Protein AF-A0A821J6M7-F1 (afdb_monomer_lite)

pLDDT: mean 72.28, std 26.11, range [20.98, 98.62]

Sequence (901 aa):
MLSASPPPHSHSPPSNGASTSNSGGGGSSSDACNGIVASLLCHRQRTNGESETFSKRAIESLVKKLKDKKDELDALVASVTSNGQIPTKCVTIQRTLDGRLQVAGRKGFPHVIYARIWRWPDLHKNELKHLKICHLAFDLKQEYVCVNPYHYERVVSPGIDLTGMPLVPRFQLLGHGDPSSSNDRDLYSTPDGYRYMKDYVDEQNSPQAMGVIQHPAPDTTSPSPPHPYSTNGNTVSTVGSFPAAMLSQDGNVPLWAQSMPATTSLWQQHSIVPTSAPTIQPLTLINNFGEYWCSIAYYERDIQVGETFKVPDTFKEVTIDGGMDMATVGDRFCLGPLSNVYRTEASEKARLHIGKGIRVECRNEADVWIRCNSDQAVFLQSYYLDREAGRAPGDAVHKIYPQACIKVFDLSQCFSQMDQHVKMALHARMQQQLHGQAMPPSASLSVDDLRRLCVLRLSFVKGWGPDYPRQSIKETPCWIEIQIHRALQLLDDLFNSMNHQLNVTNSSSNSSIPKKIKEMAHGISDEDQTKKEHVDSLDVLDKKLDQLADWIRNAKHFIVFTGYIPDFRSGMNTILPTGPGVWELRDHPGAKRSPTTRTTTSTKAIPSATHMALVELARRNLLHFVVSQNTDGLHLRSGLPSIMLAELHGNSNLETCQKCHTKYLRDFRTRTAAAVHDHATNRKCTQCGSTLYDSIINFGESLPKHELKTSFDHARQADVCLVLGSSLRVTPAAHIPMIVAQHGGKLAIGNLQSTPLASLAKLNIHAMCDDLMRKLMEKLNISIPEWELHRRIRITIKQQTVSIIGLDLNQDIAYTLFSTVRILIKQNTQTIYDSKLIKGEEPIEHKIHINQPNENMNLYIELNWQEHYNEPMYTINIPFVDSMKEIHLFYNPKTGSWREE

Foldseek 3Di:
DDDDDDDDDDDDDDDDDDDDDDDDPPDDLVNVLVVLLVLLQVLWDDDPPDDSVQLSQLSSVLSVQCSVVVQLSVQLSVCQVVVNPDDGAFNKDFADPVCWDDTPNDTDHLQQVLLLGRPNVPDDNPQKDFDPRHPADSVVVDRMHGNRNSRIDGHDDDDDDPPDDDDDDDDDDDDDDDDDDDDDDDDDDDDDDDDDDDDDDDDDDDDDDDDDDDDDDDDDDDDDDDDDDDDDDDDDDDDDDDDDDDDDDDDDDDDDDDDDDDDDDDDDDDDDDDDDDPPDDPPDDDPPDDQFQKWKWKDFQQDTWDDIDTAGPVAQKAFEALDDDPPCDRRYHHPNVTDDPPADPLLVVLSVQCHSPKMWGADDLGFIKIFGQTQAKKKKQAQVVQVVVPHDGRQGIDIHHHRDMGGRADLVVLLVVLLVLLVLLVVQVVCCVVPVDDGDPSNPDDPVVNQVNQKMKMAGRADEHPVHPHPDPSRGRMIMMMGGVSSVVSSVVSVVVSVVVVVCVVDPDDDDDDPDPPPLPPDDPDPPQQPAFDADDPVRLLVLLLVVLVCLVPWPAEEEEEEQLPQCDLDPREHEPDGDCPVVCVVDVPDDDDPPHDHDYLLLGAAALLLLLLQQCVVVVSYQAYEYCDQSCNNLQQVNAPVRYQNQQAHQQWKAFPPPGAIEGESDGQADDPDPPFFFSVDADPVPRGTIGGGGHDPPDHTDPVSVVVLQVSLQVTLHYEYGADLLPDPPSSVSLVSCLVVPHAYAYEHRGDHSCNVSHPHYHRDNSSVSSVSSCVSNVHDRDDGWRKWKKKWFADPQKIWIFTARPNDRHGYHWAQKKWKWKDQPHDTPDIDIGGDDDPRPIDHDDDDDDDQSIKIKMWGHGPCSLPADIDIDIDTNDGDMDMWMWIADSVVSDIDID

Radius of gyration: 39.99 Å; chains: 1; bounding box: 103×142×102 Å

Secondary structure (DSSP, 8-state):
----------------------------HHHHHHHHHHHHHHT----SS--HHHHHHHHHHHHHHHTT-HHHHHHHHHHHHTTT-S-----EEEPPTTS-EEETTEEE-HHHHHHHHHT-TT--TTSEEE-TT-TT-GGG--SEEE--GGGEEE----PPP------------------------------------------------S---------------------------------------------S------------------S---------S-----SEEEEEEEEETTEE-S--EEEETT-SEEEEE----S---TTEEE-TT---TT--HHHHHHHTTTTT-EEEEEETTTEEEEEE-SSS-EEEE-HHHHHHTTPPTTT--EEEPTT-EEEEE-HHHHHHHHHHHHHHHHHHHHHHHHH-PPPPGGG---HHHHHHHTEEEEEES---STTSS-SSGGGSSSEEEEEEHHHHHHHHHHHHHHHHHHHHTT--------S-STTSSS--S-HHHHH-B----HHHHHHHHHHHHHHHHT-SSEEEEESS-S-S-BTTTBB-S-STHHHHHHHSTT----TT--B--GGG----HHHHHHHHHHHTT-EEEEEE---S-HHHHTT--GGGEEETT--TTEEEETTT--EEEESS-----SSTT--EEEEE-TTTSPEEEE-PPPTTSPPPHHHHHHHHHHHHH-SEEEEES----STTTTHHHHHHHHTT-EEEEE-SB--TTTTT-SEEE-S-HHHHHHHHHHHHT-PPPPP-EEEEEEEEEETTEEEEEEE-SSSS-BEE-EEEEEEEEEETTEEEEEEEEES-SSSEEEE---SS--TTEEEEEEEEE--SS-PPPEEEEEESSSEEEEEEEEEETTTTEEEE-

Structure (mmCIF, N/CA/C/O backbone):
data_AF-A0A821J6M7-F1
#
_entry.id   AF-A0A821J6M7-F1
#
loop_
_atom_site.group_PDB
_atom_site.id
_atom_site.type_symbol
_atom_site.label_atom_id
_atom_site.label_alt_id
_atom_site.label_comp_id
_atom_site.label_asym_id
_atom_site.label_entity_id
_atom_site.label_seq_id
_atom_site.pdbx_PDB_ins_code
_atom_site.Cartn_x
_atom_site.Cartn_y
_atom_site.Cartn_z
_atom_site.occupancy
_atom_site.B_iso_or_equiv
_atom_site.auth_seq_id
_atom_site.auth_comp_id
_atom_site.auth_asym_id
_atom_site.auth_atom_id
_atom_site.pdbx_PDB_model_num
ATOM 1 N N . MET A 1 1 ? 10.765 64.851 21.646 1.00 36.47 1 MET A N 1
ATOM 2 C CA . MET A 1 1 ? 11.990 65.687 21.594 1.00 36.47 1 MET A CA 1
ATOM 3 C C . MET A 1 1 ? 13.068 65.033 22.452 1.00 36.47 1 MET A C 1
ATOM 5 O O . MET A 1 1 ? 12.710 64.176 23.246 1.00 36.47 1 MET A O 1
ATOM 9 N N . LEU A 1 2 ? 14.333 65.443 22.294 1.00 30.91 2 LEU A N 1
ATOM 10 C CA . LEU A 1 2 ? 15.516 64.963 23.035 1.00 30.91 2 LEU A CA 1
ATOM 11 C C . LEU A 1 2 ? 15.943 63.500 22.776 1.00 30.91 2 LEU A C 1
ATOM 13 O O . LEU A 1 2 ? 15.750 62.590 23.573 1.00 30.91 2 LEU A O 1
ATOM 17 N N . SER A 1 3 ? 16.616 63.342 21.636 1.00 27.73 3 SER A N 1
ATOM 18 C CA . SER A 1 3 ? 17.885 62.604 21.473 1.00 27.73 3 SER A CA 1
ATOM 19 C C . SER A 1 3 ? 18.890 62.821 22.629 1.00 27.73 3 SER A C 1
ATOM 21 O O . SER A 1 3 ? 18.855 63.885 23.240 1.00 27.73 3 SER A O 1
ATOM 23 N N . ALA A 1 4 ? 19.888 61.966 22.900 1.00 28.14 4 ALA A N 1
ATOM 24 C CA . ALA A 1 4 ? 20.231 60.616 22.411 1.00 28.14 4 ALA A CA 1
ATOM 25 C C . ALA A 1 4 ? 21.322 59.985 23.325 1.00 28.14 4 ALA A C 1
ATOM 27 O O . ALA A 1 4 ? 21.921 60.682 24.140 1.00 28.14 4 ALA A O 1
ATOM 28 N N . SER A 1 5 ? 21.612 58.688 23.164 1.00 30.11 5 SER A N 1
ATOM 29 C CA . SER A 1 5 ? 22.805 57.996 23.718 1.00 30.11 5 SER A CA 1
ATOM 30 C C . SER A 1 5 ? 23.980 58.059 22.711 1.00 30.11 5 SER A C 1
ATOM 32 O O . SER A 1 5 ? 23.697 58.268 21.528 1.00 30.11 5 SER A O 1
ATOM 34 N N . PRO A 1 6 ? 25.273 57.889 23.097 1.00 34.56 6 PRO A N 1
ATOM 35 C CA . PRO A 1 6 ? 25.842 56.594 23.524 1.00 34.56 6 PRO A CA 1
ATOM 36 C C . PRO A 1 6 ? 26.880 56.728 24.697 1.00 34.56 6 PRO A C 1
ATOM 38 O O . PRO A 1 6 ? 26.551 57.440 25.641 1.00 34.56 6 PRO A O 1
ATOM 41 N N . PRO A 1 7 ? 28.015 55.988 24.795 1.00 38.03 7 PRO A N 1
ATOM 42 C CA . PRO A 1 7 ? 28.124 54.816 25.682 1.00 38.03 7 PRO A CA 1
ATOM 43 C C . PRO A 1 7 ? 29.310 54.852 26.692 1.00 38.03 7 PRO A C 1
ATOM 45 O O . PRO A 1 7 ? 30.179 55.717 26.595 1.00 38.03 7 PRO A O 1
ATOM 48 N N . PRO A 1 8 ? 29.424 53.866 27.610 1.00 31.77 8 PRO A N 1
ATOM 49 C CA . PRO A 1 8 ? 30.644 53.603 28.387 1.00 31.77 8 PRO A CA 1
ATOM 50 C C . PRO A 1 8 ? 31.333 52.257 28.051 1.00 31.77 8 PRO A C 1
ATOM 52 O O . PRO A 1 8 ? 30.768 51.394 27.380 1.00 31.77 8 PRO A O 1
ATOM 55 N N . HIS A 1 9 ? 32.572 52.087 28.529 1.00 27.22 9 HIS A N 1
ATOM 56 C CA . HIS A 1 9 ? 33.483 50.984 28.181 1.00 27.22 9 HIS A CA 1
ATOM 57 C C . HIS A 1 9 ? 33.528 49.802 29.178 1.00 27.22 9 HIS A C 1
ATOM 59 O O . HIS A 1 9 ? 33.040 49.856 30.304 1.00 27.22 9 HIS A O 1
ATOM 65 N N . SER A 1 10 ? 34.170 48.729 28.710 1.00 26.83 10 SER A N 1
ATOM 66 C CA . SER A 1 10 ? 34.483 47.449 29.361 1.00 26.83 10 SER A CA 1
ATOM 67 C C . SER A 1 10 ? 35.232 47.505 30.701 1.00 26.83 10 SER A C 1
ATOM 69 O O . SER A 1 10 ? 36.200 48.250 30.824 1.00 26.83 10 SER A O 1
ATOM 71 N N . HIS A 1 11 ? 34.942 46.544 31.590 1.00 26.83 11 HIS A N 1
ATOM 72 C CA . HIS A 1 11 ? 35.894 46.038 32.590 1.00 26.83 11 HIS A CA 1
ATOM 73 C C . HIS A 1 11 ? 35.748 44.518 32.815 1.00 26.83 11 HIS A C 1
ATOM 75 O O . HIS A 1 11 ? 34.658 43.958 32.742 1.00 26.83 11 HIS A O 1
ATOM 81 N N . SER A 1 12 ? 36.867 43.868 33.133 1.00 28.97 12 SER A N 1
ATOM 82 C CA . SER A 1 12 ? 36.992 42.505 33.682 1.00 28.97 12 SER A CA 1
ATOM 83 C C . SER A 1 12 ? 37.992 42.586 34.843 1.00 28.97 12 SER A C 1
ATOM 85 O O . SER A 1 12 ? 38.879 43.444 34.775 1.00 28.97 12 SER A O 1
ATOM 87 N N . PRO A 1 13 ? 37.873 41.784 35.921 1.00 31.91 13 PRO A N 1
ATOM 88 C CA . PRO A 1 13 ? 38.703 40.572 36.031 1.00 31.91 13 PRO A CA 1
ATOM 89 C C . PRO A 1 13 ? 37.968 39.421 36.796 1.00 31.91 13 PRO A C 1
ATOM 91 O O . PRO A 1 13 ? 36.797 39.207 36.498 1.00 31.91 13 PRO A O 1
ATOM 94 N N . PRO A 1 14 ? 38.603 38.564 37.631 1.00 32.41 14 PRO A N 1
ATOM 95 C CA . PRO A 1 14 ? 39.082 37.255 37.188 1.00 32.41 14 PRO A CA 1
ATOM 96 C C . PRO A 1 14 ? 38.460 36.057 37.940 1.00 32.41 14 PRO A C 1
ATOM 98 O O . PRO A 1 14 ? 37.745 36.194 38.930 1.00 32.41 14 PRO A O 1
ATOM 101 N N . SER A 1 15 ? 38.787 34.848 37.479 1.00 33.94 15 SER A N 1
ATOM 102 C CA . SER A 1 15 ? 38.364 33.571 38.069 1.00 33.94 15 SER A CA 1
ATOM 103 C C . SER A 1 15 ? 38.988 33.282 39.438 1.00 33.94 15 SER A C 1
ATOM 105 O O . SER A 1 15 ? 40.196 33.450 39.606 1.00 33.94 15 SER A O 1
ATOM 107 N N . ASN A 1 16 ? 38.210 32.698 40.354 1.00 27.34 16 ASN A N 1
ATOM 108 C CA . ASN A 1 16 ? 38.729 32.004 41.535 1.00 27.34 16 ASN A CA 1
ATOM 109 C C . ASN A 1 16 ? 37.908 30.728 41.805 1.00 27.34 16 ASN A C 1
ATOM 111 O O . ASN A 1 16 ? 36.725 30.674 41.467 1.00 27.34 16 ASN A O 1
ATOM 115 N N . GLY A 1 17 ? 38.542 29.681 42.339 1.00 25.33 17 GLY A N 1
ATOM 116 C CA . GLY A 1 17 ? 37.936 28.347 42.459 1.00 25.33 17 GLY A CA 1
ATOM 117 C C . GLY A 1 17 ? 37.154 28.114 43.756 1.00 25.33 17 GLY A C 1
ATOM 118 O O . GLY A 1 17 ? 37.414 28.754 44.771 1.00 25.33 17 GLY A O 1
ATOM 119 N N . ALA A 1 18 ? 36.248 27.132 43.738 1.00 27.16 18 ALA A N 1
ATOM 120 C CA . ALA A 1 18 ? 35.588 26.593 44.928 1.00 27.16 18 ALA A CA 1
ATOM 121 C C . ALA A 1 18 ? 35.746 25.065 44.968 1.00 27.16 18 ALA A C 1
ATOM 123 O O . ALA A 1 18 ? 35.463 24.373 43.989 1.00 27.16 18 ALA A O 1
ATOM 124 N N . SER A 1 19 ? 36.221 24.539 46.096 1.00 24.33 19 SER A N 1
ATOM 125 C CA . SER A 1 19 ? 36.408 23.107 46.319 1.00 24.33 19 SER A CA 1
ATOM 126 C C . SER A 1 19 ? 35.080 22.408 46.624 1.00 24.33 19 SER A C 1
ATOM 128 O O . SER A 1 19 ? 34.295 22.868 47.449 1.00 24.33 19 SER A O 1
ATOM 130 N N . THR A 1 20 ? 34.852 21.249 46.005 1.00 29.39 20 THR A N 1
ATOM 131 C CA . THR A 1 20 ? 33.820 20.290 46.435 1.00 29.39 20 THR A CA 1
ATOM 132 C C . THR A 1 20 ? 34.491 19.042 47.003 1.00 29.39 20 THR A C 1
ATOM 134 O O . THR A 1 20 ? 35.569 18.639 46.565 1.00 29.39 20 THR A O 1
ATOM 137 N N . SER A 1 21 ? 33.907 18.486 48.063 1.00 27.14 21 SER A N 1
ATOM 138 C CA . SER A 1 21 ? 34.548 17.488 48.918 1.00 27.14 21 SER A CA 1
ATOM 139 C C . SER A 1 21 ? 34.572 16.088 48.296 1.00 27.14 21 SER A C 1
ATOM 141 O O . SER A 1 21 ? 33.571 15.569 47.806 1.00 27.14 21 SER A O 1
ATOM 143 N N . ASN A 1 22 ? 35.740 15.449 48.369 1.00 28.84 22 ASN A N 1
ATOM 144 C CA . ASN A 1 22 ? 35.968 14.100 47.863 1.00 28.84 22 ASN A CA 1
ATOM 145 C C . ASN A 1 22 ? 35.313 13.048 48.780 1.00 28.84 22 ASN A C 1
ATOM 147 O O . ASN A 1 22 ? 35.835 12.748 49.854 1.00 28.84 22 ASN A O 1
ATOM 151 N N . SER A 1 23 ? 34.187 12.475 48.352 1.00 29.16 23 SER A N 1
ATOM 152 C CA . SER A 1 23 ? 33.565 11.304 48.984 1.00 29.16 23 SER A CA 1
ATOM 153 C C . SER A 1 23 ? 33.955 10.042 48.208 1.00 29.16 23 SER A C 1
ATOM 155 O O . SER A 1 23 ? 33.392 9.717 47.165 1.00 29.16 23 SER A O 1
ATOM 157 N N . GLY A 1 24 ? 34.981 9.346 48.705 1.00 33.41 24 GLY A N 1
ATOM 158 C CA . GLY A 1 24 ? 35.627 8.234 48.006 1.00 33.41 24 GLY A CA 1
ATOM 159 C C . GLY A 1 24 ? 34.772 6.969 47.894 1.00 33.41 24 GLY A C 1
ATOM 160 O O . GLY A 1 24 ? 34.912 6.053 48.700 1.00 33.41 24 GLY A O 1
ATOM 161 N N . GLY A 1 25 ? 33.952 6.877 46.847 1.00 30.39 25 GLY A N 1
ATOM 162 C CA . GLY A 1 25 ? 33.412 5.611 46.351 1.00 30.39 25 GLY A CA 1
ATOM 163 C C . GLY A 1 25 ? 34.427 4.924 45.436 1.00 30.39 25 GLY A C 1
ATOM 164 O O . GLY A 1 25 ? 34.580 5.317 44.282 1.00 30.39 25 GLY A O 1
ATOM 165 N N . GLY A 1 26 ? 35.131 3.908 45.942 1.00 35.94 26 GLY A N 1
ATOM 166 C CA . GLY A 1 26 ? 36.146 3.159 45.191 1.00 35.94 26 GLY A CA 1
ATOM 167 C C . GLY A 1 26 ? 35.555 2.256 44.104 1.00 35.94 26 GLY A C 1
ATOM 168 O O . GLY A 1 26 ? 35.530 1.040 44.274 1.00 35.94 26 GLY A O 1
ATOM 169 N N . GLY A 1 27 ? 35.093 2.843 42.996 1.00 35.56 27 GLY A N 1
ATOM 170 C CA . GLY A 1 27 ? 34.660 2.104 41.808 1.00 35.56 27 GLY A CA 1
ATOM 171 C C . GLY A 1 27 ? 35.785 1.200 41.308 1.00 35.56 27 GLY A C 1
ATOM 172 O O . GLY A 1 27 ? 36.902 1.661 41.061 1.00 35.56 27 GLY A O 1
ATOM 173 N N . SER A 1 28 ? 35.517 -0.099 41.202 1.00 50.22 28 SER A N 1
ATOM 174 C CA . SER A 1 28 ? 36.556 -1.072 40.890 1.00 50.22 28 SER A CA 1
ATOM 175 C C . SER A 1 28 ? 36.955 -0.990 39.415 1.00 50.22 28 SER A C 1
ATOM 177 O O . SER A 1 28 ? 36.180 -0.572 38.551 1.00 50.22 28 SER A O 1
ATOM 179 N N . SER A 1 29 ? 38.151 -1.477 39.075 1.00 55.97 29 SER A N 1
ATOM 180 C CA . SER A 1 29 ? 38.552 -1.627 37.668 1.00 55.97 29 SER A CA 1
ATOM 181 C C . SER A 1 29 ? 37.627 -2.573 36.882 1.00 55.97 29 SER A C 1
ATOM 183 O O . SER A 1 29 ? 37.554 -2.473 35.657 1.00 55.97 29 SER A O 1
ATOM 185 N N . SER A 1 30 ? 36.868 -3.434 37.574 1.00 59.03 30 SER A N 1
ATOM 186 C CA . SER A 1 30 ? 35.799 -4.255 36.996 1.00 59.03 30 SER A CA 1
ATOM 187 C C . SER A 1 30 ? 34.636 -3.403 36.479 1.00 59.03 30 SER A C 1
ATOM 189 O O . SER A 1 30 ? 34.136 -3.652 35.387 1.00 59.03 30 SER A O 1
ATOM 191 N N . ASP A 1 31 ? 34.239 -2.355 37.204 1.00 64.19 31 ASP A N 1
ATOM 192 C CA . ASP A 1 31 ? 33.074 -1.527 36.861 1.00 64.19 31 ASP A CA 1
ATOM 193 C C . ASP A 1 31 ? 33.329 -0.687 35.603 1.00 64.19 31 ASP A C 1
ATOM 195 O O . ASP A 1 31 ? 32.490 -0.629 34.701 1.00 64.19 31 ASP A O 1
ATOM 199 N N . ALA A 1 32 ? 34.544 -0.143 35.474 1.00 71.81 32 ALA A N 1
ATOM 200 C CA . ALA A 1 32 ? 35.004 0.493 34.241 1.00 71.81 32 ALA A CA 1
ATOM 201 C C . ALA A 1 32 ? 35.041 -0.500 33.059 1.00 71.81 32 ALA A C 1
ATOM 203 O O . ALA A 1 32 ? 34.562 -0.184 31.967 1.00 71.81 32 ALA A O 1
ATOM 204 N N . CYS A 1 33 ? 35.539 -1.726 33.273 1.00 76.88 33 CYS A N 1
ATOM 205 C CA . CYS A 1 33 ? 35.520 -2.774 32.247 1.00 76.88 33 CYS A CA 1
ATOM 206 C C . CYS A 1 33 ? 34.088 -3.156 31.835 1.00 76.88 33 CYS A C 1
ATOM 208 O O . CYS A 1 33 ? 33.826 -3.323 30.646 1.00 76.88 33 CYS A O 1
ATOM 210 N N . ASN A 1 34 ? 33.151 -3.246 32.783 1.00 80.12 34 ASN A N 1
ATOM 211 C CA . ASN A 1 34 ? 31.743 -3.555 32.523 1.00 80.12 34 ASN A CA 1
ATOM 212 C C . ASN A 1 34 ? 31.065 -2.460 31.681 1.00 80.12 34 ASN A C 1
ATOM 214 O O . ASN A 1 34 ? 30.339 -2.780 30.738 1.00 80.12 34 ASN A O 1
ATOM 218 N N . GLY A 1 35 ? 31.354 -1.182 31.954 1.00 80.81 35 GLY A N 1
ATOM 219 C CA . GLY A 1 35 ? 30.899 -0.061 31.123 1.00 80.81 35 GLY A CA 1
ATOM 220 C C . GLY A 1 35 ? 31.436 -0.126 29.686 1.00 80.81 35 GLY A C 1
ATOM 221 O O . GLY A 1 35 ? 30.680 0.061 28.730 1.00 80.81 35 GLY A O 1
ATOM 222 N N . ILE A 1 36 ? 32.716 -0.475 29.516 1.00 86.31 36 ILE A N 1
ATOM 223 C CA . ILE A 1 36 ? 33.335 -0.661 28.192 1.00 86.31 36 ILE A CA 1
ATOM 224 C C . ILE A 1 36 ? 32.724 -1.861 27.451 1.00 86.31 36 ILE A C 1
ATOM 226 O O . ILE A 1 36 ? 32.405 -1.744 26.268 1.00 86.31 36 ILE A O 1
ATOM 230 N N . VAL A 1 37 ? 32.491 -2.992 28.131 1.00 88.19 37 VAL A N 1
ATOM 231 C CA . VAL A 1 37 ? 31.797 -4.160 27.556 1.00 88.19 37 VAL A CA 1
ATOM 232 C C . VAL A 1 37 ? 30.390 -3.783 27.092 1.00 88.19 37 VAL A C 1
ATOM 234 O O . VAL A 1 37 ? 30.022 -4.129 25.972 1.00 88.19 37 VAL A O 1
ATOM 237 N N . ALA A 1 38 ? 29.616 -3.055 27.903 1.00 84.88 38 ALA A N 1
ATOM 238 C CA . ALA A 1 38 ? 28.270 -2.615 27.537 1.00 84.88 38 ALA A CA 1
ATOM 239 C C . ALA A 1 38 ? 28.280 -1.696 26.302 1.00 84.88 38 ALA A C 1
ATOM 241 O O . ALA A 1 38 ? 27.520 -1.928 25.362 1.00 84.88 38 ALA A O 1
ATOM 242 N N . SER A 1 39 ? 29.192 -0.718 26.261 1.00 88.25 39 SER A N 1
ATOM 243 C CA . SER A 1 39 ? 29.390 0.168 25.106 1.00 88.25 39 SER A CA 1
ATOM 244 C C . SER A 1 39 ? 29.722 -0.619 23.829 1.00 88.25 39 SER A C 1
ATOM 246 O O . SER A 1 39 ? 29.008 -0.535 22.829 1.00 88.25 39 SER A O 1
ATOM 248 N N . LEU A 1 40 ? 30.741 -1.484 23.879 1.00 87.75 40 LEU A N 1
ATOM 249 C CA . LEU A 1 40 ? 31.153 -2.317 22.745 1.00 87.75 40 LEU A CA 1
ATOM 250 C C . LEU A 1 40 ? 30.068 -3.313 22.290 1.00 87.75 40 LEU A C 1
ATOM 252 O O . LEU A 1 40 ? 30.031 -3.675 21.111 1.00 87.75 40 LEU A O 1
ATOM 256 N N . LEU A 1 41 ? 29.181 -3.748 23.193 1.00 88.00 41 LEU A N 1
ATOM 257 C CA . LEU A 1 41 ? 28.051 -4.631 22.888 1.00 88.00 41 LEU A CA 1
ATOM 258 C C . LEU A 1 41 ? 26.913 -3.893 22.160 1.00 88.00 41 LEU A C 1
ATOM 260 O O . LEU A 1 41 ? 26.261 -4.500 21.313 1.00 88.00 41 LEU A O 1
ATOM 264 N N . CYS A 1 42 ? 26.700 -2.600 22.429 1.00 85.94 42 CYS A N 1
ATOM 265 C CA . CYS A 1 42 ? 25.735 -1.767 21.696 1.00 85.94 42 CYS A CA 1
ATOM 266 C C . CYS A 1 42 ? 26.114 -1.581 20.219 1.00 85.94 42 CYS A C 1
ATOM 268 O O . CYS A 1 42 ? 25.229 -1.488 19.372 1.00 85.94 42 CYS A O 1
ATOM 270 N N . HIS A 1 43 ? 27.413 -1.588 19.904 1.00 84.31 43 HIS A N 1
ATOM 271 C CA . HIS A 1 43 ? 27.936 -1.515 18.535 1.00 84.31 43 HIS A CA 1
ATOM 272 C C . HIS A 1 43 ? 28.026 -2.880 17.823 1.00 84.31 43 HIS A C 1
ATOM 274 O O . HIS A 1 43 ? 28.560 -2.952 16.716 1.00 84.31 43 HIS A O 1
ATOM 280 N N . ARG A 1 44 ? 27.530 -3.976 18.422 1.00 84.94 44 ARG A N 1
ATOM 281 C CA . ARG A 1 44 ? 27.506 -5.283 17.745 1.00 84.94 44 ARG A CA 1
ATOM 282 C C . ARG A 1 44 ? 26.500 -5.285 16.591 1.00 84.94 44 ARG A C 1
ATOM 284 O O . ARG A 1 44 ? 25.379 -4.790 16.725 1.00 84.94 44 ARG A O 1
ATOM 291 N N . GLN A 1 45 ? 26.859 -5.948 15.504 1.00 80.38 45 GLN A N 1
ATOM 292 C CA . GLN A 1 45 ? 25.926 -6.261 14.426 1.00 80.38 45 GLN A CA 1
ATOM 293 C C . GLN A 1 45 ? 24.892 -7.298 14.905 1.00 80.38 45 GLN A C 1
ATOM 295 O O . GLN A 1 45 ? 25.199 -8.160 15.732 1.00 80.38 45 GLN A O 1
ATOM 300 N N . ARG A 1 46 ? 23.648 -7.224 14.412 1.00 60.75 46 ARG A N 1
ATOM 301 C CA . ARG A 1 46 ? 22.562 -8.149 14.799 1.00 60.75 46 ARG A CA 1
ATOM 302 C C . ARG A 1 46 ? 22.268 -9.149 13.682 1.00 60.75 46 ARG A C 1
ATOM 304 O O . ARG A 1 46 ? 21.930 -8.743 12.577 1.00 60.75 46 ARG A O 1
ATOM 311 N N . THR A 1 47 ? 22.318 -10.442 13.994 1.00 49.94 47 THR A N 1
ATOM 312 C CA . THR A 1 47 ? 21.952 -11.538 13.082 1.00 49.94 47 THR A CA 1
ATOM 313 C C . THR A 1 47 ? 20.831 -12.409 13.622 1.00 49.94 47 THR A C 1
ATOM 315 O O . THR A 1 47 ? 20.733 -12.669 14.821 1.00 49.94 47 THR A O 1
ATOM 318 N N . ASN A 1 48 ? 20.043 -12.959 12.699 1.00 44.34 48 ASN A N 1
ATOM 319 C CA . ASN A 1 48 ? 19.118 -14.052 12.975 1.00 44.34 48 ASN A CA 1
ATOM 320 C C . ASN A 1 48 ? 19.911 -15.364 13.133 1.00 44.34 48 ASN A C 1
ATOM 322 O O . ASN A 1 48 ? 20.025 -16.131 12.182 1.00 44.34 48 ASN A O 1
ATOM 326 N N . GLY A 1 49 ? 20.496 -15.606 14.313 1.00 50.50 49 GLY A N 1
ATOM 327 C CA . GLY A 1 49 ? 21.100 -16.906 14.648 1.00 50.50 49 GLY A CA 1
ATOM 328 C C . GLY A 1 49 ? 22.265 -16.889 15.644 1.00 50.50 49 GLY A C 1
ATOM 329 O O . GLY A 1 49 ? 22.520 -17.908 16.289 1.00 50.50 49 GLY A O 1
ATOM 330 N N . GLU A 1 50 ? 22.973 -15.768 15.831 1.00 55.19 50 GLU A N 1
ATOM 331 C CA . GLU A 1 50 ? 24.000 -15.692 16.880 1.00 55.19 50 GLU A CA 1
ATOM 332 C C . GLU A 1 50 ? 23.371 -15.400 18.250 1.00 55.19 50 GLU A C 1
ATOM 334 O O . GLU A 1 50 ? 22.636 -14.432 18.432 1.00 55.19 50 GLU A O 1
ATOM 339 N N . SER A 1 51 ? 23.674 -16.241 19.246 1.00 62.06 51 SER A N 1
ATOM 340 C CA . SER A 1 51 ? 23.228 -15.997 20.620 1.00 62.06 51 SER A CA 1
ATOM 341 C C . SER A 1 51 ? 23.963 -14.793 21.204 1.00 62.06 51 SER A C 1
ATOM 343 O O . SER A 1 51 ? 25.190 -14.793 21.285 1.00 62.06 51 SER A O 1
ATOM 345 N N . GLU A 1 52 ? 23.207 -13.828 21.724 1.00 73.88 52 GLU A N 1
ATOM 346 C CA . GLU A 1 52 ? 23.699 -12.692 22.515 1.00 73.88 52 GLU A CA 1
ATOM 347 C C . GLU A 1 52 ? 24.716 -13.096 23.601 1.00 73.88 52 GLU A C 1
ATOM 349 O O . GLU A 1 52 ? 25.688 -12.380 23.853 1.00 73.88 52 GLU A O 1
ATOM 354 N N . THR A 1 53 ? 24.544 -14.282 24.193 1.00 79.06 53 THR A N 1
ATOM 355 C CA . THR A 1 53 ? 25.458 -14.826 25.208 1.00 79.06 53 THR A CA 1
ATOM 356 C C . THR A 1 53 ? 26.869 -15.099 24.670 1.00 79.06 53 THR A C 1
ATOM 358 O O . THR A 1 53 ? 27.836 -14.997 25.425 1.00 79.06 53 THR A O 1
ATOM 361 N N . PHE A 1 54 ? 27.013 -15.412 23.377 1.00 85.50 54 PHE A N 1
ATOM 362 C CA . PHE A 1 54 ? 28.304 -15.633 22.724 1.00 85.50 54 PHE A CA 1
ATOM 363 C C . PHE A 1 54 ? 29.032 -14.309 22.487 1.00 85.50 54 PHE A C 1
ATOM 365 O O . PHE A 1 54 ? 30.171 -14.161 22.928 1.00 85.50 54 PHE A O 1
ATOM 372 N N . SER A 1 55 ? 28.368 -13.330 21.861 1.00 88.12 55 SER A N 1
ATOM 373 C CA . SER A 1 55 ? 28.956 -12.012 21.582 1.00 88.12 55 SER A CA 1
ATOM 374 C C . SER A 1 55 ? 29.362 -11.307 22.879 1.00 88.12 55 SER A C 1
ATOM 376 O O . SER A 1 55 ? 30.469 -10.781 22.967 1.00 88.12 55 SER A O 1
ATOM 378 N N . LYS A 1 56 ? 28.520 -11.375 23.924 1.00 88.00 56 LYS A N 1
ATOM 379 C CA . LYS A 1 56 ? 28.846 -10.849 25.257 1.00 88.00 56 LYS A CA 1
ATOM 380 C C . LYS A 1 56 ? 30.109 -11.505 25.834 1.00 88.00 56 LYS A C 1
ATOM 382 O O . LYS A 1 56 ? 31.066 -10.794 26.128 1.00 88.00 56 LYS A O 1
ATOM 387 N N . ARG A 1 57 ? 30.173 -12.843 25.885 1.00 88.00 57 ARG A N 1
ATOM 388 C CA . ARG A 1 57 ? 31.352 -13.583 26.389 1.00 88.00 57 ARG A CA 1
ATOM 389 C C . ARG A 1 57 ? 32.627 -13.342 25.571 1.00 88.00 57 ARG A C 1
ATOM 391 O O . ARG A 1 57 ? 33.720 -13.365 26.133 1.00 88.00 57 ARG A O 1
ATOM 398 N N . ALA A 1 58 ? 32.513 -13.107 24.263 1.00 90.25 58 ALA A N 1
ATOM 399 C CA . ALA A 1 58 ? 33.648 -12.751 23.411 1.00 90.25 58 ALA A CA 1
ATOM 400 C C . ALA A 1 58 ? 34.213 -11.366 23.769 1.00 90.25 58 ALA A C 1
ATOM 402 O O . ALA A 1 58 ? 35.420 -11.225 23.957 1.00 90.25 58 ALA A O 1
ATOM 403 N N . ILE A 1 59 ? 33.342 -10.364 23.922 1.00 92.12 59 ILE A N 1
ATOM 404 C CA . ILE A 1 59 ? 33.731 -8.992 24.279 1.00 92.12 59 ILE A CA 1
ATOM 405 C C . ILE A 1 59 ? 34.289 -8.942 25.709 1.00 92.12 59 ILE A C 1
ATOM 407 O O . ILE A 1 59 ? 35.354 -8.367 25.919 1.00 92.12 59 ILE A O 1
ATOM 411 N N . GLU A 1 60 ? 33.655 -9.620 26.671 1.00 91.06 60 GLU A N 1
ATOM 412 C CA . GLU A 1 60 ? 34.172 -9.788 28.040 1.00 91.06 60 GLU A CA 1
ATOM 413 C C . GLU A 1 60 ? 35.580 -10.409 28.047 1.00 91.06 60 GLU A C 1
ATOM 415 O O . GLU A 1 60 ? 36.471 -9.933 28.754 1.00 91.06 60 GLU A O 1
ATOM 420 N N . SER A 1 61 ? 35.813 -11.442 27.226 1.00 90.75 61 SER A N 1
ATOM 421 C CA . SER A 1 61 ? 37.130 -12.077 27.094 1.00 90.75 61 SER A CA 1
ATOM 422 C C . SER A 1 61 ? 38.179 -11.139 26.488 1.00 90.75 61 SER A C 1
ATOM 424 O O . SER A 1 61 ? 39.328 -11.155 26.932 1.00 90.75 61 SER A O 1
ATOM 426 N N . LEU A 1 62 ? 37.805 -10.302 25.512 1.00 93.00 62 LEU A N 1
ATOM 427 C CA . LEU A 1 62 ? 38.724 -9.341 24.900 1.00 93.00 62 LEU A CA 1
ATOM 428 C C . LEU A 1 62 ? 39.070 -8.191 25.852 1.00 93.00 62 LEU A C 1
ATOM 430 O O . LEU A 1 62 ? 40.250 -7.934 26.078 1.00 93.00 62 LEU A O 1
ATOM 434 N N . VAL A 1 63 ? 38.073 -7.549 26.470 1.00 92.62 63 VAL A N 1
ATOM 435 C CA . VAL A 1 63 ? 38.296 -6.454 27.432 1.00 92.62 63 VAL A CA 1
ATOM 436 C C . VAL A 1 63 ? 39.142 -6.947 28.612 1.00 92.62 63 VAL A C 1
ATOM 438 O O . VAL A 1 63 ? 40.118 -6.295 28.979 1.00 92.62 63 VAL A O 1
ATOM 441 N N . LYS A 1 64 ? 38.886 -8.158 29.131 1.00 89.38 64 LYS A N 1
ATOM 442 C CA . LYS A 1 64 ? 39.707 -8.765 30.196 1.00 89.38 64 LYS A CA 1
ATOM 443 C C . LYS A 1 64 ? 41.164 -9.042 29.783 1.00 89.38 64 LYS A C 1
ATOM 445 O O . LYS A 1 64 ? 42.027 -9.064 30.657 1.00 89.38 64 LYS A O 1
ATOM 450 N N . LYS A 1 65 ? 41.452 -9.235 28.489 1.00 89.19 65 LYS A N 1
ATOM 451 C CA . LYS A 1 65 ? 42.820 -9.382 27.945 1.00 89.19 65 LYS A CA 1
ATOM 452 C C . LYS A 1 65 ? 43.506 -8.047 27.633 1.00 89.19 65 LYS A C 1
ATOM 454 O O . LYS A 1 65 ? 44.729 -8.005 27.589 1.00 89.19 65 LYS A O 1
ATOM 459 N N . LEU A 1 66 ? 42.737 -6.978 27.425 1.00 90.44 66 LEU A N 1
ATOM 460 C CA . LEU A 1 66 ? 43.240 -5.632 27.127 1.00 90.44 66 LEU A CA 1
ATOM 461 C C . LEU A 1 66 ? 43.274 -4.700 28.351 1.00 90.44 66 LEU A C 1
ATOM 463 O O . LEU A 1 66 ? 43.809 -3.602 28.250 1.00 90.44 66 LEU A O 1
ATOM 467 N N . LYS A 1 67 ? 42.748 -5.122 29.511 1.00 86.31 67 LYS A N 1
ATOM 468 C CA . LYS A 1 67 ? 42.674 -4.316 30.748 1.00 86.31 67 LYS A CA 1
ATOM 469 C C . LYS A 1 67 ? 44.017 -3.697 31.177 1.00 86.31 67 LYS A C 1
ATOM 471 O O . LYS A 1 67 ? 44.039 -2.576 31.670 1.00 86.31 67 LYS A O 1
ATOM 476 N N . ASP A 1 68 ? 45.122 -4.415 30.960 1.00 86.44 68 ASP A N 1
ATOM 477 C CA . ASP A 1 68 ? 46.487 -3.993 31.317 1.00 86.44 68 ASP A CA 1
ATOM 478 C C . ASP A 1 68 ? 47.194 -3.250 30.158 1.00 86.44 68 ASP A C 1
ATOM 480 O O . ASP A 1 68 ? 48.328 -2.802 30.292 1.00 86.44 68 ASP A O 1
ATOM 484 N N . LYS A 1 69 ? 46.515 -3.108 29.011 1.00 90.38 69 LYS A N 1
ATOM 485 C CA . LYS A 1 69 ? 46.960 -2.455 27.770 1.00 90.38 69 LYS A CA 1
ATOM 486 C C . LYS A 1 69 ? 46.024 -1.284 27.439 1.00 90.38 69 LYS A C 1
ATOM 488 O O . LYS A 1 69 ? 45.396 -1.273 26.378 1.00 90.38 69 LYS A O 1
ATOM 493 N N . LYS A 1 70 ? 45.893 -0.317 28.358 1.00 87.12 70 LYS A N 1
ATOM 494 C CA . LYS A 1 70 ? 44.868 0.744 28.287 1.00 87.12 70 LYS A CA 1
ATOM 495 C C . LYS A 1 70 ? 44.767 1.398 26.903 1.00 87.12 70 LYS A C 1
ATOM 497 O O . LYS A 1 70 ? 43.681 1.420 26.339 1.00 87.12 70 LYS A O 1
ATOM 502 N N . ASP A 1 71 ? 45.876 1.829 26.307 1.00 89.31 71 ASP A N 1
ATOM 503 C CA . ASP A 1 71 ? 45.853 2.471 24.990 1.00 89.31 71 ASP A CA 1
ATOM 504 C C . ASP A 1 71 ? 45.305 1.586 23.853 1.00 89.31 71 ASP A C 1
ATOM 506 O O . ASP A 1 71 ? 44.825 2.103 22.847 1.00 89.31 71 ASP A O 1
ATOM 510 N N . GLU A 1 72 ? 45.460 0.259 23.938 1.00 92.44 72 GLU A N 1
ATOM 511 C CA . GLU A 1 72 ? 44.911 -0.677 22.947 1.00 92.44 72 GLU A CA 1
ATOM 512 C C . GLU A 1 72 ? 43.415 -0.906 23.185 1.00 92.44 72 GLU A C 1
ATOM 514 O O . GLU A 1 72 ? 42.663 -1.097 22.231 1.00 92.44 72 GLU A O 1
ATOM 519 N N . LEU A 1 73 ? 42.967 -0.837 24.441 1.00 92.00 73 LEU A N 1
ATOM 520 C CA . LEU A 1 73 ? 41.548 -0.841 24.787 1.00 92.00 73 LEU A CA 1
ATOM 521 C C . LEU A 1 73 ? 40.863 0.455 24.324 1.00 92.00 73 LEU A C 1
ATOM 523 O O . LEU A 1 73 ? 39.824 0.393 23.671 1.00 92.00 73 LEU A O 1
ATOM 527 N N . ASP A 1 74 ? 41.484 1.611 24.561 1.00 90.12 74 ASP A N 1
ATOM 528 C CA . ASP A 1 74 ? 41.003 2.912 24.084 1.00 90.12 74 ASP A CA 1
ATOM 529 C C . ASP A 1 74 ? 41.024 2.971 22.539 1.00 90.12 74 ASP A C 1
ATOM 531 O O . ASP A 1 74 ? 40.070 3.446 21.920 1.00 90.12 74 ASP A O 1
ATOM 535 N N . ALA A 1 75 ? 42.041 2.389 21.884 1.00 91.12 75 ALA A N 1
ATOM 536 C CA . ALA A 1 75 ? 42.101 2.241 20.423 1.00 91.12 75 ALA A CA 1
ATOM 537 C C . ALA A 1 75 ? 41.026 1.300 19.841 1.00 91.12 75 ALA A C 1
ATOM 539 O O . ALA A 1 75 ? 40.591 1.518 18.704 1.00 91.12 75 ALA A O 1
ATOM 540 N N . LEU A 1 76 ? 40.591 0.279 20.591 1.00 92.94 76 LEU A N 1
ATOM 541 C CA . LEU A 1 76 ? 39.463 -0.586 20.229 1.00 92.94 76 LEU A CA 1
ATOM 542 C C . LEU A 1 76 ? 38.130 0.153 20.375 1.00 92.94 76 LEU A C 1
ATOM 544 O O . LEU A 1 76 ? 37.305 0.119 19.465 1.00 92.94 76 LEU A O 1
ATOM 548 N N . VAL A 1 77 ? 37.922 0.841 21.502 1.00 91.12 77 VAL A N 1
ATOM 549 C CA . VAL A 1 77 ? 36.706 1.630 21.747 1.00 91.12 77 VAL A CA 1
ATOM 550 C C . VAL A 1 77 ? 36.570 2.732 20.700 1.00 91.12 77 VAL A C 1
ATOM 552 O O . VAL A 1 77 ? 35.494 2.890 20.125 1.00 91.12 77 VAL A O 1
ATOM 555 N N . ALA A 1 78 ? 37.649 3.444 20.373 1.00 88.88 78 ALA A N 1
ATOM 556 C CA . ALA A 1 78 ? 37.626 4.478 19.346 1.00 88.88 78 ALA A CA 1
ATOM 557 C C . ALA A 1 78 ? 37.384 3.917 17.931 1.00 88.88 78 ALA A C 1
ATOM 559 O O . ALA A 1 78 ? 36.620 4.525 17.179 1.00 88.88 78 ALA A O 1
ATOM 560 N N . SER A 1 79 ? 37.945 2.759 17.547 1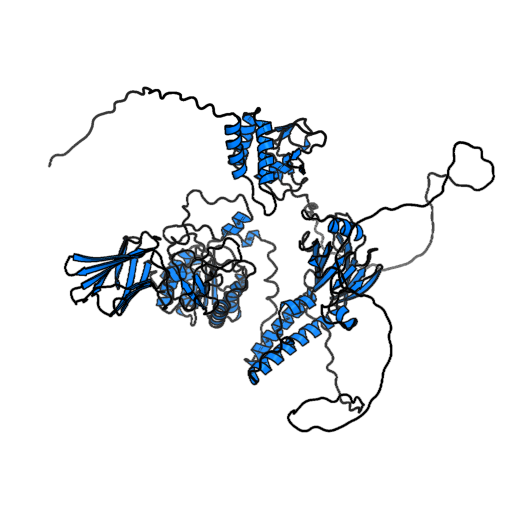.00 90.12 79 SER A N 1
ATOM 561 C CA . SER A 1 79 ? 37.674 2.195 16.210 1.00 90.12 79 SER A CA 1
ATOM 562 C C . SER A 1 79 ? 36.256 1.636 16.084 1.00 90.12 79 SER A C 1
ATOM 564 O O . SER A 1 79 ? 35.612 1.846 15.057 1.00 90.12 79 SER A O 1
ATOM 566 N N . VAL A 1 80 ? 35.732 0.990 17.131 1.00 90.06 80 VAL A N 1
ATOM 567 C CA . VAL A 1 80 ? 34.373 0.427 17.143 1.00 90.06 80 VAL A CA 1
ATOM 568 C C . VAL A 1 80 ? 33.305 1.521 17.220 1.00 90.06 80 VAL A C 1
ATOM 570 O O . VAL A 1 80 ? 32.394 1.518 16.395 1.00 90.06 80 VAL A O 1
ATOM 573 N N . THR A 1 81 ? 33.424 2.489 18.135 1.00 88.75 81 THR A N 1
ATOM 574 C CA . THR A 1 81 ? 32.408 3.552 18.285 1.00 88.75 81 THR A CA 1
ATOM 575 C C . THR A 1 81 ? 32.396 4.531 17.107 1.00 88.75 81 THR A C 1
ATOM 577 O O . THR A 1 81 ? 31.325 4.976 16.698 1.00 88.75 81 THR A O 1
ATOM 580 N N . SER A 1 82 ? 33.554 4.809 16.489 1.00 86.06 82 SER A N 1
ATOM 581 C CA . SER A 1 82 ? 33.637 5.617 15.260 1.00 86.06 82 SER A CA 1
ATOM 582 C C . SER A 1 82 ? 33.378 4.827 13.970 1.00 86.06 82 SER A C 1
ATOM 584 O O . SER A 1 82 ? 33.424 5.411 12.888 1.00 86.06 82 SER A O 1
ATOM 586 N N . ASN A 1 83 ? 33.116 3.517 14.043 1.00 81.94 83 ASN A N 1
ATOM 587 C CA . ASN A 1 83 ? 32.954 2.635 12.880 1.00 81.94 83 ASN A CA 1
ATOM 588 C C . ASN A 1 83 ? 34.113 2.779 11.859 1.00 81.94 83 ASN A C 1
ATOM 590 O O . ASN A 1 83 ? 33.900 2.907 10.652 1.00 81.94 83 ASN A O 1
ATOM 594 N N . GLY A 1 84 ? 35.350 2.833 12.363 1.00 82.06 84 GLY A N 1
ATOM 595 C CA . GLY A 1 84 ? 36.579 2.974 11.574 1.00 82.06 84 GLY A CA 1
ATOM 596 C C . GLY A 1 84 ? 36.899 4.379 11.051 1.00 82.06 84 GLY A C 1
ATOM 597 O O . GLY A 1 84 ? 37.897 4.529 10.354 1.00 82.06 84 GLY A O 1
ATOM 598 N N . GLN A 1 85 ? 36.101 5.407 11.369 1.00 78.25 85 GLN A N 1
ATOM 599 C CA . GLN A 1 85 ? 36.365 6.787 10.923 1.00 78.25 85 GLN A CA 1
ATOM 600 C C . GLN A 1 85 ? 37.591 7.412 11.609 1.00 78.25 85 GLN A C 1
ATOM 602 O O . GLN A 1 85 ? 38.238 8.279 11.027 1.00 78.25 85 GLN A O 1
ATOM 607 N N . ILE A 1 86 ? 37.929 6.970 12.825 1.00 79.31 86 ILE A N 1
ATOM 608 C CA . ILE A 1 86 ? 39.182 7.330 13.498 1.00 79.31 86 ILE A CA 1
ATOM 609 C C . ILE A 1 86 ? 40.217 6.228 13.206 1.00 79.31 86 ILE A C 1
ATOM 611 O O . ILE A 1 86 ? 39.987 5.077 13.593 1.00 79.31 86 ILE A O 1
ATOM 615 N N . PRO A 1 87 ? 41.366 6.532 12.570 1.00 81.19 87 PRO A N 1
ATOM 616 C CA . PRO A 1 87 ? 42.444 5.563 12.408 1.00 81.19 87 PRO A CA 1
ATOM 617 C C . PRO A 1 87 ? 43.124 5.311 13.762 1.00 81.19 87 PRO A C 1
ATOM 619 O O . PRO A 1 87 ? 43.681 6.225 14.368 1.00 81.19 87 PRO A O 1
ATOM 622 N N . THR A 1 88 ? 43.089 4.068 14.249 1.00 92.44 88 THR A N 1
ATOM 623 C CA . THR A 1 88 ? 43.681 3.681 15.544 1.00 92.44 88 THR A CA 1
ATOM 624 C C . THR A 1 88 ? 44.793 2.642 15.393 1.00 92.44 88 THR A C 1
ATOM 626 O O . THR A 1 88 ? 44.933 2.005 14.343 1.00 92.44 88 THR A O 1
ATOM 629 N N . LYS A 1 89 ? 45.614 2.470 16.442 1.00 91.94 89 LYS A N 1
ATOM 630 C CA . LYS A 1 89 ? 46.712 1.488 16.459 1.00 91.94 89 LYS A CA 1
ATOM 631 C C . LYS A 1 89 ? 46.210 0.035 16.470 1.00 91.94 89 LYS A C 1
ATOM 633 O O . LYS A 1 89 ? 45.014 -0.237 16.595 1.00 91.94 89 LYS A O 1
ATOM 638 N N . CYS A 1 90 ? 47.130 -0.913 16.276 1.00 93.44 90 CYS A N 1
ATOM 639 C CA . CYS A 1 90 ? 46.805 -2.338 16.365 1.00 93.44 90 CYS A CA 1
ATOM 640 C C . CYS A 1 90 ? 46.283 -2.667 17.772 1.00 93.44 90 CYS A C 1
ATOM 642 O O . CYS A 1 90 ? 46.871 -2.241 18.761 1.00 93.44 90 CYS A O 1
ATOM 644 N N . VAL A 1 91 ? 45.201 -3.443 17.840 1.00 94.88 91 VAL A N 1
ATOM 645 C CA . VAL A 1 91 ? 44.622 -3.966 19.087 1.00 94.88 91 VAL A CA 1
ATOM 646 C C . VAL A 1 91 ? 44.962 -5.444 19.136 1.00 94.88 91 VAL A C 1
ATOM 648 O O . VAL A 1 91 ? 44.535 -6.175 18.245 1.00 94.88 91 VAL A O 1
ATOM 651 N N . THR A 1 92 ? 45.752 -5.891 20.106 1.00 93.81 92 THR A N 1
ATOM 652 C CA . THR A 1 92 ? 46.480 -7.164 20.003 1.00 93.81 92 THR A CA 1
ATOM 653 C C . THR A 1 92 ? 46.088 -8.188 21.062 1.00 93.81 92 THR A C 1
ATOM 655 O O . THR A 1 92 ? 45.856 -7.861 22.224 1.00 93.81 92 THR A O 1
ATOM 658 N N . ILE A 1 93 ? 46.077 -9.467 20.676 1.00 93.38 93 ILE A N 1
ATOM 659 C CA . ILE A 1 93 ? 46.089 -10.593 21.619 1.00 93.38 93 ILE A CA 1
ATOM 660 C C . ILE A 1 93 ? 47.213 -11.571 21.268 1.00 93.38 93 ILE A C 1
ATOM 662 O O . ILE A 1 93 ? 47.594 -11.690 20.105 1.00 93.38 93 ILE A O 1
ATOM 666 N N . GLN A 1 94 ? 47.718 -12.297 22.265 1.00 90.88 94 GLN A N 1
ATOM 667 C CA . GLN A 1 94 ? 48.716 -13.349 22.062 1.00 90.88 94 GLN A CA 1
ATOM 668 C C . GLN A 1 94 ? 48.163 -14.476 21.169 1.00 90.88 94 GLN A C 1
ATOM 670 O O . GLN A 1 94 ? 47.006 -14.893 21.312 1.00 90.88 94 GLN A O 1
ATOM 675 N N . ARG A 1 95 ? 48.989 -14.964 20.241 1.00 88.06 95 ARG A N 1
ATOM 676 C CA . ARG A 1 95 ? 48.668 -16.032 19.290 1.00 88.06 95 ARG A CA 1
ATOM 677 C C . ARG A 1 95 ? 48.775 -17.401 19.967 1.00 88.06 95 ARG A C 1
ATOM 679 O O . ARG A 1 95 ? 49.781 -17.713 20.593 1.00 88.06 95 ARG A O 1
ATOM 686 N N . THR A 1 96 ? 47.752 -18.244 19.827 1.00 87.00 96 THR A N 1
ATOM 687 C CA . THR A 1 96 ? 47.817 -19.645 20.277 1.00 87.00 96 THR A CA 1
ATOM 688 C C . THR A 1 96 ? 48.617 -20.499 19.289 1.00 87.00 96 THR A C 1
ATOM 690 O O . THR A 1 96 ? 48.723 -20.157 18.109 1.00 87.00 96 THR A O 1
ATOM 693 N N . LEU A 1 97 ? 49.127 -21.650 19.745 1.00 78.06 97 LEU A N 1
ATOM 694 C CA . LEU A 1 97 ? 49.863 -22.607 18.903 1.00 78.06 97 LEU A CA 1
ATOM 695 C C . LEU A 1 97 ? 49.041 -23.092 17.690 1.00 78.06 97 LEU A C 1
ATOM 697 O O . LEU A 1 97 ? 49.581 -23.236 16.598 1.00 78.06 97 LEU A O 1
ATOM 701 N N . ASP A 1 98 ? 47.726 -23.279 17.854 1.00 79.75 98 ASP A N 1
ATOM 702 C CA . ASP A 1 98 ? 46.792 -23.645 16.774 1.00 79.75 98 ASP A CA 1
ATOM 703 C C . ASP A 1 98 ? 46.228 -22.436 15.994 1.00 79.75 98 ASP A C 1
ATOM 705 O O . ASP A 1 98 ? 45.429 -22.603 15.069 1.00 79.75 98 ASP A O 1
ATOM 709 N N . GLY A 1 99 ? 46.608 -21.211 16.377 1.00 81.00 99 GLY A N 1
ATOM 710 C CA . GLY A 1 99 ? 46.108 -19.949 15.829 1.00 81.00 99 GLY A CA 1
ATOM 711 C C . GLY A 1 99 ? 44.632 -19.638 16.120 1.00 81.00 99 GLY A C 1
ATOM 712 O O . GLY A 1 99 ? 44.125 -18.637 15.609 1.00 81.00 99 GLY A O 1
ATOM 713 N N . ARG A 1 100 ? 43.917 -20.463 16.900 1.00 85.50 100 ARG A N 1
ATOM 714 C CA . ARG A 1 100 ? 42.473 -20.341 17.156 1.00 85.50 100 ARG A CA 1
ATOM 715 C C . ARG A 1 100 ? 42.184 -19.924 18.598 1.00 85.50 100 ARG A C 1
ATOM 717 O O . ARG A 1 100 ? 42.584 -20.575 19.558 1.00 85.50 100 ARG A O 1
ATOM 724 N N . LEU A 1 101 ? 41.382 -18.875 18.752 1.00 87.56 101 LEU A N 1
ATOM 725 C CA . LEU A 1 101 ? 40.789 -18.498 20.029 1.00 87.56 101 LEU A CA 1
ATOM 726 C C . LEU A 1 101 ? 39.573 -19.391 20.313 1.00 87.56 101 LEU A C 1
ATOM 728 O O . LEU A 1 101 ? 38.735 -19.604 19.434 1.00 87.56 101 LEU A O 1
ATOM 732 N N . GLN A 1 102 ? 39.450 -19.875 21.550 1.00 85.44 102 GLN A N 1
ATOM 733 C CA . GLN A 1 102 ? 38.243 -20.545 22.029 1.00 85.44 102 GLN A CA 1
ATOM 734 C C . GLN A 1 102 ? 37.392 -19.578 22.863 1.00 85.44 102 GLN A C 1
ATOM 736 O O . GLN A 1 102 ? 37.892 -18.971 23.809 1.00 85.44 102 GLN A O 1
ATOM 741 N N . VAL A 1 103 ? 36.105 -19.451 22.530 1.00 83.94 103 VAL A N 1
ATOM 742 C CA . VAL A 1 103 ? 35.114 -18.662 23.279 1.00 83.94 103 VAL A CA 1
ATOM 743 C C . VAL A 1 103 ? 33.852 -19.501 23.451 1.00 83.94 103 VAL A C 1
ATOM 745 O O . VAL A 1 103 ? 33.318 -20.019 22.474 1.00 83.94 103 VAL A O 1
ATOM 748 N N . ALA A 1 104 ? 33.370 -19.642 24.692 1.00 78.81 104 ALA A N 1
ATOM 749 C CA . ALA A 1 104 ? 32.134 -20.366 25.023 1.00 78.81 104 ALA A CA 1
ATOM 750 C C . ALA A 1 104 ? 32.005 -21.738 24.310 1.00 78.81 104 ALA A C 1
ATOM 752 O O . ALA A 1 104 ? 30.979 -22.054 23.713 1.00 78.81 104 ALA A O 1
ATOM 753 N N . GLY A 1 105 ? 33.086 -22.527 24.325 1.00 73.50 105 GLY A N 1
ATOM 754 C CA . GLY A 1 105 ? 33.179 -23.844 23.681 1.00 73.50 105 GLY A CA 1
ATOM 755 C C . GLY A 1 105 ? 33.618 -23.826 22.209 1.00 73.50 105 GLY A C 1
ATOM 756 O O . GLY A 1 105 ? 34.311 -24.748 21.785 1.00 73.50 105 GLY A O 1
ATOM 757 N N . ARG A 1 106 ? 33.317 -22.769 21.443 1.00 79.44 106 ARG A N 1
ATOM 758 C CA . ARG A 1 106 ? 33.612 -22.671 19.999 1.00 79.44 106 ARG A CA 1
ATOM 759 C C . ARG A 1 106 ? 35.057 -22.217 19.747 1.00 79.44 106 ARG A C 1
ATOM 761 O O . ARG A 1 106 ? 35.492 -21.237 20.346 1.00 79.44 106 ARG A O 1
ATOM 768 N N . LYS A 1 107 ? 35.788 -22.883 18.841 1.00 83.69 107 LYS A N 1
ATOM 769 C CA . LYS A 1 107 ? 37.113 -22.445 18.344 1.00 83.69 107 LYS A CA 1
ATOM 770 C C . LYS A 1 107 ? 36.985 -21.699 17.010 1.00 83.69 107 LYS A C 1
ATOM 772 O O . LYS A 1 107 ? 36.350 -22.209 16.093 1.00 83.69 107 LYS A O 1
ATOM 777 N N . GLY A 1 108 ? 37.653 -20.556 16.868 1.00 86.75 108 GLY A N 1
ATOM 778 C CA . GLY A 1 108 ? 37.724 -19.787 15.618 1.00 86.75 108 GLY A CA 1
ATOM 779 C C . GLY A 1 108 ? 38.944 -18.863 15.566 1.00 86.75 108 GLY A C 1
ATOM 780 O O . GLY A 1 108 ? 39.648 -18.699 16.559 1.00 86.75 108 GLY A O 1
ATOM 781 N N . PHE A 1 109 ? 39.234 -18.263 14.411 1.00 92.19 109 PHE A N 1
ATOM 782 C CA . PHE A 1 109 ? 40.371 -17.344 14.290 1.00 92.19 109 PHE A CA 1
ATOM 783 C C . PHE A 1 109 ? 40.061 -15.987 14.952 1.00 92.19 109 PHE A C 1
ATOM 785 O O . PHE A 1 109 ? 38.967 -15.465 14.731 1.00 92.19 109 PHE A O 1
ATOM 792 N N . PRO A 1 110 ? 40.990 -15.384 15.726 1.00 91.06 110 PRO A N 1
ATOM 793 C CA . PRO A 1 110 ? 40.714 -14.169 16.499 1.00 91.06 110 PRO A CA 1
ATOM 794 C C . PRO A 1 110 ? 40.141 -13.017 15.668 1.00 91.06 110 PRO A C 1
ATOM 796 O O . PRO A 1 110 ? 39.065 -12.510 15.965 1.00 91.06 110 PRO A O 1
ATOM 799 N N . HIS A 1 111 ? 40.840 -12.644 14.596 1.00 92.44 111 HIS A N 1
ATOM 800 C CA . HIS A 1 111 ? 40.470 -11.541 13.713 1.00 92.44 111 HIS A CA 1
ATOM 801 C C . HIS A 1 111 ? 39.089 -11.755 13.061 1.00 92.44 111 HIS A C 1
ATOM 803 O O . HIS A 1 111 ? 38.280 -10.833 13.044 1.00 92.44 111 HIS A O 1
ATOM 809 N N . VAL A 1 112 ? 38.765 -12.987 12.643 1.00 91.75 112 VAL A N 1
ATOM 810 C CA . VAL A 1 112 ? 37.444 -13.356 12.093 1.00 91.75 112 VAL A CA 1
ATOM 811 C C . VAL A 1 112 ? 36.332 -13.242 13.144 1.00 91.75 112 VAL A C 1
ATOM 813 O O . VAL A 1 112 ? 35.270 -12.707 12.840 1.00 91.75 112 VAL A O 1
ATOM 816 N N . ILE A 1 113 ? 36.556 -13.698 14.386 1.00 91.38 113 ILE A N 1
ATOM 817 C CA . ILE A 1 113 ? 35.553 -13.613 15.469 1.00 91.38 113 ILE A CA 1
ATOM 818 C C . ILE A 1 113 ? 35.157 -12.153 15.726 1.00 91.38 113 ILE A C 1
ATOM 820 O O . ILE A 1 113 ? 33.971 -11.831 15.770 1.00 91.38 113 ILE A O 1
ATOM 824 N N . TYR A 1 114 ? 36.135 -11.259 15.866 1.00 93.69 114 TYR A N 1
ATOM 825 C CA . TYR A 1 114 ? 35.863 -9.857 16.188 1.00 93.69 114 TYR A CA 1
ATOM 826 C C . TYR A 1 114 ? 35.390 -9.042 14.971 1.00 93.69 114 TYR A C 1
ATOM 828 O O . TYR A 1 114 ? 34.541 -8.163 15.120 1.00 93.69 114 TYR A O 1
ATOM 836 N N . ALA A 1 115 ? 35.826 -9.387 13.754 1.00 91.81 115 ALA A N 1
ATOM 837 C CA . ALA A 1 115 ? 35.255 -8.834 12.525 1.00 91.81 115 ALA A CA 1
ATOM 838 C C . ALA A 1 115 ? 33.776 -9.221 12.330 1.00 91.81 115 ALA A C 1
ATOM 840 O O . ALA A 1 115 ? 32.992 -8.376 11.897 1.00 91.81 115 ALA A O 1
ATOM 841 N N . ARG A 1 116 ? 33.364 -10.439 12.719 1.00 89.75 116 ARG A N 1
ATOM 842 C CA . ARG A 1 116 ? 31.948 -10.853 12.711 1.00 89.75 116 ARG A CA 1
ATOM 843 C C . ARG A 1 116 ? 31.086 -10.056 13.680 1.00 89.75 116 ARG A C 1
ATOM 845 O O . ARG A 1 116 ? 30.016 -9.595 13.299 1.00 89.75 116 ARG A O 1
ATOM 852 N N . ILE A 1 117 ? 31.570 -9.854 14.905 1.00 90.75 117 ILE A N 1
ATOM 853 C CA . ILE A 1 117 ? 30.825 -9.144 15.957 1.00 90.75 117 ILE A CA 1
ATOM 854 C C . ILE A 1 117 ? 30.545 -7.682 15.569 1.00 90.75 117 ILE A C 1
ATOM 856 O O . ILE A 1 117 ? 29.455 -7.185 15.851 1.00 90.75 117 ILE A O 1
ATOM 860 N N . TRP A 1 118 ? 31.495 -6.995 14.921 1.00 92.00 118 TRP A N 1
ATOM 861 C CA . TRP A 1 118 ? 31.412 -5.543 14.696 1.00 92.00 118 TRP A CA 1
ATOM 862 C C . TRP A 1 118 ? 31.239 -5.083 13.240 1.00 92.00 118 TRP A C 1
ATOM 864 O O . TRP A 1 118 ? 30.821 -3.943 13.041 1.00 92.00 118 TRP A O 1
ATOM 874 N N . ARG A 1 119 ? 31.513 -5.911 12.218 1.00 90.75 119 ARG A N 1
ATOM 875 C CA . ARG A 1 119 ? 31.441 -5.485 10.799 1.00 90.75 119 ARG A CA 1
ATOM 876 C C . ARG A 1 119 ? 30.667 -6.422 9.873 1.00 90.75 119 ARG A C 1
ATOM 878 O O . ARG A 1 119 ? 29.767 -5.957 9.187 1.00 90.75 119 ARG A O 1
ATOM 885 N N . TRP A 1 120 ? 31.016 -7.707 9.831 1.00 90.44 120 TRP A N 1
ATOM 886 C CA . TRP A 1 120 ? 30.539 -8.644 8.801 1.00 90.44 120 TRP A CA 1
ATOM 887 C C . TRP A 1 120 ? 30.090 -9.971 9.431 1.00 90.44 120 TRP A C 1
ATOM 889 O O . TRP A 1 120 ? 30.896 -10.891 9.555 1.00 90.44 120 TRP A O 1
ATOM 899 N N . PRO A 1 121 ? 28.839 -10.102 9.895 1.00 81.00 121 PRO A N 1
ATOM 900 C CA . PRO A 1 121 ? 28.407 -11.271 10.676 1.00 81.00 121 PRO A CA 1
ATOM 901 C C . PRO A 1 121 ? 28.404 -12.595 9.902 1.00 81.00 121 PRO A C 1
ATOM 903 O O . PRO A 1 121 ? 28.548 -13.674 10.479 1.00 81.00 121 PRO A O 1
ATOM 906 N N . ASP A 1 122 ? 28.229 -12.495 8.591 1.00 78.00 122 ASP A N 1
ATOM 907 C CA . ASP A 1 122 ? 28.222 -13.564 7.597 1.00 78.00 122 ASP A CA 1
ATOM 908 C C . ASP A 1 122 ? 29.635 -14.027 7.190 1.00 78.00 122 ASP A C 1
ATOM 910 O O . ASP A 1 122 ? 29.788 -15.111 6.635 1.00 78.00 122 ASP A O 1
ATOM 914 N N . LEU A 1 123 ? 30.664 -13.237 7.520 1.00 81.50 123 LEU A N 1
ATOM 915 C CA . LEU A 1 123 ? 32.060 -13.413 7.118 1.00 81.50 123 LEU A CA 1
ATOM 916 C C . LEU A 1 123 ? 32.588 -14.843 7.289 1.00 81.50 123 LEU A C 1
ATOM 918 O O . LEU A 1 123 ? 32.600 -15.405 8.398 1.00 81.50 123 LEU A O 1
ATOM 922 N N . HIS A 1 124 ? 33.127 -15.377 6.193 1.00 79.00 124 HIS A N 1
ATOM 923 C CA . HIS A 1 124 ? 33.849 -16.640 6.173 1.00 79.00 124 HIS A CA 1
ATOM 924 C C . HIS A 1 124 ? 35.356 -16.447 6.428 1.00 79.00 124 HIS A C 1
ATOM 926 O O . HIS A 1 124 ? 35.951 -15.400 6.175 1.00 79.00 124 HIS A O 1
ATOM 932 N N . LYS A 1 125 ? 36.013 -17.500 6.927 1.00 76.25 125 LYS A N 1
ATOM 933 C CA . LYS A 1 125 ? 37.385 -17.466 7.475 1.00 76.25 125 LYS A CA 1
ATOM 934 C C . LYS A 1 125 ? 38.508 -17.107 6.477 1.00 76.25 125 LYS A C 1
ATOM 936 O O . LYS A 1 125 ? 39.636 -16.920 6.914 1.00 76.25 125 LYS A O 1
ATOM 941 N N . ASN A 1 126 ? 38.204 -17.074 5.177 1.00 80.19 126 ASN A N 1
ATOM 942 C CA . ASN A 1 126 ? 39.144 -16.795 4.082 1.00 80.19 126 ASN A CA 1
ATOM 943 C C . ASN A 1 126 ? 38.904 -15.412 3.438 1.00 80.19 126 ASN A C 1
ATOM 945 O O . ASN A 1 126 ? 39.617 -15.041 2.516 1.00 80.19 126 ASN A O 1
ATOM 949 N N . GLU A 1 127 ? 37.881 -14.674 3.875 1.00 84.94 127 GLU A N 1
ATOM 950 C CA . GLU A 1 127 ? 37.426 -13.435 3.227 1.00 84.94 127 GLU A CA 1
ATOM 951 C C . GLU A 1 127 ? 38.056 -12.175 3.831 1.00 84.94 127 GLU A C 1
ATOM 953 O O . GLU A 1 127 ? 37.646 -11.073 3.491 1.00 84.94 127 GLU A O 1
ATOM 958 N N . LEU A 1 128 ? 39.021 -12.300 4.748 1.00 90.00 128 LEU A N 1
ATOM 959 C CA . LEU A 1 128 ? 39.753 -11.156 5.290 1.00 90.00 128 LEU A CA 1
ATOM 960 C C . LEU A 1 128 ? 41.145 -11.060 4.683 1.00 90.00 128 LEU A C 1
ATOM 962 O O . LEU A 1 128 ? 41.889 -12.035 4.639 1.00 90.00 128 LEU A O 1
ATOM 966 N N . LYS A 1 129 ? 41.514 -9.836 4.320 1.00 90.38 129 LYS A N 1
ATOM 967 C CA . LYS A 1 129 ? 42.882 -9.423 4.013 1.00 90.38 129 LYS A CA 1
ATOM 968 C C . LYS A 1 129 ? 43.222 -8.229 4.895 1.00 90.38 129 LYS A C 1
ATOM 970 O O . LYS A 1 129 ? 42.345 -7.443 5.248 1.00 90.38 129 LYS A O 1
ATOM 975 N N . HIS A 1 130 ? 44.473 -8.096 5.314 1.00 92.25 130 HIS A N 1
ATOM 976 C CA . HIS A 1 130 ? 44.872 -6.988 6.175 1.00 92.25 130 HIS A CA 1
ATOM 977 C C . HIS A 1 130 ? 45.219 -5.728 5.373 1.00 92.25 130 HIS A C 1
ATOM 979 O O . HIS A 1 130 ? 45.819 -5.789 4.300 1.00 92.25 130 HIS A O 1
ATOM 985 N N . LEU A 1 131 ? 44.852 -4.568 5.916 1.00 90.06 131 LEU A N 1
ATOM 986 C CA . LEU A 1 131 ? 45.202 -3.267 5.352 1.00 90.06 131 LEU A CA 1
ATOM 987 C C . LEU A 1 131 ? 46.673 -2.935 5.636 1.00 90.06 131 LEU A C 1
ATOM 989 O O . LEU A 1 131 ? 47.226 -3.345 6.657 1.00 90.06 131 LEU A O 1
ATOM 993 N N . LYS A 1 132 ? 47.287 -2.100 4.786 1.00 87.38 132 LYS A N 1
ATOM 994 C CA . LYS A 1 132 ? 48.700 -1.668 4.908 1.00 87.38 132 LYS A CA 1
ATOM 995 C C . LYS A 1 132 ? 49.056 -1.000 6.250 1.00 87.38 132 LYS A C 1
ATOM 997 O O . LYS A 1 132 ? 50.227 -0.926 6.591 1.00 87.38 132 LYS A O 1
ATOM 1002 N N . ILE A 1 133 ? 48.064 -0.532 7.012 1.00 88.31 133 ILE A N 1
ATOM 1003 C CA . ILE A 1 133 ? 48.232 0.039 8.362 1.00 88.31 133 ILE A CA 1
ATOM 1004 C C . ILE A 1 133 ? 48.423 -1.023 9.468 1.00 88.31 133 ILE A C 1
ATOM 1006 O O . ILE A 1 133 ? 48.744 -0.678 10.608 1.00 88.31 133 ILE A O 1
ATOM 1010 N N . CYS A 1 134 ? 48.200 -2.308 9.167 1.00 91.38 134 CYS A N 1
ATOM 1011 C CA . CYS A 1 134 ? 48.175 -3.392 10.146 1.00 91.38 134 CYS A CA 1
ATOM 1012 C C . CYS A 1 134 ? 49.493 -4.182 10.196 1.00 91.38 134 CYS A C 1
ATOM 1014 O O . CYS A 1 134 ? 49.643 -5.238 9.585 1.00 91.38 134 CYS A O 1
ATOM 1016 N N . HIS A 1 135 ? 50.438 -3.699 11.000 1.00 88.94 135 HIS A N 1
ATOM 1017 C CA . HIS A 1 135 ? 51.762 -4.313 11.177 1.00 88.94 135 HIS A CA 1
ATOM 1018 C C . HIS A 1 135 ? 51.757 -5.655 11.942 1.00 88.94 135 HIS A C 1
ATOM 1020 O O . HIS A 1 135 ? 52.779 -6.331 12.000 1.00 88.94 135 HIS A O 1
ATOM 1026 N N . LEU A 1 136 ? 50.624 -6.044 12.543 1.00 91.00 136 LEU A N 1
ATOM 1027 C CA . LEU A 1 136 ? 50.465 -7.260 13.359 1.00 91.00 136 LEU A CA 1
ATOM 1028 C C . LEU A 1 136 ? 49.285 -8.126 12.883 1.00 91.00 136 LEU A C 1
ATOM 1030 O O . LEU A 1 136 ? 48.595 -8.761 13.680 1.00 91.00 136 LEU A O 1
ATOM 1034 N N . ALA A 1 137 ? 49.000 -8.123 11.582 1.00 90.44 137 ALA A N 1
ATOM 1035 C CA . ALA A 1 137 ? 47.950 -8.949 11.000 1.00 90.44 137 ALA A CA 1
ATOM 1036 C C . ALA A 1 137 ? 48.190 -10.458 11.197 1.00 90.44 137 ALA A C 1
ATOM 1038 O O . ALA A 1 137 ? 49.329 -10.923 11.264 1.00 90.44 137 ALA A O 1
ATOM 1039 N N . PHE A 1 138 ? 47.107 -11.240 11.246 1.00 89.25 138 PHE A N 1
ATOM 1040 C CA . PHE A 1 138 ? 47.163 -12.688 11.491 1.00 89.25 138 PHE A CA 1
ATOM 1041 C C . PHE A 1 138 ? 48.080 -13.453 10.515 1.00 89.25 138 PHE A C 1
ATOM 1043 O O . PHE A 1 138 ? 48.798 -14.370 10.927 1.00 89.25 138 PHE A O 1
ATOM 1050 N N . ASP A 1 139 ? 48.090 -13.042 9.245 1.00 85.69 139 ASP A N 1
ATOM 1051 C CA . ASP A 1 139 ? 48.844 -13.680 8.156 1.00 85.69 139 ASP A CA 1
ATOM 1052 C C . ASP A 1 139 ? 50.361 -13.496 8.289 1.00 85.69 139 ASP A C 1
ATOM 1054 O O . ASP A 1 139 ? 51.132 -14.307 7.778 1.00 85.69 139 ASP A O 1
ATOM 1058 N N . LEU A 1 140 ? 50.792 -12.464 9.026 1.00 87.88 140 LEU A N 1
ATOM 1059 C CA . LEU A 1 140 ? 52.201 -12.158 9.296 1.00 87.88 140 LEU A CA 1
ATOM 1060 C C . LEU A 1 140 ? 52.822 -13.106 10.340 1.00 87.88 140 LEU A C 1
ATOM 1062 O O . LEU A 1 140 ? 54.012 -13.006 10.621 1.00 87.88 140 LEU A O 1
ATOM 1066 N N . LYS A 1 141 ? 52.028 -14.027 10.915 1.00 87.00 141 LYS A N 1
ATOM 1067 C CA . LYS A 1 141 ? 52.444 -15.118 11.828 1.00 87.00 141 LYS A CA 1
ATOM 1068 C C . LYS A 1 141 ? 53.215 -14.678 13.088 1.00 87.00 141 LYS A C 1
ATOM 1070 O O . LYS A 1 141 ? 53.833 -15.515 13.739 1.00 87.00 141 LYS A O 1
ATOM 1075 N N . GLN A 1 142 ? 53.122 -13.400 13.452 1.00 88.62 142 GLN A N 1
ATOM 1076 C CA . GLN A 1 142 ? 53.742 -12.810 14.642 1.00 88.62 142 GLN A CA 1
ATOM 1077 C C . GLN A 1 142 ? 53.202 -13.418 15.951 1.00 88.62 142 GLN A C 1
ATOM 1079 O O . GLN A 1 142 ? 52.110 -13.990 15.980 1.00 88.62 142 GLN A O 1
ATOM 1084 N N . GLU A 1 143 ? 53.939 -13.254 17.056 1.00 87.88 143 GLU A N 1
ATOM 1085 C CA . GLU A 1 143 ? 53.518 -13.712 18.396 1.00 87.88 143 GLU A CA 1
ATOM 1086 C C . GLU A 1 143 ? 52.191 -13.065 18.848 1.00 87.88 143 GLU A C 1
ATOM 1088 O O . GLU A 1 143 ? 51.391 -13.679 19.556 1.00 87.88 143 GLU A O 1
ATOM 1093 N N . TYR A 1 144 ? 51.921 -11.844 18.382 1.00 92.25 144 TYR A N 1
ATOM 1094 C CA . TYR A 1 144 ? 50.702 -11.090 18.657 1.00 92.25 144 TYR A CA 1
ATOM 1095 C C . TYR A 1 144 ? 49.880 -10.896 17.381 1.00 92.25 144 TYR A C 1
ATOM 1097 O O . TYR A 1 144 ? 50.409 -10.552 16.327 1.00 92.25 144 TYR A O 1
ATOM 1105 N N . VAL A 1 145 ? 48.566 -11.091 17.495 1.00 93.75 145 VAL A N 1
ATOM 1106 C CA . VAL A 1 145 ? 47.588 -10.964 16.407 1.00 93.75 145 VAL A CA 1
ATOM 1107 C C . VAL A 1 145 ? 46.722 -9.734 16.638 1.00 93.75 145 VAL A C 1
ATOM 1109 O O . VAL A 1 145 ? 46.078 -9.612 17.683 1.00 93.75 145 VAL A O 1
ATOM 1112 N N . CYS A 1 146 ? 46.646 -8.858 15.638 1.00 95.50 146 CYS A N 1
ATOM 1113 C CA . CYS A 1 146 ? 45.711 -7.744 15.618 1.00 95.50 146 CYS A CA 1
ATOM 1114 C C . CYS A 1 146 ? 44.273 -8.244 15.418 1.00 95.50 146 CYS A C 1
ATOM 1116 O O . CYS A 1 146 ? 43.977 -8.989 14.480 1.00 95.50 146 CYS A O 1
ATOM 1118 N N . VAL A 1 147 ? 43.376 -7.795 16.293 1.00 94.88 147 VAL A N 1
ATOM 1119 C CA . VAL A 1 147 ? 41.935 -8.082 16.295 1.00 94.88 147 VAL A CA 1
ATOM 1120 C C . VAL A 1 147 ? 41.072 -6.837 16.068 1.00 94.88 147 VAL A C 1
ATOM 1122 O O . VAL A 1 147 ? 39.849 -6.929 16.137 1.00 94.88 147 VAL A O 1
ATOM 1125 N N . ASN A 1 148 ? 41.680 -5.680 15.775 1.00 94.44 148 ASN A N 1
ATOM 1126 C CA . ASN A 1 148 ? 40.950 -4.471 15.390 1.00 94.44 148 ASN A CA 1
ATOM 1127 C C . ASN A 1 148 ? 40.185 -4.747 14.077 1.00 94.44 148 ASN A C 1
ATOM 1129 O O . ASN A 1 148 ? 40.826 -4.954 13.044 1.00 94.44 148 ASN A O 1
ATOM 1133 N N . PRO A 1 149 ? 38.839 -4.763 14.064 1.00 92.50 149 PRO A N 1
ATOM 1134 C CA . PRO A 1 149 ? 38.084 -5.190 12.887 1.00 92.50 149 PRO A CA 1
ATOM 1135 C C . PRO A 1 149 ? 38.216 -4.205 11.714 1.00 92.50 149 PRO A C 1
ATOM 1137 O O . PRO A 1 149 ? 37.946 -4.576 10.575 1.00 92.50 149 PRO A O 1
ATOM 1140 N N . TYR A 1 150 ? 38.671 -2.973 11.966 1.00 93.31 150 TYR A N 1
ATOM 1141 C CA . TYR A 1 150 ? 38.928 -1.939 10.955 1.00 93.31 150 TYR A CA 1
ATOM 1142 C C . TYR A 1 150 ? 40.352 -1.970 10.382 1.00 93.31 150 TYR A C 1
ATOM 1144 O O . TYR A 1 150 ? 40.686 -1.163 9.524 1.00 93.31 150 TYR A O 1
ATOM 1152 N N . HIS A 1 151 ? 41.190 -2.918 10.815 1.00 93.69 151 HIS A N 1
ATOM 1153 C CA . HIS A 1 151 ? 42.516 -3.171 10.231 1.00 93.69 151 HIS A CA 1
ATOM 1154 C C . HIS A 1 151 ? 42.501 -4.205 9.097 1.00 93.69 151 HIS A C 1
ATOM 1156 O O . HIS A 1 151 ? 43.540 -4.473 8.495 1.00 93.69 151 HIS A O 1
ATOM 1162 N N . TYR A 1 152 ? 41.328 -4.756 8.784 1.00 93.31 152 TYR A N 1
ATOM 1163 C CA . TYR A 1 152 ? 41.118 -5.721 7.710 1.00 93.31 152 TYR A CA 1
ATOM 1164 C C . TYR A 1 152 ? 40.095 -5.187 6.692 1.00 93.31 152 TYR A C 1
ATOM 1166 O O . TYR A 1 152 ? 39.158 -4.464 7.041 1.00 93.31 152 TYR A O 1
ATOM 1174 N N . GLU A 1 153 ? 40.270 -5.562 5.431 1.00 91.38 153 GLU A N 1
ATOM 1175 C CA . GLU A 1 153 ? 39.304 -5.423 4.341 1.00 91.38 153 GLU A CA 1
ATOM 1176 C C . GLU A 1 153 ? 38.653 -6.786 4.062 1.00 91.38 153 GLU A C 1
ATOM 1178 O O . GLU A 1 153 ? 39.298 -7.826 4.235 1.00 91.38 153 GLU A O 1
ATOM 1183 N N . ARG A 1 154 ? 37.376 -6.793 3.653 1.00 90.81 154 ARG A N 1
ATOM 1184 C CA . ARG A 1 154 ? 36.725 -8.016 3.174 1.00 90.81 154 ARG A CA 1
ATOM 1185 C C . ARG A 1 154 ? 37.025 -8.166 1.689 1.00 90.81 154 ARG A C 1
ATOM 1187 O O . ARG A 1 154 ? 36.747 -7.252 0.918 1.00 90.81 154 ARG A O 1
ATOM 1194 N N . VAL A 1 155 ? 37.590 -9.303 1.307 1.00 84.88 155 VAL A N 1
ATOM 1195 C CA . VAL A 1 155 ? 37.922 -9.645 -0.076 1.00 84.88 155 VAL A CA 1
ATOM 1196 C C . VAL A 1 155 ? 36.985 -10.726 -0.595 1.00 84.88 155 VAL A C 1
ATOM 1198 O O . VAL A 1 155 ? 36.782 -11.756 0.048 1.00 84.88 155 VAL A O 1
ATOM 1201 N N . VAL A 1 156 ? 36.440 -10.496 -1.787 1.00 56.09 156 VAL A N 1
ATOM 1202 C CA . VAL A 1 156 ? 35.821 -11.551 -2.594 1.00 56.09 156 VAL A CA 1
ATOM 1203 C C . VAL A 1 156 ? 36.953 -12.356 -3.237 1.00 56.09 156 VAL A C 1
ATOM 1205 O O . VAL A 1 156 ? 37.968 -11.787 -3.641 1.00 56.09 156 VAL A O 1
ATOM 1208 N N . SER A 1 157 ? 36.814 -13.682 -3.308 1.00 38.59 157 SER A N 1
ATOM 1209 C CA . SER A 1 157 ? 37.795 -14.518 -4.015 1.00 38.59 157 SER A CA 1
ATOM 1210 C C . SER A 1 157 ? 37.736 -14.209 -5.519 1.00 38.59 157 SER A C 1
ATOM 1212 O O . SER A 1 157 ? 36.630 -14.231 -6.060 1.00 38.59 157 SER A O 1
ATOM 1214 N N . PRO A 1 158 ? 38.858 -13.921 -6.209 1.00 35.66 158 PRO A N 1
ATOM 1215 C CA . PRO A 1 158 ? 38.813 -13.552 -7.621 1.00 35.66 158 PRO A CA 1
ATOM 1216 C C . PRO A 1 158 ? 38.255 -14.671 -8.508 1.00 35.66 158 PRO A C 1
ATOM 1218 O O . PRO A 1 158 ? 38.879 -15.720 -8.670 1.00 35.66 158 PRO A O 1
ATOM 1221 N N . GLY A 1 159 ? 37.097 -14.413 -9.120 1.00 33.72 159 GLY A N 1
ATOM 1222 C CA . GLY A 1 159 ? 36.756 -15.012 -10.408 1.00 33.72 159 GLY A CA 1
ATOM 1223 C C . GLY A 1 159 ? 37.718 -14.501 -11.487 1.00 33.72 159 GLY A C 1
ATOM 1224 O O . GLY A 1 159 ? 38.336 -13.449 -11.324 1.00 33.72 159 GLY A O 1
ATOM 1225 N N . ILE A 1 160 ? 37.885 -15.269 -12.563 1.00 35.25 160 ILE A N 1
ATOM 1226 C CA . ILE A 1 160 ? 38.905 -15.001 -13.585 1.00 35.25 160 ILE A CA 1
ATOM 1227 C C . ILE A 1 160 ? 38.559 -13.732 -14.378 1.00 35.25 160 ILE A C 1
ATOM 1229 O O . ILE A 1 160 ? 37.486 -13.633 -14.968 1.00 35.25 160 ILE A O 1
ATOM 1233 N N . ASP A 1 161 ? 39.502 -12.790 -14.418 1.00 27.39 161 ASP A N 1
ATOM 1234 C CA . ASP A 1 161 ? 39.483 -11.639 -15.321 1.00 27.39 161 ASP A CA 1
ATOM 1235 C C . ASP A 1 161 ? 39.874 -12.082 -16.745 1.00 27.39 161 ASP A C 1
ATOM 1237 O O . ASP A 1 161 ? 40.832 -12.836 -16.929 1.00 27.39 161 ASP A O 1
ATOM 1241 N N . LEU A 1 162 ? 39.125 -11.620 -17.749 1.00 32.62 162 LEU A N 1
ATOM 1242 C CA . LEU A 1 162 ? 39.347 -11.898 -19.174 1.00 32.62 162 LEU A CA 1
ATOM 1243 C C . LEU A 1 162 ? 39.662 -10.633 -19.997 1.00 32.62 162 LEU A C 1
ATOM 1245 O O . LEU A 1 162 ? 39.716 -10.691 -21.226 1.00 32.62 162 LEU A O 1
ATOM 1249 N N . THR A 1 163 ? 39.907 -9.486 -19.359 1.00 33.62 163 THR A N 1
ATOM 1250 C CA . THR A 1 163 ? 40.138 -8.197 -20.036 1.00 33.62 163 THR A CA 1
ATOM 1251 C C . THR A 1 163 ? 41.608 -7.959 -20.420 1.00 33.62 163 THR A C 1
ATOM 1253 O O . THR A 1 163 ? 42.207 -6.945 -20.069 1.00 33.62 163 THR A O 1
ATOM 1256 N N . GLY A 1 164 ? 42.220 -8.888 -21.175 1.00 31.78 164 GLY A N 1
ATOM 1257 C CA . GLY A 1 164 ? 43.673 -8.839 -21.413 1.00 31.78 164 GLY A CA 1
ATOM 1258 C C . GLY A 1 164 ? 44.267 -9.568 -22.628 1.00 31.78 164 GLY A C 1
ATOM 1259 O O . GLY A 1 164 ? 45.201 -10.338 -22.442 1.00 31.78 164 GLY A O 1
ATOM 1260 N N . MET A 1 165 ? 43.818 -9.287 -23.860 1.00 26.05 165 MET A N 1
ATOM 1261 C CA . MET A 1 165 ? 44.610 -9.450 -25.107 1.00 26.05 165 MET A CA 1
ATOM 1262 C C . MET A 1 165 ? 44.108 -8.458 -26.190 1.00 26.05 165 MET A C 1
ATOM 1264 O O . MET A 1 165 ? 42.936 -8.081 -26.151 1.00 26.05 165 MET A O 1
ATOM 1268 N N . PRO A 1 166 ? 44.957 -7.975 -27.125 1.00 29.61 166 PRO A N 1
ATOM 1269 C CA . PRO A 1 166 ? 44.649 -6.804 -27.952 1.00 29.61 166 PRO A CA 1
ATOM 1270 C C . PRO A 1 166 ? 43.912 -7.111 -29.268 1.00 29.61 166 PRO A C 1
ATOM 1272 O O . PRO A 1 166 ? 44.024 -8.189 -29.849 1.00 29.61 166 PRO A O 1
ATOM 1275 N N . LEU A 1 167 ? 43.216 -6.093 -29.782 1.00 26.58 167 LEU A N 1
ATOM 1276 C CA . LEU A 1 167 ? 42.555 -6.100 -31.090 1.00 26.58 167 LEU A CA 1
ATOM 1277 C C . LEU A 1 167 ? 43.566 -6.112 -32.250 1.00 26.58 167 LEU A C 1
ATOM 1279 O O . LEU A 1 167 ? 44.427 -5.237 -32.331 1.00 26.58 167 LEU A O 1
ATOM 1283 N N . VAL A 1 168 ? 43.368 -7.011 -33.220 1.00 27.89 168 VAL A N 1
ATOM 1284 C CA . VAL A 1 168 ? 43.944 -6.906 -34.573 1.00 27.89 168 VAL A CA 1
ATOM 1285 C C . VAL A 1 168 ? 42.843 -7.219 -35.598 1.00 27.89 168 VAL A C 1
ATOM 1287 O O . VAL A 1 168 ? 42.340 -8.342 -35.611 1.00 27.89 168 VAL A O 1
ATOM 1290 N N . PRO A 1 169 ? 42.430 -6.265 -36.454 1.00 32.44 169 PRO A N 1
ATOM 1291 C CA . PRO A 1 169 ? 41.384 -6.501 -37.444 1.00 32.44 169 PRO A CA 1
ATOM 1292 C C . PRO A 1 169 ? 41.952 -7.113 -38.731 1.00 32.44 169 PRO A C 1
ATOM 1294 O O . PRO A 1 169 ? 42.980 -6.659 -39.238 1.00 32.44 169 PRO A O 1
ATOM 1297 N N . ARG A 1 170 ? 41.242 -8.073 -39.338 1.00 24.23 170 ARG A N 1
ATOM 1298 C CA . ARG A 1 170 ? 41.479 -8.440 -40.743 1.00 24.23 170 ARG A CA 1
ATOM 1299 C C . ARG A 1 170 ? 40.203 -8.884 -41.458 1.00 24.23 170 ARG A C 1
ATOM 1301 O O . ARG A 1 170 ? 39.583 -9.876 -41.095 1.00 24.23 170 ARG A O 1
ATOM 1308 N N . PHE A 1 171 ? 39.835 -8.128 -42.489 1.00 23.70 171 PHE A N 1
ATOM 1309 C CA . PHE A 1 171 ? 38.814 -8.502 -43.469 1.00 23.70 171 PHE A CA 1
ATOM 1310 C C . PHE A 1 171 ? 39.349 -9.575 -44.434 1.00 23.70 171 PHE A C 1
ATOM 1312 O O . PHE A 1 171 ? 40.545 -9.598 -44.707 1.00 23.70 171 PHE A O 1
ATOM 1319 N N . GLN A 1 172 ? 38.421 -10.355 -45.004 1.00 26.27 172 GLN A N 1
ATOM 1320 C CA . GLN A 1 172 ? 38.502 -11.051 -46.303 1.00 26.27 172 GLN A CA 1
ATOM 1321 C C . GLN A 1 172 ? 39.705 -11.978 -46.581 1.00 26.27 172 GLN A C 1
ATOM 1323 O O . GLN A 1 172 ? 40.834 -11.535 -46.770 1.00 26.27 172 GLN A O 1
ATOM 1328 N N . LEU A 1 173 ? 39.402 -13.248 -46.879 1.00 26.70 173 LEU A N 1
ATOM 1329 C CA . LEU A 1 173 ? 39.386 -13.710 -48.278 1.00 26.70 173 LEU A CA 1
ATOM 1330 C C . LEU A 1 173 ? 38.605 -15.030 -48.436 1.00 26.70 173 LEU A C 1
ATOM 1332 O O . LEU A 1 173 ? 38.413 -15.770 -47.477 1.00 26.70 173 LEU A O 1
ATOM 1336 N N . LEU A 1 174 ? 38.132 -15.284 -49.658 1.00 24.30 174 LEU A N 1
ATOM 1337 C CA . LEU A 1 174 ? 37.511 -16.540 -50.103 1.00 24.30 174 LEU A CA 1
ATOM 1338 C C . LEU A 1 174 ? 38.582 -17.410 -50.786 1.00 24.30 174 LEU A C 1
ATOM 1340 O O . LEU A 1 174 ? 39.480 -16.855 -51.419 1.00 24.30 174 LEU A O 1
ATOM 1344 N N . GLY A 1 175 ? 38.471 -18.743 -50.746 1.00 24.36 175 GLY A N 1
ATOM 1345 C CA . GLY A 1 175 ? 39.377 -19.610 -51.515 1.00 24.36 175 GLY A CA 1
ATOM 1346 C C . GLY A 1 175 ? 39.179 -21.115 -51.309 1.00 24.36 175 GLY A C 1
ATOM 1347 O O . GLY A 1 175 ? 39.378 -21.624 -50.215 1.00 24.36 175 GLY A O 1
ATOM 1348 N N . HIS A 1 176 ? 38.805 -21.809 -52.385 1.00 25.70 176 HIS A N 1
ATOM 1349 C CA . HIS A 1 176 ? 38.626 -23.263 -52.495 1.00 25.70 176 HIS A CA 1
ATOM 1350 C C . HIS A 1 176 ? 39.896 -24.092 -52.198 1.00 25.70 176 HIS A C 1
ATOM 1352 O O . HIS A 1 176 ? 41.004 -23.631 -52.462 1.00 25.70 176 HIS A O 1
ATOM 1358 N N . GLY A 1 177 ? 39.723 -25.360 -51.795 1.00 24.20 177 GLY A N 1
ATOM 1359 C CA . GLY A 1 177 ? 40.796 -26.366 -51.762 1.00 24.20 177 GLY A CA 1
ATOM 1360 C C . GLY A 1 177 ? 40.354 -27.711 -51.169 1.00 24.20 177 GLY A C 1
ATOM 1361 O O . GLY A 1 177 ? 40.398 -27.878 -49.957 1.00 24.20 177 GLY A O 1
ATOM 1362 N N . ASP A 1 178 ? 39.936 -28.650 -52.022 1.00 22.00 178 ASP A N 1
ATOM 1363 C CA . ASP A 1 178 ? 39.521 -30.030 -51.680 1.00 22.00 178 ASP A CA 1
ATOM 1364 C C . ASP A 1 178 ? 40.461 -31.043 -52.413 1.00 22.00 178 ASP A C 1
ATOM 1366 O O . ASP A 1 178 ? 41.402 -30.599 -53.077 1.00 22.00 178 ASP A O 1
ATOM 1370 N N . PRO A 1 179 ? 40.301 -32.379 -52.323 1.00 39.84 179 PRO A N 1
ATOM 1371 C CA . PRO A 1 179 ? 40.955 -33.257 -51.343 1.00 39.84 179 PRO A CA 1
ATOM 1372 C C . PRO A 1 179 ? 41.958 -34.264 -51.961 1.00 39.84 179 PRO A C 1
ATOM 1374 O O . PRO A 1 179 ? 42.019 -34.421 -53.180 1.00 39.84 179 PRO A O 1
ATOM 1377 N N . SER A 1 180 ? 42.696 -35.038 -51.140 1.00 23.25 180 SER A N 1
ATOM 1378 C CA . SER A 1 180 ? 43.107 -36.432 -51.475 1.00 23.25 180 SER A CA 1
ATOM 1379 C C . SER A 1 180 ? 43.809 -37.218 -50.337 1.00 23.25 180 SER A C 1
ATOM 1381 O O . SER A 1 180 ? 44.325 -36.651 -49.381 1.00 23.25 180 SER A O 1
ATOM 1383 N N . SER A 1 181 ? 43.769 -38.551 -50.488 1.00 23.73 181 SER A N 1
ATOM 1384 C CA . SER A 1 181 ? 44.432 -39.686 -49.788 1.00 23.73 181 SER A CA 1
ATOM 1385 C C . SER A 1 181 ? 45.874 -39.476 -49.258 1.00 23.73 181 SER A C 1
ATOM 1387 O O . SER A 1 181 ? 46.595 -38.661 -49.818 1.00 23.73 181 SER A O 1
ATOM 1389 N N . SER A 1 182 ? 46.413 -40.253 -48.295 1.00 26.17 182 SER A N 1
ATOM 1390 C CA . SER A 1 182 ? 46.374 -41.738 -48.210 1.00 26.17 182 SER A CA 1
ATOM 1391 C C . SER A 1 182 ? 46.703 -42.373 -46.832 1.00 26.17 182 SER A C 1
ATOM 1393 O O . SER A 1 182 ? 47.119 -41.694 -45.901 1.00 26.17 182 SER A O 1
ATOM 1395 N N . ASN A 1 183 ? 46.564 -43.708 -46.755 1.00 25.94 183 ASN A N 1
ATOM 1396 C CA . ASN A 1 183 ? 46.993 -44.630 -45.674 1.00 25.94 183 ASN A CA 1
ATOM 1397 C C . ASN A 1 183 ? 48.546 -44.645 -45.485 1.00 25.94 183 ASN A C 1
ATOM 1399 O O . ASN A 1 183 ? 49.240 -44.050 -46.309 1.00 25.94 183 ASN A O 1
ATOM 1403 N N . ASP A 1 184 ? 49.183 -45.333 -44.515 1.00 25.88 184 ASP A N 1
ATOM 1404 C CA . ASP A 1 184 ? 48.752 -46.288 -43.457 1.00 25.88 184 ASP A CA 1
ATOM 1405 C C . ASP A 1 184 ? 49.780 -46.314 -42.273 1.00 25.88 184 ASP A C 1
ATOM 1407 O O . ASP A 1 184 ? 50.812 -45.663 -42.388 1.00 25.88 184 ASP A O 1
ATOM 1411 N N . ARG A 1 185 ? 49.502 -47.080 -41.191 1.00 24.14 185 ARG A N 1
ATOM 1412 C CA . ARG A 1 185 ? 50.413 -47.757 -40.193 1.00 24.14 185 ARG A CA 1
ATOM 1413 C C . ARG A 1 185 ? 51.833 -47.195 -39.918 1.00 24.14 185 ARG A C 1
ATOM 1415 O O . ARG A 1 185 ? 52.637 -47.053 -40.825 1.00 24.14 185 ARG A O 1
ATOM 1422 N N . ASP A 1 186 ? 52.266 -46.955 -38.674 1.00 24.05 186 ASP A N 1
ATOM 1423 C CA . ASP A 1 186 ? 52.676 -47.938 -37.633 1.00 24.05 186 ASP A CA 1
ATOM 1424 C C . ASP A 1 186 ? 52.972 -47.153 -36.316 1.00 24.05 186 ASP A C 1
ATOM 1426 O O . ASP A 1 186 ? 53.380 -45.998 -36.387 1.00 24.05 186 ASP A O 1
ATOM 1430 N N . LEU A 1 187 ? 52.643 -47.564 -35.080 1.00 22.56 187 LEU A N 1
ATOM 1431 C CA . LEU A 1 187 ? 53.028 -48.706 -34.217 1.00 22.56 187 LEU A CA 1
ATOM 1432 C C . LEU A 1 187 ? 53.977 -48.277 -33.058 1.00 22.56 187 LEU A C 1
ATOM 1434 O O . LEU A 1 187 ? 54.887 -47.475 -33.218 1.00 22.56 187 LEU A O 1
ATOM 1438 N N . TYR A 1 188 ? 53.702 -48.810 -31.864 1.00 22.08 188 TYR A N 1
ATOM 1439 C CA . TYR A 1 188 ? 54.294 -48.531 -30.543 1.00 22.08 188 TYR A CA 1
ATOM 1440 C C . TYR A 1 188 ? 55.830 -48.397 -30.438 1.00 22.08 188 TYR A C 1
ATOM 1442 O O . TYR A 1 188 ? 56.553 -49.265 -30.924 1.00 22.08 188 TYR A O 1
ATOM 1450 N N . SER A 1 189 ? 56.301 -47.489 -29.560 1.00 22.34 189 SER A N 1
ATOM 1451 C CA . SER A 1 189 ? 57.095 -47.853 -28.354 1.00 22.34 189 SER A CA 1
ATOM 1452 C C . SER A 1 189 ? 57.360 -46.678 -27.390 1.00 22.34 189 SER A C 1
ATOM 1454 O O . SER A 1 189 ? 57.439 -45.524 -27.796 1.00 22.34 189 SER A O 1
ATOM 1456 N N . THR A 1 190 ? 57.538 -46.997 -26.102 1.00 25.70 190 THR A N 1
ATOM 1457 C CA . THR A 1 190 ? 57.939 -46.093 -24.999 1.00 25.70 190 THR A CA 1
ATOM 1458 C C . THR A 1 190 ? 59.257 -46.559 -24.363 1.00 25.70 190 THR A C 1
ATOM 1460 O O . THR A 1 190 ? 59.431 -47.774 -24.258 1.00 25.70 190 THR A O 1
ATOM 1463 N N . PRO A 1 191 ? 60.112 -45.670 -23.819 1.00 31.12 191 PRO A N 1
ATOM 1464 C CA . PRO A 1 191 ? 61.221 -46.056 -22.938 1.00 31.12 191 PRO A CA 1
ATOM 1465 C C . PRO A 1 191 ? 60.940 -45.787 -21.442 1.00 31.12 191 PRO A C 1
ATOM 1467 O O . PRO A 1 191 ? 60.555 -44.676 -21.094 1.00 31.12 191 PRO A O 1
ATOM 1470 N N . ASP A 1 192 ? 61.171 -46.816 -20.611 1.00 26.98 192 ASP A N 1
ATOM 1471 C CA . ASP A 1 192 ? 61.776 -46.861 -19.250 1.00 26.98 192 ASP A CA 1
ATOM 1472 C C . ASP A 1 192 ? 61.439 -45.806 -18.161 1.00 26.98 192 ASP A C 1
ATOM 1474 O O . ASP A 1 192 ? 61.265 -44.623 -18.417 1.00 26.98 192 ASP A O 1
ATOM 1478 N N . GLY A 1 193 ? 61.412 -46.112 -16.855 1.00 24.25 193 GLY A N 1
ATOM 1479 C CA . GLY A 1 193 ? 61.625 -47.340 -16.058 1.00 24.25 193 GLY A CA 1
ATOM 1480 C C . GLY A 1 193 ? 61.122 -47.066 -14.615 1.00 24.25 193 GLY A C 1
ATOM 1481 O O . GLY A 1 193 ? 60.796 -45.928 -14.294 1.00 24.25 193 GLY A O 1
ATOM 1482 N N . TYR A 1 194 ? 60.974 -47.995 -13.664 1.00 23.17 194 TYR A N 1
ATOM 1483 C CA . TYR A 1 194 ? 61.763 -49.187 -13.326 1.00 23.17 194 TYR A CA 1
ATOM 1484 C C . TYR A 1 194 ? 60.871 -50.400 -12.951 1.00 23.17 194 TYR A C 1
ATOM 1486 O O . TYR A 1 194 ? 59.647 -50.353 -13.029 1.00 23.17 194 TYR A O 1
ATOM 1494 N N . ARG A 1 195 ? 61.502 -51.520 -12.575 1.00 23.62 195 ARG A N 1
ATOM 1495 C CA . ARG A 1 195 ? 60.961 -52.891 -12.604 1.00 23.62 195 ARG A CA 1
ATOM 1496 C C . ARG A 1 195 ? 61.262 -53.627 -11.291 1.00 23.62 195 ARG A C 1
ATOM 1498 O O . ARG A 1 195 ? 62.374 -53.477 -10.804 1.00 23.62 195 ARG A O 1
ATOM 1505 N N . TYR A 1 196 ? 60.352 -54.478 -10.796 1.00 22.70 196 TYR A N 1
ATOM 1506 C CA . TYR A 1 196 ? 60.652 -55.896 -10.497 1.00 22.70 196 TYR A CA 1
ATOM 1507 C C . TYR A 1 196 ? 59.387 -56.753 -10.273 1.00 22.70 196 TYR A C 1
ATOM 1509 O O . TYR A 1 196 ? 58.308 -56.238 -9.997 1.00 22.70 196 TYR A O 1
ATOM 1517 N N . MET A 1 197 ? 59.540 -58.066 -10.462 1.00 21.09 197 MET A N 1
ATOM 1518 C CA . MET A 1 197 ? 58.528 -59.134 -10.367 1.00 21.09 197 MET A CA 1
ATOM 1519 C C . MET A 1 197 ? 58.856 -60.036 -9.150 1.00 21.09 197 MET A C 1
ATOM 1521 O O . MET A 1 197 ? 60.012 -60.085 -8.744 1.00 21.09 197 MET A O 1
ATOM 1525 N N . LYS A 1 198 ? 57.877 -60.537 -8.377 1.00 23.97 198 LYS A N 1
ATOM 1526 C CA . LYS A 1 198 ? 57.096 -61.787 -8.571 1.00 23.97 198 LYS A CA 1
ATOM 1527 C C . LYS A 1 198 ? 57.975 -63.051 -8.613 1.00 23.97 198 LYS A C 1
ATOM 1529 O O . LYS A 1 198 ? 58.850 -63.112 -9.461 1.00 23.97 198 LYS A O 1
ATOM 1534 N N . ASP A 1 199 ? 57.668 -64.045 -7.767 1.00 22.64 199 ASP A N 1
ATOM 1535 C CA . ASP A 1 199 ? 57.495 -65.462 -8.161 1.00 22.64 199 ASP A CA 1
ATOM 1536 C C . ASP A 1 199 ? 56.904 -66.320 -7.014 1.00 22.64 199 ASP A C 1
ATOM 1538 O O . ASP A 1 199 ? 56.276 -65.759 -6.114 1.00 22.64 199 ASP A O 1
ATOM 1542 N N . TYR A 1 200 ? 56.920 -67.655 -7.135 1.00 22.98 200 TYR A N 1
ATOM 1543 C CA . TYR A 1 200 ? 55.868 -68.561 -6.642 1.00 22.98 200 TYR A CA 1
ATOM 1544 C C . TYR A 1 200 ? 56.390 -69.724 -5.763 1.00 22.98 200 TYR A C 1
ATOM 1546 O O . TYR A 1 200 ? 57.333 -70.401 -6.151 1.00 22.98 200 TYR A O 1
ATOM 1554 N N . VAL A 1 201 ? 55.639 -70.012 -4.688 1.00 23.59 201 VAL A N 1
ATOM 1555 C CA . VAL A 1 201 ? 55.259 -71.359 -4.185 1.00 23.59 201 VAL A CA 1
ATOM 1556 C C . VAL A 1 201 ? 56.299 -72.297 -3.507 1.00 23.59 201 VAL A C 1
ATOM 1558 O O . VAL A 1 201 ? 57.212 -72.824 -4.129 1.00 23.59 201 VAL A O 1
ATOM 1561 N N . ASP A 1 202 ? 55.973 -72.585 -2.233 1.00 22.56 202 ASP A N 1
ATOM 1562 C CA . ASP A 1 202 ? 55.955 -73.876 -1.500 1.00 22.56 202 ASP A CA 1
ATOM 1563 C C . ASP A 1 202 ? 56.863 -74.223 -0.292 1.00 22.56 202 ASP A C 1
ATOM 1565 O O . ASP A 1 202 ? 58.033 -73.870 -0.194 1.00 22.56 202 ASP A O 1
ATOM 1569 N N . GLU A 1 203 ? 56.203 -74.989 0.593 1.00 20.98 203 GLU A N 1
ATOM 1570 C CA . GLU A 1 203 ? 56.633 -75.943 1.633 1.00 20.98 203 GLU A CA 1
ATOM 1571 C C . GLU A 1 203 ? 57.398 -75.552 2.935 1.00 20.98 203 GLU A C 1
ATOM 1573 O O . GLU A 1 203 ? 58.589 -75.260 2.969 1.00 20.98 203 GLU A O 1
ATOM 1578 N N . GLN A 1 204 ? 56.685 -75.841 4.042 1.00 21.48 204 GLN A N 1
ATOM 1579 C CA . GLN A 1 204 ? 57.117 -76.501 5.295 1.00 21.48 204 GLN A CA 1
ATOM 1580 C C . GLN A 1 204 ? 57.772 -75.746 6.484 1.00 21.48 204 GLN A C 1
ATOM 1582 O O . GLN A 1 204 ? 58.624 -74.875 6.371 1.00 21.48 204 GLN A O 1
ATOM 1587 N N . ASN A 1 205 ? 57.396 -76.270 7.665 1.00 23.94 205 ASN A N 1
ATOM 1588 C CA . ASN A 1 205 ? 57.975 -76.177 9.016 1.00 23.94 205 ASN A CA 1
ATOM 1589 C C . ASN A 1 205 ? 57.906 -74.857 9.817 1.00 23.94 205 ASN A C 1
ATOM 1591 O O . ASN A 1 205 ? 58.442 -73.815 9.460 1.00 23.94 205 ASN A O 1
ATOM 1595 N N . SER A 1 206 ? 57.319 -74.972 11.016 1.00 23.88 206 SER A N 1
ATOM 1596 C CA . SER A 1 206 ? 57.341 -73.984 12.107 1.00 23.88 206 SER A CA 1
ATOM 1597 C C . SER A 1 206 ? 57.971 -74.590 13.367 1.00 23.88 206 SER A C 1
ATOM 1599 O O . SER A 1 206 ? 57.792 -75.780 13.625 1.00 23.88 206 SER A O 1
ATOM 1601 N N . PRO A 1 207 ? 58.635 -73.773 14.198 1.00 29.31 207 PRO A N 1
ATOM 1602 C CA . PRO A 1 207 ? 58.377 -73.775 15.653 1.00 29.31 207 PRO A CA 1
ATOM 1603 C C . PRO A 1 207 ? 57.831 -72.396 16.110 1.00 29.31 207 PRO A C 1
ATOM 1605 O O . PRO A 1 207 ? 58.194 -71.378 15.535 1.00 29.31 207 PRO A O 1
ATOM 1608 N N . GLN A 1 208 ? 56.810 -72.290 16.979 1.00 25.14 208 GLN A N 1
ATOM 1609 C CA . GLN A 1 208 ? 56.845 -72.391 18.463 1.00 25.14 208 GLN A CA 1
ATOM 1610 C C . GLN A 1 208 ? 57.755 -71.341 19.146 1.00 25.14 208 GLN A C 1
ATOM 1612 O O . GLN A 1 208 ? 58.887 -71.169 18.717 1.00 25.14 208 GLN A O 1
ATOM 1617 N N . ALA A 1 209 ? 57.391 -70.645 20.237 1.00 25.52 209 ALA A N 1
ATOM 1618 C CA . ALA A 1 209 ? 56.149 -70.478 21.034 1.00 25.52 209 ALA A CA 1
ATOM 1619 C C . ALA A 1 209 ? 56.230 -69.083 21.745 1.00 25.52 209 ALA A C 1
ATOM 1621 O O . ALA A 1 209 ? 57.256 -68.424 21.615 1.00 25.52 209 ALA A O 1
ATOM 1622 N N . MET A 1 210 ? 55.270 -68.498 22.483 1.00 24.27 210 MET A N 1
ATOM 1623 C CA . MET A 1 210 ? 54.099 -68.936 23.282 1.00 24.27 210 MET A CA 1
ATOM 1624 C C . MET A 1 210 ? 52.982 -67.859 23.181 1.00 24.27 210 MET A C 1
ATOM 1626 O O . MET A 1 210 ? 53.292 -66.728 22.824 1.00 24.27 210 MET A O 1
ATOM 1630 N N . GLY A 1 211 ? 51.700 -68.052 23.524 1.00 24.77 211 GLY A N 1
ATOM 1631 C CA . GLY A 1 211 ? 50.895 -69.223 23.925 1.00 24.77 211 GLY A CA 1
ATOM 1632 C C . GLY A 1 211 ? 49.392 -68.839 23.835 1.00 24.77 211 GLY A C 1
ATOM 1633 O O . GLY A 1 211 ? 49.055 -67.679 24.046 1.00 24.77 211 GLY A O 1
ATOM 1634 N N . VAL A 1 212 ? 48.495 -69.674 23.290 1.00 23.62 212 VAL A N 1
ATOM 1635 C CA . VAL A 1 212 ? 47.697 -70.712 24.001 1.00 23.62 212 VAL A CA 1
ATOM 1636 C C . VAL A 1 212 ? 46.775 -70.090 25.080 1.00 23.62 212 VAL A C 1
ATOM 1638 O O . VAL A 1 212 ? 47.264 -69.761 26.151 1.00 23.62 212 VAL A O 1
ATOM 1641 N N . ILE A 1 213 ? 45.516 -69.693 24.802 1.00 25.31 213 ILE A N 1
ATOM 1642 C CA . ILE A 1 213 ? 44.271 -70.443 24.436 1.00 25.31 213 ILE A CA 1
ATOM 1643 C C . ILE A 1 213 ? 43.545 -71.065 25.651 1.00 25.31 213 ILE A C 1
ATOM 1645 O O . ILE A 1 213 ? 44.143 -71.900 26.318 1.00 25.31 213 ILE A O 1
ATOM 1649 N N . GLN A 1 214 ? 42.239 -70.765 25.834 1.00 22.17 214 GLN A N 1
ATOM 1650 C CA . GLN A 1 214 ? 41.148 -71.753 26.063 1.00 22.17 214 GLN A CA 1
ATOM 1651 C C . GLN A 1 214 ? 39.726 -71.129 26.148 1.00 22.17 214 GLN A C 1
ATOM 1653 O O . GLN A 1 214 ? 39.544 -70.021 26.643 1.00 22.17 214 GLN A O 1
ATOM 1658 N N . HIS A 1 215 ? 38.722 -71.883 25.674 1.00 34.03 215 HIS A N 1
ATOM 1659 C CA . HIS A 1 215 ? 37.271 -71.749 25.943 1.00 34.03 215 HIS A CA 1
ATOM 1660 C C . HIS A 1 215 ? 36.874 -72.850 26.965 1.00 34.03 215 HIS A C 1
ATOM 1662 O O . HIS A 1 215 ? 37.570 -73.871 26.972 1.00 34.03 215 HIS A O 1
ATOM 1668 N N . PRO A 1 216 ? 35.818 -72.714 27.811 1.00 28.94 216 PRO A N 1
ATOM 1669 C CA . PRO A 1 216 ? 34.408 -72.879 27.390 1.00 28.94 216 PRO A CA 1
ATOM 1670 C C . PRO A 1 216 ? 33.373 -72.040 28.198 1.00 28.94 216 PRO A C 1
ATOM 1672 O O . PRO A 1 216 ? 33.739 -71.148 28.957 1.00 28.94 216 PRO A O 1
ATOM 1675 N N . ALA A 1 217 ? 32.072 -72.320 28.021 1.00 31.33 217 ALA A N 1
ATOM 1676 C CA . ALA A 1 217 ? 30.969 -71.820 28.864 1.00 31.33 217 ALA A CA 1
ATOM 1677 C C . ALA A 1 217 ? 30.715 -72.736 30.085 1.00 31.33 217 ALA A C 1
ATOM 1679 O O . ALA A 1 217 ? 31.082 -73.914 30.021 1.00 31.33 217 ALA A O 1
ATOM 1680 N N . PRO A 1 218 ? 30.105 -72.223 31.177 1.00 31.17 218 PRO A N 1
ATOM 1681 C CA . PRO A 1 218 ? 28.800 -72.778 31.600 1.00 31.17 218 PRO A CA 1
ATOM 1682 C C . PRO A 1 218 ? 27.823 -71.813 32.340 1.00 31.17 218 PRO A C 1
ATOM 1684 O O . PRO A 1 218 ? 28.218 -70.791 32.887 1.00 31.17 218 PRO A O 1
ATOM 1687 N N . ASP A 1 219 ? 26.542 -72.208 32.341 1.00 23.06 219 ASP A N 1
ATOM 1688 C CA . ASP A 1 219 ? 25.490 -72.192 33.391 1.00 23.06 219 ASP A CA 1
ATOM 1689 C C . ASP A 1 219 ? 25.358 -71.139 34.531 1.00 23.06 219 ASP A C 1
ATOM 1691 O O . ASP A 1 219 ? 26.297 -70.824 35.254 1.00 23.06 219 ASP A O 1
ATOM 1695 N N . THR A 1 220 ? 24.079 -70.849 34.865 1.00 23.98 220 THR A N 1
ATOM 1696 C CA . THR A 1 220 ? 23.520 -70.375 36.175 1.00 23.98 220 THR A CA 1
ATOM 1697 C C . THR A 1 220 ? 23.907 -68.961 36.681 1.00 23.98 220 THR A C 1
ATOM 1699 O O . THR A 1 220 ? 24.933 -68.418 36.306 1.00 23.98 220 THR A O 1
ATOM 1702 N N . THR A 1 221 ? 23.131 -68.224 37.504 1.00 23.55 221 THR A N 1
ATOM 1703 C CA . THR A 1 221 ? 21.805 -68.420 38.160 1.00 23.55 221 THR A CA 1
ATOM 1704 C C . THR A 1 221 ? 21.101 -67.056 38.358 1.00 23.55 221 THR A C 1
ATOM 1706 O O . THR A 1 221 ? 21.763 -66.023 38.398 1.00 23.55 221 THR A O 1
ATOM 1709 N N . SER A 1 222 ? 19.776 -67.037 38.556 1.00 24.31 222 SER A N 1
ATOM 1710 C CA . SER A 1 222 ? 18.990 -65.848 38.968 1.00 24.31 222 SER A CA 1
ATOM 1711 C C . SER A 1 222 ? 18.941 -65.638 40.495 1.00 24.31 222 SER A C 1
ATOM 1713 O O . SER A 1 222 ? 19.192 -66.584 41.242 1.00 24.31 222 SER A O 1
ATOM 1715 N N . PRO A 1 223 ? 18.510 -64.451 40.974 1.00 29.20 223 PRO A N 1
ATOM 1716 C CA . PRO A 1 223 ? 17.268 -64.423 41.771 1.00 29.20 223 PRO A CA 1
ATOM 1717 C C . PRO A 1 223 ? 16.321 -63.223 41.499 1.00 29.20 223 PRO A C 1
ATOM 1719 O O . PRO A 1 223 ? 16.710 -62.198 40.947 1.00 29.20 223 PRO A O 1
ATOM 1722 N N . SER A 1 224 ? 15.060 -63.371 41.922 1.00 24.06 224 SER A N 1
ATOM 1723 C CA . SER A 1 224 ? 13.977 -62.348 41.985 1.00 24.06 224 SER A CA 1
ATOM 1724 C C . SER A 1 224 ? 13.704 -61.992 43.478 1.00 24.06 224 SER A C 1
ATOM 1726 O O . SER A 1 224 ? 14.559 -62.380 44.279 1.00 24.06 224 SER A O 1
ATOM 1728 N N . PRO A 1 225 ? 12.592 -61.355 43.959 1.00 46.72 225 PRO A N 1
ATOM 1729 C CA . PRO A 1 225 ? 11.345 -60.800 43.358 1.00 46.72 225 PRO A CA 1
ATOM 1730 C C . PRO A 1 225 ? 11.104 -59.307 43.816 1.00 46.72 225 PRO A C 1
ATOM 1732 O O . PRO A 1 225 ? 12.108 -58.693 44.178 1.00 46.72 225 PRO A O 1
ATOM 1735 N N . PRO A 1 226 ? 9.892 -58.663 43.857 1.00 42.75 226 PRO A N 1
ATOM 1736 C CA . PRO A 1 226 ? 8.516 -59.104 43.540 1.00 42.75 226 PRO A CA 1
ATOM 1737 C C . PRO A 1 226 ? 7.588 -58.167 42.701 1.00 42.75 226 PRO A C 1
ATOM 1739 O O . PRO A 1 226 ? 7.935 -57.057 42.311 1.00 42.75 226 PRO A O 1
ATOM 1742 N N . HIS A 1 227 ? 6.379 -58.691 42.440 1.00 30.98 227 HIS A N 1
ATOM 1743 C CA . HIS A 1 227 ? 5.193 -58.153 41.725 1.00 30.98 227 HIS A CA 1
ATOM 1744 C C . HIS A 1 227 ? 4.205 -57.399 42.674 1.00 30.98 227 HIS A C 1
ATOM 1746 O O . HIS A 1 227 ? 4.586 -57.211 43.832 1.00 30.98 227 HIS A O 1
ATOM 1752 N N . PRO A 1 228 ? 2.921 -57.073 42.319 1.00 48.59 228 PRO A N 1
ATOM 1753 C CA . PRO A 1 228 ? 2.164 -57.072 41.031 1.00 48.59 228 PRO A CA 1
ATOM 1754 C C . PRO A 1 228 ? 1.521 -55.683 40.706 1.00 48.59 228 PRO A C 1
ATOM 1756 O O . PRO A 1 228 ? 1.692 -54.752 41.482 1.00 48.59 228 PRO A O 1
ATOM 1759 N N . TYR A 1 229 ? 0.876 -55.371 39.564 1.00 26.86 229 TYR A N 1
ATOM 1760 C CA . TYR A 1 229 ? -0.331 -55.893 38.858 1.00 26.86 229 TYR A CA 1
ATOM 1761 C C . TYR A 1 229 ? -0.466 -55.135 37.488 1.00 26.86 229 TYR A C 1
ATOM 1763 O O . TYR A 1 229 ? 0.183 -54.104 37.349 1.00 26.86 229 TYR A O 1
ATOM 1771 N N . SER A 1 230 ? -1.301 -55.435 36.468 1.00 24.78 230 SER A N 1
ATOM 1772 C CA . SER A 1 230 ? -2.045 -56.630 35.986 1.00 24.78 230 SER A CA 1
ATOM 1773 C C . SER A 1 230 ? -2.665 -56.354 34.578 1.00 24.78 230 SER A C 1
ATOM 1775 O O . SER A 1 230 ? -2.591 -55.235 34.082 1.00 24.78 230 SER A O 1
ATOM 1777 N N . THR A 1 231 ? -3.364 -57.348 34.003 1.00 25.83 231 THR A N 1
ATOM 1778 C CA . THR A 1 231 ? -4.394 -57.299 32.922 1.00 25.83 231 THR A CA 1
ATOM 1779 C C . THR A 1 231 ? -4.078 -56.807 31.490 1.00 25.83 231 THR A C 1
ATOM 1781 O O . THR A 1 231 ? -3.861 -55.630 31.236 1.00 25.83 231 THR A O 1
ATOM 1784 N N . ASN A 1 232 ? -4.351 -57.731 30.554 1.00 26.47 232 ASN A N 1
ATOM 1785 C CA . ASN A 1 232 ? -4.958 -57.567 29.219 1.00 26.47 232 ASN A CA 1
ATOM 1786 C C . ASN A 1 232 ? -4.134 -57.014 28.036 1.00 26.47 232 ASN A C 1
ATOM 1788 O O . ASN A 1 232 ? -4.092 -55.816 27.773 1.00 26.47 232 ASN A O 1
ATOM 1792 N N . GLY A 1 233 ? -3.680 -57.947 27.190 1.00 23.88 233 GLY A N 1
ATOM 1793 C CA . GLY A 1 233 ? -3.351 -57.705 25.783 1.00 23.88 233 GLY A CA 1
ATOM 1794 C C . GLY A 1 233 ? -2.944 -58.995 25.065 1.00 23.88 233 GLY A C 1
ATOM 1795 O O . GLY A 1 233 ? -1.796 -59.408 25.185 1.00 23.88 233 GLY A O 1
ATOM 1796 N N . ASN A 1 234 ? -3.860 -59.623 24.314 1.00 25.98 234 ASN A N 1
ATOM 1797 C CA . ASN A 1 234 ? -3.531 -60.773 23.460 1.00 25.98 234 ASN A CA 1
ATOM 1798 C C . ASN A 1 234 ? -3.298 -60.333 22.007 1.00 25.98 234 ASN A C 1
ATOM 1800 O O . ASN A 1 234 ? -4.172 -59.760 21.360 1.00 25.98 234 ASN A O 1
ATOM 1804 N N . THR A 1 235 ? -2.104 -60.648 21.518 1.00 25.52 235 THR A N 1
ATOM 1805 C CA . THR A 1 235 ? -1.672 -60.665 20.111 1.00 25.52 235 THR A CA 1
ATOM 1806 C C . THR A 1 235 ? -2.084 -62.023 19.472 1.00 25.52 235 THR A C 1
ATOM 1808 O O . THR A 1 235 ? -2.794 -62.789 20.119 1.00 25.52 235 THR A O 1
ATOM 1811 N N . VAL A 1 236 ? -1.792 -62.429 18.225 1.00 25.86 236 VAL A N 1
ATOM 1812 C CA . VAL A 1 236 ? -0.767 -62.085 17.213 1.00 25.86 236 VAL A CA 1
ATOM 1813 C C . VAL A 1 236 ? -1.365 -62.222 15.789 1.00 25.86 236 VAL A C 1
ATOM 1815 O O . VAL A 1 236 ? -2.399 -62.853 15.598 1.00 25.86 236 VAL A O 1
ATOM 1818 N N . SER A 1 237 ? -0.675 -61.643 14.800 1.00 24.03 237 SER A N 1
ATOM 1819 C CA . SER A 1 237 ? -0.632 -61.951 13.350 1.00 24.03 237 SER A CA 1
ATOM 1820 C C . SER A 1 237 ? -0.796 -63.458 12.974 1.00 24.03 237 SER A C 1
ATOM 1822 O O . SER A 1 237 ? -0.623 -64.328 13.819 1.00 24.03 237 SER A O 1
ATOM 1824 N N . THR A 1 238 ? -0.998 -63.897 11.716 1.00 24.52 238 THR A N 1
ATOM 1825 C CA . THR A 1 238 ? -0.280 -63.512 10.471 1.00 24.52 238 THR A CA 1
ATOM 1826 C C . THR A 1 238 ? -0.895 -64.166 9.203 1.00 24.52 238 THR A C 1
ATOM 1828 O O . THR A 1 238 ? -1.523 -65.204 9.336 1.00 24.52 238 THR A O 1
ATOM 1831 N N . VAL A 1 239 ? -0.593 -63.618 8.004 1.00 23.88 239 VAL A N 1
ATOM 1832 C CA . VAL A 1 239 ? -0.674 -64.176 6.612 1.00 23.88 239 VAL A CA 1
ATOM 1833 C C . VAL A 1 239 ? -1.954 -64.862 6.075 1.00 23.88 239 VAL A C 1
ATOM 1835 O O . VAL A 1 239 ? -2.589 -65.664 6.740 1.00 23.88 239 VAL A O 1
ATOM 1838 N N . GLY A 1 240 ? -2.188 -64.698 4.759 1.00 22.67 240 GLY A N 1
ATOM 1839 C CA . GLY A 1 240 ? -2.636 -65.818 3.904 1.00 22.67 240 GLY A CA 1
ATOM 1840 C C . GLY A 1 240 ? -3.874 -65.590 3.026 1.00 22.67 240 GLY A C 1
ATOM 1841 O O . GLY A 1 240 ? -4.999 -65.720 3.487 1.00 22.67 240 GLY A O 1
ATOM 1842 N N . SER A 1 241 ? -3.655 -65.329 1.735 1.00 24.47 241 SER A N 1
ATOM 1843 C CA . SER A 1 241 ? -4.654 -65.224 0.654 1.00 24.47 241 SER A CA 1
ATOM 1844 C C . SER A 1 241 ? -5.627 -66.411 0.528 1.00 24.47 241 SER A C 1
ATOM 1846 O O . SER A 1 241 ? -5.181 -67.551 0.607 1.00 24.47 241 SER A O 1
ATOM 1848 N N . PHE A 1 242 ? -6.898 -66.162 0.164 1.00 23.28 242 PHE A N 1
ATOM 1849 C CA . PHE A 1 242 ? -7.840 -67.161 -0.396 1.00 23.28 242 PHE A CA 1
ATOM 1850 C C . PHE A 1 242 ? -8.942 -66.497 -1.282 1.00 23.28 242 PHE A C 1
ATOM 1852 O O . PHE A 1 242 ? -8.887 -65.275 -1.432 1.00 23.28 242 PHE A O 1
ATOM 1859 N N . PRO A 1 243 ? -9.832 -67.239 -1.997 1.00 31.39 243 PRO A N 1
ATOM 1860 C CA . PRO A 1 243 ? -10.301 -66.848 -3.334 1.00 31.39 243 PRO A CA 1
ATOM 1861 C C . PRO A 1 243 ? -11.806 -66.481 -3.396 1.00 31.39 243 PRO A C 1
ATOM 1863 O O . PRO A 1 243 ? -12.382 -66.015 -2.419 1.00 31.39 243 PRO A O 1
ATOM 1866 N N . ALA A 1 244 ? -12.434 -66.626 -4.570 1.00 21.44 244 ALA A N 1
ATOM 1867 C CA . ALA A 1 244 ? -13.700 -65.983 -4.935 1.00 21.44 244 ALA A CA 1
ATOM 1868 C C . ALA A 1 244 ? -14.940 -66.907 -5.040 1.00 21.44 244 ALA A C 1
ATOM 1870 O O . ALA A 1 244 ? -14.806 -68.111 -5.246 1.00 21.44 244 ALA A O 1
ATOM 1871 N N . ALA A 1 245 ? -16.109 -66.241 -5.091 1.00 27.00 245 ALA A N 1
ATOM 1872 C CA . ALA A 1 245 ? -17.305 -66.526 -5.916 1.00 27.00 245 ALA A CA 1
ATOM 1873 C C . ALA A 1 245 ? -18.609 -67.073 -5.267 1.00 27.00 245 ALA A C 1
ATOM 1875 O O . ALA A 1 245 ? -18.591 -67.965 -4.430 1.00 27.00 245 ALA A O 1
ATOM 1876 N N . MET A 1 246 ? -19.729 -66.551 -5.814 1.00 24.00 246 MET A N 1
ATOM 1877 C CA . MET A 1 246 ? -21.162 -66.939 -5.714 1.00 24.00 246 MET A CA 1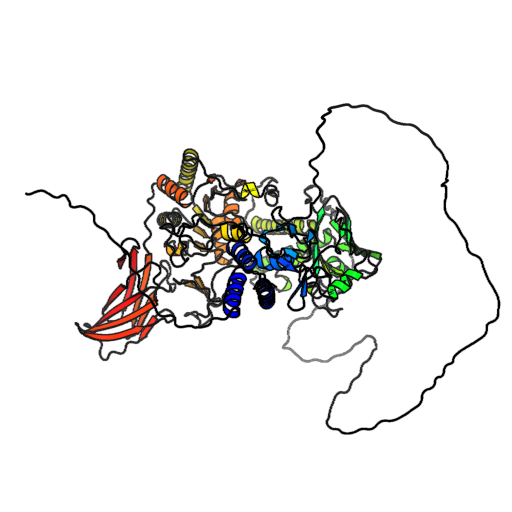
ATOM 1878 C C . MET A 1 246 ? -21.879 -66.740 -4.351 1.00 24.00 246 MET A C 1
ATOM 1880 O O . MET A 1 246 ? -21.294 -66.989 -3.308 1.00 24.00 246 MET A O 1
ATOM 1884 N N . LEU A 1 247 ? -23.068 -66.103 -4.248 1.00 25.06 247 LEU A N 1
ATOM 1885 C CA . LEU A 1 247 ? -24.387 -66.222 -4.947 1.00 25.06 247 LEU A CA 1
ATOM 1886 C C . LEU A 1 247 ? -25.146 -67.512 -4.566 1.00 25.06 247 LEU A C 1
ATOM 1888 O O . LEU A 1 247 ? -24.520 -68.562 -4.540 1.00 25.06 247 LEU A O 1
ATOM 1892 N N . SER A 1 248 ? -26.467 -67.548 -4.315 1.00 27.06 248 SER A N 1
ATOM 1893 C CA . SER A 1 248 ? -27.557 -66.546 -4.103 1.00 27.06 248 SER A CA 1
ATOM 1894 C C . SER A 1 248 ? -28.648 -67.222 -3.203 1.00 27.06 248 SER A C 1
ATOM 1896 O O . SER A 1 248 ? -28.349 -68.293 -2.680 1.00 27.06 248 SER A O 1
ATOM 1898 N N . GLN A 1 249 ? -29.886 -66.794 -2.879 1.00 27.33 249 GLN A N 1
ATOM 1899 C CA . GLN A 1 249 ? -30.852 -65.676 -3.097 1.00 27.33 249 GLN A CA 1
ATOM 1900 C C . GLN A 1 249 ? -31.983 -65.876 -2.017 1.00 27.33 249 GLN A C 1
ATOM 1902 O O . GLN A 1 249 ? -31.910 -66.874 -1.303 1.00 27.33 249 GLN A O 1
ATOM 1907 N N . ASP A 1 250 ? -33.066 -65.121 -1.761 1.00 25.95 250 ASP A N 1
ATOM 1908 C CA . ASP A 1 250 ? -33.720 -63.846 -2.164 1.00 25.95 250 ASP A CA 1
ATOM 1909 C C . ASP A 1 250 ? -34.685 -63.443 -0.986 1.00 25.95 250 ASP A C 1
ATOM 1911 O O . ASP A 1 250 ? -34.664 -64.123 0.042 1.00 25.95 250 ASP A O 1
ATOM 1915 N N . GLY A 1 251 ? -35.587 -62.445 -1.109 1.00 22.89 251 GLY A N 1
ATOM 1916 C CA . GLY A 1 251 ? -36.844 -62.426 -0.315 1.00 22.89 251 GLY A CA 1
ATOM 1917 C C . GLY A 1 251 ? -37.387 -61.119 0.316 1.00 22.89 251 GLY A C 1
ATOM 1918 O O . GLY A 1 251 ? -37.543 -61.058 1.528 1.00 22.89 251 GLY A O 1
ATOM 1919 N N . ASN A 1 252 ? -37.823 -60.150 -0.503 1.00 26.19 252 ASN A N 1
ATOM 1920 C CA . ASN A 1 252 ? -39.057 -59.334 -0.321 1.00 26.19 252 ASN A CA 1
ATOM 1921 C C . ASN A 1 252 ? -39.320 -58.477 0.971 1.00 26.19 252 ASN A C 1
ATOM 1923 O O . ASN A 1 252 ? -39.843 -58.985 1.961 1.00 26.19 252 ASN A O 1
ATOM 1927 N N . VAL A 1 253 ? -39.159 -57.135 0.894 1.00 25.20 253 VAL A N 1
ATOM 1928 C CA . VAL A 1 253 ? -39.754 -56.097 1.799 1.00 25.20 253 VAL A CA 1
ATOM 1929 C C . VAL A 1 253 ? -40.035 -54.791 0.993 1.00 25.20 253 VAL A C 1
ATOM 1931 O O . VAL A 1 253 ? -39.228 -54.479 0.116 1.00 25.20 253 VAL A O 1
ATOM 1934 N N . PRO A 1 254 ? -41.128 -54.014 1.221 1.00 29.56 254 PRO A N 1
ATOM 1935 C CA . PRO A 1 254 ? -41.547 -52.927 0.310 1.00 29.56 254 PRO A CA 1
ATOM 1936 C C . PRO A 1 254 ? -41.173 -51.466 0.683 1.00 29.56 254 PRO A C 1
ATOM 1938 O O . PRO A 1 254 ? -40.901 -51.123 1.829 1.00 29.56 254 PRO A O 1
ATOM 1941 N N . LEU A 1 255 ? -41.240 -50.611 -0.352 1.00 26.69 255 LEU A N 1
ATOM 1942 C CA . LEU A 1 255 ? -41.204 -49.133 -0.442 1.00 26.69 255 LEU A CA 1
ATOM 1943 C C . LEU A 1 255 ? -41.029 -48.274 0.839 1.00 26.69 255 LEU A C 1
ATOM 1945 O O . LEU A 1 255 ? -41.999 -47.962 1.526 1.00 26.69 255 LEU A O 1
ATOM 1949 N N . TRP A 1 256 ? -39.840 -47.668 0.972 1.00 27.28 256 TRP A N 1
ATOM 1950 C CA . TRP A 1 256 ? -39.677 -46.197 1.107 1.00 27.28 256 TRP A CA 1
ATOM 1951 C C . TRP A 1 256 ? -38.281 -45.682 0.675 1.00 27.28 256 TRP A C 1
ATOM 1953 O O . TRP A 1 256 ? -37.832 -44.632 1.124 1.00 27.28 256 TRP A O 1
ATOM 1963 N N . ALA A 1 257 ? -37.590 -46.389 -0.232 1.00 25.62 257 ALA A N 1
ATOM 1964 C CA . ALA A 1 257 ? -36.261 -46.007 -0.726 1.00 25.62 257 ALA A CA 1
ATOM 1965 C C . ALA A 1 257 ? -36.159 -46.113 -2.262 1.00 25.62 257 ALA A C 1
ATOM 1967 O O . ALA A 1 257 ? -35.864 -47.169 -2.818 1.00 25.62 257 ALA A O 1
ATOM 1968 N N . GLN A 1 258 ? -36.394 -44.991 -2.942 1.00 24.00 258 GLN A N 1
ATOM 1969 C CA . GLN A 1 258 ? -36.068 -44.745 -4.353 1.00 24.00 258 GLN A CA 1
ATOM 1970 C C . GLN A 1 258 ? -35.080 -43.557 -4.395 1.00 24.00 258 GLN A C 1
ATOM 1972 O O . GLN A 1 258 ? -35.216 -42.645 -3.585 1.00 24.00 258 GLN A O 1
ATOM 1977 N N . SER A 1 259 ? -34.071 -43.484 -5.270 1.00 24.39 259 SER A N 1
ATOM 1978 C CA . SER A 1 259 ? -33.654 -44.436 -6.315 1.00 24.39 259 SER A CA 1
ATOM 1979 C C . SER A 1 259 ? -32.210 -44.182 -6.788 1.00 24.39 259 SER A C 1
ATOM 1981 O O . SER A 1 259 ? -31.944 -43.139 -7.378 1.00 24.39 259 SER A O 1
ATOM 1983 N N . MET A 1 260 ? -31.323 -45.166 -6.602 1.00 27.61 260 MET A N 1
ATOM 1984 C CA . MET A 1 260 ? -30.089 -45.453 -7.369 1.00 27.61 260 MET A CA 1
ATOM 1985 C C . MET A 1 260 ? -29.801 -46.954 -7.163 1.00 27.61 260 MET A C 1
ATOM 1987 O O . MET A 1 260 ? -29.954 -47.419 -6.031 1.00 27.61 260 MET A O 1
ATOM 1991 N N . PRO A 1 261 ? -29.450 -47.734 -8.206 1.00 31.38 261 PRO A N 1
ATOM 1992 C CA . PRO A 1 261 ? -28.030 -47.940 -8.521 1.00 31.38 261 PRO A CA 1
ATOM 1993 C C . PRO A 1 261 ? -27.731 -48.109 -10.032 1.00 31.38 261 PRO A C 1
ATOM 1995 O O . PRO A 1 261 ? -28.599 -47.945 -10.884 1.00 31.38 261 PRO A O 1
ATOM 1998 N N . ALA A 1 262 ? -26.470 -48.413 -10.359 1.00 28.19 262 ALA A N 1
ATOM 1999 C CA . ALA A 1 262 ? -25.933 -48.471 -11.722 1.00 28.19 262 ALA A CA 1
ATOM 2000 C C . ALA A 1 262 ? -25.897 -49.887 -12.340 1.00 28.19 262 ALA A C 1
ATOM 2002 O O . ALA A 1 262 ? -25.986 -50.894 -11.641 1.00 28.19 262 ALA A O 1
ATOM 2003 N N . THR A 1 263 ? -25.651 -49.948 -13.654 1.00 22.08 263 THR A N 1
ATOM 2004 C CA . THR A 1 263 ? -25.144 -51.135 -14.369 1.00 22.08 263 THR A CA 1
ATOM 2005 C C . THR A 1 263 ? -23.949 -50.746 -15.245 1.00 22.08 263 THR A C 1
ATOM 2007 O O . THR A 1 263 ? -23.824 -49.595 -15.665 1.00 22.08 263 THR A O 1
ATOM 2010 N N . THR A 1 264 ? -23.037 -51.688 -15.482 1.00 23.44 264 THR A N 1
ATOM 2011 C CA . THR A 1 264 ? -21.771 -51.483 -16.205 1.00 23.44 264 THR A CA 1
ATOM 2012 C C . THR A 1 264 ? -21.684 -52.329 -17.475 1.00 23.44 264 THR A C 1
ATOM 2014 O O . THR A 1 264 ? -22.331 -53.362 -17.593 1.00 23.44 264 THR A O 1
ATOM 2017 N N . SER A 1 265 ? -20.771 -51.922 -18.367 1.00 26.73 265 SER A N 1
ATOM 2018 C CA . SER A 1 265 ? -20.172 -52.729 -19.442 1.00 26.73 265 SER A CA 1
ATOM 2019 C C . SER A 1 265 ? -21.072 -53.209 -20.590 1.00 26.73 265 SER A C 1
ATOM 2021 O O . SER A 1 265 ? -21.758 -54.222 -20.490 1.00 26.73 265 SER A O 1
ATOM 2023 N N . LEU A 1 266 ? -20.863 -52.610 -21.768 1.00 22.16 266 LEU A N 1
ATOM 2024 C CA . LEU A 1 266 ? -20.740 -53.392 -23.001 1.00 22.16 266 LEU A CA 1
ATOM 2025 C C . LEU A 1 266 ? -19.822 -52.675 -24.005 1.00 22.16 266 LEU A C 1
ATOM 2027 O O . LEU A 1 266 ? -20.207 -51.692 -24.631 1.00 22.16 266 LEU A O 1
ATOM 2031 N N . TRP A 1 267 ? -18.593 -53.177 -24.158 1.00 23.72 267 TRP A N 1
ATOM 2032 C CA . TRP A 1 267 ? -17.767 -52.900 -25.335 1.00 23.72 267 TRP A CA 1
ATOM 2033 C C . TRP A 1 267 ? -18.070 -53.965 -26.389 1.00 23.72 267 TRP A C 1
ATOM 2035 O O . TRP A 1 267 ? -17.704 -55.123 -26.197 1.00 23.72 267 TRP A O 1
ATOM 2045 N N . GLN A 1 268 ? -18.649 -53.582 -27.526 1.00 23.23 268 GLN A N 1
ATOM 2046 C CA . GLN A 1 268 ? -18.466 -54.350 -28.756 1.00 23.23 268 GLN A CA 1
ATOM 2047 C C . GLN A 1 268 ? -18.483 -53.434 -29.983 1.00 23.23 268 GLN A C 1
ATOM 2049 O O . GLN A 1 268 ? -19.088 -52.364 -29.980 1.00 23.23 268 GLN A O 1
ATOM 2054 N N . GLN A 1 269 ? -17.727 -53.824 -31.007 1.00 25.52 269 GLN A N 1
ATOM 2055 C CA . GLN A 1 269 ? -17.443 -52.995 -32.174 1.00 25.52 269 GLN A CA 1
ATOM 2056 C C . GLN A 1 269 ? -18.640 -52.940 -33.127 1.00 25.52 269 GLN A C 1
ATOM 2058 O O . GLN A 1 269 ? -19.185 -53.982 -33.473 1.00 25.52 269 GLN A O 1
ATOM 2063 N N . HIS A 1 270 ? -18.912 -51.765 -33.693 1.00 24.30 270 HIS A N 1
ATOM 2064 C CA . HIS A 1 270 ? -19.314 -51.675 -35.096 1.00 24.30 270 HIS A CA 1
ATOM 2065 C C . HIS A 1 270 ? -18.628 -50.474 -35.752 1.00 24.30 270 HIS A C 1
ATOM 2067 O O . HIS A 1 270 ? -18.787 -49.331 -35.330 1.00 24.30 270 HIS A O 1
ATOM 2073 N N . SER A 1 271 ? -17.815 -50.755 -36.768 1.00 22.28 271 SER A N 1
ATOM 2074 C CA . SER A 1 271 ? -16.997 -49.758 -37.457 1.00 22.28 271 SER A CA 1
ATOM 2075 C C . SER A 1 271 ? -17.829 -48.934 -38.436 1.00 22.28 271 SER A C 1
ATOM 2077 O O . SER A 1 271 ? -18.380 -49.491 -39.383 1.00 22.28 271 SER A O 1
ATOM 2079 N N . ILE A 1 272 ? -17.831 -47.609 -38.282 1.00 23.89 272 ILE A N 1
ATOM 2080 C CA . ILE A 1 272 ? -18.191 -46.676 -39.357 1.00 23.89 272 ILE A CA 1
ATOM 2081 C C . ILE A 1 272 ? -17.081 -45.628 -39.455 1.00 23.89 272 ILE A C 1
ATOM 2083 O O . ILE A 1 272 ? -16.929 -44.778 -38.583 1.00 23.89 272 ILE A O 1
ATOM 2087 N N . VAL A 1 273 ? -16.293 -45.711 -40.526 1.00 26.16 273 VAL A N 1
ATOM 2088 C CA . VAL A 1 273 ? -15.316 -44.684 -40.912 1.00 26.16 273 VAL A CA 1
ATOM 2089 C C . VAL A 1 273 ? -16.040 -43.652 -41.774 1.00 26.16 273 VAL A C 1
ATOM 2091 O O . VAL A 1 273 ? -16.691 -44.035 -42.747 1.00 26.16 273 VAL A O 1
ATOM 2094 N N . PRO A 1 274 ? -15.907 -42.354 -41.458 1.00 25.52 274 PRO A N 1
ATOM 2095 C CA . PRO A 1 274 ? -15.430 -41.460 -42.510 1.00 25.52 274 PRO A CA 1
ATOM 2096 C C . PRO A 1 274 ? -14.447 -40.375 -42.029 1.00 25.52 274 PRO A C 1
ATOM 2098 O O . PRO A 1 274 ? -14.763 -39.552 -41.178 1.00 25.52 274 PRO A O 1
ATOM 2101 N N . THR A 1 275 ? -13.312 -40.314 -42.735 1.00 25.30 275 THR A N 1
ATOM 2102 C CA . THR A 1 275 ? -12.538 -39.103 -43.101 1.00 25.30 275 THR A CA 1
ATOM 2103 C C . THR A 1 275 ? -11.874 -38.212 -42.035 1.00 25.30 275 THR A C 1
ATOM 2105 O O . THR A 1 275 ? -12.469 -37.786 -41.056 1.00 25.30 275 THR A O 1
ATOM 2108 N N . SER A 1 276 ? -10.628 -37.823 -42.353 1.00 26.39 276 SER A N 1
ATOM 2109 C CA . SER A 1 276 ? -9.848 -36.7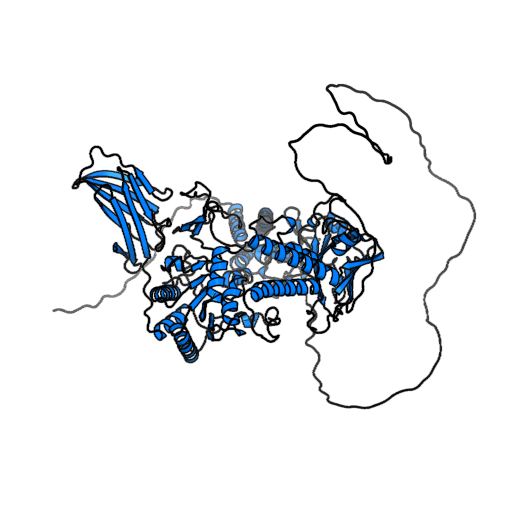17 -41.766 1.00 26.39 276 SER A CA 1
ATOM 2110 C C . SER A 1 276 ? -9.739 -36.677 -40.237 1.00 26.39 276 SER A C 1
ATOM 2112 O O . SER A 1 276 ? -10.444 -35.930 -39.562 1.00 26.39 276 SER A O 1
ATOM 2114 N N . ALA A 1 277 ? -8.728 -37.370 -39.705 1.00 23.00 277 ALA A N 1
ATOM 2115 C CA . ALA A 1 277 ? -8.125 -36.944 -38.446 1.00 23.00 277 ALA A CA 1
ATOM 2116 C C . ALA A 1 277 ? -7.549 -35.519 -38.612 1.00 23.00 277 ALA A C 1
ATOM 2118 O O . ALA A 1 277 ? -6.920 -35.247 -39.641 1.00 23.00 277 ALA A O 1
ATOM 2119 N N . PRO A 1 278 ? -7.716 -34.609 -37.635 1.00 25.73 278 PRO A N 1
ATOM 2120 C CA . PRO A 1 278 ? -7.022 -33.331 -37.652 1.00 25.73 278 PRO A CA 1
ATOM 2121 C C . PRO A 1 278 ? -5.532 -33.587 -37.411 1.00 25.73 278 PRO A C 1
ATOM 2123 O O . PRO A 1 278 ? -5.120 -33.906 -36.296 1.00 25.73 278 PRO A O 1
ATOM 2126 N N . THR A 1 279 ? -4.721 -33.473 -38.464 1.00 23.67 279 THR A N 1
ATOM 2127 C CA . THR A 1 279 ? -3.263 -33.585 -38.366 1.00 23.67 279 THR A CA 1
ATOM 2128 C C . THR A 1 279 ? -2.753 -32.585 -37.335 1.00 23.67 279 THR A C 1
ATOM 2130 O O . THR A 1 279 ? -2.846 -31.376 -37.551 1.00 23.67 279 THR A O 1
ATOM 2133 N N . ILE A 1 280 ? -2.201 -33.083 -36.225 1.00 29.31 280 ILE A N 1
ATOM 2134 C CA . ILE A 1 280 ? -1.483 -32.249 -35.260 1.00 29.31 280 ILE A CA 1
ATOM 2135 C C . ILE A 1 280 ? -0.330 -31.599 -36.025 1.00 29.31 280 ILE A C 1
ATOM 2137 O O . ILE A 1 280 ? 0.590 -32.285 -36.472 1.00 29.31 280 ILE A O 1
ATOM 2141 N N . GLN A 1 281 ? -0.405 -30.282 -36.224 1.00 24.97 281 GLN A N 1
ATOM 2142 C CA . GLN A 1 281 ? 0.705 -29.539 -36.805 1.00 24.97 281 GLN A CA 1
ATOM 2143 C C . GLN A 1 281 ? 1.907 -29.649 -35.853 1.00 24.97 281 GLN A C 1
ATOM 2145 O O . GLN A 1 281 ? 1.723 -29.481 -34.644 1.00 24.97 281 GLN A O 1
ATOM 2150 N N . PRO A 1 282 ? 3.125 -29.925 -36.357 1.00 29.23 282 PRO A N 1
ATOM 2151 C CA . PRO A 1 282 ? 4.330 -29.873 -35.537 1.00 29.23 282 PRO A CA 1
ATOM 2152 C C . PRO A 1 282 ? 4.440 -28.523 -34.818 1.00 29.23 282 PRO A C 1
ATOM 2154 O O . PRO A 1 282 ? 4.125 -27.486 -35.404 1.00 29.23 282 PRO A O 1
ATOM 2157 N N . LEU A 1 283 ? 4.929 -28.513 -33.573 1.00 34.12 283 LEU A N 1
ATOM 2158 C CA . LEU A 1 283 ? 5.052 -27.308 -32.730 1.00 34.12 283 LEU A CA 1
ATOM 2159 C C . LEU A 1 283 ? 6.208 -26.369 -33.149 1.00 34.12 283 LEU A C 1
ATOM 2161 O O . LEU A 1 283 ? 6.791 -25.644 -32.342 1.00 34.12 283 LEU A O 1
ATOM 2165 N N . THR A 1 284 ? 6.517 -26.342 -34.442 1.00 30.28 284 THR A N 1
ATOM 2166 C CA . THR A 1 284 ? 7.515 -25.467 -35.054 1.00 30.28 284 THR A CA 1
ATOM 2167 C C . THR A 1 284 ? 7.041 -24.011 -35.089 1.00 30.28 284 THR A C 1
ATOM 2169 O O . THR A 1 284 ? 5.907 -23.746 -35.480 1.00 30.28 284 THR A O 1
ATOM 2172 N N . LEU A 1 285 ? 7.955 -23.072 -34.793 1.00 31.69 285 LEU A N 1
ATOM 2173 C CA . LEU A 1 285 ? 7.822 -21.603 -34.919 1.00 31.69 285 LEU A CA 1
ATOM 2174 C C . LEU A 1 285 ? 7.134 -20.819 -33.775 1.00 31.69 285 LEU A C 1
ATOM 2176 O O . LEU A 1 285 ? 6.285 -19.963 -34.024 1.00 31.69 285 LEU A O 1
ATOM 2180 N N . ILE A 1 286 ? 7.694 -20.908 -32.560 1.00 33.66 286 ILE A N 1
ATOM 2181 C CA . ILE A 1 286 ? 8.352 -19.718 -31.965 1.00 33.66 286 ILE A CA 1
ATOM 2182 C C . ILE A 1 286 ? 9.670 -20.142 -31.292 1.00 33.66 286 ILE A C 1
ATOM 2184 O O . ILE A 1 286 ? 9.665 -20.603 -30.154 1.00 33.66 286 ILE A O 1
ATOM 2188 N N . ASN A 1 287 ? 10.807 -19.919 -31.959 1.00 35.12 287 ASN A N 1
ATOM 2189 C CA . ASN A 1 287 ? 12.142 -20.213 -31.414 1.00 35.12 287 ASN A CA 1
ATOM 2190 C C . ASN A 1 287 ? 12.658 -19.097 -30.479 1.00 35.12 287 ASN A C 1
ATOM 2192 O O . ASN A 1 287 ? 13.746 -18.572 -30.685 1.00 35.12 287 ASN A O 1
ATOM 2196 N N . ASN A 1 288 ? 11.899 -18.774 -29.428 1.00 40.28 288 ASN A N 1
ATOM 2197 C CA . ASN A 1 288 ? 12.440 -18.126 -28.227 1.00 40.28 288 ASN A CA 1
ATOM 2198 C C . ASN A 1 288 ? 12.394 -19.150 -27.084 1.00 40.28 288 ASN A C 1
ATOM 2200 O O . ASN A 1 288 ? 11.521 -19.107 -26.209 1.00 40.28 288 ASN A O 1
ATOM 2204 N N . PHE A 1 289 ? 13.339 -20.092 -27.122 1.00 48.72 289 PHE A N 1
ATOM 2205 C CA . PHE A 1 289 ? 13.760 -20.786 -25.910 1.00 48.72 289 PHE A CA 1
ATOM 2206 C C . PHE A 1 289 ? 14.378 -19.741 -24.973 1.00 48.72 289 PHE A C 1
ATOM 2208 O O . PHE A 1 289 ? 15.059 -18.821 -25.430 1.00 48.72 289 PHE A O 1
ATOM 2215 N N . GLY A 1 290 ? 14.103 -19.844 -23.674 1.00 55.72 290 GLY A N 1
ATOM 2216 C CA . GLY A 1 290 ? 14.824 -19.038 -22.693 1.00 55.72 290 GLY A CA 1
ATOM 2217 C C . GLY A 1 290 ? 16.305 -19.418 -22.685 1.00 55.72 290 GLY A C 1
ATOM 2218 O O . GLY A 1 290 ? 16.664 -20.520 -23.088 1.00 55.72 290 GLY A O 1
ATOM 2219 N N . GLU A 1 291 ? 17.154 -18.530 -22.168 1.00 75.12 291 GLU A N 1
ATOM 2220 C CA . GLU A 1 291 ? 18.603 -18.756 -22.010 1.00 75.12 291 GLU A CA 1
ATOM 2221 C C . GLU A 1 291 ? 18.927 -20.092 -21.303 1.00 75.12 291 GLU A C 1
ATOM 2223 O O . GLU A 1 291 ? 19.952 -20.710 -21.579 1.00 75.12 291 GLU A O 1
ATOM 2228 N N . TYR A 1 292 ? 18.007 -20.576 -20.458 1.00 85.56 292 TYR A N 1
ATOM 2229 C CA . TYR A 1 292 ? 18.102 -21.807 -19.674 1.00 85.56 292 TYR A CA 1
ATOM 2230 C C . TYR A 1 292 ? 16.861 -22.693 -19.865 1.00 85.56 292 TYR A C 1
ATOM 2232 O O . TYR A 1 292 ? 15.742 -22.171 -19.881 1.00 85.56 292 TYR A O 1
ATOM 2240 N N . TRP A 1 293 ? 17.020 -24.023 -19.910 1.00 88.00 293 TRP A N 1
ATOM 2241 C CA . TRP A 1 293 ? 15.892 -24.970 -20.026 1.00 88.00 293 TRP A CA 1
ATOM 2242 C C . TRP A 1 293 ? 15.342 -25.448 -18.676 1.00 88.00 293 TRP A C 1
ATOM 2244 O O . TRP A 1 293 ? 14.145 -25.730 -18.563 1.00 88.00 293 TRP A O 1
ATOM 2254 N N . CYS A 1 294 ? 16.182 -25.495 -17.638 1.00 91.81 294 CYS A N 1
ATOM 2255 C CA . CYS A 1 294 ? 15.744 -25.715 -16.263 1.00 91.81 294 CYS A CA 1
ATOM 2256 C C . CYS A 1 294 ? 16.587 -24.954 -15.231 1.00 91.81 294 CYS A C 1
ATOM 2258 O O . CYS A 1 294 ? 17.699 -24.494 -15.508 1.00 91.81 294 CYS A O 1
ATOM 2260 N N . SER A 1 295 ? 16.029 -24.850 -14.025 1.00 93.75 295 SER A N 1
ATOM 2261 C CA . SER A 1 295 ? 16.695 -24.359 -12.816 1.00 93.75 295 SER A CA 1
ATOM 2262 C C . SER A 1 295 ? 16.685 -25.440 -11.738 1.00 93.75 295 SER A C 1
ATOM 2264 O O . SER A 1 295 ? 15.677 -26.121 -11.561 1.00 93.75 295 SER A O 1
ATOM 2266 N N . ILE A 1 296 ? 17.790 -25.585 -11.009 1.00 95.38 296 ILE A N 1
ATOM 2267 C CA . ILE A 1 296 ? 18.018 -26.612 -9.990 1.00 95.38 296 ILE A CA 1
ATOM 2268 C C . ILE A 1 296 ? 18.397 -25.931 -8.671 1.00 95.38 296 ILE A C 1
ATOM 2270 O O . ILE A 1 296 ? 19.468 -25.336 -8.551 1.00 95.38 296 ILE A O 1
ATOM 2274 N N . ALA A 1 297 ? 17.540 -26.042 -7.660 1.00 96.12 297 ALA A N 1
ATOM 2275 C CA . ALA A 1 297 ? 17.822 -25.573 -6.304 1.00 96.12 297 ALA A CA 1
ATOM 2276 C C . ALA A 1 297 ? 18.162 -26.762 -5.392 1.00 96.12 297 ALA A C 1
ATOM 2278 O O . ALA A 1 297 ? 17.457 -27.770 -5.409 1.00 96.12 297 ALA A O 1
ATOM 2279 N N . TYR A 1 298 ? 19.234 -26.654 -4.600 1.00 96.75 298 TYR A N 1
ATOM 2280 C CA . TYR A 1 298 ? 19.667 -27.683 -3.644 1.00 96.75 298 TYR A CA 1
ATOM 2281 C C . TYR A 1 298 ? 19.297 -27.306 -2.206 1.00 96.75 298 TYR A C 1
ATOM 2283 O O . TYR A 1 298 ? 19.417 -26.150 -1.799 1.00 96.75 298 TYR A O 1
ATOM 2291 N N . TYR A 1 299 ? 18.867 -28.298 -1.428 1.00 96.44 299 TYR A N 1
ATOM 2292 C CA . TYR A 1 299 ? 18.339 -28.136 -0.079 1.00 96.44 299 TYR A CA 1
ATOM 2293 C C . TYR A 1 299 ? 18.964 -29.136 0.897 1.00 96.44 299 TYR A C 1
ATOM 2295 O O . TYR A 1 299 ? 19.129 -30.322 0.598 1.00 96.44 299 TYR A O 1
ATOM 2303 N N . GLU A 1 300 ? 19.229 -28.670 2.116 1.00 94.50 300 GLU A N 1
ATOM 2304 C CA . GLU A 1 300 ? 19.514 -29.519 3.272 1.00 94.50 300 GLU A CA 1
ATOM 2305 C C . GLU A 1 300 ? 18.387 -29.334 4.286 1.00 94.50 300 GLU A C 1
ATOM 2307 O O . GLU A 1 300 ? 18.263 -28.279 4.909 1.00 94.50 300 GLU A O 1
ATOM 2312 N N . ARG A 1 301 ? 17.547 -30.369 4.431 1.00 90.56 301 ARG A N 1
ATOM 2313 C CA . ARG A 1 301 ? 16.267 -30.315 5.154 1.00 90.56 301 ARG A CA 1
ATOM 2314 C C . ARG A 1 301 ? 15.325 -29.248 4.577 1.00 90.56 301 ARG A C 1
ATOM 2316 O O . ARG A 1 301 ? 14.873 -29.381 3.446 1.00 90.56 301 ARG A O 1
ATOM 2323 N N . ASP A 1 302 ? 15.010 -28.207 5.334 1.00 90.06 302 ASP A N 1
ATOM 2324 C CA . ASP A 1 302 ? 14.107 -27.113 4.981 1.00 90.06 302 ASP A CA 1
ATOM 2325 C C . ASP A 1 302 ? 14.829 -25.848 4.473 1.00 90.06 302 ASP A C 1
ATOM 2327 O O . ASP A 1 302 ? 14.170 -24.881 4.089 1.00 90.06 302 ASP A O 1
ATOM 2331 N N . ILE A 1 303 ? 16.166 -25.864 4.423 1.00 87.31 303 ILE A N 1
ATOM 2332 C CA . ILE A 1 303 ? 17.021 -24.718 4.080 1.00 87.31 303 ILE A CA 1
ATOM 2333 C C . ILE A 1 303 ? 17.613 -24.900 2.676 1.00 87.31 303 ILE A C 1
ATOM 2335 O O . ILE A 1 303 ? 18.207 -25.941 2.388 1.00 87.31 303 ILE A O 1
ATOM 2339 N N . GLN A 1 304 ? 17.492 -23.884 1.812 1.00 93.44 304 GLN A N 1
ATOM 2340 C CA . GLN A 1 304 ? 18.208 -23.847 0.529 1.00 93.44 304 GLN A CA 1
ATOM 2341 C C . GLN A 1 304 ? 19.702 -23.599 0.770 1.00 93.44 304 GLN A C 1
ATOM 2343 O O . GLN A 1 304 ? 20.075 -22.733 1.562 1.00 93.44 304 GLN A O 1
ATOM 2348 N N . VAL A 1 305 ? 20.558 -24.356 0.088 1.00 89.44 305 VAL A N 1
ATOM 2349 C CA . VAL A 1 305 ? 22.012 -24.328 0.265 1.00 89.44 305 VAL A CA 1
ATOM 2350 C C . VAL A 1 305 ? 22.677 -23.972 -1.060 1.00 89.44 305 VAL A C 1
ATOM 2352 O O . VAL A 1 305 ? 22.740 -24.787 -1.976 1.00 89.44 305 VAL A O 1
ATOM 2355 N N . GLY A 1 306 ? 23.208 -22.752 -1.133 1.00 86.75 306 GLY A N 1
ATOM 2356 C CA . GLY A 1 306 ? 23.769 -22.184 -2.358 1.00 86.75 306 GLY A CA 1
ATOM 2357 C C . GLY A 1 306 ? 22.721 -21.541 -3.271 1.00 86.75 306 GLY A C 1
ATOM 2358 O O . GLY A 1 306 ? 21.514 -21.572 -3.014 1.00 86.75 306 GLY A O 1
ATOM 2359 N N . GLU A 1 307 ? 23.215 -20.923 -4.339 1.00 85.69 307 GLU A N 1
ATOM 2360 C CA . GLU A 1 307 ? 22.383 -20.324 -5.381 1.00 85.69 307 GLU A CA 1
ATOM 2361 C C . GLU A 1 307 ? 21.705 -21.398 -6.245 1.00 85.69 307 GLU A C 1
ATOM 2363 O O . GLU A 1 307 ? 22.152 -22.543 -6.327 1.00 85.69 307 GLU A O 1
ATOM 2368 N N . THR A 1 308 ? 20.609 -21.021 -6.899 1.00 90.31 308 THR A N 1
ATOM 2369 C CA . THR A 1 308 ? 19.896 -21.890 -7.838 1.00 90.31 308 THR A CA 1
ATOM 2370 C C . THR A 1 308 ? 20.697 -22.018 -9.136 1.00 90.31 308 THR A C 1
ATOM 2372 O O . THR A 1 308 ? 20.818 -21.051 -9.888 1.00 90.31 308 THR A O 1
ATOM 2375 N N . PHE A 1 309 ? 21.226 -23.211 -9.415 1.00 90.75 309 PHE A N 1
ATOM 2376 C CA . PHE A 1 309 ? 21.988 -23.490 -10.631 1.00 90.75 309 PHE A CA 1
ATOM 2377 C C . PHE A 1 309 ? 21.056 -23.527 -11.846 1.00 90.75 309 PHE A C 1
ATOM 2379 O O . PHE A 1 309 ? 20.053 -24.240 -11.836 1.00 90.75 309 PHE A O 1
ATOM 2386 N N . LYS A 1 310 ? 21.367 -22.774 -12.902 1.00 90.06 310 LYS A N 1
ATOM 2387 C CA . LYS A 1 310 ? 20.557 -22.717 -14.126 1.00 90.06 310 LYS A CA 1
ATOM 2388 C C . LYS A 1 310 ? 21.293 -23.419 -15.262 1.00 90.06 310 LYS A C 1
ATOM 2390 O O . LYS A 1 310 ? 22.470 -23.144 -15.472 1.00 90.06 310 LYS A O 1
ATOM 2395 N N . VAL A 1 311 ? 20.609 -24.284 -16.009 1.00 88.94 311 VAL A N 1
ATOM 2396 C CA . VAL A 1 311 ? 21.221 -25.071 -17.095 1.00 88.94 311 VAL A CA 1
ATOM 2397 C C . VAL A 1 311 ? 20.928 -24.403 -18.443 1.00 88.94 311 VAL A C 1
ATOM 2399 O O . VAL A 1 311 ? 19.753 -24.354 -18.825 1.00 88.94 311 VAL A O 1
ATOM 2402 N N . PRO A 1 312 ? 21.933 -23.849 -19.155 1.00 85.88 312 PRO A N 1
ATOM 2403 C CA . PRO A 1 312 ? 21.699 -23.124 -20.402 1.00 85.88 312 PRO A CA 1
ATOM 2404 C C . PRO A 1 312 ? 21.091 -24.024 -21.481 1.00 85.88 312 PRO A C 1
ATOM 2406 O O . PRO A 1 312 ? 21.396 -25.215 -21.526 1.00 85.88 312 PRO A O 1
ATOM 2409 N N . ASP A 1 313 ? 20.270 -23.486 -22.389 1.00 81.06 313 ASP A N 1
ATOM 2410 C CA . ASP A 1 313 ? 19.632 -24.309 -23.435 1.00 81.06 313 ASP A CA 1
ATOM 2411 C C . ASP A 1 313 ? 20.649 -24.963 -24.398 1.00 81.06 313 ASP A C 1
ATOM 2413 O O . ASP A 1 313 ? 20.357 -25.992 -25.005 1.00 81.06 313 ASP A O 1
ATOM 2417 N N . THR A 1 314 ? 21.880 -24.447 -24.465 1.00 81.56 314 THR A N 1
ATOM 2418 C CA . THR A 1 314 ? 23.008 -25.071 -25.178 1.00 81.56 314 THR A CA 1
ATOM 2419 C C . THR A 1 314 ? 23.468 -26.406 -24.575 1.00 81.56 314 THR A C 1
ATOM 2421 O O . THR A 1 314 ? 23.996 -27.242 -25.306 1.00 81.56 314 THR A O 1
ATOM 2424 N N . PHE A 1 315 ? 23.249 -26.645 -23.277 1.00 84.81 315 PHE A N 1
ATOM 2425 C CA . PHE A 1 315 ? 23.627 -27.879 -22.584 1.00 84.81 315 PHE A CA 1
ATOM 2426 C C . PHE A 1 315 ? 22.412 -28.794 -22.416 1.00 84.81 315 PHE A C 1
ATOM 2428 O O . PHE A 1 315 ? 21.615 -28.629 -21.494 1.00 84.81 315 PHE A O 1
ATOM 2435 N N . LYS A 1 316 ? 22.267 -29.796 -23.292 1.00 86.62 316 LYS A N 1
ATOM 2436 C CA . LYS A 1 316 ? 21.162 -30.774 -23.212 1.00 86.62 316 LYS A CA 1
ATOM 2437 C C . LYS A 1 316 ? 21.349 -31.858 -22.141 1.00 86.62 316 LYS A C 1
ATOM 2439 O O . LYS A 1 316 ? 20.428 -32.634 -21.911 1.00 86.62 316 LYS A O 1
ATOM 2444 N N . GLU A 1 317 ? 22.475 -31.888 -21.432 1.00 90.69 317 GLU A N 1
ATOM 2445 C CA . GLU A 1 317 ? 22.643 -32.681 -20.211 1.00 90.69 317 GLU A CA 1
ATOM 2446 C C . GLU A 1 317 ? 23.317 -31.877 -19.094 1.00 90.69 317 GLU A C 1
ATOM 2448 O O . GLU A 1 317 ? 24.069 -30.940 -19.354 1.00 90.69 317 GLU A O 1
ATOM 2453 N N . VAL A 1 318 ? 23.036 -32.259 -17.846 1.00 93.88 318 VAL A N 1
ATOM 2454 C CA . VAL A 1 318 ? 23.704 -31.755 -16.641 1.00 93.88 318 VAL A CA 1
ATOM 2455 C C . VAL A 1 318 ? 23.972 -32.903 -15.666 1.00 93.88 318 VAL A C 1
ATOM 2457 O O . VAL A 1 318 ? 23.121 -33.764 -15.441 1.00 93.88 318 VAL A O 1
ATOM 2460 N N . THR A 1 319 ? 25.155 -32.924 -15.062 1.00 94.31 319 THR A N 1
ATOM 2461 C CA . THR A 1 319 ? 25.540 -33.856 -13.995 1.00 94.31 319 THR A CA 1
ATOM 2462 C C . THR A 1 319 ? 25.474 -33.132 -12.648 1.00 94.31 319 THR A C 1
ATOM 2464 O O . THR A 1 319 ? 26.048 -32.059 -12.493 1.00 94.31 319 THR A O 1
ATOM 2467 N N . ILE A 1 320 ? 24.758 -33.697 -11.677 1.00 95.31 320 ILE A N 1
ATOM 2468 C CA . ILE A 1 320 ? 24.561 -33.144 -10.331 1.00 95.31 320 ILE A CA 1
ATOM 2469 C C . ILE A 1 320 ? 25.163 -34.140 -9.338 1.00 95.31 320 ILE A C 1
ATOM 2471 O O . ILE A 1 320 ? 24.578 -35.203 -9.113 1.00 95.31 320 ILE A O 1
ATOM 2475 N N . ASP A 1 321 ? 26.327 -33.831 -8.764 1.00 93.69 321 ASP A N 1
ATOM 2476 C CA . ASP A 1 321 ? 27.126 -34.796 -7.993 1.00 93.69 321 ASP A CA 1
ATOM 2477 C C . ASP A 1 321 ? 27.688 -34.259 -6.668 1.00 93.69 321 ASP A C 1
ATOM 2479 O O . ASP A 1 321 ? 27.620 -33.071 -6.361 1.00 93.69 321 ASP A O 1
ATOM 2483 N N . GLY A 1 322 ? 28.193 -35.173 -5.837 1.00 89.56 322 GLY A N 1
ATOM 2484 C CA . GLY A 1 322 ? 28.759 -34.900 -4.514 1.00 89.56 322 GLY A CA 1
ATOM 2485 C C . GLY A 1 322 ? 30.282 -34.742 -4.500 1.00 89.56 322 GLY A C 1
ATOM 2486 O O . GLY A 1 322 ? 30.876 -34.879 -3.432 1.00 89.56 322 GLY A O 1
ATOM 2487 N N . GLY A 1 323 ? 30.916 -34.516 -5.655 1.00 85.25 323 GLY A N 1
ATOM 2488 C CA . GLY A 1 323 ? 32.355 -34.286 -5.779 1.00 85.25 323 GLY A CA 1
ATOM 2489 C C . GLY A 1 323 ? 32.823 -33.006 -5.082 1.00 85.25 323 GLY A C 1
ATOM 2490 O O . GLY A 1 323 ? 32.025 -32.230 -4.568 1.00 85.25 323 GLY A O 1
ATOM 2491 N N . MET A 1 324 ? 34.139 -32.785 -5.047 1.00 76.88 324 MET A N 1
ATOM 2492 C CA . MET A 1 324 ? 34.764 -31.653 -4.336 1.00 76.88 324 MET A CA 1
ATOM 2493 C C . MET A 1 324 ? 35.403 -30.619 -5.276 1.00 76.88 324 MET A C 1
ATOM 2495 O O . MET A 1 324 ? 36.056 -29.683 -4.817 1.00 76.88 324 MET A O 1
ATOM 2499 N N . ASP A 1 325 ? 35.217 -30.778 -6.586 1.00 73.06 325 ASP A N 1
ATOM 2500 C CA . ASP A 1 325 ? 35.824 -29.923 -7.602 1.00 73.06 325 ASP A CA 1
ATOM 2501 C C . ASP A 1 325 ? 35.149 -28.546 -7.612 1.00 73.06 325 ASP A C 1
ATOM 2503 O O . ASP A 1 325 ? 33.932 -28.444 -7.740 1.00 73.06 325 ASP A O 1
ATOM 2507 N N . MET A 1 326 ? 35.932 -27.470 -7.504 1.00 58.22 326 MET A N 1
ATOM 2508 C CA . MET A 1 326 ? 35.405 -26.094 -7.499 1.00 58.22 326 MET A CA 1
ATOM 2509 C C . MET A 1 326 ? 34.949 -25.596 -8.883 1.00 58.22 326 MET A C 1
ATOM 2511 O O . MET A 1 326 ? 34.362 -24.521 -8.986 1.00 58.22 326 MET A O 1
ATOM 2515 N N . ALA A 1 327 ? 35.224 -26.354 -9.947 1.00 55.00 327 ALA A N 1
ATOM 2516 C CA . ALA A 1 327 ? 34.877 -26.015 -11.323 1.00 55.00 327 ALA A CA 1
ATOM 2517 C C . ALA A 1 327 ? 33.420 -26.394 -11.651 1.00 55.00 327 ALA A C 1
ATOM 2519 O O . ALA A 1 327 ? 33.160 -27.333 -12.403 1.00 55.00 327 ALA A O 1
ATOM 2520 N N . THR A 1 328 ? 32.468 -25.643 -11.093 1.00 60.00 328 THR A N 1
ATOM 2521 C CA . THR A 1 328 ? 31.049 -25.677 -11.490 1.00 60.00 328 THR A CA 1
ATOM 2522 C C . THR A 1 328 ? 30.892 -25.001 -12.858 1.00 60.00 328 THR A C 1
ATOM 2524 O O . THR A 1 328 ? 30.556 -23.822 -12.951 1.00 60.00 328 THR A O 1
ATOM 2527 N N . VAL A 1 329 ? 31.221 -25.730 -13.924 1.00 58.53 329 VAL A N 1
ATOM 2528 C CA . VAL A 1 329 ? 31.201 -25.258 -15.317 1.00 58.53 329 VAL A CA 1
ATOM 2529 C C . VAL A 1 329 ? 30.037 -25.919 -16.052 1.00 58.53 329 VAL A C 1
ATOM 2531 O O . VAL A 1 329 ? 29.862 -27.123 -15.925 1.00 58.53 329 VAL A O 1
ATOM 2534 N N . GLY A 1 330 ? 29.274 -25.137 -16.827 1.00 66.19 330 GLY A N 1
ATOM 2535 C CA . GLY A 1 330 ? 28.365 -25.593 -17.893 1.00 66.19 330 GLY A CA 1
ATOM 2536 C C . GLY A 1 330 ? 27.455 -26.784 -17.569 1.00 66.19 330 GLY A C 1
ATOM 2537 O O . GLY A 1 330 ? 26.320 -26.612 -17.132 1.00 66.19 330 GLY A O 1
ATOM 2538 N N . ASP A 1 331 ? 27.960 -27.987 -17.834 1.00 78.06 331 ASP A N 1
ATOM 2539 C CA . ASP A 1 331 ? 27.292 -29.282 -17.722 1.00 78.06 331 ASP A CA 1
ATOM 2540 C C . ASP A 1 331 ? 27.356 -29.915 -16.317 1.00 78.06 331 ASP A C 1
ATOM 2542 O O . ASP A 1 331 ? 26.847 -31.022 -16.132 1.00 78.06 331 ASP A O 1
ATOM 2546 N N . ARG A 1 332 ? 27.961 -29.267 -15.308 1.00 89.62 332 ARG A N 1
ATOM 2547 C CA . ARG A 1 332 ? 28.179 -29.880 -13.984 1.00 89.62 332 ARG A CA 1
ATOM 2548 C C . ARG A 1 332 ? 27.831 -28.982 -12.792 1.00 89.62 332 ARG A C 1
ATOM 2550 O O . ARG A 1 332 ? 28.502 -27.987 -12.525 1.00 89.62 332 ARG A O 1
ATOM 2557 N N . PHE A 1 333 ? 26.851 -29.413 -11.992 1.00 91.56 333 PHE A N 1
ATOM 2558 C CA . PHE A 1 333 ? 26.490 -28.820 -10.700 1.00 91.56 333 PHE A CA 1
ATOM 2559 C C . PHE A 1 333 ? 27.106 -29.616 -9.536 1.00 91.56 333 PHE A C 1
ATOM 2561 O O . PHE A 1 333 ? 26.588 -30.648 -9.104 1.00 91.56 333 PHE A O 1
ATOM 2568 N N . CYS A 1 334 ? 28.235 -29.126 -9.024 1.00 91.31 334 CYS A N 1
ATOM 2569 C CA . CYS A 1 334 ? 28.994 -29.771 -7.955 1.00 91.31 334 CYS A CA 1
ATOM 2570 C C . CYS A 1 334 ? 28.442 -29.381 -6.567 1.00 91.31 334 CYS A C 1
ATOM 2572 O O . CYS A 1 334 ? 28.580 -28.238 -6.128 1.00 91.31 334 CYS A O 1
ATOM 2574 N N . LEU A 1 335 ? 27.810 -30.319 -5.851 1.00 91.12 335 LEU A N 1
ATOM 2575 C CA . LEU A 1 335 ? 27.159 -30.052 -4.561 1.00 91.12 335 LEU A CA 1
ATOM 2576 C C . LEU A 1 335 ? 28.130 -30.042 -3.371 1.00 91.12 335 LEU A C 1
ATOM 2578 O O . LEU A 1 335 ? 27.827 -29.420 -2.347 1.00 91.12 335 LEU A O 1
ATOM 2582 N N . GLY A 1 336 ? 29.267 -30.742 -3.454 1.00 86.81 336 GLY A N 1
ATOM 2583 C CA . GLY A 1 336 ? 30.211 -30.927 -2.341 1.00 86.81 336 GLY A CA 1
ATOM 2584 C C . GLY A 1 336 ? 30.891 -29.645 -1.827 1.00 86.81 336 GLY A C 1
ATOM 2585 O O . GLY A 1 336 ? 30.952 -29.485 -0.602 1.00 86.81 336 GLY A O 1
ATOM 2586 N N . PRO A 1 337 ? 31.297 -28.684 -2.685 1.00 85.62 337 PRO A N 1
ATOM 2587 C CA . PRO A 1 337 ? 31.835 -27.392 -2.250 1.00 85.62 337 PRO A CA 1
ATOM 2588 C C . PRO A 1 337 ? 30.820 -26.492 -1.531 1.00 85.62 337 PRO A C 1
ATOM 2590 O O . PRO A 1 337 ? 31.221 -25.609 -0.771 1.00 85.62 337 PRO A O 1
ATOM 2593 N N . LEU A 1 338 ? 29.511 -26.699 -1.741 1.00 86.94 338 LEU A N 1
ATOM 2594 C CA . LEU A 1 338 ? 28.467 -25.850 -1.159 1.00 86.94 338 LEU A CA 1
ATOM 2595 C C . LEU A 1 338 ? 28.513 -25.901 0.377 1.00 86.94 338 LEU A C 1
ATOM 2597 O O . LEU A 1 338 ? 28.413 -26.971 0.994 1.00 86.94 338 LEU A O 1
ATOM 2601 N N . SER A 1 339 ? 28.642 -24.737 1.012 1.00 81.62 339 SER A N 1
ATOM 2602 C CA . SER A 1 339 ? 28.701 -24.618 2.471 1.00 81.62 339 SER A CA 1
ATOM 2603 C C . SER A 1 339 ? 27.322 -24.339 3.073 1.00 81.62 339 SER A C 1
ATOM 2605 O O . SER A 1 339 ? 26.509 -23.622 2.498 1.00 81.62 339 SER A O 1
ATOM 2607 N N . ASN A 1 340 ? 27.055 -24.921 4.243 1.00 81.88 340 ASN A N 1
ATOM 2608 C CA . ASN A 1 340 ? 25.839 -24.690 5.017 1.00 81.88 340 ASN A CA 1
ATOM 2609 C C . ASN A 1 340 ? 26.210 -24.626 6.503 1.00 81.88 340 ASN A C 1
ATOM 2611 O O . ASN A 1 340 ? 26.751 -25.587 7.048 1.00 81.88 340 ASN A O 1
ATOM 2615 N N . VAL A 1 341 ? 25.915 -23.504 7.162 1.00 75.81 341 VAL A N 1
ATOM 2616 C CA . VAL A 1 341 ? 26.192 -23.312 8.600 1.00 75.81 341 VAL A CA 1
ATOM 2617 C C . VAL A 1 341 ? 25.202 -24.049 9.510 1.00 75.81 341 VAL A C 1
ATOM 2619 O O . VAL A 1 341 ? 25.484 -24.234 10.690 1.00 75.81 341 VAL A O 1
ATOM 2622 N N . TYR A 1 342 ? 24.074 -24.506 8.958 1.00 78.31 342 TYR A N 1
ATOM 2623 C CA . TYR A 1 342 ? 23.039 -25.297 9.632 1.00 78.31 342 TYR A CA 1
ATOM 2624 C C . TYR A 1 342 ? 23.096 -26.791 9.261 1.00 78.31 342 TYR A C 1
ATOM 2626 O O . TYR A 1 342 ? 22.143 -27.533 9.511 1.00 78.31 342 TYR A O 1
ATOM 2634 N N . ARG A 1 343 ? 24.199 -27.244 8.645 1.00 88.25 343 ARG A N 1
ATOM 2635 C CA . ARG A 1 343 ? 24.385 -28.635 8.212 1.00 88.25 343 ARG A CA 1
ATOM 2636 C C . ARG A 1 343 ? 24.272 -29.586 9.401 1.00 88.25 343 ARG A C 1
ATOM 2638 O O . ARG A 1 343 ? 24.994 -29.458 10.385 1.00 88.25 343 ARG A O 1
ATOM 2645 N N . THR A 1 344 ? 23.368 -30.554 9.291 1.00 90.38 344 THR A N 1
ATOM 2646 C CA . THR A 1 344 ? 23.198 -31.607 10.302 1.00 90.38 344 THR A CA 1
ATOM 2647 C C . THR A 1 344 ? 24.113 -32.794 10.010 1.00 90.38 344 THR A C 1
ATOM 2649 O O . THR A 1 344 ? 24.450 -33.032 8.851 1.00 90.38 344 THR A O 1
ATOM 2652 N N . GLU A 1 345 ? 24.442 -33.598 11.025 1.00 88.81 345 GLU A N 1
ATOM 2653 C CA . GLU A 1 345 ? 25.175 -34.866 10.852 1.00 88.81 345 GLU A CA 1
ATOM 2654 C C . GLU A 1 345 ? 24.482 -35.791 9.831 1.00 88.81 345 GLU A C 1
ATOM 2656 O O . GLU A 1 345 ? 25.133 -36.428 9.006 1.00 88.81 345 GLU A O 1
ATOM 2661 N N . ALA A 1 346 ? 23.144 -35.810 9.814 1.00 88.25 346 ALA A N 1
ATOM 2662 C CA . ALA A 1 346 ? 22.371 -36.564 8.832 1.00 88.25 346 ALA A CA 1
ATOM 2663 C C . ALA A 1 346 ? 22.574 -36.045 7.395 1.00 88.25 346 ALA A C 1
ATOM 2665 O O . ALA A 1 346 ? 22.645 -36.848 6.464 1.00 88.25 346 ALA A O 1
ATOM 2666 N N . SER A 1 347 ? 22.682 -34.724 7.211 1.00 91.75 347 SER A N 1
ATOM 2667 C CA . SER A 1 347 ? 22.963 -34.088 5.914 1.00 91.75 347 SER A CA 1
ATOM 2668 C C . SER A 1 347 ? 24.412 -34.320 5.482 1.00 91.75 347 SER A C 1
ATOM 2670 O O . SER A 1 347 ? 24.660 -34.680 4.338 1.00 91.75 347 SER A O 1
ATOM 2672 N N . GLU A 1 348 ? 25.376 -34.196 6.395 1.00 88.69 348 GLU A N 1
ATOM 2673 C CA . GLU A 1 348 ? 26.787 -34.502 6.131 1.00 88.69 348 GLU A CA 1
ATOM 2674 C C . GLU A 1 348 ? 26.977 -35.974 5.733 1.00 88.69 348 GLU A C 1
ATOM 2676 O O . GLU A 1 348 ? 27.544 -36.270 4.679 1.00 88.69 348 GLU A O 1
ATOM 2681 N N . LYS A 1 349 ? 26.384 -36.902 6.494 1.00 88.00 349 LYS A N 1
ATOM 2682 C CA . LYS A 1 349 ? 26.388 -38.334 6.179 1.00 88.00 349 LYS A CA 1
ATOM 2683 C C . LYS A 1 349 ? 25.689 -38.646 4.856 1.00 88.00 349 LYS A C 1
ATOM 2685 O O . LYS A 1 349 ? 26.157 -39.523 4.137 1.00 88.00 349 LYS A O 1
ATOM 2690 N N . ALA A 1 350 ? 24.609 -37.946 4.501 1.00 90.81 350 ALA A N 1
ATOM 2691 C CA . ALA A 1 350 ? 23.959 -38.113 3.201 1.00 90.81 350 ALA A CA 1
ATOM 2692 C C . ALA A 1 350 ? 24.838 -37.606 2.042 1.00 90.81 350 ALA A C 1
ATOM 2694 O O . ALA A 1 350 ? 24.979 -38.320 1.053 1.00 90.81 350 ALA A O 1
ATOM 2695 N N . ARG A 1 351 ? 25.490 -36.441 2.183 1.00 92.31 351 ARG A N 1
ATOM 2696 C CA . ARG A 1 351 ? 26.392 -35.859 1.164 1.00 92.31 351 ARG A CA 1
ATOM 2697 C C . ARG A 1 351 ? 27.535 -36.793 0.784 1.00 92.31 351 ARG A C 1
ATOM 2699 O O . ARG A 1 351 ? 27.763 -37.002 -0.403 1.00 92.31 351 ARG A O 1
ATOM 2706 N N . LEU A 1 352 ? 28.174 -37.423 1.774 1.00 89.38 352 LEU A N 1
ATOM 2707 C CA . LEU A 1 352 ? 29.227 -38.430 1.559 1.00 89.38 352 LEU A CA 1
ATOM 2708 C C . LEU A 1 352 ? 28.777 -39.612 0.677 1.00 89.38 352 LEU A C 1
ATOM 2710 O O . LEU A 1 352 ? 29.609 -40.260 0.053 1.00 89.38 352 LEU A O 1
ATOM 2714 N N . HIS A 1 353 ? 27.471 -39.880 0.612 1.00 90.06 353 HIS A N 1
ATOM 2715 C CA . HIS A 1 353 ? 26.876 -40.977 -0.151 1.00 90.06 353 HIS A CA 1
ATOM 2716 C C . HIS A 1 353 ? 26.183 -40.516 -1.451 1.00 90.06 353 HIS A C 1
ATOM 2718 O O . HIS A 1 353 ? 25.600 -41.346 -2.145 1.00 90.06 353 HIS A O 1
ATOM 2724 N N . ILE A 1 354 ? 26.248 -39.225 -1.815 1.00 93.62 354 ILE A N 1
ATOM 2725 C CA . ILE A 1 354 ? 25.800 -38.754 -3.140 1.00 93.62 354 ILE A CA 1
ATOM 2726 C C . ILE A 1 354 ? 26.744 -39.303 -4.218 1.00 93.62 354 ILE A C 1
ATOM 2728 O O . ILE A 1 354 ? 26.278 -39.801 -5.244 1.00 93.62 354 ILE A O 1
ATOM 2732 N N . GLY A 1 355 ? 28.061 -39.272 -3.980 1.00 90.69 355 GLY A N 1
ATOM 2733 C CA . GLY A 1 355 ? 29.066 -39.778 -4.920 1.00 90.69 355 GLY A CA 1
ATOM 2734 C C . GLY A 1 355 ? 28.924 -39.127 -6.299 1.00 90.69 355 GLY A C 1
ATOM 2735 O O . GLY A 1 355 ? 28.806 -37.909 -6.397 1.00 90.69 355 GLY A O 1
ATOM 2736 N N . LYS A 1 356 ? 28.853 -39.944 -7.357 1.00 89.81 356 LYS A N 1
ATOM 2737 C CA . LYS A 1 356 ? 28.618 -39.509 -8.752 1.00 89.81 356 LYS A CA 1
ATOM 2738 C C . LYS A 1 356 ? 27.200 -38.964 -9.023 1.00 89.81 356 LYS A C 1
ATOM 2740 O O . LYS A 1 356 ? 26.912 -38.582 -10.151 1.00 89.81 356 LYS A O 1
ATOM 2745 N N . GLY A 1 357 ? 26.315 -38.966 -8.023 1.00 94.06 357 GLY A N 1
ATOM 2746 C CA . GLY A 1 357 ? 25.006 -38.314 -8.056 1.00 94.06 357 GLY A CA 1
ATOM 2747 C C . GLY A 1 357 ? 24.088 -38.766 -9.193 1.00 94.06 357 GLY A C 1
ATOM 2748 O O . GLY A 1 357 ? 23.825 -39.959 -9.354 1.00 94.06 357 GLY A O 1
ATOM 2749 N N . ILE A 1 358 ? 23.561 -37.813 -9.958 1.00 96.50 358 ILE A N 1
ATOM 2750 C CA . ILE A 1 358 ? 22.663 -38.074 -11.089 1.00 96.50 358 ILE A CA 1
ATOM 2751 C C . ILE A 1 358 ? 23.090 -37.298 -12.330 1.00 96.50 358 ILE A C 1
ATOM 2753 O O . ILE A 1 358 ? 23.686 -36.229 -12.232 1.00 96.50 358 ILE A O 1
ATOM 2757 N N . ARG A 1 359 ? 22.706 -37.802 -13.500 1.00 95.38 359 ARG A N 1
ATOM 2758 C CA . ARG A 1 359 ? 22.709 -37.045 -14.751 1.00 95.38 359 ARG A CA 1
ATOM 2759 C C . ARG A 1 359 ? 21.271 -36.805 -15.192 1.00 95.38 359 ARG A C 1
ATOM 2761 O O . ARG A 1 359 ? 20.476 -37.743 -15.223 1.00 95.38 359 ARG A O 1
ATOM 2768 N N . VAL A 1 360 ? 20.948 -35.558 -15.511 1.00 95.69 360 VAL A N 1
ATOM 2769 C CA . VAL A 1 360 ? 19.641 -35.115 -16.003 1.00 95.69 360 VAL A CA 1
ATOM 2770 C C . VAL A 1 360 ? 19.808 -34.720 -17.468 1.00 95.69 360 VAL A C 1
ATOM 2772 O O . VAL A 1 360 ? 20.706 -33.950 -17.798 1.00 95.69 360 VAL A O 1
ATOM 2775 N N . GLU A 1 361 ? 18.975 -35.264 -18.348 1.00 93.81 361 GLU A N 1
ATOM 2776 C CA . GLU A 1 361 ? 19.114 -35.142 -19.802 1.00 93.81 361 GLU A CA 1
ATOM 2777 C C . GLU A 1 361 ? 17.801 -34.647 -20.426 1.00 93.81 361 GLU A C 1
ATOM 2779 O O . GLU A 1 361 ? 16.724 -35.168 -20.132 1.00 93.81 361 GLU A O 1
ATOM 2784 N N . CYS A 1 362 ? 17.902 -33.634 -21.283 1.00 90.44 362 CYS A N 1
ATOM 2785 C CA . CYS A 1 362 ? 16.811 -32.963 -21.979 1.00 90.44 362 CYS A CA 1
ATOM 2786 C C . CYS A 1 362 ? 16.747 -33.461 -23.430 1.00 90.44 362 CYS A C 1
ATOM 2788 O O . CYS A 1 362 ? 17.615 -33.153 -24.249 1.00 90.44 362 CYS A O 1
ATOM 2790 N N . ARG A 1 363 ? 15.718 -34.249 -23.752 1.00 88.31 363 ARG A N 1
ATOM 2791 C CA . ARG A 1 363 ? 15.456 -34.807 -25.090 1.00 88.31 363 ARG A CA 1
ATOM 2792 C C . ARG A 1 363 ? 14.217 -34.152 -25.706 1.00 88.31 363 ARG A C 1
ATOM 2794 O O . ARG A 1 363 ? 13.490 -33.450 -25.015 1.00 88.31 363 ARG A O 1
ATOM 2801 N N . ASN A 1 364 ? 13.974 -34.394 -26.997 1.00 67.44 364 ASN A N 1
ATOM 2802 C CA . ASN A 1 364 ? 12.685 -34.207 -27.687 1.00 67.44 364 ASN A CA 1
ATOM 2803 C C . ASN A 1 364 ? 11.846 -33.001 -27.197 1.00 67.44 364 ASN A C 1
ATOM 2805 O O . ASN A 1 364 ? 10.854 -33.174 -26.497 1.00 67.44 364 ASN A O 1
ATOM 2809 N N . GLU A 1 365 ? 12.275 -31.778 -27.526 1.00 67.31 365 GLU A N 1
ATOM 2810 C CA . GLU A 1 365 ? 11.583 -30.518 -27.174 1.00 67.31 365 GLU A CA 1
ATOM 2811 C C . GLU A 1 365 ? 11.324 -30.262 -25.664 1.00 67.31 365 GLU A C 1
ATOM 2813 O O . GLU A 1 365 ? 10.526 -29.388 -25.332 1.00 67.31 365 GLU A O 1
ATOM 2818 N N . ALA A 1 366 ? 12.081 -30.922 -24.772 1.00 72.50 366 ALA A N 1
ATOM 2819 C CA . ALA A 1 366 ? 12.054 -30.875 -23.294 1.00 72.50 366 ALA A CA 1
ATOM 2820 C C . ALA A 1 366 ? 11.291 -32.004 -22.562 1.00 72.50 366 ALA A C 1
ATOM 2822 O O . ALA A 1 366 ? 10.782 -31.814 -21.455 1.00 72.50 366 ALA A O 1
ATOM 2823 N N . ASP A 1 367 ? 11.313 -33.215 -23.123 1.00 88.75 367 ASP A N 1
ATOM 2824 C CA . ASP A 1 367 ? 11.275 -34.452 -22.331 1.00 88.75 367 ASP A CA 1
ATOM 2825 C C . ASP A 1 367 ? 12.488 -34.519 -21.385 1.00 88.75 367 ASP A C 1
ATOM 2827 O O . ASP A 1 367 ? 13.619 -34.313 -21.828 1.00 88.75 367 ASP A O 1
ATOM 2831 N N . VAL A 1 368 ? 12.299 -34.895 -20.113 1.00 94.44 368 VAL A N 1
ATOM 2832 C CA . VAL A 1 368 ? 13.423 -35.044 -19.163 1.00 94.44 368 VAL A CA 1
ATOM 2833 C C . VAL A 1 368 ? 13.629 -36.502 -18.774 1.00 94.44 368 VAL A C 1
ATOM 2835 O O . VAL A 1 368 ? 12.691 -37.217 -18.414 1.00 94.44 368 VAL A O 1
ATOM 2838 N N . TRP A 1 369 ? 14.887 -36.930 -18.816 1.00 95.69 369 TRP A N 1
ATOM 2839 C CA . TRP A 1 369 ? 15.371 -38.233 -18.372 1.00 95.69 369 TRP A CA 1
ATOM 2840 C C . TRP A 1 369 ? 16.337 -38.056 -17.199 1.00 95.69 369 TRP A C 1
ATOM 2842 O O . TRP A 1 369 ? 17.090 -37.084 -17.154 1.00 95.69 369 TRP A O 1
ATOM 2852 N N . ILE A 1 370 ? 16.338 -38.998 -16.254 1.00 96.94 370 ILE A N 1
ATOM 2853 C CA . ILE A 1 370 ? 17.325 -39.050 -15.167 1.00 96.94 370 ILE A CA 1
ATOM 2854 C C . ILE A 1 370 ? 18.029 -40.401 -15.185 1.00 96.94 370 ILE A C 1
ATOM 2856 O O . ILE A 1 370 ? 17.385 -41.453 -15.182 1.00 96.94 370 ILE A O 1
ATOM 2860 N N . ARG A 1 371 ? 19.363 -40.357 -15.143 1.00 96.38 371 ARG A N 1
ATOM 2861 C CA . ARG A 1 371 ? 20.241 -41.493 -14.863 1.00 96.38 371 ARG A CA 1
ATOM 2862 C C . ARG A 1 371 ? 20.793 -41.379 -13.445 1.00 96.38 371 ARG A C 1
ATOM 2864 O O . ARG A 1 371 ? 21.336 -40.342 -13.067 1.00 96.38 371 ARG A O 1
ATOM 2871 N N . CYS A 1 372 ? 20.696 -42.454 -12.669 1.00 96.00 372 CYS A N 1
ATOM 2872 C CA . CYS A 1 372 ? 21.342 -42.541 -11.362 1.00 96.00 372 CYS A CA 1
ATOM 2873 C C . CYS A 1 372 ? 22.795 -43.000 -11.533 1.00 96.00 372 CYS A C 1
ATOM 2875 O O . CYS A 1 372 ? 23.065 -44.192 -11.663 1.00 96.00 372 CYS A O 1
ATOM 2877 N N . ASN A 1 373 ? 23.738 -42.061 -11.552 1.00 93.50 373 ASN A N 1
ATOM 2878 C CA . ASN A 1 373 ? 25.167 -42.363 -11.669 1.00 93.50 373 ASN A CA 1
ATOM 2879 C C . ASN A 1 373 ? 25.798 -42.769 -10.322 1.00 93.50 373 ASN A C 1
ATOM 2881 O O . ASN A 1 373 ? 26.851 -43.407 -10.317 1.00 93.50 373 ASN A O 1
ATOM 2885 N N . SER A 1 374 ? 25.153 -42.410 -9.208 1.00 93.00 374 SER A N 1
ATOM 2886 C CA . SER A 1 374 ? 25.493 -42.786 -7.835 1.00 93.00 374 SER A CA 1
ATOM 2887 C C . SER A 1 374 ? 25.329 -44.283 -7.568 1.00 93.00 374 SER A C 1
ATOM 2889 O O . SER A 1 374 ? 24.438 -44.938 -8.112 1.00 93.00 374 SER A O 1
ATOM 2891 N N . ASP A 1 375 ? 26.148 -44.788 -6.647 1.00 91.62 375 ASP A N 1
ATOM 2892 C CA . ASP A 1 375 ? 26.069 -46.137 -6.084 1.00 91.62 375 ASP A CA 1
ATOM 2893 C C . ASP A 1 375 ? 24.946 -46.270 -5.027 1.00 91.62 375 ASP A C 1
ATOM 2895 O O . ASP A 1 375 ? 24.678 -47.363 -4.527 1.00 91.62 375 ASP A O 1
ATOM 2899 N N . GLN A 1 376 ? 24.264 -45.169 -4.682 1.00 93.50 376 GLN A N 1
ATOM 2900 C CA . GLN A 1 376 ? 23.044 -45.156 -3.871 1.00 93.50 376 GLN A CA 1
ATOM 2901 C C . GLN A 1 376 ? 21.816 -44.794 -4.705 1.00 93.50 376 GLN A C 1
ATOM 2903 O O . GLN A 1 376 ? 21.879 -43.966 -5.607 1.00 93.50 376 GLN A O 1
ATOM 2908 N N . ALA A 1 377 ? 20.670 -45.380 -4.353 1.00 92.81 377 ALA A N 1
ATOM 2909 C CA . ALA A 1 377 ? 19.396 -45.030 -4.971 1.00 92.81 377 ALA A CA 1
ATOM 2910 C C . ALA A 1 377 ? 18.971 -43.589 -4.630 1.00 92.81 377 ALA A C 1
ATOM 2912 O O . ALA A 1 377 ? 19.157 -43.114 -3.501 1.00 92.81 377 ALA A O 1
ATOM 2913 N N . VAL A 1 378 ? 18.331 -42.935 -5.597 1.00 96.19 378 VAL A N 1
ATOM 2914 C CA . VAL A 1 378 ? 17.673 -41.631 -5.437 1.00 96.19 378 VAL A CA 1
ATOM 2915 C C . VAL A 1 378 ? 16.156 -41.796 -5.481 1.00 96.19 378 VAL A C 1
ATOM 2917 O O . VAL A 1 378 ? 15.636 -42.780 -6.007 1.00 96.19 378 VAL A O 1
ATOM 2920 N N . PHE A 1 379 ? 15.439 -40.847 -4.890 1.00 96.06 379 PHE A N 1
ATOM 2921 C CA . PHE A 1 379 ? 13.996 -40.929 -4.674 1.00 96.06 379 PHE A CA 1
ATOM 2922 C C . PHE A 1 379 ? 13.342 -39.702 -5.301 1.00 96.06 379 PHE A C 1
ATOM 2924 O O . PHE A 1 379 ? 13.782 -38.592 -5.027 1.00 96.06 379 PHE A O 1
ATOM 2931 N N . LEU A 1 380 ? 12.342 -39.888 -6.159 1.00 94.94 380 LEU A N 1
ATOM 2932 C CA . LEU A 1 380 ? 11.810 -38.854 -7.047 1.00 94.94 380 LEU A CA 1
ATOM 2933 C C . LEU A 1 380 ? 10.278 -38.799 -6.991 1.00 94.94 380 LEU A C 1
ATOM 2935 O O . LEU A 1 380 ? 9.616 -39.793 -7.274 1.00 94.94 380 LEU A O 1
ATOM 2939 N N . GLN A 1 381 ? 9.714 -37.623 -6.728 1.00 93.31 381 GLN A N 1
ATOM 2940 C CA . GLN A 1 381 ? 8.308 -37.328 -7.017 1.00 93.31 381 GLN A CA 1
ATOM 2941 C C . GLN A 1 381 ? 8.194 -36.841 -8.468 1.00 93.31 381 GLN A C 1
ATOM 2943 O O . GLN A 1 381 ? 8.892 -35.904 -8.868 1.00 93.31 381 GLN A O 1
ATOM 2948 N N . SER A 1 382 ? 7.337 -37.495 -9.256 1.00 91.62 382 SER A N 1
ATOM 2949 C CA . SER A 1 382 ? 7.082 -37.163 -10.661 1.00 91.62 382 SER A CA 1
ATOM 2950 C C . SER A 1 382 ? 5.667 -37.574 -11.068 1.00 91.62 382 SER A C 1
ATOM 2952 O O . SER A 1 382 ? 5.358 -38.761 -11.147 1.00 91.62 382 SER A O 1
ATOM 2954 N N . TYR A 1 383 ? 4.861 -36.581 -11.445 1.00 88.38 383 TYR A N 1
ATOM 2955 C CA . TYR A 1 383 ? 3.503 -36.747 -11.974 1.00 88.38 383 TYR A CA 1
ATOM 2956 C C . TYR A 1 383 ? 3.428 -37.589 -13.261 1.00 88.38 383 TYR A C 1
ATOM 2958 O O . TYR A 1 383 ? 2.385 -38.173 -13.562 1.00 88.38 383 TYR A O 1
ATOM 2966 N N . TYR A 1 384 ? 4.536 -37.675 -14.007 1.00 90.00 384 TYR A N 1
ATOM 2967 C CA . TYR A 1 384 ? 4.689 -38.606 -15.123 1.00 90.00 384 TYR A CA 1
ATOM 2968 C C . TYR A 1 384 ? 4.774 -40.045 -14.594 1.00 90.00 384 TYR A C 1
ATOM 2970 O O . TYR A 1 384 ? 3.921 -40.871 -14.905 1.00 90.00 384 TYR A O 1
ATOM 2978 N N . LEU A 1 385 ? 5.748 -40.337 -13.726 1.00 90.31 385 LEU A N 1
ATOM 2979 C CA . LEU A 1 385 ? 5.943 -41.692 -13.200 1.00 90.31 385 LEU A CA 1
ATOM 2980 C C . LEU A 1 385 ? 4.759 -42.182 -12.359 1.00 90.31 385 LEU A C 1
ATOM 2982 O O . LEU A 1 385 ? 4.462 -43.373 -12.384 1.00 90.31 385 LEU A O 1
ATOM 2986 N N . ASP A 1 386 ? 4.058 -41.287 -11.658 1.00 87.81 386 ASP A N 1
ATOM 2987 C CA . ASP A 1 386 ? 2.869 -41.627 -10.872 1.00 87.81 386 ASP A CA 1
ATOM 2988 C C . ASP A 1 386 ? 1.819 -42.340 -11.729 1.00 87.81 386 ASP A C 1
ATOM 2990 O O . ASP A 1 386 ? 1.410 -43.452 -11.393 1.00 87.81 386 ASP A O 1
ATOM 2994 N N . ARG A 1 387 ? 1.429 -41.749 -12.869 1.00 83.50 387 ARG A N 1
ATOM 2995 C CA . ARG A 1 387 ? 0.365 -42.320 -13.710 1.00 83.50 387 ARG A CA 1
ATOM 2996 C C . ARG A 1 387 ? 0.850 -43.430 -14.651 1.00 83.50 387 ARG A C 1
ATOM 2998 O O . ARG A 1 387 ? 0.067 -44.328 -14.938 1.00 83.50 387 ARG A O 1
ATOM 3005 N N . GLU A 1 388 ? 2.129 -43.452 -15.041 1.00 86.12 388 GLU A N 1
ATOM 3006 C CA . GLU A 1 388 ? 2.726 -44.624 -15.713 1.00 86.12 388 GLU A CA 1
ATOM 3007 C C . GLU A 1 388 ? 2.795 -45.844 -14.766 1.00 86.12 388 GLU A C 1
ATOM 3009 O O . GLU A 1 388 ? 2.713 -46.985 -15.212 1.00 86.12 388 GLU A O 1
ATOM 3014 N N . ALA A 1 389 ? 2.865 -45.618 -13.447 1.00 83.62 389 ALA A N 1
ATOM 3015 C CA . ALA A 1 389 ? 2.721 -46.645 -12.410 1.00 83.62 389 ALA A CA 1
ATOM 3016 C C . ALA A 1 389 ? 1.263 -46.871 -11.944 1.00 83.62 389 ALA A C 1
ATOM 3018 O O . ALA A 1 389 ? 1.041 -47.609 -10.982 1.00 83.62 389 ALA A O 1
ATOM 3019 N N . GLY A 1 390 ? 0.270 -46.229 -12.576 1.00 80.56 390 GLY A N 1
ATOM 3020 C CA . GLY A 1 390 ? -1.152 -46.345 -12.222 1.00 80.56 390 GLY A CA 1
ATOM 3021 C C . GLY A 1 390 ? -1.546 -45.765 -10.853 1.00 80.56 390 GLY A C 1
ATOM 3022 O O . GLY A 1 390 ? -2.604 -46.114 -10.331 1.00 80.56 390 GLY A O 1
ATOM 3023 N N . ARG A 1 391 ? -0.708 -44.913 -10.249 1.00 80.56 391 ARG A N 1
ATOM 3024 C CA . ARG A 1 391 ? -0.924 -44.283 -8.935 1.00 80.56 391 ARG A CA 1
ATOM 3025 C C . ARG A 1 391 ? -1.587 -42.903 -9.051 1.00 80.56 391 ARG A C 1
ATOM 3027 O O . ARG A 1 391 ? -1.677 -42.320 -10.132 1.00 80.56 391 ARG A O 1
ATOM 3034 N N . ALA A 1 392 ? -2.048 -42.372 -7.918 1.00 74.38 392 ALA A N 1
ATOM 3035 C CA . ALA A 1 392 ? -2.636 -41.038 -7.847 1.00 74.38 392 ALA A CA 1
ATOM 3036 C C . ALA A 1 392 ? -1.578 -39.925 -8.071 1.00 74.38 392 ALA A C 1
ATOM 3038 O O . ALA A 1 392 ? -0.448 -40.055 -7.592 1.00 74.38 392 ALA A O 1
ATOM 3039 N N . PRO A 1 393 ? -1.916 -38.818 -8.767 1.00 74.44 393 PRO A N 1
ATOM 3040 C CA . PRO A 1 393 ? -0.976 -37.728 -9.052 1.00 74.44 393 PRO A CA 1
ATOM 3041 C C . PRO A 1 393 ? -0.362 -37.089 -7.792 1.00 74.44 393 PRO A C 1
ATOM 3043 O O . PRO A 1 393 ? -1.067 -36.488 -6.983 1.00 74.44 393 PRO A O 1
ATOM 3046 N N . GLY A 1 394 ? 0.964 -37.155 -7.654 1.00 73.50 394 GLY A N 1
ATOM 3047 C CA . GLY A 1 394 ? 1.741 -36.570 -6.557 1.00 73.50 394 GLY A CA 1
ATOM 3048 C C . GLY A 1 394 ? 1.815 -37.411 -5.277 1.00 73.50 394 GLY A C 1
ATOM 3049 O O . GLY A 1 394 ? 2.528 -37.017 -4.353 1.00 73.50 394 GLY A O 1
ATOM 3050 N N . ASP A 1 395 ? 1.112 -38.544 -5.221 1.00 71.56 395 ASP A N 1
ATOM 3051 C CA . ASP A 1 395 ? 0.967 -39.412 -4.040 1.00 71.56 395 ASP A CA 1
ATOM 3052 C C . ASP A 1 395 ? 2.185 -40.331 -3.806 1.00 71.56 395 ASP A C 1
ATOM 3054 O O . ASP A 1 395 ? 2.422 -40.808 -2.696 1.00 71.56 395 ASP A O 1
ATOM 3058 N N . ALA A 1 396 ? 2.996 -40.568 -4.843 1.00 81.56 396 ALA A N 1
ATOM 3059 C CA . ALA A 1 396 ? 4.091 -41.532 -4.808 1.00 81.56 396 ALA A CA 1
ATOM 3060 C C . ALA A 1 396 ? 5.490 -40.909 -4.940 1.00 81.56 396 ALA A C 1
ATOM 3062 O O . ALA A 1 396 ? 5.692 -39.792 -5.419 1.00 81.56 396 ALA A O 1
ATOM 3063 N N . VAL A 1 397 ? 6.484 -41.684 -4.496 1.00 90.69 397 VAL A N 1
ATOM 3064 C CA . VAL A 1 397 ? 7.907 -41.346 -4.579 1.00 90.69 397 VAL A CA 1
ATOM 3065 C C . VAL A 1 397 ? 8.665 -42.542 -5.146 1.00 90.69 397 VAL A C 1
ATOM 3067 O O . VAL A 1 397 ? 8.827 -43.583 -4.505 1.00 90.69 397 VAL A O 1
ATOM 3070 N N . HIS A 1 398 ? 9.130 -42.382 -6.379 1.00 91.88 398 HIS A N 1
ATOM 3071 C CA . HIS A 1 398 ? 9.731 -43.426 -7.198 1.00 91.88 398 HIS A CA 1
ATOM 3072 C C . HIS A 1 398 ? 11.207 -43.586 -6.859 1.00 91.88 398 HIS A C 1
ATOM 3074 O O . HIS A 1 398 ? 11.975 -42.624 -6.874 1.00 91.88 398 HIS A O 1
ATOM 3080 N N . LYS A 1 399 ? 11.621 -44.815 -6.557 1.00 94.19 399 LYS A N 1
ATOM 3081 C CA . LYS A 1 399 ? 13.009 -45.141 -6.231 1.00 94.19 399 LYS A CA 1
ATOM 3082 C C . LYS A 1 399 ? 13.774 -45.500 -7.505 1.00 94.19 399 LYS A C 1
ATOM 3084 O O . LYS A 1 399 ? 13.591 -46.585 -8.052 1.00 94.19 399 LYS A O 1
ATOM 3089 N N . ILE A 1 400 ? 14.662 -44.614 -7.946 1.00 94.94 400 ILE A N 1
ATOM 3090 C CA . ILE A 1 400 ? 15.569 -44.863 -9.069 1.00 94.94 400 ILE A CA 1
ATOM 3091 C C . ILE A 1 400 ? 16.823 -45.549 -8.519 1.00 94.94 400 ILE A C 1
ATOM 3093 O O . ILE A 1 400 ? 17.518 -45.018 -7.651 1.00 94.94 400 ILE A O 1
ATOM 3097 N N . TYR A 1 401 ? 17.090 -46.759 -9.004 1.00 94.38 401 TYR A N 1
ATOM 3098 C CA . TYR A 1 401 ? 18.220 -47.584 -8.579 1.00 94.38 401 TYR A CA 1
ATOM 3099 C C . TYR A 1 401 ? 19.526 -47.161 -9.283 1.00 94.38 401 TYR A C 1
ATOM 3101 O O . TYR A 1 401 ? 19.461 -46.611 -10.384 1.00 94.38 401 TYR A O 1
ATOM 3109 N N . PRO A 1 402 ? 20.709 -47.442 -8.698 1.00 94.31 402 PRO A N 1
ATOM 3110 C CA . PRO A 1 402 ? 22.004 -47.219 -9.343 1.00 94.31 402 PRO A CA 1
ATOM 3111 C C . PRO A 1 402 ? 22.066 -47.734 -10.787 1.00 94.31 402 PRO A C 1
ATOM 3113 O O . PRO A 1 402 ? 21.549 -48.804 -11.101 1.00 94.31 402 PRO A O 1
ATOM 3116 N N . GLN A 1 403 ? 22.704 -46.955 -11.659 1.00 91.75 403 GLN A N 1
ATOM 3117 C CA . GLN A 1 403 ? 22.837 -47.141 -13.112 1.00 91.75 403 GLN A CA 1
ATOM 3118 C C . GLN A 1 403 ? 21.537 -47.131 -13.940 1.00 91.75 403 GLN A C 1
ATOM 3120 O O . GLN A 1 403 ? 21.615 -47.025 -15.169 1.00 91.75 403 GLN A O 1
ATOM 3125 N N . ALA A 1 404 ? 20.352 -47.155 -13.318 1.00 92.06 404 ALA A N 1
ATOM 3126 C CA . ALA A 1 404 ? 19.088 -47.014 -14.034 1.00 92.06 404 ALA A CA 1
ATOM 3127 C C . ALA A 1 404 ? 18.988 -45.638 -14.715 1.00 92.06 404 ALA A C 1
ATOM 3129 O O . ALA A 1 404 ? 19.414 -44.621 -14.162 1.00 92.06 404 ALA A O 1
ATOM 3130 N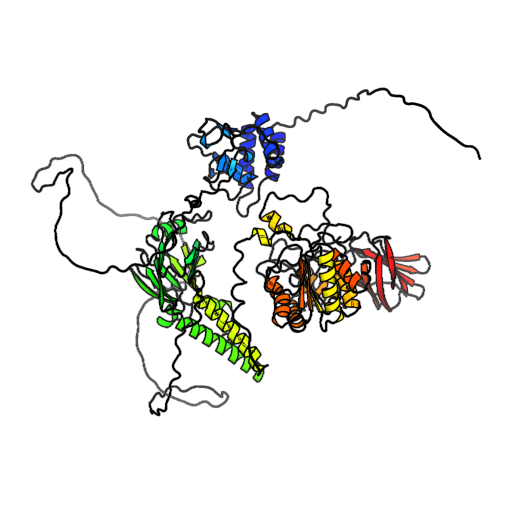 N . CYS A 1 405 ? 18.401 -45.615 -15.912 1.00 93.94 405 CYS A N 1
ATOM 3131 C CA . CYS A 1 405 ? 18.068 -44.409 -16.664 1.00 93.94 405 CYS A CA 1
ATOM 3132 C C . CYS A 1 405 ? 16.597 -44.489 -17.076 1.00 93.94 405 CYS A C 1
ATOM 3134 O O . CYS A 1 405 ? 16.181 -45.495 -17.649 1.00 93.94 405 CYS A O 1
ATOM 3136 N N . ILE A 1 406 ? 15.811 -43.465 -16.748 1.00 94.50 406 ILE A N 1
ATOM 3137 C CA . ILE A 1 406 ? 14.350 -43.483 -16.873 1.00 94.50 406 ILE A CA 1
ATOM 3138 C C . ILE A 1 406 ? 13.828 -42.117 -17.338 1.00 94.50 406 ILE A C 1
ATOM 3140 O O . ILE A 1 406 ? 14.380 -41.080 -16.962 1.00 94.50 406 ILE A O 1
ATOM 3144 N N . LYS A 1 407 ? 12.765 -42.108 -18.155 1.00 94.31 407 LYS A N 1
ATOM 3145 C CA . LYS A 1 407 ? 12.021 -40.884 -18.481 1.00 94.31 407 LYS A CA 1
ATOM 3146 C C . LYS A 1 407 ? 11.268 -40.437 -17.230 1.00 94.31 407 LYS A C 1
ATOM 3148 O O . LYS A 1 407 ? 10.506 -41.212 -16.664 1.00 94.31 407 LYS A O 1
ATOM 3153 N N . VAL A 1 408 ? 11.506 -39.209 -16.786 1.00 94.31 408 VAL A N 1
ATOM 3154 C CA . VAL A 1 408 ? 10.932 -38.649 -15.549 1.00 94.31 408 VAL A CA 1
ATOM 3155 C C . VAL A 1 408 ? 9.941 -37.524 -15.803 1.00 94.31 408 VAL A C 1
ATOM 3157 O O . VAL A 1 408 ? 9.245 -37.112 -14.879 1.00 94.31 408 VAL A O 1
ATOM 3160 N N . PHE A 1 409 ? 9.890 -37.015 -17.030 1.00 94.06 409 PHE A N 1
ATOM 3161 C CA . PHE A 1 409 ? 8.990 -35.955 -17.449 1.00 94.06 409 PHE A CA 1
ATOM 3162 C C . PHE A 1 409 ? 8.696 -36.079 -18.942 1.00 94.06 409 PHE A C 1
ATOM 3164 O O . PHE A 1 409 ? 9.597 -36.374 -19.731 1.00 94.06 409 PHE A O 1
ATOM 3171 N N . ASP A 1 410 ? 7.451 -35.804 -19.318 1.00 91.75 410 ASP A N 1
ATOM 3172 C CA . ASP A 1 410 ? 6.987 -35.721 -20.699 1.00 91.75 410 ASP A CA 1
ATOM 3173 C C . ASP A 1 410 ? 6.269 -34.385 -20.890 1.00 91.75 410 ASP A C 1
ATOM 3175 O O . ASP A 1 410 ? 5.287 -34.098 -20.197 1.00 91.75 410 ASP A O 1
ATOM 3179 N N . LEU A 1 411 ? 6.771 -33.555 -21.807 1.00 88.44 411 LEU A N 1
ATOM 3180 C CA . LEU A 1 411 ? 6.225 -32.212 -22.006 1.00 88.44 411 LEU A CA 1
ATOM 3181 C C . LEU A 1 411 ? 4.816 -32.251 -22.611 1.00 88.44 411 LEU A C 1
ATOM 3183 O O . LEU A 1 411 ? 3.961 -31.455 -22.221 1.00 88.44 411 LEU A O 1
ATOM 3187 N N . SER A 1 412 ? 4.562 -33.179 -23.537 1.00 85.75 412 SER A N 1
ATOM 3188 C CA . SER A 1 412 ? 3.273 -33.312 -24.221 1.00 85.75 412 SER A CA 1
ATOM 3189 C C . SER A 1 412 ? 2.184 -33.762 -23.247 1.00 85.75 412 SER A C 1
ATOM 3191 O O . SER A 1 412 ? 1.099 -33.181 -23.199 1.00 85.75 412 SER A O 1
ATOM 3193 N N . GLN A 1 413 ? 2.500 -34.737 -22.394 1.00 84.94 413 GLN A N 1
ATOM 3194 C CA . GLN A 1 413 ? 1.591 -35.230 -21.364 1.00 84.94 413 GLN A CA 1
ATOM 3195 C C . GLN A 1 413 ? 1.358 -34.199 -20.256 1.00 84.94 413 GLN A C 1
ATOM 3197 O O . GLN A 1 413 ? 0.214 -34.025 -19.838 1.00 84.94 413 GLN A O 1
ATOM 3202 N N . CYS A 1 414 ? 2.402 -33.488 -19.812 1.00 86.75 414 CYS A N 1
ATOM 3203 C CA . CYS A 1 414 ? 2.260 -32.397 -18.847 1.00 86.75 414 CYS A CA 1
ATOM 3204 C C . CYS A 1 414 ? 1.354 -31.289 -19.408 1.00 86.75 414 CYS A C 1
ATOM 3206 O O . CYS A 1 414 ? 0.393 -30.884 -18.753 1.00 86.75 414 CYS A O 1
ATOM 3208 N N . PHE A 1 415 ? 1.571 -30.867 -20.659 1.00 85.06 415 PHE A N 1
ATOM 3209 C CA . PHE A 1 415 ? 0.701 -29.897 -21.325 1.00 85.06 415 PHE A CA 1
ATOM 3210 C C . PHE A 1 415 ? -0.746 -30.392 -21.448 1.00 85.06 415 PHE A C 1
ATOM 3212 O O . PHE A 1 415 ? -1.667 -29.656 -21.099 1.00 85.06 415 PHE A O 1
ATOM 3219 N N . SER A 1 416 ? -0.956 -31.648 -21.856 1.00 84.50 416 SER A N 1
ATOM 3220 C CA . SER A 1 416 ? -2.290 -32.253 -21.943 1.00 84.50 416 SER A CA 1
ATOM 3221 C C . SER A 1 416 ? -3.003 -32.315 -20.586 1.00 84.50 416 SER A C 1
ATOM 3223 O O . SER A 1 416 ? -4.212 -32.106 -20.532 1.00 84.50 416 SER A O 1
ATOM 3225 N N . GLN A 1 417 ? -2.282 -32.575 -19.489 1.00 81.19 417 GLN A N 1
ATOM 3226 C CA . GLN A 1 417 ? -2.842 -32.539 -18.134 1.00 81.19 417 GLN A CA 1
ATOM 3227 C C . GLN A 1 417 ? -3.222 -31.110 -17.726 1.00 81.19 417 GLN A C 1
ATOM 3229 O O . GLN A 1 417 ? -4.333 -30.893 -17.242 1.00 81.19 417 GLN A O 1
ATOM 3234 N N . MET A 1 418 ? -2.346 -30.126 -17.957 1.00 83.62 418 MET A N 1
ATOM 3235 C CA . MET A 1 418 ? -2.628 -28.717 -17.657 1.00 83.62 418 MET A CA 1
ATOM 3236 C C . MET A 1 418 ? -3.852 -28.207 -18.436 1.00 83.62 418 MET A C 1
ATOM 3238 O O . MET A 1 418 ? -4.756 -27.617 -17.844 1.00 83.62 418 MET A O 1
ATOM 3242 N N . ASP A 1 419 ? -3.925 -28.500 -19.737 1.00 81.12 419 ASP A N 1
ATOM 3243 C CA . ASP A 1 419 ? -5.055 -28.176 -20.616 1.00 81.12 419 ASP A CA 1
ATOM 3244 C C . ASP A 1 419 ? -6.360 -28.857 -20.167 1.00 81.12 419 ASP A C 1
ATOM 3246 O O . ASP A 1 419 ? -7.391 -28.189 -20.052 1.00 81.12 419 ASP A O 1
ATOM 3250 N N . GLN A 1 420 ? -6.325 -30.148 -19.818 1.00 80.56 420 GLN A N 1
ATOM 3251 C CA . GLN A 1 420 ? -7.490 -30.861 -19.284 1.00 80.56 420 GLN A CA 1
ATOM 3252 C C . GLN A 1 420 ? -7.989 -30.237 -17.971 1.00 80.56 420 GLN A C 1
ATOM 3254 O O . GLN A 1 420 ? -9.188 -29.993 -17.827 1.00 80.56 420 GLN A O 1
ATOM 3259 N N . HIS A 1 421 ? -7.092 -29.936 -17.030 1.00 76.94 421 HIS A N 1
ATOM 3260 C CA . HIS A 1 421 ? -7.442 -29.289 -15.765 1.00 76.94 421 HIS A CA 1
ATOM 3261 C C . HIS A 1 421 ? -8.066 -27.898 -15.978 1.00 76.94 421 HIS A C 1
ATOM 3263 O O . HIS A 1 421 ? -9.100 -27.586 -15.379 1.00 76.94 421 HIS A O 1
ATOM 3269 N N . VAL A 1 422 ? -7.496 -27.081 -16.871 1.00 75.62 422 VAL A N 1
ATOM 3270 C CA . VAL A 1 422 ? -8.050 -25.769 -17.244 1.00 75.62 422 VAL A CA 1
ATOM 3271 C C . VAL A 1 422 ? -9.434 -25.909 -17.888 1.00 75.62 422 VAL A C 1
ATOM 3273 O O . VAL A 1 422 ? -10.366 -25.215 -17.477 1.00 75.62 422 VAL A O 1
ATOM 3276 N N . LYS A 1 423 ? -9.620 -26.851 -18.821 1.00 76.19 423 LYS A N 1
ATOM 3277 C CA . LYS A 1 423 ? -10.923 -27.141 -19.448 1.00 76.19 423 LYS A CA 1
ATOM 3278 C C . LYS A 1 423 ? -11.972 -27.607 -18.439 1.00 76.19 423 LYS A C 1
ATOM 3280 O O . LYS A 1 423 ? -13.112 -27.147 -18.497 1.00 76.19 423 LYS A O 1
ATOM 3285 N N . MET A 1 424 ? -11.601 -28.454 -17.478 1.00 73.69 424 MET A N 1
ATOM 3286 C CA . MET A 1 424 ? -12.500 -28.892 -16.405 1.00 73.69 424 MET A CA 1
ATOM 3287 C C . MET A 1 424 ? -12.920 -27.728 -15.494 1.00 73.69 424 MET A C 1
ATOM 3289 O O . MET A 1 424 ? -14.100 -27.613 -15.166 1.00 73.69 424 MET A O 1
ATOM 3293 N N . ALA A 1 425 ? -12.002 -26.821 -15.142 1.00 70.12 425 ALA A N 1
ATOM 3294 C CA . ALA A 1 425 ? -12.327 -25.629 -14.353 1.00 70.12 425 ALA A CA 1
ATOM 3295 C C . ALA A 1 425 ? -13.193 -24.612 -15.122 1.00 70.12 425 ALA A C 1
ATOM 3297 O O . ALA A 1 425 ? -14.093 -24.008 -14.535 1.00 70.12 425 ALA A O 1
ATOM 3298 N N . LEU A 1 426 ? -12.963 -24.439 -16.430 1.00 67.75 426 LEU A N 1
ATOM 3299 C CA . LEU A 1 426 ? -13.825 -23.639 -17.309 1.00 67.75 426 LEU A CA 1
ATOM 3300 C C . LEU A 1 426 ? -15.246 -24.217 -17.370 1.00 67.75 426 LEU A C 1
ATOM 3302 O O . LEU A 1 426 ? -16.214 -23.491 -17.145 1.00 67.75 426 LEU A O 1
ATOM 3306 N N . HIS A 1 427 ? -15.375 -25.525 -17.604 1.00 67.69 427 HIS A N 1
ATOM 3307 C CA . HIS A 1 427 ? -16.669 -26.204 -17.674 1.00 67.69 427 HIS A CA 1
ATOM 3308 C C . HIS A 1 427 ? -17.431 -26.136 -16.340 1.00 67.69 427 HIS A C 1
ATOM 3310 O O . HIS A 1 427 ? -18.612 -25.795 -16.325 1.00 67.69 427 HIS A O 1
ATOM 3316 N N . ALA A 1 428 ? -16.751 -26.364 -15.210 1.00 66.00 428 ALA A N 1
ATOM 3317 C CA . ALA A 1 428 ? -17.355 -26.253 -13.882 1.00 66.00 428 ALA A CA 1
ATOM 3318 C C . ALA A 1 428 ? -17.850 -24.824 -13.579 1.00 66.00 428 ALA A C 1
ATOM 3320 O O . ALA A 1 428 ? -18.964 -24.653 -13.085 1.00 66.00 428 ALA A O 1
ATOM 3321 N N . ARG A 1 429 ? -17.083 -23.785 -13.950 1.00 64.12 429 ARG A N 1
ATOM 3322 C CA . ARG A 1 429 ? -17.521 -22.379 -13.842 1.00 64.12 429 ARG A CA 1
ATOM 3323 C C . ARG A 1 429 ? -18.738 -22.076 -14.718 1.00 64.12 429 ARG A C 1
ATOM 3325 O O . ARG A 1 429 ? -19.666 -21.418 -14.255 1.00 64.12 429 ARG A O 1
ATOM 3332 N N . MET A 1 430 ? -18.767 -22.583 -15.950 1.00 62.12 430 MET A N 1
ATOM 3333 C CA . MET A 1 430 ? -19.906 -22.412 -16.858 1.00 62.12 430 MET A CA 1
ATOM 3334 C C . MET A 1 430 ? -21.170 -23.105 -16.319 1.00 62.12 430 MET A C 1
ATOM 3336 O O . MET A 1 430 ? -22.255 -22.525 -16.343 1.00 62.12 430 MET A O 1
ATOM 3340 N N . GLN A 1 431 ? -21.037 -24.307 -15.746 1.00 60.47 431 GLN A N 1
ATOM 3341 C CA . GLN A 1 431 ? -22.139 -24.992 -15.062 1.00 60.47 431 GLN A CA 1
ATOM 3342 C C . GLN A 1 431 ? -22.605 -24.241 -13.805 1.00 60.47 431 GLN A C 1
ATOM 3344 O O . GLN A 1 431 ? -23.813 -24.129 -13.591 1.00 60.47 431 GLN A O 1
ATOM 3349 N N . GLN A 1 432 ? -21.684 -23.666 -13.022 1.00 61.38 432 GLN A N 1
ATOM 3350 C CA . GLN A 1 432 ? -22.009 -22.827 -11.863 1.00 61.38 432 GLN A CA 1
ATOM 3351 C C . GLN A 1 432 ? -22.816 -21.579 -12.267 1.00 61.38 432 GLN A C 1
ATOM 3353 O O . GLN A 1 432 ? -23.789 -21.245 -11.592 1.00 61.38 432 GLN A O 1
ATOM 3358 N N . GLN A 1 433 ? -22.464 -20.920 -13.378 1.00 55.47 433 GLN A N 1
ATOM 3359 C CA . GLN A 1 433 ? -23.205 -19.760 -13.897 1.00 55.47 433 GLN A CA 1
ATOM 3360 C C . GLN A 1 433 ? -24.606 -20.111 -14.424 1.00 55.47 433 GLN A C 1
ATOM 3362 O O . GLN A 1 433 ? -25.504 -19.281 -14.322 1.00 55.47 433 GLN A O 1
ATOM 3367 N N . LEU A 1 434 ? -24.801 -21.315 -14.974 1.00 47.88 434 LEU A N 1
ATOM 3368 C CA . LEU A 1 434 ? -26.085 -21.743 -15.546 1.00 47.88 434 LEU A CA 1
ATOM 3369 C C . LEU A 1 434 ? -27.047 -22.370 -14.522 1.00 47.88 434 LEU A C 1
ATOM 3371 O O . LEU A 1 434 ? -28.256 -22.205 -14.656 1.00 47.88 434 LEU A O 1
ATOM 3375 N N . HIS A 1 435 ? -26.535 -23.090 -13.517 1.00 50.75 435 HIS A N 1
ATOM 3376 C CA . HIS A 1 435 ? -27.357 -23.923 -12.622 1.00 50.75 435 HIS A CA 1
ATOM 3377 C C . HIS A 1 435 ? -27.180 -23.626 -11.124 1.00 50.75 435 HIS A C 1
ATOM 3379 O O . HIS A 1 435 ? -27.812 -24.282 -10.298 1.00 50.75 435 HIS A O 1
ATOM 3385 N N . GLY A 1 436 ? -26.319 -22.675 -10.742 1.00 44.75 436 GLY A N 1
ATOM 3386 C CA . GLY A 1 436 ? -26.169 -22.211 -9.353 1.00 44.75 436 GLY A CA 1
ATOM 3387 C C . GLY A 1 436 ? -25.627 -23.240 -8.348 1.00 44.75 436 GLY A C 1
ATOM 3388 O O . GLY A 1 436 ? -25.601 -22.961 -7.151 1.00 44.75 436 GLY A O 1
ATOM 3389 N N . GLN A 1 437 ? -25.199 -24.422 -8.800 1.00 46.19 437 GLN A N 1
ATOM 3390 C CA . GLN A 1 437 ? -24.699 -25.483 -7.924 1.00 46.19 437 GLN A CA 1
ATOM 3391 C C . GLN A 1 437 ? -23.321 -25.150 -7.330 1.00 46.19 437 GLN A C 1
ATOM 3393 O O . GLN A 1 437 ? -22.502 -24.455 -7.936 1.00 46.19 437 GLN A O 1
ATOM 3398 N N . ALA A 1 438 ? -23.059 -25.667 -6.128 1.00 47.38 438 ALA A N 1
ATOM 3399 C CA . ALA A 1 438 ? -21.770 -25.521 -5.463 1.00 47.38 438 ALA A CA 1
ATOM 3400 C C . ALA A 1 438 ? -20.673 -26.327 -6.183 1.00 47.38 438 ALA A C 1
ATOM 3402 O O . ALA A 1 438 ? -20.900 -27.453 -6.626 1.00 47.38 438 ALA A O 1
ATOM 3403 N N . MET A 1 439 ? -19.469 -25.756 -6.267 1.00 49.28 439 MET A N 1
ATOM 3404 C CA . MET A 1 439 ? -18.316 -26.394 -6.909 1.00 49.28 439 MET A CA 1
ATOM 3405 C C . MET A 1 439 ? -17.915 -27.691 -6.179 1.00 49.28 439 MET A C 1
ATOM 3407 O O . MET A 1 439 ? -17.699 -27.644 -4.964 1.00 49.28 439 MET A O 1
ATOM 3411 N N . PRO A 1 440 ? -17.730 -28.826 -6.881 1.00 47.81 440 PRO A N 1
ATOM 3412 C CA . PRO A 1 440 ? -17.112 -30.003 -6.283 1.00 47.81 440 PRO A CA 1
ATOM 3413 C C . PRO A 1 440 ? -15.629 -29.717 -5.969 1.00 47.81 440 PRO A C 1
ATOM 3415 O O . PRO A 1 440 ? -14.972 -28.992 -6.723 1.00 47.81 440 PRO A O 1
ATOM 3418 N N . PRO A 1 441 ? -15.055 -30.302 -4.900 1.00 44.31 441 PRO A N 1
ATOM 3419 C CA . PRO A 1 441 ? -13.681 -30.008 -4.473 1.00 44.31 441 PRO A CA 1
ATOM 3420 C C . PRO A 1 441 ? -12.607 -30.434 -5.490 1.00 44.31 441 PRO A C 1
ATOM 3422 O O . PRO A 1 441 ? -11.489 -29.936 -5.447 1.00 44.31 441 PRO A O 1
ATOM 3425 N N . SER A 1 442 ? -12.939 -31.301 -6.451 1.00 43.22 442 SER A N 1
ATOM 3426 C CA . SER A 1 442 ? -12.068 -31.657 -7.580 1.00 43.22 442 SER A CA 1
ATOM 3427 C C . SER A 1 442 ? -11.967 -30.577 -8.670 1.00 43.22 442 SER A C 1
ATOM 3429 O O . SER A 1 442 ? -11.134 -30.702 -9.566 1.00 43.22 442 SER A O 1
ATOM 3431 N N . ALA A 1 443 ? -12.797 -29.527 -8.623 1.00 43.84 443 ALA A N 1
ATOM 3432 C CA . ALA A 1 443 ? -12.845 -28.458 -9.627 1.00 43.84 443 ALA A CA 1
ATOM 3433 C C . ALA A 1 443 ? -12.272 -27.111 -9.139 1.00 43.84 443 ALA A C 1
ATOM 3435 O O . ALA A 1 443 ? -12.194 -26.154 -9.915 1.00 43.84 443 ALA A O 1
ATOM 3436 N N . SER A 1 444 ? -11.848 -27.004 -7.874 1.00 48.56 444 SER A N 1
ATOM 3437 C CA . SER A 1 444 ? -11.166 -25.812 -7.355 1.00 48.56 444 SER A CA 1
ATOM 3438 C C . SER A 1 444 ? -9.698 -25.789 -7.788 1.00 48.56 444 SER A C 1
ATOM 3440 O O . SER A 1 444 ? -8.808 -26.157 -7.025 1.00 48.56 444 SER A O 1
ATOM 3442 N N . LEU A 1 445 ? -9.445 -25.353 -9.024 1.00 54.03 445 LEU A N 1
ATOM 3443 C CA . LEU A 1 445 ? -8.091 -25.211 -9.560 1.00 54.03 445 LEU A CA 1
ATOM 3444 C C . LEU A 1 445 ? -7.279 -24.187 -8.751 1.00 54.03 445 LEU A C 1
ATOM 3446 O O . LEU A 1 445 ? -7.567 -22.987 -8.800 1.00 54.03 445 LEU A O 1
ATOM 3450 N N . SER A 1 446 ? -6.245 -24.648 -8.044 1.00 58.28 446 SER A N 1
ATOM 3451 C CA . SER A 1 446 ? -5.194 -23.767 -7.536 1.00 58.28 446 SER A CA 1
ATOM 3452 C C . SER A 1 446 ? -4.093 -23.617 -8.591 1.00 58.28 446 SER A C 1
ATOM 3454 O O . SER A 1 446 ? -3.760 -24.556 -9.318 1.00 58.28 446 SER A O 1
ATOM 3456 N N . VAL A 1 447 ? -3.516 -22.417 -8.687 1.00 58.97 447 VAL A N 1
ATOM 3457 C CA . VAL A 1 447 ? -2.385 -22.148 -9.594 1.00 58.97 447 VAL A CA 1
ATOM 3458 C C . VAL A 1 447 ? -1.154 -22.959 -9.175 1.00 58.97 447 VAL A C 1
ATOM 3460 O O . VAL A 1 447 ? -0.355 -23.366 -10.017 1.00 58.97 447 VAL A O 1
ATOM 3463 N N . ASP A 1 448 ? -1.022 -23.240 -7.880 1.00 59.94 448 ASP A N 1
ATOM 3464 C CA . ASP A 1 448 ? 0.130 -23.938 -7.327 1.00 59.94 448 ASP A CA 1
ATOM 3465 C C . ASP A 1 448 ? 0.081 -25.450 -7.577 1.00 59.94 448 ASP A C 1
ATOM 3467 O O . ASP A 1 448 ? 1.137 -26.070 -7.659 1.00 59.94 448 ASP A O 1
ATOM 3471 N N . ASP A 1 449 ? -1.096 -26.049 -7.783 1.00 69.00 449 ASP A N 1
ATOM 3472 C CA . ASP A 1 449 ? -1.200 -27.454 -8.202 1.00 69.00 449 ASP A CA 1
ATOM 3473 C C . ASP A 1 449 ? -0.796 -27.639 -9.670 1.00 69.00 449 ASP A C 1
ATOM 3475 O O . ASP A 1 449 ? -0.060 -28.573 -9.982 1.00 69.00 449 ASP A O 1
ATOM 3479 N N . LEU A 1 450 ? -1.157 -26.705 -10.562 1.00 77.00 450 LEU A N 1
ATOM 3480 C CA . LEU A 1 450 ? -0.644 -26.723 -11.939 1.00 77.00 450 LEU A CA 1
ATOM 3481 C C . LEU A 1 450 ? 0.864 -26.453 -11.995 1.00 77.00 450 LEU A C 1
ATOM 3483 O O . LEU A 1 450 ? 1.575 -27.117 -12.743 1.00 77.00 450 LEU A O 1
ATOM 3487 N N . ARG A 1 451 ? 1.390 -25.547 -11.161 1.00 80.62 451 ARG A N 1
ATOM 3488 C CA . ARG A 1 451 ? 2.843 -25.322 -11.061 1.00 80.62 451 ARG A CA 1
ATOM 3489 C C . ARG A 1 451 ? 3.609 -26.561 -10.602 1.00 80.62 451 ARG A C 1
ATOM 3491 O O . ARG A 1 451 ? 4.724 -26.763 -11.071 1.00 80.62 451 ARG A O 1
ATOM 3498 N N . ARG A 1 452 ? 3.036 -27.407 -9.733 1.00 82.88 452 ARG A N 1
ATOM 3499 C CA . ARG A 1 452 ? 3.667 -28.678 -9.324 1.00 82.88 452 ARG A CA 1
ATOM 3500 C C . ARG A 1 452 ? 3.886 -29.628 -10.503 1.00 82.88 452 ARG A C 1
ATOM 3502 O O . ARG A 1 452 ? 4.889 -30.332 -10.494 1.00 82.88 452 ARG A O 1
ATOM 3509 N N . LEU A 1 453 ? 3.023 -29.613 -11.524 1.00 83.94 453 LEU A N 1
ATOM 3510 C CA . LEU A 1 453 ? 3.206 -30.430 -12.733 1.00 83.94 453 LEU A CA 1
ATOM 3511 C C . LEU A 1 453 ? 4.493 -30.065 -13.495 1.00 83.94 453 LEU A C 1
ATOM 3513 O O . LEU A 1 453 ? 5.073 -30.922 -14.150 1.00 83.94 453 LEU A O 1
ATOM 3517 N N . CYS A 1 454 ? 4.977 -28.824 -13.375 1.00 89.25 454 CYS A N 1
ATOM 3518 C CA . CYS A 1 454 ? 6.188 -28.327 -14.038 1.00 89.25 454 CYS A CA 1
ATOM 3519 C C . CYS A 1 454 ? 7.485 -28.531 -13.225 1.00 89.25 454 CYS A C 1
ATOM 3521 O O . CYS A 1 454 ? 8.537 -28.002 -13.604 1.00 89.25 454 CYS A O 1
ATOM 3523 N N . VAL A 1 455 ? 7.419 -29.235 -12.088 1.00 91.25 455 VAL A N 1
ATOM 3524 C CA . VAL A 1 455 ? 8.498 -29.312 -11.094 1.00 91.25 455 VAL A CA 1
ATOM 3525 C C . VAL A 1 455 ? 8.758 -30.756 -10.666 1.00 91.25 455 VAL A C 1
ATOM 3527 O O . VAL A 1 455 ? 7.862 -31.455 -10.199 1.00 91.25 455 VAL A O 1
ATOM 3530 N N . LEU A 1 456 ? 10.016 -31.185 -10.758 1.00 94.31 456 LEU A N 1
ATOM 3531 C CA . LEU A 1 456 ? 10.489 -32.464 -10.225 1.00 94.31 456 LEU A CA 1
ATOM 3532 C C . LEU A 1 456 ? 11.156 -32.249 -8.863 1.00 94.31 456 LEU A C 1
ATOM 3534 O O . LEU A 1 456 ? 11.887 -31.277 -8.667 1.00 94.31 456 LEU A O 1
ATOM 3538 N N . ARG A 1 457 ? 10.957 -33.182 -7.927 1.00 95.44 457 ARG A N 1
ATOM 3539 C CA . ARG A 1 457 ? 11.608 -33.155 -6.607 1.00 95.44 457 ARG A CA 1
ATOM 3540 C C . ARG A 1 457 ? 12.311 -34.465 -6.323 1.00 95.44 457 ARG A C 1
ATOM 3542 O O . ARG A 1 457 ? 11.669 -35.512 -6.355 1.00 95.44 457 ARG A O 1
ATOM 3549 N N . LEU A 1 458 ? 13.608 -34.404 -6.028 1.00 96.62 458 LEU A N 1
ATOM 3550 C CA . LEU A 1 458 ? 14.456 -35.584 -5.871 1.00 96.62 458 LEU A CA 1
ATOM 3551 C C . LEU A 1 458 ? 15.297 -35.503 -4.597 1.00 96.62 458 LEU A C 1
ATOM 3553 O O . LEU A 1 458 ? 16.032 -34.539 -4.410 1.00 96.62 458 LEU A O 1
ATOM 3557 N N . SER A 1 459 ? 15.243 -36.527 -3.743 1.00 96.94 459 SER A N 1
ATOM 3558 C CA . SER A 1 459 ? 16.147 -36.670 -2.595 1.00 96.94 459 SER A CA 1
ATOM 3559 C C . SER A 1 459 ? 17.243 -37.702 -2.854 1.00 96.94 459 SER A C 1
ATOM 3561 O O . SER A 1 459 ? 17.047 -38.722 -3.524 1.00 96.94 459 SER A O 1
ATOM 3563 N N . PHE A 1 460 ? 18.418 -37.446 -2.281 1.00 95.62 460 PHE A N 1
ATOM 3564 C CA . PHE A 1 460 ? 19.544 -38.370 -2.337 1.00 95.62 460 PHE A CA 1
ATOM 3565 C C . PHE A 1 460 ? 19.515 -39.317 -1.132 1.00 95.62 460 PHE A C 1
ATOM 3567 O O . PHE A 1 460 ? 19.306 -38.882 0.002 1.00 95.62 460 PHE A O 1
ATOM 3574 N N . VAL A 1 461 ? 19.780 -40.613 -1.351 1.00 90.88 461 VAL A N 1
ATOM 3575 C CA . VAL A 1 461 ? 20.027 -41.644 -0.313 1.00 90.88 461 VAL A CA 1
ATOM 3576 C C . VAL A 1 461 ? 18.827 -41.980 0.603 1.00 90.88 461 VAL A C 1
ATOM 3578 O O . VAL A 1 461 ? 18.811 -43.048 1.225 1.00 90.88 461 VAL A O 1
ATOM 3581 N N . LYS A 1 462 ? 17.821 -41.102 0.737 1.00 92.56 462 LYS A N 1
ATOM 3582 C CA . LYS A 1 462 ? 16.756 -41.182 1.753 1.00 92.56 462 LYS A CA 1
ATOM 3583 C C . LYS A 1 462 ? 15.391 -40.705 1.239 1.00 92.56 462 LYS A C 1
ATOM 3585 O O . LYS A 1 462 ? 15.124 -39.506 1.228 1.00 92.56 462 LYS A O 1
ATOM 3590 N N . GLY A 1 463 ? 14.510 -41.651 0.912 1.00 90.56 463 GLY A N 1
ATOM 3591 C CA . GLY A 1 463 ? 13.119 -41.392 0.523 1.00 90.56 463 GLY A CA 1
ATOM 3592 C C . GLY A 1 463 ? 12.223 -40.794 1.619 1.00 90.56 463 GLY A C 1
ATOM 3593 O O . GLY A 1 463 ? 12.593 -40.738 2.803 1.00 90.56 463 GLY A O 1
ATOM 3594 N N . TRP A 1 464 ? 11.044 -40.361 1.171 1.00 93.19 464 TRP A N 1
ATOM 3595 C CA . TRP A 1 464 ? 9.921 -39.785 1.918 1.00 93.19 464 TRP A CA 1
ATOM 3596 C C . TRP A 1 464 ? 8.595 -40.204 1.252 1.00 93.19 464 TRP A C 1
ATOM 3598 O O . TRP A 1 464 ? 8.620 -40.772 0.162 1.00 93.19 464 TRP A O 1
ATOM 3608 N N . GLY A 1 465 ? 7.461 -39.905 1.883 1.00 87.12 465 GLY A N 1
ATOM 3609 C CA . GLY A 1 465 ? 6.119 -40.303 1.445 1.00 87.12 465 GLY A CA 1
ATOM 3610 C C . GLY A 1 465 ? 5.574 -41.491 2.253 1.00 87.12 465 GLY A C 1
ATOM 3611 O O . GLY A 1 465 ? 6.261 -41.963 3.161 1.00 87.12 465 GLY A O 1
ATOM 3612 N N . PRO A 1 466 ? 4.365 -41.994 1.937 1.00 79.69 466 PRO A N 1
ATOM 3613 C CA . PRO A 1 466 ? 3.675 -43.006 2.748 1.00 79.69 466 PRO A CA 1
ATOM 3614 C C . PRO A 1 466 ? 4.482 -44.294 2.979 1.00 79.69 466 PRO A C 1
ATOM 3616 O O . PRO A 1 466 ? 4.468 -44.847 4.076 1.00 79.69 466 PRO A O 1
ATOM 3619 N N . ASP A 1 467 ? 5.252 -44.719 1.972 1.00 82.88 467 ASP A N 1
ATOM 3620 C CA . ASP A 1 467 ? 6.115 -45.910 1.998 1.00 82.88 467 ASP A CA 1
ATOM 3621 C C . ASP A 1 467 ? 7.399 -45.734 2.862 1.00 82.88 467 ASP A C 1
ATOM 3623 O O . ASP A 1 467 ? 8.252 -46.625 2.908 1.00 82.88 467 ASP A O 1
ATOM 3627 N N . TYR A 1 468 ? 7.590 -44.584 3.531 1.00 87.44 468 TYR A N 1
ATOM 3628 C CA . TYR A 1 468 ? 8.844 -44.195 4.193 1.00 87.44 468 TYR A CA 1
ATOM 3629 C C . TYR A 1 468 ? 8.627 -43.542 5.577 1.00 87.44 468 TYR A C 1
ATOM 3631 O O . TYR A 1 468 ? 7.613 -42.897 5.826 1.00 87.44 468 TYR A O 1
ATOM 3639 N N . PRO A 1 469 ? 9.623 -43.587 6.490 1.00 85.56 469 PRO A N 1
ATOM 3640 C CA . PRO A 1 469 ? 9.528 -42.965 7.820 1.00 85.56 469 PRO A CA 1
ATOM 3641 C C . PRO A 1 469 ? 9.617 -41.423 7.816 1.00 85.56 469 PRO A C 1
ATOM 3643 O O . PRO A 1 469 ? 9.804 -40.826 8.873 1.00 85.56 469 PRO A O 1
ATOM 3646 N N . ARG A 1 470 ? 9.541 -40.778 6.645 1.00 90.50 470 ARG A N 1
ATOM 3647 C CA . ARG A 1 470 ? 9.502 -39.317 6.475 1.00 90.50 470 ARG A CA 1
ATOM 3648 C C . ARG A 1 470 ? 8.262 -38.957 5.691 1.00 90.50 470 ARG A C 1
ATOM 3650 O O . ARG A 1 470 ? 8.090 -39.493 4.601 1.00 90.50 470 ARG A O 1
ATOM 3657 N N . GLN A 1 471 ? 7.457 -38.028 6.182 1.00 86.88 471 GLN A N 1
ATOM 3658 C CA . GLN A 1 471 ? 6.228 -37.644 5.488 1.00 86.88 471 GLN A CA 1
ATOM 3659 C C . GLN A 1 471 ? 6.501 -36.547 4.447 1.00 86.88 471 GLN A C 1
ATOM 3661 O O . GLN A 1 471 ? 6.017 -36.619 3.320 1.00 86.88 471 GLN A O 1
ATOM 3666 N N . SER A 1 472 ? 7.358 -35.575 4.768 1.00 89.69 472 SER A N 1
ATOM 3667 C CA . SER A 1 472 ? 7.770 -34.498 3.865 1.00 89.69 472 SER A CA 1
ATOM 3668 C C . SER A 1 472 ? 9.169 -34.700 3.278 1.00 89.69 472 SER A C 1
ATOM 3670 O O . SER A 1 472 ? 10.098 -35.130 3.963 1.00 89.69 472 SER A O 1
ATOM 3672 N N . ILE A 1 473 ? 9.380 -34.247 2.035 1.00 92.19 473 ILE A N 1
ATOM 3673 C CA . ILE A 1 473 ? 10.727 -34.148 1.451 1.00 92.19 473 ILE A CA 1
ATOM 3674 C C . ILE A 1 473 ? 11.651 -33.228 2.270 1.00 92.19 473 ILE A C 1
ATOM 3676 O O . ILE A 1 473 ? 12.855 -33.467 2.332 1.00 92.19 473 ILE A O 1
ATOM 3680 N N . LYS A 1 474 ? 11.097 -32.241 2.990 1.00 92.06 474 LYS A N 1
ATOM 3681 C CA . LYS A 1 474 ? 11.857 -31.336 3.875 1.00 92.06 474 LYS A CA 1
ATOM 3682 C C . LYS A 1 474 ? 12.462 -32.037 5.102 1.00 92.06 474 LYS A C 1
ATOM 3684 O O . LYS A 1 474 ? 13.334 -31.481 5.763 1.00 92.06 474 LYS A O 1
ATOM 3689 N N . GLU A 1 475 ? 12.038 -33.265 5.403 1.00 91.31 475 GLU A N 1
ATOM 3690 C CA . GLU A 1 475 ? 12.655 -34.127 6.421 1.00 91.31 475 GLU A CA 1
ATOM 3691 C C . GLU A 1 475 ? 13.830 -34.948 5.852 1.00 91.31 475 GLU A C 1
ATOM 3693 O O . GLU A 1 475 ? 14.555 -35.617 6.598 1.00 91.31 475 GLU A O 1
ATOM 3698 N N . THR A 1 476 ? 14.022 -34.954 4.527 1.00 94.12 476 THR A N 1
ATOM 3699 C CA . THR A 1 476 ? 15.157 -35.639 3.900 1.00 94.12 476 THR A CA 1
ATOM 3700 C C . THR A 1 476 ? 16.434 -34.821 4.115 1.00 94.12 476 THR A C 1
ATOM 3702 O O . THR A 1 476 ? 16.387 -33.588 4.105 1.00 94.12 476 THR A O 1
ATOM 3705 N N . PRO A 1 477 ? 17.602 -35.454 4.343 1.00 93.69 477 PRO A N 1
ATOM 3706 C CA . PRO A 1 477 ? 18.778 -34.689 4.748 1.00 93.69 477 PRO A CA 1
ATOM 3707 C C . PRO A 1 477 ? 19.365 -33.823 3.626 1.00 93.69 477 PRO A C 1
ATOM 3709 O O . PRO A 1 477 ? 19.966 -32.793 3.934 1.00 93.69 477 PRO A O 1
ATOM 3712 N N . CYS A 1 478 ? 19.182 -34.245 2.366 1.00 96.06 478 CYS A N 1
ATOM 3713 C CA . CYS A 1 478 ? 19.684 -33.622 1.138 1.00 96.06 478 CYS A CA 1
ATOM 3714 C C . CYS A 1 478 ? 18.724 -33.904 -0.032 1.00 96.06 478 CYS A C 1
ATOM 3716 O O . CYS A 1 478 ? 18.469 -35.073 -0.343 1.00 96.06 478 CYS A O 1
ATOM 3718 N N . TRP A 1 479 ? 18.242 -32.862 -0.709 1.00 97.06 479 TRP A N 1
ATOM 3719 C CA . TRP A 1 479 ? 17.366 -32.980 -1.882 1.00 97.06 479 TRP A CA 1
ATOM 3720 C C . TRP A 1 479 ? 17.528 -31.801 -2.850 1.00 97.06 479 TRP A C 1
ATOM 3722 O O . TRP A 1 479 ? 18.194 -30.817 -2.537 1.00 97.06 479 TRP A O 1
ATOM 3732 N N . ILE A 1 480 ? 16.949 -31.926 -4.043 1.00 97.38 480 ILE A N 1
ATOM 3733 C CA . ILE A 1 480 ? 16.888 -30.892 -5.078 1.00 97.38 480 ILE A CA 1
ATOM 3734 C C . ILE A 1 480 ? 15.456 -30.694 -5.581 1.00 97.38 480 ILE A C 1
ATOM 3736 O O . ILE A 1 480 ? 14.666 -31.641 -5.654 1.00 97.38 480 ILE A O 1
ATOM 3740 N N . GLU A 1 481 ? 15.153 -29.466 -5.988 1.00 96.69 481 GLU A N 1
ATOM 3741 C CA . GLU A 1 481 ? 14.003 -29.135 -6.828 1.00 96.69 481 GLU A CA 1
ATOM 3742 C C . GLU A 1 481 ? 14.501 -28.759 -8.229 1.00 96.69 481 GLU A C 1
ATOM 3744 O O . GLU A 1 481 ? 15.418 -27.948 -8.352 1.00 96.69 481 GLU A O 1
ATOM 3749 N N . ILE A 1 482 ? 13.914 -29.351 -9.273 1.00 95.50 482 ILE A N 1
ATOM 3750 C CA . ILE A 1 482 ? 14.220 -29.063 -10.681 1.00 95.50 482 ILE A CA 1
ATOM 3751 C C . ILE A 1 482 ? 12.970 -28.464 -11.327 1.00 95.50 482 ILE A C 1
ATOM 3753 O O . ILE A 1 482 ? 11.934 -29.124 -11.417 1.00 95.50 482 ILE A O 1
ATOM 3757 N N . GLN A 1 483 ? 13.066 -27.220 -11.786 1.00 94.56 483 GLN A N 1
ATOM 3758 C CA . GLN A 1 483 ? 11.964 -26.464 -12.382 1.00 94.56 483 GLN A CA 1
ATOM 3759 C C . GLN A 1 483 ? 12.142 -26.408 -13.904 1.00 94.56 483 GLN A C 1
ATOM 3761 O O . GLN A 1 483 ? 13.162 -25.920 -14.392 1.00 94.56 483 GLN A O 1
ATOM 3766 N N . ILE A 1 484 ? 11.170 -26.923 -14.664 1.00 92.62 484 ILE A N 1
ATOM 3767 C CA . ILE A 1 484 ? 11.281 -27.101 -16.121 1.00 92.62 484 ILE A CA 1
ATOM 3768 C C . ILE A 1 484 ? 10.681 -25.879 -16.824 1.00 92.62 484 ILE A C 1
ATOM 3770 O O . ILE A 1 484 ? 9.461 -25.708 -16.884 1.00 92.62 484 ILE A O 1
ATOM 3774 N N . HIS A 1 485 ? 11.534 -25.011 -17.375 1.00 90.00 485 HIS A N 1
ATOM 3775 C CA . HIS A 1 485 ? 11.112 -23.696 -17.872 1.00 90.00 485 HIS A CA 1
ATOM 3776 C C . HIS A 1 485 ? 10.152 -23.788 -19.062 1.00 90.00 485 HIS A C 1
ATOM 3778 O O . HIS A 1 485 ? 9.219 -22.995 -19.156 1.00 90.00 485 HIS A O 1
ATOM 3784 N N . ARG A 1 486 ? 10.326 -24.778 -19.948 1.00 86.12 486 ARG A N 1
ATOM 3785 C CA . ARG A 1 486 ? 9.424 -24.985 -21.092 1.00 86.12 486 ARG A CA 1
ATOM 3786 C C . ARG A 1 486 ? 8.009 -25.381 -20.653 1.00 86.12 486 ARG A C 1
ATOM 3788 O O . ARG A 1 486 ? 7.043 -24.929 -21.260 1.00 86.12 486 ARG A O 1
ATOM 3795 N N . ALA A 1 487 ? 7.876 -26.157 -19.577 1.00 85.50 487 ALA A N 1
ATOM 3796 C CA . ALA A 1 487 ? 6.579 -26.521 -19.010 1.00 85.50 487 ALA A CA 1
ATOM 3797 C C . ALA A 1 487 ? 5.894 -25.308 -18.354 1.00 85.50 487 ALA A C 1
ATOM 3799 O O . ALA A 1 487 ? 4.721 -25.052 -18.610 1.00 85.50 487 ALA A O 1
ATOM 3800 N N . LEU A 1 488 ? 6.649 -24.505 -17.593 1.00 86.25 488 LEU A N 1
ATOM 3801 C CA . LEU A 1 488 ? 6.172 -23.236 -17.025 1.00 86.25 488 LEU A CA 1
ATOM 3802 C C . LEU A 1 488 ? 5.729 -22.242 -18.117 1.00 86.25 488 LEU A C 1
ATOM 3804 O O . LEU A 1 488 ? 4.659 -21.654 -18.007 1.00 86.25 488 LEU A O 1
ATOM 3808 N N . GLN A 1 489 ? 6.490 -22.119 -19.209 1.00 84.25 489 GLN A N 1
ATOM 3809 C CA . GLN A 1 489 ? 6.140 -21.276 -20.358 1.00 84.25 489 GLN A CA 1
ATOM 3810 C C . GLN A 1 489 ? 4.811 -21.705 -21.005 1.00 84.25 489 GLN A C 1
ATOM 3812 O O . GLN A 1 489 ? 3.979 -20.852 -21.311 1.00 84.25 489 GLN A O 1
ATOM 3817 N N . LEU A 1 490 ? 4.589 -23.014 -21.183 1.00 82.19 490 LEU A N 1
ATOM 3818 C CA . LEU A 1 490 ? 3.322 -23.539 -21.701 1.00 82.19 490 LEU A CA 1
ATOM 3819 C C . LEU A 1 490 ? 2.159 -23.359 -20.712 1.00 82.19 490 LEU A C 1
ATOM 3821 O O . LEU A 1 490 ? 1.038 -23.117 -21.152 1.00 82.19 490 LEU A O 1
ATOM 3825 N N . LEU A 1 491 ? 2.408 -23.435 -19.400 1.00 81.88 491 LEU A N 1
ATOM 3826 C CA . LEU A 1 491 ? 1.411 -23.138 -18.367 1.00 81.88 491 LEU A CA 1
ATOM 3827 C C . LEU A 1 491 ? 0.979 -21.664 -18.405 1.00 81.88 491 LEU A C 1
ATOM 3829 O O . LEU A 1 491 ? -0.217 -21.375 -18.380 1.00 81.88 491 LEU A O 1
ATOM 3833 N N . ASP A 1 492 ? 1.930 -20.736 -18.519 1.00 79.31 492 ASP A N 1
ATOM 3834 C CA . ASP A 1 492 ? 1.638 -19.306 -18.651 1.00 79.31 492 ASP A CA 1
ATOM 3835 C C . ASP A 1 492 ? 0.882 -19.007 -19.955 1.00 79.31 492 ASP A C 1
ATOM 3837 O O . ASP A 1 492 ? -0.115 -18.282 -19.945 1.00 79.31 492 ASP A O 1
ATOM 3841 N N . ASP A 1 493 ? 1.296 -19.590 -21.084 1.00 78.44 493 ASP A N 1
ATOM 3842 C CA . ASP A 1 493 ? 0.606 -19.411 -22.368 1.00 78.44 493 ASP A CA 1
ATOM 3843 C C . ASP A 1 493 ? -0.802 -20.051 -22.368 1.00 78.44 493 ASP A C 1
ATOM 3845 O O . ASP A 1 493 ? -1.734 -19.484 -22.945 1.00 78.44 493 ASP A O 1
ATOM 3849 N N . LEU A 1 494 ? -1.014 -21.148 -21.630 1.00 77.19 494 LEU A N 1
ATOM 3850 C CA . LEU A 1 494 ? -2.335 -21.739 -21.387 1.00 77.19 494 LEU A CA 1
ATOM 3851 C C . LEU A 1 494 ? -3.217 -20.859 -20.482 1.00 77.19 494 LEU A C 1
ATOM 3853 O O . LEU A 1 494 ? -4.387 -20.648 -20.803 1.00 77.19 494 LEU A O 1
ATOM 3857 N N . PHE A 1 495 ? -2.684 -20.298 -19.390 1.00 72.06 495 PHE A N 1
ATOM 3858 C CA . PHE A 1 495 ? -3.417 -19.336 -18.554 1.00 72.06 495 PHE A CA 1
ATOM 3859 C C . PHE A 1 495 ? -3.805 -18.082 -19.347 1.00 72.06 495 PHE A C 1
ATOM 3861 O O . PHE A 1 495 ? -4.932 -17.596 -19.226 1.00 72.06 495 PHE A O 1
ATOM 3868 N N . ASN A 1 496 ? -2.907 -17.581 -20.198 1.00 71.19 496 ASN A N 1
ATOM 3869 C CA . ASN A 1 496 ? -3.196 -16.471 -21.101 1.00 71.19 496 ASN A CA 1
ATOM 3870 C C . ASN A 1 496 ? -4.288 -16.840 -22.118 1.00 71.19 496 ASN A C 1
ATOM 3872 O O . ASN A 1 496 ? -5.202 -16.045 -22.328 1.00 71.19 496 ASN A O 1
ATOM 3876 N N . SER A 1 497 ? -4.262 -18.055 -22.677 1.00 67.00 497 SER A N 1
ATOM 3877 C CA . SER A 1 497 ? -5.322 -18.574 -23.555 1.00 67.00 497 SER A CA 1
ATOM 3878 C C . SER A 1 497 ? -6.675 -18.691 -22.838 1.00 67.00 497 SER A C 1
ATOM 3880 O O . SER A 1 497 ? -7.685 -18.224 -23.358 1.00 67.00 497 SER A O 1
ATOM 3882 N N . MET A 1 498 ? -6.709 -19.210 -21.605 1.00 63.28 498 MET A N 1
ATOM 3883 C CA . MET A 1 498 ? -7.918 -19.282 -20.771 1.00 63.28 498 MET A CA 1
ATOM 3884 C C . MET A 1 498 ? -8.506 -17.888 -20.504 1.00 63.28 498 MET A C 1
ATOM 3886 O O . MET A 1 498 ? -9.704 -17.670 -20.688 1.00 63.28 498 MET A O 1
ATOM 3890 N N . ASN A 1 499 ? -7.665 -16.926 -20.111 1.00 57.47 499 ASN A N 1
ATOM 3891 C CA . ASN A 1 499 ? -8.078 -15.536 -19.909 1.00 57.47 499 ASN A CA 1
ATOM 3892 C C . ASN A 1 499 ? -8.584 -14.906 -21.22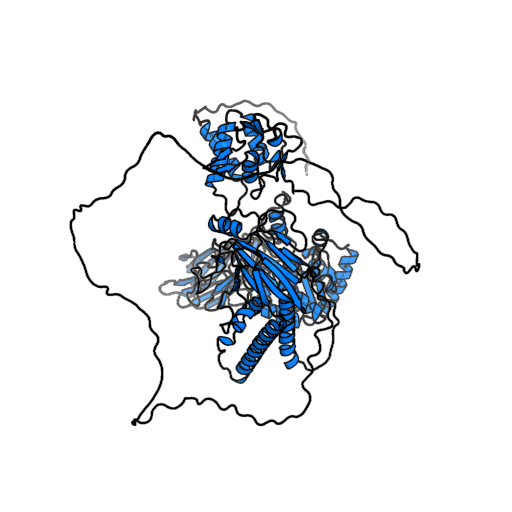0 1.00 57.47 499 ASN A C 1
ATOM 3894 O O . ASN A 1 499 ? -9.572 -14.175 -21.217 1.00 57.47 499 ASN A O 1
ATOM 3898 N N . HIS A 1 500 ? -7.958 -15.229 -22.355 1.00 56.88 500 HIS A N 1
ATOM 3899 C CA . HIS A 1 500 ? -8.393 -14.778 -23.674 1.00 56.88 500 HIS A CA 1
ATOM 3900 C C . HIS A 1 500 ? -9.733 -15.406 -24.092 1.00 56.88 500 HIS A C 1
ATOM 3902 O O . HIS A 1 500 ? -10.572 -14.706 -24.646 1.00 56.88 500 HIS A O 1
ATOM 3908 N N . GLN A 1 501 ? -9.990 -16.686 -23.802 1.00 48.41 501 GLN A N 1
ATOM 3909 C CA . GLN A 1 501 ? -11.277 -17.337 -24.090 1.00 48.41 501 GLN A CA 1
ATOM 3910 C C . GLN A 1 501 ? -12.422 -16.760 -23.245 1.00 48.41 501 GLN A C 1
ATOM 3912 O O . GLN A 1 501 ? -13.479 -16.462 -23.796 1.00 48.41 501 GLN A O 1
ATOM 3917 N N . LEU A 1 502 ? -12.187 -16.514 -21.950 1.00 48.78 502 LEU A N 1
ATOM 3918 C CA . LEU A 1 502 ? -13.146 -15.848 -21.053 1.00 48.78 502 LEU A CA 1
ATOM 3919 C C . LEU A 1 502 ? -13.463 -14.399 -21.481 1.00 48.78 502 LEU A C 1
ATOM 3921 O O . LEU A 1 502 ? -14.551 -13.890 -21.205 1.00 48.78 502 LEU A O 1
ATOM 3925 N N . ASN A 1 503 ? -12.537 -13.746 -22.188 1.00 40.72 503 ASN A N 1
ATOM 3926 C CA . ASN A 1 503 ? -12.768 -12.441 -22.804 1.00 40.72 503 ASN A CA 1
ATOM 3927 C C . ASN A 1 503 ? -13.490 -12.563 -24.161 1.00 40.72 503 ASN A C 1
ATOM 3929 O O . ASN A 1 503 ? -14.439 -11.827 -24.398 1.00 40.72 503 ASN A O 1
ATOM 3933 N N . VAL A 1 504 ? -13.111 -13.515 -25.024 1.00 38.53 504 VAL A N 1
ATOM 3934 C CA . VAL A 1 504 ? -13.702 -13.713 -26.367 1.00 38.53 504 VAL A CA 1
ATOM 3935 C C . VAL A 1 504 ? -15.180 -14.101 -26.313 1.00 38.53 504 VAL A C 1
ATOM 3937 O O . VAL A 1 504 ? -15.943 -13.652 -27.165 1.00 38.53 504 VAL A O 1
ATOM 3940 N N . THR A 1 505 ? -15.630 -14.834 -25.289 1.00 34.56 505 THR A N 1
ATOM 3941 C CA . THR A 1 505 ? -17.072 -15.067 -25.059 1.00 34.56 505 THR A CA 1
ATOM 3942 C C . THR A 1 505 ? -17.865 -13.787 -24.763 1.00 34.56 505 THR A C 1
ATOM 3944 O O . THR A 1 505 ? -19.089 -13.829 -24.758 1.00 34.56 505 THR A O 1
ATOM 3947 N N . ASN A 1 506 ? -17.187 -12.654 -24.541 1.00 35.62 506 ASN A N 1
ATOM 3948 C CA . ASN A 1 506 ? -17.772 -11.324 -24.366 1.00 35.62 506 ASN A CA 1
ATOM 3949 C C . ASN A 1 506 ? -17.411 -10.334 -25.503 1.00 35.62 506 ASN A C 1
ATOM 3951 O O . ASN A 1 506 ? -17.890 -9.201 -25.476 1.00 35.62 506 ASN A O 1
ATOM 3955 N N . SER A 1 507 ? -16.580 -10.704 -26.492 1.00 27.62 507 SER A N 1
ATOM 3956 C CA . SER A 1 507 ? -16.136 -9.777 -27.553 1.00 27.62 507 SER A CA 1
ATOM 3957 C C . SER A 1 507 ? -15.718 -10.454 -28.871 1.00 27.62 507 SER A C 1
ATOM 3959 O O . SER A 1 507 ? -14.550 -10.738 -29.140 1.00 27.62 507 SER A O 1
ATOM 3961 N N . SER A 1 508 ? -16.683 -10.638 -29.772 1.00 24.20 508 SER A N 1
ATOM 3962 C CA . SER A 1 508 ? -16.458 -11.176 -31.119 1.00 24.20 508 SER A CA 1
ATOM 3963 C C . SER A 1 508 ? -16.199 -10.088 -32.181 1.00 24.20 508 SER A C 1
ATOM 3965 O O . SER A 1 508 ? -17.076 -9.837 -33.008 1.00 24.20 508 SER A O 1
ATOM 3967 N N . SER A 1 509 ? -15.004 -9.472 -32.209 1.00 26.66 509 SER A N 1
ATOM 3968 C CA . SER A 1 509 ? -14.458 -8.820 -33.428 1.00 26.66 509 SER A CA 1
ATOM 3969 C C . SER A 1 509 ? -12.988 -8.359 -33.321 1.00 26.66 509 SER A C 1
ATOM 3971 O O . SER A 1 509 ? -12.643 -7.601 -32.422 1.00 26.66 509 SER A O 1
ATOM 3973 N N . ASN A 1 510 ? -12.187 -8.730 -34.330 1.00 28.05 510 ASN A N 1
ATOM 3974 C CA . ASN A 1 510 ? -10.956 -8.096 -34.851 1.00 28.05 510 ASN A CA 1
ATOM 3975 C C . ASN A 1 510 ? -9.734 -7.815 -33.930 1.00 28.05 510 ASN A C 1
ATOM 3977 O O . ASN A 1 510 ? -9.634 -6.787 -33.272 1.00 28.05 510 ASN A O 1
ATOM 3981 N N . SER A 1 511 ? -8.732 -8.704 -34.047 1.00 27.81 511 SER A N 1
ATOM 3982 C CA . SER A 1 511 ? -7.327 -8.441 -34.473 1.00 27.81 511 SER A CA 1
ATOM 3983 C C . SER A 1 511 ? -6.753 -7.004 -34.424 1.00 27.81 511 SER A C 1
ATOM 3985 O O . SER A 1 511 ? -7.385 -6.076 -34.915 1.00 27.81 511 SER A O 1
ATOM 3987 N N . SER A 1 512 ? -5.478 -6.760 -34.075 1.00 27.78 512 SER A N 1
ATOM 3988 C CA . SER A 1 512 ? -4.352 -7.659 -33.711 1.00 27.78 512 SER A CA 1
ATOM 3989 C C . SER A 1 512 ? -3.125 -6.845 -33.249 1.00 27.78 512 SER A C 1
ATOM 3991 O O . SER A 1 512 ? -2.926 -5.740 -33.747 1.00 27.78 512 SER A O 1
ATOM 3993 N N . ILE A 1 513 ? -2.256 -7.397 -32.384 1.00 29.94 513 ILE A N 1
ATOM 3994 C CA . ILE A 1 513 ? -1.041 -6.721 -31.863 1.00 29.94 513 ILE A CA 1
ATOM 3995 C C . ILE A 1 513 ? 0.226 -7.592 -32.088 1.00 29.94 513 ILE A C 1
ATOM 3997 O O . ILE A 1 513 ? 0.142 -8.807 -31.893 1.00 29.94 513 ILE A O 1
ATOM 4001 N N . PRO A 1 514 ? 1.400 -7.038 -32.483 1.00 33.31 514 PRO A N 1
ATOM 4002 C CA . PRO A 1 514 ? 2.598 -7.831 -32.802 1.00 33.31 514 PRO A CA 1
ATOM 4003 C C . PRO A 1 514 ? 3.454 -8.262 -31.592 1.00 33.31 514 PRO A C 1
ATOM 4005 O O . PRO A 1 514 ? 3.456 -7.646 -30.526 1.00 33.31 514 PRO A O 1
ATOM 4008 N N . LYS A 1 515 ? 4.272 -9.303 -31.804 1.00 29.22 515 LYS A N 1
ATOM 4009 C CA . LYS A 1 515 ? 5.178 -9.927 -30.819 1.00 29.22 515 LYS A CA 1
ATOM 4010 C C . LYS A 1 515 ? 6.371 -9.022 -30.435 1.00 29.22 515 LYS A C 1
ATOM 4012 O O . LYS A 1 515 ? 7.441 -9.166 -31.017 1.00 29.22 515 LYS A O 1
ATOM 4017 N N . LYS A 1 516 ? 6.225 -8.115 -29.455 1.00 28.33 516 LYS A N 1
ATOM 4018 C CA . LYS A 1 516 ? 7.369 -7.309 -28.948 1.00 28.33 516 LYS A CA 1
ATOM 4019 C C . LYS A 1 516 ? 7.430 -7.036 -27.433 1.00 28.33 516 LYS A C 1
ATOM 4021 O O . LYS A 1 516 ? 8.169 -6.158 -27.008 1.00 28.33 516 LYS A O 1
ATOM 4026 N N . ILE A 1 517 ? 6.654 -7.762 -26.618 1.00 32.97 517 ILE A N 1
ATOM 4027 C CA . ILE A 1 517 ? 6.463 -7.444 -25.182 1.00 32.97 517 ILE A CA 1
ATOM 4028 C C . ILE A 1 517 ? 7.107 -8.466 -24.214 1.00 32.97 517 ILE A C 1
ATOM 4030 O O . ILE A 1 517 ? 7.430 -8.097 -23.088 1.00 32.97 517 ILE A O 1
ATOM 4034 N N . LYS A 1 518 ? 7.392 -9.717 -24.625 1.00 31.05 518 LYS A N 1
ATOM 4035 C CA . LYS A 1 518 ? 8.004 -10.736 -23.730 1.00 31.05 518 LYS A CA 1
ATOM 4036 C C . LYS A 1 518 ? 9.482 -10.472 -23.352 1.00 31.05 518 LYS A C 1
ATOM 4038 O O . LYS A 1 518 ? 10.003 -11.182 -22.503 1.00 31.05 518 LYS A O 1
ATOM 4043 N N . GLU A 1 519 ? 10.141 -9.457 -23.917 1.00 31.48 519 GLU A N 1
ATOM 4044 C CA . GLU A 1 519 ? 11.569 -9.152 -23.668 1.00 31.48 519 GLU A CA 1
ATOM 4045 C C . GLU A 1 519 ? 11.812 -8.053 -22.612 1.00 31.48 519 GLU A C 1
ATOM 4047 O O . GLU A 1 519 ? 12.928 -7.913 -22.127 1.00 31.48 519 GLU A O 1
ATOM 4052 N N . MET A 1 520 ? 10.790 -7.294 -22.191 1.00 33.59 520 MET A N 1
ATOM 4053 C CA . MET A 1 520 ? 10.967 -6.159 -21.258 1.00 33.59 520 MET A CA 1
ATOM 4054 C C . MET A 1 520 ? 10.814 -6.506 -19.762 1.00 33.59 520 MET A C 1
ATOM 4056 O O . MET A 1 520 ? 10.921 -5.620 -18.919 1.00 33.59 520 MET A O 1
ATOM 4060 N N . ALA A 1 521 ? 10.578 -7.776 -19.411 1.00 31.72 521 ALA A N 1
ATOM 4061 C CA . ALA A 1 521 ? 10.415 -8.218 -18.016 1.00 31.72 521 ALA A CA 1
ATOM 4062 C C . ALA A 1 521 ? 11.695 -8.810 -17.383 1.00 31.72 521 ALA A C 1
ATOM 4064 O O . ALA A 1 521 ? 11.831 -8.818 -16.160 1.00 31.72 521 ALA A O 1
ATOM 4065 N N . HIS A 1 522 ? 12.646 -9.279 -18.199 1.00 32.69 522 HIS A N 1
ATOM 4066 C CA . HIS A 1 522 ? 13.921 -9.848 -17.753 1.00 32.69 522 HIS A CA 1
ATOM 4067 C C . HIS A 1 522 ? 15.061 -9.324 -18.635 1.00 32.69 522 HIS A C 1
ATOM 4069 O O . HIS A 1 522 ? 15.454 -9.962 -19.605 1.00 32.69 522 HIS A O 1
ATOM 4075 N N . GLY A 1 523 ? 15.565 -8.134 -18.297 1.00 27.94 523 GLY A N 1
ATOM 4076 C CA . GLY A 1 523 ? 16.588 -7.448 -19.087 1.00 27.94 523 GLY A CA 1
ATOM 4077 C C . GLY A 1 523 ? 17.002 -6.100 -18.497 1.00 27.94 523 GLY A C 1
ATOM 4078 O O . GLY A 1 523 ? 16.752 -5.065 -19.103 1.00 27.94 523 GLY A O 1
ATOM 4079 N N . ILE A 1 524 ? 17.624 -6.105 -17.313 1.00 31.47 524 ILE A N 1
ATOM 4080 C CA . ILE A 1 524 ? 18.357 -4.941 -16.780 1.00 31.47 524 ILE A CA 1
ATOM 4081 C C . ILE A 1 524 ? 19.794 -5.381 -16.485 1.00 31.47 524 ILE A C 1
ATOM 4083 O O . ILE A 1 524 ? 20.217 -5.517 -15.340 1.00 31.47 524 ILE A O 1
ATOM 4087 N N . SER A 1 525 ? 20.557 -5.614 -17.551 1.00 32.47 525 SER A N 1
ATOM 4088 C CA . SER A 1 525 ? 22.019 -5.690 -17.503 1.00 32.47 525 SER A CA 1
ATOM 4089 C C . SER A 1 525 ? 22.612 -4.274 -17.428 1.00 32.47 525 SER A C 1
ATOM 4091 O O . SER A 1 525 ? 23.305 -3.858 -18.348 1.00 32.47 525 SER A O 1
ATOM 4093 N N . ASP A 1 526 ? 22.219 -3.520 -16.392 1.00 37.31 526 ASP A N 1
ATOM 4094 C CA . ASP A 1 526 ? 22.771 -2.218 -15.973 1.00 37.31 526 ASP A CA 1
ATOM 4095 C C . ASP A 1 526 ? 22.000 -1.707 -14.734 1.00 37.31 526 ASP A C 1
ATOM 4097 O O . ASP A 1 526 ? 21.203 -0.762 -14.783 1.00 37.31 526 ASP A O 1
ATOM 4101 N N . GLU A 1 527 ? 22.179 -2.374 -13.587 1.00 44.09 527 GLU A N 1
ATOM 4102 C CA . GLU A 1 527 ? 21.435 -2.028 -12.366 1.00 44.09 527 GLU A CA 1
ATOM 4103 C C . GLU A 1 527 ? 21.656 -0.574 -11.909 1.00 44.09 527 GLU A C 1
ATOM 4105 O O . GLU A 1 527 ? 20.702 0.066 -11.454 1.00 44.09 527 GLU A O 1
ATOM 4110 N N . ASP A 1 528 ? 22.872 -0.043 -12.063 1.00 42.94 528 ASP A N 1
ATOM 4111 C CA . ASP A 1 528 ? 23.246 1.306 -11.616 1.00 42.94 528 ASP A CA 1
ATOM 4112 C C . ASP A 1 528 ? 22.578 2.421 -12.433 1.00 42.94 528 ASP A C 1
ATOM 4114 O O . ASP A 1 528 ? 22.250 3.473 -11.879 1.00 42.94 528 ASP A O 1
ATOM 4118 N N . GLN A 1 529 ? 22.297 2.203 -13.725 1.00 44.47 529 GLN A N 1
ATOM 4119 C CA . GLN A 1 529 ? 21.619 3.219 -14.539 1.00 44.47 529 GLN A CA 1
ATOM 4120 C C . GLN A 1 529 ? 20.169 3.431 -14.082 1.00 44.47 529 GLN A C 1
ATOM 4122 O O . GLN A 1 529 ? 19.700 4.564 -14.021 1.00 44.47 529 GLN A O 1
ATOM 4127 N N . THR A 1 530 ? 19.456 2.364 -13.698 1.00 50.66 530 THR A N 1
ATOM 4128 C CA . THR A 1 530 ? 18.028 2.467 -13.319 1.00 50.66 530 THR A CA 1
ATOM 4129 C C . THR A 1 530 ? 17.781 3.034 -11.919 1.00 50.66 530 THR A C 1
ATOM 4131 O O . THR A 1 530 ? 16.658 3.438 -11.623 1.00 50.66 530 THR A O 1
ATOM 4134 N N . LYS A 1 531 ? 18.811 3.063 -11.063 1.00 57.66 531 LYS A N 1
ATOM 4135 C CA . LYS A 1 531 ? 18.768 3.617 -9.696 1.00 57.66 531 LYS A CA 1
ATOM 4136 C C . LYS A 1 531 ? 19.140 5.105 -9.650 1.00 57.66 531 LYS A C 1
ATOM 4138 O O . LYS A 1 531 ? 18.937 5.758 -8.628 1.00 57.66 531 LYS A O 1
ATOM 4143 N N . LYS A 1 532 ? 19.684 5.652 -10.741 1.00 71.69 532 LYS A N 1
ATOM 4144 C CA . LYS A 1 532 ? 20.097 7.053 -10.832 1.00 71.69 532 LYS A CA 1
ATOM 4145 C C . LYS A 1 532 ? 18.887 7.989 -10.778 1.00 71.69 532 LYS A C 1
ATOM 4147 O O . LYS A 1 532 ? 17.879 7.753 -11.440 1.00 71.69 532 LYS A O 1
ATOM 4152 N N . GLU A 1 533 ? 19.003 9.069 -10.011 1.00 78.44 533 GLU A N 1
ATOM 4153 C CA . GLU A 1 533 ? 18.031 10.161 -10.038 1.00 78.44 533 GLU A CA 1
ATOM 4154 C C . GLU A 1 533 ? 18.282 11.074 -11.244 1.00 78.44 533 GLU A C 1
ATOM 4156 O O . GLU A 1 533 ? 19.414 11.469 -11.540 1.00 78.44 533 GLU A O 1
ATOM 4161 N N . HIS A 1 534 ? 17.199 11.420 -11.931 1.00 79.62 534 HIS A N 1
ATOM 4162 C CA . HIS A 1 534 ? 17.153 12.370 -13.028 1.00 79.62 534 HIS A CA 1
ATOM 4163 C C . HIS A 1 534 ? 16.288 13.567 -12.621 1.00 79.62 534 HIS A C 1
ATOM 4165 O O . HIS A 1 534 ? 15.343 13.435 -11.842 1.00 79.62 534 HIS A O 1
ATOM 4171 N N . VAL A 1 535 ? 16.595 14.735 -13.185 1.00 85.06 535 VAL A N 1
ATOM 4172 C CA . VAL A 1 535 ? 15.780 15.947 -13.059 1.00 85.06 535 VAL A CA 1
ATOM 4173 C C . VAL A 1 535 ? 15.668 16.584 -14.443 1.00 85.06 535 VAL A C 1
ATOM 4175 O O . VAL A 1 535 ? 16.683 16.827 -15.097 1.00 85.06 535 VAL A O 1
ATOM 4178 N N . ASP A 1 536 ? 14.442 16.820 -14.906 1.00 86.44 536 ASP A N 1
ATOM 4179 C CA . ASP A 1 536 ? 14.165 17.557 -16.138 1.00 86.44 536 ASP A CA 1
ATOM 4180 C C . ASP A 1 536 ? 14.570 19.031 -15.979 1.00 86.44 536 ASP A C 1
ATOM 4182 O O . ASP A 1 536 ? 14.348 19.641 -14.931 1.00 86.44 536 ASP A O 1
ATOM 4186 N N . SER A 1 537 ? 15.114 19.645 -17.035 1.00 91.75 537 SER A N 1
ATOM 4187 C CA . SER A 1 537 ? 15.288 21.102 -17.049 1.00 91.75 537 SER A CA 1
ATOM 4188 C C . SER A 1 537 ? 13.927 21.803 -17.029 1.00 91.75 537 SER A C 1
ATOM 4190 O O . SER A 1 537 ? 12.928 21.252 -17.496 1.00 91.75 537 SER A O 1
ATOM 4192 N N . LEU A 1 538 ? 13.880 23.036 -16.513 1.00 88.75 538 LEU A N 1
ATOM 4193 C CA . LEU A 1 538 ? 12.625 23.773 -16.328 1.00 88.75 538 LEU A CA 1
ATOM 4194 C C . LEU A 1 538 ? 11.801 23.869 -17.625 1.00 88.75 538 LEU A C 1
ATOM 4196 O O . LEU A 1 538 ? 10.608 23.589 -17.589 1.00 88.75 538 LEU A O 1
ATOM 4200 N N . ASP A 1 539 ? 12.430 24.145 -18.772 1.00 90.94 539 ASP A N 1
ATOM 4201 C CA . ASP A 1 539 ? 11.748 24.235 -20.076 1.00 90.94 539 ASP A CA 1
ATOM 4202 C C . ASP A 1 539 ? 11.201 22.891 -20.586 1.00 90.94 539 ASP A C 1
ATOM 4204 O O . ASP A 1 539 ? 10.262 22.856 -21.382 1.00 90.94 539 ASP A O 1
ATOM 4208 N N . VAL A 1 540 ? 11.819 21.777 -20.182 1.00 93.06 540 VAL A N 1
ATOM 4209 C CA . VAL A 1 540 ? 11.381 20.419 -20.534 1.00 93.06 540 VAL A CA 1
ATOM 4210 C C . VAL A 1 540 ? 10.239 19.996 -19.616 1.00 93.06 540 VAL A C 1
ATOM 4212 O O . VAL A 1 540 ? 9.223 19.500 -20.102 1.00 93.06 540 VAL A O 1
ATOM 4215 N N . LEU A 1 541 ? 10.370 20.246 -18.312 1.00 91.50 541 LEU A N 1
ATOM 4216 C CA . LEU A 1 541 ? 9.325 20.009 -17.322 1.00 91.50 541 LEU A CA 1
ATOM 4217 C C . LEU A 1 541 ? 8.054 20.798 -17.662 1.00 91.50 541 LEU A C 1
ATOM 4219 O O . LEU A 1 541 ? 6.973 20.220 -17.694 1.00 91.50 541 LEU A O 1
ATOM 4223 N N . ASP A 1 542 ? 8.176 22.088 -17.978 1.00 93.94 542 ASP A N 1
ATOM 4224 C CA . ASP A 1 542 ? 7.031 22.960 -18.251 1.00 93.94 542 ASP A CA 1
ATOM 4225 C C . ASP A 1 542 ? 6.220 22.480 -19.471 1.00 93.94 542 ASP A C 1
ATOM 4227 O O . ASP A 1 542 ? 5.007 22.311 -19.369 1.00 93.94 542 ASP A O 1
ATOM 4231 N N . LYS A 1 543 ? 6.897 22.099 -20.568 1.00 95.62 543 LYS A N 1
ATOM 4232 C CA . LYS A 1 543 ? 6.267 21.516 -21.774 1.00 95.62 543 LYS A CA 1
ATOM 4233 C C . LYS A 1 543 ? 5.609 20.158 -21.519 1.00 95.62 543 LYS A C 1
ATOM 4235 O O . LYS A 1 543 ? 4.539 19.879 -22.062 1.00 95.62 543 LYS A O 1
ATOM 4240 N N . LYS A 1 544 ? 6.226 19.299 -20.697 1.00 97.44 544 LYS A N 1
ATOM 4241 C CA . LYS A 1 544 ? 5.619 18.024 -20.269 1.00 97.44 544 LYS A CA 1
ATOM 4242 C C . LYS A 1 544 ? 4.356 18.270 -19.434 1.00 97.44 544 LYS A C 1
ATOM 4244 O O . LYS A 1 544 ? 3.398 17.508 -19.543 1.00 97.44 544 LYS A O 1
ATOM 4249 N N . LEU A 1 545 ? 4.337 19.335 -18.631 1.00 97.56 545 LEU A N 1
ATOM 4250 C CA . LEU A 1 545 ? 3.201 19.700 -17.786 1.00 97.56 545 LEU A CA 1
ATOM 4251 C C . LEU A 1 545 ? 2.081 20.434 -18.530 1.00 97.56 545 LEU A C 1
ATOM 4253 O O . LEU A 1 545 ? 0.926 20.195 -18.192 1.00 97.56 545 LEU A O 1
ATOM 4257 N N . ASP A 1 546 ? 2.371 21.218 -19.575 1.00 97.56 546 ASP A N 1
ATOM 4258 C CA . ASP A 1 546 ? 1.348 21.680 -20.530 1.00 97.56 546 ASP A CA 1
ATOM 4259 C C . ASP A 1 546 ? 0.598 20.483 -21.126 1.00 97.56 546 ASP A C 1
ATOM 4261 O O . ASP A 1 546 ? -0.625 20.382 -21.022 1.00 97.56 546 ASP A O 1
ATOM 4265 N N . GLN A 1 547 ? 1.345 19.518 -21.673 1.00 97.94 547 GLN A N 1
ATOM 4266 C CA . GLN A 1 547 ? 0.769 18.330 -22.297 1.00 97.94 547 GLN A CA 1
ATOM 4267 C C . GLN A 1 547 ? -0.015 17.462 -21.295 1.00 97.94 547 GLN A C 1
ATOM 4269 O O . GLN A 1 547 ? -1.082 16.950 -21.636 1.00 97.94 547 GLN A O 1
ATOM 4274 N N . LEU A 1 548 ? 0.461 17.317 -20.053 1.00 98.25 548 LEU A N 1
ATOM 4275 C CA . LEU A 1 548 ? -0.268 16.605 -18.998 1.00 98.25 548 LEU A CA 1
ATOM 4276 C C . LEU A 1 548 ? -1.534 17.358 -18.550 1.00 98.25 548 LEU A C 1
ATOM 4278 O O . LEU A 1 548 ? -2.571 16.726 -18.343 1.00 98.25 548 LEU A O 1
ATOM 4282 N N . ALA A 1 549 ? -1.488 18.689 -18.446 1.00 98.19 549 ALA A N 1
ATOM 4283 C CA . ALA A 1 549 ? -2.660 19.506 -18.144 1.00 98.19 549 ALA A CA 1
ATOM 4284 C C . ALA A 1 549 ? -3.718 19.381 -19.253 1.00 98.19 549 ALA A C 1
ATOM 4286 O O . ALA A 1 549 ? -4.890 19.154 -18.957 1.00 98.19 549 ALA A O 1
ATOM 4287 N N . ASP A 1 550 ? -3.312 19.423 -20.525 1.00 97.88 550 ASP A N 1
ATOM 4288 C CA . ASP A 1 550 ? -4.194 19.170 -21.671 1.00 97.88 550 ASP A CA 1
ATOM 4289 C C . ASP A 1 550 ? -4.814 17.769 -21.632 1.00 97.88 550 ASP A C 1
ATOM 4291 O O . ASP A 1 550 ? -5.971 17.593 -22.020 1.00 97.88 550 ASP A O 1
ATOM 4295 N N . TRP A 1 551 ? -4.087 16.757 -21.150 1.00 98.19 551 TRP A N 1
ATOM 4296 C CA . TRP A 1 551 ? -4.648 15.417 -20.982 1.00 98.19 551 TRP A CA 1
ATOM 4297 C C . TRP A 1 551 ? -5.693 15.374 -19.872 1.00 98.19 551 TRP A C 1
ATOM 4299 O O . TRP A 1 551 ? -6.758 14.815 -20.108 1.00 98.19 551 TRP A O 1
ATOM 4309 N N . ILE A 1 552 ? -5.428 15.986 -18.715 1.00 97.88 552 ILE A N 1
ATOM 4310 C CA . ILE A 1 552 ? -6.352 16.003 -17.570 1.00 97.88 552 ILE A CA 1
ATOM 4311 C C . ILE A 1 552 ? -7.612 16.824 -17.880 1.00 97.88 552 ILE A C 1
ATOM 4313 O O . ILE A 1 552 ? -8.710 16.358 -17.591 1.00 97.88 552 ILE A O 1
ATOM 4317 N N . ARG A 1 553 ? -7.499 17.990 -18.541 1.00 96.88 553 ARG A N 1
ATOM 4318 C CA . ARG A 1 553 ? -8.671 18.801 -18.945 1.00 96.88 553 ARG A CA 1
ATOM 4319 C C . ARG A 1 553 ? -9.595 18.094 -19.949 1.00 96.88 553 ARG A C 1
ATOM 4321 O O . ARG A 1 553 ? -10.749 18.486 -20.070 1.00 96.88 553 ARG A O 1
ATOM 4328 N N . ASN A 1 554 ? -9.096 17.086 -20.669 1.00 96.88 554 ASN A N 1
ATOM 4329 C CA . ASN A 1 554 ? -9.843 16.328 -21.681 1.00 96.88 554 ASN A CA 1
ATOM 4330 C C . ASN A 1 554 ? -10.070 14.851 -21.296 1.00 96.88 554 ASN A C 1
ATOM 4332 O O . ASN A 1 554 ? -10.483 14.063 -22.148 1.00 96.88 554 ASN A O 1
ATOM 4336 N N . ALA A 1 555 ? -9.762 14.456 -20.057 1.00 97.56 555 ALA A N 1
ATOM 4337 C CA . ALA A 1 555 ? -9.907 13.079 -19.599 1.00 97.56 555 ALA A CA 1
ATOM 4338 C C . ALA A 1 555 ? -11.376 12.739 -19.323 1.00 97.56 555 ALA A C 1
ATOM 4340 O O . ALA A 1 555 ? -12.084 13.499 -18.663 1.00 97.56 555 ALA A O 1
ATOM 4341 N N . LYS A 1 556 ? -11.820 11.568 -19.780 1.00 97.19 556 LYS A N 1
ATOM 4342 C CA . LYS A 1 556 ? -13.127 10.996 -19.425 1.00 97.19 556 LYS A CA 1
ATOM 4343 C C . LYS A 1 556 ? -13.091 10.221 -18.114 1.00 97.19 556 LYS A C 1
ATOM 4345 O O . LYS A 1 556 ? -14.136 10.063 -17.498 1.00 97.19 556 LYS A O 1
ATOM 4350 N N . HIS A 1 557 ? -11.924 9.704 -17.725 1.00 98.19 557 HIS A N 1
ATOM 4351 C CA . HIS A 1 557 ? -11.725 8.977 -16.473 1.00 98.19 557 HIS A CA 1
ATOM 4352 C C . HIS A 1 557 ? -10.247 9.050 -16.067 1.00 98.19 557 HIS A C 1
ATOM 4354 O O . HIS A 1 557 ? -9.437 8.184 -16.397 1.00 98.19 557 HIS A O 1
ATOM 4360 N N . PHE A 1 558 ? -9.867 10.120 -15.372 1.00 98.50 558 PHE A N 1
ATOM 4361 C CA . PHE A 1 558 ? -8.489 10.326 -14.915 1.00 98.50 558 PHE A CA 1
ATOM 4362 C C . PHE A 1 558 ? -8.246 9.650 -13.561 1.00 98.50 558 PHE A C 1
ATOM 4364 O O . PHE A 1 558 ? -8.944 9.935 -12.587 1.00 98.50 558 PHE A O 1
ATOM 4371 N N . ILE A 1 559 ? -7.227 8.788 -13.479 1.00 98.62 559 ILE A N 1
ATOM 4372 C CA . ILE A 1 559 ? -6.804 8.145 -12.225 1.00 98.62 559 ILE A CA 1
ATOM 4373 C C . ILE A 1 559 ? -5.359 8.490 -11.861 1.00 98.62 559 ILE A C 1
ATOM 4375 O O . ILE A 1 559 ? -4.512 8.720 -12.728 1.00 98.62 559 ILE A O 1
ATOM 4379 N N . VAL A 1 560 ? -5.052 8.452 -10.567 1.00 98.56 560 VAL A N 1
ATOM 4380 C CA . VAL A 1 560 ? -3.689 8.634 -10.051 1.00 98.56 560 VAL A CA 1
ATOM 4381 C C . VAL A 1 560 ? -3.230 7.372 -9.332 1.00 98.56 560 VAL A C 1
ATOM 4383 O O . VAL A 1 560 ? -3.972 6.780 -8.551 1.00 98.56 560 VAL A O 1
ATOM 4386 N N . PHE A 1 561 ? -1.989 6.963 -9.582 1.00 98.19 561 PHE A N 1
ATOM 4387 C CA . PHE A 1 561 ? -1.338 5.855 -8.892 1.00 98.19 561 PHE A CA 1
ATOM 4388 C C . PHE A 1 561 ? -0.176 6.398 -8.058 1.00 98.19 561 PHE A C 1
ATOM 4390 O O . PHE A 1 561 ? 0.835 6.846 -8.595 1.00 98.19 561 PHE A O 1
ATOM 4397 N N . THR A 1 562 ? -0.314 6.367 -6.738 1.00 94.81 562 THR A N 1
ATOM 4398 C CA . THR A 1 562 ? 0.708 6.841 -5.801 1.00 94.81 562 THR A CA 1
ATOM 4399 C C . THR A 1 562 ? 1.429 5.671 -5.151 1.00 94.81 562 THR A C 1
ATOM 4401 O O . THR A 1 562 ? 0.808 4.746 -4.630 1.00 94.81 562 THR A O 1
ATOM 4404 N N . GLY A 1 563 ? 2.752 5.723 -5.133 1.00 80.75 563 GLY A N 1
ATOM 4405 C CA . GLY A 1 563 ? 3.563 4.904 -4.242 1.00 80.75 563 GLY A CA 1
ATOM 4406 C C . GLY A 1 563 ? 4.795 5.696 -3.863 1.00 80.75 563 GLY A C 1
ATOM 4407 O O . GLY A 1 563 ? 5.324 6.378 -4.723 1.00 80.75 563 GLY A O 1
ATOM 4408 N N . TYR A 1 564 ? 5.217 5.661 -2.599 1.00 66.38 564 TYR A N 1
ATOM 4409 C CA . TYR A 1 564 ? 6.411 6.359 -2.102 1.00 66.38 564 TYR A CA 1
ATOM 4410 C C . TYR A 1 564 ? 6.612 7.763 -2.706 1.00 66.38 564 TYR A C 1
ATOM 4412 O O . TYR A 1 564 ? 7.692 8.067 -3.204 1.00 66.38 564 TYR A O 1
ATOM 4420 N N . ILE A 1 565 ? 5.563 8.604 -2.667 1.00 58.03 565 ILE A N 1
ATOM 4421 C CA . ILE A 1 565 ? 5.609 10.005 -3.130 1.00 58.03 565 ILE A CA 1
ATOM 4422 C C . ILE A 1 565 ? 6.907 10.625 -2.578 1.00 58.03 565 ILE A C 1
ATOM 4424 O O . ILE A 1 565 ? 7.048 10.689 -1.353 1.00 58.03 565 ILE A O 1
ATOM 4428 N N . PRO A 1 566 ? 7.886 10.994 -3.431 1.00 38.34 566 PRO A N 1
ATOM 4429 C CA . PRO A 1 566 ? 9.286 11.056 -3.048 1.00 38.34 566 PRO A CA 1
ATOM 4430 C C . PRO A 1 566 ? 9.603 12.440 -2.507 1.00 38.34 566 PRO A C 1
ATOM 4432 O O . PRO A 1 566 ? 10.488 13.140 -2.982 1.00 38.34 566 PRO A O 1
ATOM 4435 N N . ASP A 1 567 ? 8.868 12.828 -1.478 1.00 38.31 567 ASP A N 1
ATOM 4436 C CA . ASP A 1 567 ? 9.421 13.718 -0.492 1.00 38.31 567 ASP A CA 1
ATOM 4437 C C . ASP A 1 567 ? 9.161 13.117 0.881 1.00 38.31 567 ASP A C 1
ATOM 4439 O O . ASP A 1 567 ? 8.031 12.787 1.250 1.00 38.31 567 ASP A O 1
ATOM 4443 N N . PHE A 1 568 ? 10.218 13.007 1.681 1.00 49.44 568 PHE A N 1
ATOM 4444 C CA . PHE A 1 568 ? 10.103 12.709 3.104 1.00 49.44 568 PHE A CA 1
ATOM 4445 C C . PHE A 1 568 ? 9.641 13.990 3.818 1.00 49.44 568 PHE A C 1
ATOM 4447 O O . PHE A 1 568 ? 10.282 14.501 4.730 1.00 49.44 568 PHE A O 1
ATOM 4454 N N . ARG A 1 569 ? 8.557 14.571 3.316 1.00 45.34 569 ARG A N 1
ATOM 4455 C CA . ARG A 1 569 ? 7.980 15.833 3.732 1.00 45.34 569 ARG A CA 1
ATOM 4456 C C . ARG A 1 569 ? 6.479 15.688 3.632 1.00 45.34 569 ARG A C 1
ATOM 4458 O O . ARG A 1 569 ? 5.816 16.167 2.716 1.00 45.34 569 ARG A O 1
ATOM 4465 N N . SER A 1 570 ? 5.955 15.126 4.711 1.00 43.62 570 SER A N 1
ATOM 4466 C CA . SER A 1 570 ? 4.798 15.784 5.295 1.00 43.62 570 SER A CA 1
ATOM 4467 C C . SER A 1 570 ? 5.105 17.289 5.408 1.00 43.62 570 SER A C 1
ATOM 4469 O O . SER A 1 570 ? 6.268 17.675 5.618 1.00 43.62 570 SER A O 1
ATOM 4471 N N . GLY A 1 571 ? 4.100 18.137 5.193 1.00 39.91 571 GLY A N 1
ATOM 4472 C CA . GLY A 1 571 ? 4.287 19.589 5.157 1.00 39.91 571 GLY A CA 1
ATOM 4473 C C . GLY A 1 571 ? 5.097 20.110 6.358 1.00 39.91 571 GLY A C 1
ATOM 4474 O O . GLY A 1 571 ? 5.133 19.503 7.428 1.00 39.91 571 GLY A O 1
ATOM 4475 N N . MET A 1 572 ? 5.801 21.230 6.169 1.00 34.66 572 MET A N 1
ATOM 4476 C CA . MET A 1 572 ? 6.824 21.726 7.111 1.00 34.66 572 MET A CA 1
ATOM 4477 C C . MET A 1 572 ? 8.098 20.845 7.211 1.00 34.66 572 MET A C 1
ATOM 4479 O O . MET A 1 572 ? 8.722 20.766 8.265 1.00 34.66 572 MET A O 1
ATOM 4483 N N . ASN A 1 573 ? 8.541 20.233 6.102 1.00 38.62 573 ASN A N 1
ATOM 4484 C CA . ASN A 1 573 ? 9.845 19.551 5.962 1.00 38.62 573 ASN A CA 1
ATOM 4485 C C . ASN A 1 573 ? 10.092 18.336 6.897 1.00 38.62 573 ASN A C 1
ATOM 4487 O O . ASN A 1 573 ? 11.195 18.170 7.422 1.00 38.62 573 ASN A O 1
ATOM 4491 N N . THR A 1 574 ? 9.092 17.479 7.129 1.00 39.25 574 THR A N 1
ATOM 4492 C CA . THR A 1 574 ? 9.152 16.450 8.191 1.00 39.25 574 THR A CA 1
ATOM 4493 C C . THR A 1 574 ? 9.387 15.008 7.696 1.00 39.25 574 THR A C 1
ATOM 4495 O O . THR A 1 574 ? 8.498 14.380 7.116 1.00 39.25 574 THR A O 1
ATOM 4498 N N . ILE A 1 575 ? 10.578 14.451 7.990 1.00 38.97 575 ILE A N 1
ATOM 4499 C CA . ILE A 1 575 ? 11.049 13.142 7.482 1.00 38.97 575 ILE A CA 1
ATOM 4500 C C . ILE A 1 575 ? 10.469 11.941 8.234 1.00 38.97 575 ILE A C 1
ATOM 4502 O O . ILE A 1 575 ? 10.711 11.774 9.429 1.00 38.97 575 ILE A O 1
ATOM 4506 N N . LEU A 1 576 ? 9.838 11.012 7.505 1.00 41.03 576 LEU A N 1
ATOM 4507 C CA . LEU A 1 576 ? 9.435 9.705 8.038 1.00 41.03 576 LEU A CA 1
ATOM 4508 C C . LEU A 1 576 ? 10.592 8.673 8.068 1.00 41.03 576 LEU A C 1
ATOM 4510 O O . LEU A 1 576 ? 11.532 8.746 7.261 1.00 41.03 576 LEU A O 1
ATOM 4514 N N . PRO A 1 577 ? 10.543 7.655 8.954 1.00 38.78 577 PRO A N 1
ATOM 4515 C CA . PRO A 1 577 ? 11.573 6.612 9.026 1.00 38.78 577 PRO A CA 1
ATOM 4516 C C . PRO A 1 577 ? 11.553 5.558 7.902 1.00 38.78 577 PRO A C 1
ATOM 4518 O O . PRO A 1 577 ? 12.422 4.698 7.916 1.00 38.78 577 PRO A O 1
ATOM 4521 N N . THR A 1 578 ? 10.571 5.567 6.987 1.00 44.16 578 THR A N 1
ATOM 4522 C CA . THR A 1 578 ? 10.118 4.362 6.244 1.00 44.16 578 THR A CA 1
ATOM 4523 C C . THR A 1 578 ? 10.157 4.423 4.703 1.00 44.16 578 THR A C 1
ATOM 4525 O O . THR A 1 578 ? 9.707 3.477 4.061 1.00 44.16 578 THR A O 1
ATOM 4528 N N . GLY A 1 579 ? 10.633 5.517 4.098 1.00 40.03 579 GLY A N 1
ATOM 4529 C CA . GLY A 1 579 ? 10.632 5.726 2.632 1.00 40.03 579 GLY A CA 1
ATOM 4530 C C . GLY A 1 579 ? 11.713 4.957 1.838 1.00 40.03 579 GLY A C 1
ATOM 4531 O O . GLY A 1 579 ? 12.428 4.147 2.427 1.00 40.03 579 GLY A O 1
ATOM 4532 N N . PRO A 1 580 ? 11.865 5.210 0.518 1.00 36.84 580 PRO A N 1
ATOM 4533 C CA . PRO A 1 580 ? 12.545 4.314 -0.436 1.00 36.84 580 PRO A CA 1
ATOM 4534 C C . PRO A 1 580 ? 13.947 3.861 -0.008 1.00 36.84 580 PRO A C 1
ATOM 4536 O O . PRO A 1 580 ? 14.212 2.659 0.048 1.00 36.84 580 PRO A O 1
ATOM 4539 N N . GLY A 1 581 ? 14.791 4.800 0.426 1.00 43.28 581 GLY A N 1
ATOM 4540 C CA . GLY A 1 581 ? 16.153 4.506 0.873 1.00 43.28 581 GLY A CA 1
ATOM 4541 C C . GLY A 1 581 ? 16.279 3.615 2.115 1.00 43.28 581 GLY A C 1
ATOM 4542 O O . GLY A 1 581 ? 17.394 3.355 2.535 1.00 43.28 581 GLY A O 1
ATOM 4543 N N . VAL A 1 582 ? 15.199 3.135 2.742 1.00 46.28 582 VAL A N 1
ATOM 4544 C CA . VAL A 1 582 ? 15.276 2.184 3.872 1.00 46.28 582 VAL A CA 1
ATOM 4545 C C . VAL A 1 582 ? 15.743 0.796 3.440 1.00 46.28 582 VAL A C 1
ATOM 4547 O O . VAL A 1 582 ? 16.431 0.133 4.214 1.00 46.28 582 VAL A O 1
ATOM 4550 N N . TRP A 1 583 ? 15.411 0.365 2.223 1.00 43.16 583 TRP A N 1
ATOM 4551 C CA . TRP A 1 583 ? 15.928 -0.892 1.676 1.00 43.16 583 TRP A CA 1
ATOM 4552 C C . TRP A 1 583 ? 17.379 -0.712 1.220 1.00 43.16 583 TRP A C 1
ATOM 4554 O O . TRP A 1 583 ? 18.245 -1.468 1.638 1.00 43.16 583 TRP A O 1
ATOM 4564 N N . GLU A 1 584 ? 17.690 0.397 0.549 1.00 43.34 584 GLU A N 1
ATOM 4565 C CA . GLU A 1 584 ? 19.065 0.763 0.180 1.00 43.34 584 GLU A CA 1
ATOM 4566 C C . GLU A 1 584 ? 19.977 0.938 1.417 1.00 43.34 584 GLU A C 1
ATOM 4568 O O . GLU A 1 584 ? 21.104 0.463 1.418 1.00 43.34 584 GLU A O 1
ATOM 4573 N N . LEU A 1 585 ? 19.492 1.518 2.524 1.00 41.69 585 LEU A N 1
ATOM 4574 C CA . LEU A 1 585 ? 20.212 1.609 3.812 1.00 41.69 585 LEU A CA 1
ATOM 4575 C C . LEU A 1 585 ? 20.388 0.254 4.518 1.00 41.69 585 LEU A C 1
ATOM 4577 O O . LEU A 1 585 ? 21.260 0.119 5.379 1.00 41.69 585 LEU A O 1
ATOM 4581 N N . ARG A 1 586 ? 19.543 -0.732 4.200 1.00 43.81 586 ARG A N 1
ATOM 4582 C CA . ARG A 1 586 ? 19.595 -2.093 4.750 1.00 43.81 586 ARG A CA 1
ATOM 4583 C C . ARG A 1 586 ? 20.552 -2.978 3.954 1.00 43.81 586 ARG A C 1
ATOM 4585 O O . ARG A 1 586 ? 21.280 -3.762 4.558 1.00 43.81 586 ARG A O 1
ATOM 4592 N N . ASP A 1 587 ? 20.583 -2.789 2.640 1.00 36.06 587 ASP A N 1
ATOM 4593 C CA . ASP A 1 587 ? 21.439 -3.516 1.704 1.00 36.06 587 ASP A CA 1
ATOM 4594 C C . ASP A 1 587 ? 22.823 -2.842 1.552 1.00 36.06 587 ASP A C 1
ATOM 4596 O O . ASP A 1 587 ? 23.793 -3.476 1.134 1.00 36.06 587 ASP A O 1
ATOM 4600 N N . HIS A 1 588 ? 22.958 -1.566 1.942 1.00 38.28 588 HIS A N 1
ATOM 4601 C CA . HIS A 1 588 ? 24.221 -0.818 2.029 1.00 38.28 588 HIS A CA 1
ATOM 4602 C C . HIS A 1 588 ? 24.449 -0.265 3.454 1.00 38.28 588 HIS A C 1
ATOM 4604 O O . HIS A 1 588 ? 24.263 0.937 3.696 1.00 38.28 588 HIS A O 1
ATOM 4610 N N . PRO A 1 589 ? 24.897 -1.108 4.413 1.00 36.16 589 PRO A N 1
ATOM 4611 C CA . PRO A 1 589 ? 25.187 -0.709 5.794 1.00 36.16 589 PRO A CA 1
ATOM 4612 C C . PRO A 1 589 ? 26.416 0.218 5.878 1.00 36.16 589 PRO A C 1
ATOM 4614 O O . PRO A 1 589 ? 27.532 -0.191 6.199 1.00 36.16 589 PRO A O 1
ATOM 4617 N N . GLY A 1 590 ? 26.201 1.495 5.566 1.00 39.66 590 GLY A N 1
ATOM 4618 C CA . GLY A 1 590 ? 27.232 2.532 5.498 1.00 39.66 590 GLY A CA 1
ATOM 4619 C C . GLY A 1 590 ? 26.747 3.866 4.921 1.00 39.66 590 GLY A C 1
ATOM 4620 O O . GLY A 1 590 ? 27.336 4.904 5.231 1.00 39.66 590 GLY A O 1
ATOM 4621 N N . ALA A 1 591 ? 25.660 3.875 4.140 1.00 38.28 591 ALA A N 1
ATOM 4622 C CA . ALA A 1 591 ? 25.029 5.118 3.702 1.00 38.28 591 ALA A CA 1
ATOM 4623 C C . ALA A 1 591 ? 24.477 5.908 4.910 1.00 38.28 591 ALA A C 1
ATOM 4625 O O . ALA A 1 591 ? 23.903 5.343 5.841 1.00 38.28 591 ALA A O 1
ATOM 4626 N N . LYS A 1 592 ? 24.664 7.234 4.911 1.00 40.00 592 LYS A N 1
ATOM 4627 C CA . LYS A 1 592 ? 24.217 8.133 5.988 1.00 40.00 592 LYS A CA 1
ATOM 4628 C C . LYS A 1 592 ? 23.146 9.087 5.465 1.00 40.00 592 LYS A C 1
ATOM 4630 O O . LYS A 1 592 ? 23.348 9.732 4.441 1.00 40.00 592 LYS A O 1
ATOM 4635 N N . ARG A 1 593 ? 22.052 9.260 6.215 1.00 40.59 593 ARG A N 1
ATOM 4636 C CA . ARG A 1 593 ? 21.185 10.444 6.063 1.00 40.59 593 ARG A CA 1
ATOM 4637 C C . ARG A 1 593 ? 21.960 11.707 6.464 1.00 40.59 593 ARG A C 1
ATOM 4639 O O . ARG A 1 593 ? 22.830 11.647 7.333 1.00 40.59 593 ARG A O 1
ATOM 4646 N N . SER A 1 594 ? 21.616 12.846 5.860 1.00 35.12 594 SER A N 1
ATOM 4647 C CA . SER A 1 594 ? 22.165 14.150 6.257 1.00 35.12 594 SER A CA 1
ATOM 4648 C C . SER A 1 594 ? 21.891 14.430 7.748 1.00 35.12 594 SER A C 1
ATOM 4650 O O . SER A 1 594 ? 20.759 14.207 8.188 1.00 35.12 594 SER A O 1
ATOM 4652 N N . PRO A 1 595 ? 22.858 14.947 8.536 1.00 33.44 595 PRO A N 1
ATOM 4653 C CA . PRO A 1 595 ? 22.668 15.190 9.972 1.00 33.44 595 PRO A CA 1
ATOM 4654 C C . PRO A 1 595 ? 21.612 16.249 10.331 1.00 33.44 595 PRO A C 1
ATOM 4656 O O . PRO A 1 595 ? 21.280 16.399 11.503 1.00 33.44 595 PRO A O 1
ATOM 4659 N N . THR A 1 596 ? 21.119 17.024 9.360 1.00 34.03 596 THR A N 1
ATOM 4660 C CA . THR A 1 596 ? 20.341 18.248 9.610 1.00 34.03 596 THR A CA 1
ATOM 4661 C C . THR A 1 596 ? 18.826 18.059 9.682 1.00 34.03 596 THR A C 1
ATOM 4663 O O . THR A 1 596 ? 18.126 19.014 10.015 1.00 34.03 596 THR A O 1
ATOM 4666 N N . THR A 1 597 ? 18.281 16.874 9.376 1.00 39.34 597 THR A N 1
ATOM 4667 C CA . THR A 1 597 ? 16.824 16.708 9.218 1.00 39.34 597 THR A CA 1
ATOM 4668 C C . THR A 1 597 ? 16.170 15.921 10.353 1.00 39.34 597 THR A C 1
ATOM 4670 O O . THR A 1 597 ? 16.401 14.727 10.543 1.00 39.34 597 THR A O 1
ATOM 4673 N N . ARG A 1 598 ? 15.303 16.608 11.104 1.00 41.69 598 ARG A N 1
ATOM 4674 C CA . ARG A 1 598 ? 14.558 16.073 12.251 1.00 41.69 598 ARG A CA 1
ATOM 4675 C C . ARG A 1 598 ? 13.485 15.086 11.770 1.00 41.69 598 ARG A C 1
ATOM 4677 O O . ARG A 1 598 ? 12.623 15.449 10.973 1.00 41.69 598 ARG A O 1
ATOM 4684 N N . THR A 1 599 ? 13.538 13.840 12.241 1.00 46.19 599 THR A N 1
ATOM 4685 C CA . THR A 1 599 ? 12.553 12.809 11.877 1.00 46.19 599 THR A CA 1
ATOM 4686 C C . THR A 1 599 ? 11.259 12.947 12.673 1.00 46.19 599 THR A C 1
ATOM 4688 O O . THR A 1 599 ? 11.299 13.119 13.892 1.00 46.19 599 THR A O 1
ATOM 4691 N N . THR A 1 600 ? 10.128 12.771 11.999 1.00 54.75 600 THR A N 1
ATOM 4692 C CA . THR A 1 600 ? 8.771 12.868 12.548 1.00 54.75 600 THR A CA 1
ATOM 4693 C C . THR A 1 600 ? 8.079 11.503 12.494 1.00 54.75 600 THR A C 1
ATOM 4695 O O . THR A 1 600 ? 8.373 10.674 11.631 1.00 54.75 600 THR A O 1
ATOM 4698 N N . THR A 1 601 ? 7.171 11.227 13.431 1.00 64.69 601 THR A N 1
ATOM 4699 C CA . THR A 1 601 ? 6.349 10.005 13.410 1.00 64.69 601 THR A CA 1
ATOM 4700 C C . THR A 1 601 ? 5.228 10.133 12.379 1.00 64.69 601 THR A C 1
ATOM 4702 O O . THR A 1 601 ? 4.712 11.225 12.162 1.00 64.69 601 THR A O 1
ATOM 4705 N N . SER A 1 602 ? 4.776 9.024 11.782 1.00 65.25 602 SER A N 1
ATOM 4706 C CA . SER A 1 602 ? 3.638 9.049 10.843 1.00 65.25 602 SER A CA 1
ATOM 4707 C C . SER A 1 602 ? 2.367 9.639 11.468 1.00 65.25 602 SER A C 1
ATOM 4709 O O . SER A 1 602 ? 1.596 10.307 10.786 1.00 65.25 602 SER A O 1
ATOM 4711 N N . THR A 1 603 ? 2.174 9.484 12.781 1.00 69.69 603 THR A N 1
ATOM 4712 C CA . THR A 1 603 ? 1.081 10.131 13.523 1.00 69.69 603 THR A CA 1
ATOM 4713 C C . THR A 1 603 ? 1.136 11.658 13.479 1.00 69.69 603 THR A C 1
ATOM 4715 O O . THR A 1 603 ? 0.084 12.273 13.405 1.00 69.69 603 THR A O 1
ATOM 4718 N N . LYS A 1 604 ? 2.318 12.283 13.427 1.00 75.94 604 LYS A N 1
ATOM 4719 C CA . LYS A 1 604 ? 2.474 13.751 13.369 1.00 75.94 604 LYS A CA 1
ATOM 4720 C C . LYS A 1 604 ? 2.731 14.291 11.954 1.00 75.94 604 LYS A C 1
ATOM 4722 O O . LYS A 1 604 ? 3.148 15.433 11.793 1.00 75.94 604 LYS A O 1
ATOM 4727 N N . ALA A 1 605 ? 2.503 13.470 10.931 1.00 78.19 605 ALA A N 1
ATOM 4728 C CA . ALA A 1 605 ? 2.614 13.874 9.537 1.00 78.19 605 ALA A CA 1
ATOM 4729 C C . ALA A 1 605 ? 1.373 14.672 9.081 1.00 78.19 605 ALA A C 1
ATOM 4731 O O . ALA A 1 605 ? 0.241 14.272 9.366 1.00 78.19 605 ALA A O 1
ATOM 4732 N N . ILE A 1 606 ? 1.581 15.778 8.361 1.00 82.81 606 ILE A N 1
ATOM 4733 C CA . ILE A 1 606 ? 0.544 16.524 7.634 1.00 82.81 606 ILE A CA 1
ATOM 4734 C C . ILE A 1 606 ? 0.667 16.249 6.125 1.00 82.81 606 ILE A C 1
ATOM 4736 O O . ILE A 1 606 ? 1.786 16.102 5.628 1.00 82.81 606 ILE A O 1
ATOM 4740 N N . PRO A 1 607 ? -0.436 16.189 5.367 1.00 88.00 607 PRO A N 1
ATOM 4741 C CA . PRO A 1 607 ? -0.406 16.020 3.915 1.00 88.00 607 PRO A CA 1
ATOM 4742 C C . PRO A 1 607 ? 0.509 17.022 3.187 1.00 88.00 607 PRO A C 1
ATOM 4744 O O . PRO A 1 607 ? 0.651 18.175 3.596 1.00 88.00 607 PRO A O 1
ATOM 4747 N N . SER A 1 608 ? 1.148 16.576 2.101 1.00 88.38 608 SER A N 1
ATOM 4748 C CA . SER A 1 608 ? 1.980 17.433 1.237 1.00 88.38 608 SER A CA 1
ATOM 4749 C C . SER A 1 608 ? 1.132 18.166 0.181 1.00 88.38 608 SER A C 1
ATOM 4751 O O . SER A 1 608 ? -0.059 17.876 0.034 1.00 88.38 608 SER A O 1
ATOM 4753 N N . ALA A 1 609 ? 1.716 19.079 -0.608 1.00 90.31 609 ALA A N 1
ATOM 4754 C CA . ALA A 1 609 ? 0.947 19.781 -1.643 1.00 90.31 609 ALA A CA 1
ATOM 4755 C C . ALA A 1 609 ? 0.447 18.835 -2.748 1.00 90.31 609 ALA A C 1
ATOM 4757 O O . ALA A 1 609 ? -0.636 19.049 -3.280 1.00 90.31 609 ALA A O 1
ATOM 4758 N N . THR A 1 610 ? 1.171 17.744 -3.023 1.00 93.75 610 THR A N 1
ATOM 4759 C CA . THR A 1 610 ? 0.704 16.616 -3.848 1.00 93.75 610 THR A CA 1
ATOM 4760 C C . THR A 1 610 ? -0.638 16.086 -3.348 1.00 93.75 610 THR A C 1
ATOM 4762 O O . THR A 1 610 ? -1.578 15.970 -4.125 1.00 93.75 610 THR A O 1
ATOM 4765 N N . HIS A 1 611 ? -0.752 15.801 -2.049 1.00 94.56 611 HIS A N 1
ATOM 4766 C CA . HIS A 1 611 ? -1.972 15.250 -1.457 1.00 94.56 611 HIS A CA 1
ATOM 4767 C C . HIS A 1 611 ? -3.128 16.258 -1.537 1.00 94.56 611 HIS A C 1
ATOM 4769 O O . HIS A 1 611 ? -4.210 15.918 -2.011 1.00 94.56 611 HIS A O 1
ATOM 4775 N N . MET A 1 612 ? -2.886 17.520 -1.164 1.00 95.00 612 MET A N 1
ATOM 4776 C CA . MET A 1 612 ? -3.906 18.576 -1.239 1.00 95.00 612 MET A CA 1
ATOM 4777 C C . MET A 1 612 ? -4.337 18.888 -2.680 1.00 95.00 612 MET A C 1
ATOM 4779 O O . MET A 1 612 ? -5.500 19.208 -2.920 1.00 95.00 612 MET A O 1
ATOM 4783 N N . ALA A 1 613 ? -3.441 18.731 -3.659 1.00 97.00 613 ALA A N 1
ATOM 4784 C CA . ALA A 1 613 ? -3.789 18.835 -5.071 1.00 97.00 613 ALA A CA 1
ATOM 4785 C C . ALA A 1 613 ? -4.730 17.707 -5.519 1.00 97.00 613 ALA A C 1
ATOM 4787 O O . ALA A 1 613 ? -5.696 17.975 -6.227 1.00 97.00 613 ALA A O 1
ATOM 4788 N N . LEU A 1 614 ? -4.507 16.462 -5.075 1.00 97.25 614 LEU A N 1
ATOM 4789 C CA . LEU A 1 614 ? -5.422 15.348 -5.362 1.00 97.25 614 LEU A CA 1
ATOM 4790 C C . LEU A 1 614 ? -6.811 15.575 -4.743 1.00 97.25 614 LEU A C 1
ATOM 4792 O O . LEU A 1 614 ? -7.813 15.300 -5.398 1.00 97.25 614 LEU A O 1
ATOM 4796 N N . VAL A 1 615 ? -6.883 16.138 -3.533 1.00 95.56 615 VAL A N 1
ATOM 4797 C CA . VAL A 1 615 ? -8.154 16.502 -2.877 1.00 95.56 615 VAL A CA 1
ATOM 4798 C C . VAL A 1 615 ? -8.924 17.547 -3.687 1.00 95.56 615 VAL A C 1
ATOM 4800 O O . VAL A 1 615 ? -10.112 17.367 -3.940 1.00 95.56 615 VAL A O 1
ATOM 4803 N N . GLU A 1 616 ? -8.264 18.606 -4.159 1.00 97.06 616 GLU A N 1
ATOM 4804 C CA . GLU A 1 616 ? -8.916 19.646 -4.969 1.00 97.06 616 GLU A CA 1
ATOM 4805 C C . GLU A 1 616 ? -9.314 19.142 -6.369 1.00 97.06 616 GLU A C 1
ATOM 4807 O O . GLU A 1 616 ? -10.390 19.472 -6.871 1.00 97.06 616 GLU A O 1
ATOM 4812 N N . LEU A 1 617 ? -8.497 18.284 -6.992 1.00 97.62 617 LEU A N 1
ATOM 4813 C CA . LEU A 1 617 ? -8.836 17.631 -8.262 1.00 97.62 617 LEU A CA 1
ATOM 4814 C C . LEU A 1 617 ? -10.027 16.668 -8.117 1.00 97.62 617 LEU A C 1
ATOM 4816 O O . LEU A 1 617 ? -10.840 16.576 -9.039 1.00 97.62 617 LEU A O 1
ATOM 4820 N N . ALA A 1 618 ? -10.161 15.987 -6.974 1.00 96.06 618 ALA A N 1
ATOM 4821 C CA . ALA A 1 618 ? -11.324 15.161 -6.646 1.00 96.06 618 ALA A CA 1
ATOM 4822 C C . ALA A 1 618 ? -12.568 16.027 -6.381 1.00 96.06 618 ALA A C 1
ATOM 4824 O O . ALA A 1 618 ? -13.616 15.789 -6.974 1.00 96.06 618 ALA A O 1
ATOM 4825 N N . ARG A 1 619 ? -12.439 17.102 -5.588 1.00 94.94 619 ARG A N 1
ATOM 4826 C CA . ARG A 1 619 ? -13.507 18.089 -5.327 1.00 94.94 619 ARG A CA 1
ATOM 4827 C C . ARG A 1 619 ? -14.061 18.723 -6.610 1.00 94.94 619 ARG A C 1
ATOM 4829 O O . ARG A 1 619 ? -15.239 19.069 -6.660 1.00 94.94 619 ARG A O 1
ATOM 4836 N N . ARG A 1 620 ? -13.233 18.873 -7.650 1.00 95.94 620 ARG A N 1
ATOM 4837 C CA . ARG A 1 620 ? -13.633 19.378 -8.978 1.00 95.94 620 ARG A CA 1
ATOM 4838 C C . ARG A 1 620 ? -14.114 18.294 -9.953 1.00 95.94 620 ARG A C 1
ATOM 4840 O O . ARG A 1 620 ? -14.372 18.617 -11.107 1.00 95.94 620 ARG A O 1
ATOM 4847 N N . ASN A 1 621 ? -14.242 17.038 -9.515 1.00 95.44 621 ASN A N 1
ATOM 4848 C CA . ASN A 1 621 ? -14.595 15.870 -10.337 1.00 95.44 621 ASN A CA 1
ATOM 4849 C C . ASN A 1 621 ? -13.660 15.631 -11.545 1.00 95.44 621 ASN A C 1
ATOM 4851 O O . ASN A 1 621 ? -14.052 15.002 -12.524 1.00 95.44 621 ASN A O 1
ATOM 4855 N N . LEU A 1 622 ? -12.416 16.122 -11.487 1.00 97.12 622 LEU A N 1
ATOM 4856 C CA . LEU A 1 622 ? -11.394 15.840 -12.500 1.00 97.12 622 LEU A CA 1
ATOM 4857 C C . LEU A 1 622 ? -10.715 14.500 -12.201 1.00 97.12 622 LEU A C 1
ATOM 4859 O O . LEU A 1 622 ? -10.580 13.646 -13.073 1.00 97.12 622 LEU A O 1
ATOM 4863 N N . LEU A 1 623 ? -10.314 14.291 -10.948 1.00 98.12 623 LEU A N 1
ATOM 4864 C CA . LEU A 1 623 ? -9.754 13.029 -10.474 1.00 98.12 623 LEU A CA 1
ATOM 4865 C C . LEU A 1 623 ? -10.881 12.053 -10.133 1.00 98.12 623 LEU A C 1
ATOM 4867 O O . LEU A 1 623 ? -11.727 12.360 -9.302 1.00 98.12 623 LEU A O 1
ATOM 4871 N N . HIS A 1 624 ? -10.870 10.875 -10.754 1.00 98.00 624 HIS A N 1
ATOM 4872 C CA . HIS A 1 624 ? -11.912 9.857 -10.600 1.00 98.00 624 HIS A CA 1
ATOM 4873 C C . HIS A 1 624 ? -11.546 8.785 -9.563 1.00 98.00 624 HIS A C 1
ATOM 4875 O O . HIS A 1 624 ? -12.433 8.227 -8.920 1.00 98.00 624 HIS A O 1
ATOM 4881 N N . PHE A 1 625 ? -10.255 8.462 -9.405 1.00 98.44 625 PHE A N 1
ATOM 4882 C CA . PHE A 1 625 ? -9.793 7.460 -8.437 1.00 98.44 625 PHE A CA 1
ATOM 4883 C C . PHE A 1 625 ? -8.303 7.586 -8.104 1.00 98.44 625 PHE A C 1
ATOM 4885 O O . PHE A 1 625 ? -7.494 7.944 -8.966 1.00 98.44 625 PHE A O 1
ATOM 4892 N N . VAL A 1 626 ? -7.933 7.218 -6.877 1.00 98.38 626 VAL A N 1
ATOM 4893 C CA . VAL A 1 626 ? -6.551 7.116 -6.400 1.00 98.38 626 VAL A CA 1
ATOM 4894 C C . VAL A 1 626 ? -6.246 5.682 -5.984 1.00 98.38 626 VAL A C 1
ATOM 4896 O O . VAL A 1 626 ? -6.909 5.092 -5.134 1.00 98.38 626 VAL A O 1
ATOM 4899 N N . VAL A 1 627 ? -5.181 5.129 -6.549 1.00 98.12 627 VAL A N 1
ATOM 4900 C CA . VAL A 1 627 ? -4.606 3.849 -6.134 1.00 98.12 627 VAL A CA 1
ATOM 4901 C C . VAL A 1 627 ? -3.343 4.145 -5.333 1.00 98.12 627 VAL A C 1
ATOM 4903 O O . VAL A 1 627 ? -2.471 4.875 -5.802 1.00 98.12 627 VAL A O 1
ATOM 4906 N N . SER A 1 628 ? -3.238 3.615 -4.117 1.00 96.06 628 SER A N 1
ATOM 4907 C CA . SER A 1 628 ? -2.143 3.901 -3.187 1.00 96.06 628 SER A CA 1
ATOM 4908 C C . SER A 1 628 ? -1.381 2.641 -2.788 1.00 96.06 628 SER A C 1
ATOM 4910 O O . SER A 1 628 ? -1.966 1.650 -2.355 1.00 96.06 628 SER A O 1
ATOM 4912 N N . GLN A 1 629 ? -0.055 2.710 -2.881 1.00 91.81 629 GLN A N 1
ATOM 4913 C CA . GLN A 1 629 ? 0.889 1.773 -2.267 1.00 91.81 629 GLN A CA 1
ATOM 4914 C C . GLN A 1 629 ? 1.409 2.268 -0.903 1.00 91.81 629 GLN A C 1
ATOM 4916 O O . GLN A 1 629 ? 2.170 1.555 -0.247 1.00 91.81 629 GLN A O 1
ATOM 4921 N N . ASN A 1 630 ? 1.045 3.489 -0.496 1.00 90.06 630 ASN A N 1
ATOM 4922 C CA . ASN A 1 630 ? 1.457 4.092 0.769 1.00 90.06 630 ASN A CA 1
ATOM 4923 C C . ASN A 1 630 ? 0.634 3.526 1.930 1.00 90.06 630 ASN A C 1
ATOM 4925 O O . ASN A 1 630 ? -0.569 3.319 1.790 1.00 90.06 630 ASN A O 1
ATOM 4929 N N . THR A 1 631 ? 1.270 3.370 3.093 1.00 89.12 631 THR A N 1
ATOM 4930 C CA . THR A 1 631 ? 0.642 2.848 4.320 1.00 89.12 631 THR A CA 1
ATOM 4931 C C . THR A 1 631 ? 0.584 3.879 5.455 1.00 89.12 631 THR A C 1
ATOM 4933 O O . THR A 1 631 ? 0.453 3.509 6.624 1.00 89.12 631 THR A O 1
ATOM 4936 N N . ASP A 1 632 ? 0.763 5.165 5.147 1.00 84.69 632 ASP A N 1
ATOM 4937 C CA . ASP A 1 632 ? 0.833 6.289 6.100 1.00 84.69 632 ASP A CA 1
ATOM 4938 C C . ASP A 1 632 ? -0.531 6.940 6.419 1.00 84.69 632 ASP A C 1
ATOM 4940 O O . ASP A 1 632 ? -0.634 7.717 7.375 1.00 84.69 632 ASP A O 1
ATOM 4944 N N . GLY A 1 633 ? -1.567 6.610 5.640 1.00 86.56 633 GLY A N 1
ATOM 4945 C CA . GLY A 1 633 ? -2.925 7.137 5.769 1.00 86.56 633 GLY A CA 1
ATOM 4946 C C . GLY A 1 633 ? -3.083 8.616 5.393 1.00 86.56 633 GLY A C 1
ATOM 4947 O O . GLY A 1 633 ? -4.120 9.204 5.705 1.00 86.56 633 GLY A O 1
ATOM 4948 N N . LEU A 1 634 ? -2.087 9.249 4.756 1.00 88.06 634 LEU A N 1
ATOM 4949 C CA . LEU A 1 634 ? -2.111 10.692 4.481 1.00 88.06 634 LEU A CA 1
ATOM 4950 C C . LEU A 1 634 ? -3.187 11.114 3.474 1.00 88.06 634 LEU A C 1
ATOM 4952 O O . LEU A 1 634 ? -3.697 12.222 3.601 1.00 88.06 634 LEU A O 1
ATOM 4956 N N . HIS A 1 635 ? -3.590 10.241 2.544 1.00 90.94 635 HIS A N 1
ATOM 4957 C CA . HIS A 1 635 ? -4.709 10.505 1.624 1.00 90.94 635 HIS A CA 1
ATOM 4958 C C . HIS A 1 635 ? -6.041 10.683 2.365 1.00 90.94 635 HIS A C 1
ATOM 4960 O O . HIS A 1 635 ? -6.746 11.666 2.155 1.00 90.94 635 HIS A O 1
ATOM 4966 N N . LEU A 1 636 ? -6.380 9.785 3.295 1.00 88.38 636 LEU A N 1
ATOM 4967 C CA . LEU A 1 636 ? -7.601 9.938 4.100 1.00 88.38 636 LEU A CA 1
ATOM 4968 C C . LEU A 1 636 ? -7.511 11.172 5.012 1.00 88.38 636 LEU A C 1
ATOM 4970 O O . LEU A 1 636 ? -8.468 11.929 5.148 1.00 88.38 636 LEU A O 1
ATOM 4974 N N . ARG A 1 637 ? -6.327 11.431 5.581 1.00 84.44 637 ARG A N 1
ATOM 4975 C CA . ARG A 1 637 ? -6.072 12.572 6.481 1.00 84.44 637 ARG A CA 1
ATOM 4976 C C . ARG A 1 637 ? -5.976 13.923 5.763 1.00 84.44 637 ARG A C 1
ATOM 4978 O O . ARG A 1 637 ? -6.034 14.954 6.428 1.00 84.44 637 ARG A O 1
ATOM 4985 N N . SER A 1 638 ? -5.865 13.943 4.433 1.00 88.88 638 SER A N 1
ATOM 4986 C CA . SER A 1 638 ? -6.037 15.151 3.616 1.00 88.88 638 SER A CA 1
ATOM 4987 C C . SER A 1 638 ? -7.498 15.450 3.281 1.00 88.88 638 SER A C 1
ATOM 4989 O O . SER A 1 638 ? -7.769 16.479 2.671 1.00 88.88 638 SER A O 1
ATOM 4991 N N . GLY A 1 639 ? -8.432 14.573 3.661 1.00 88.75 639 GLY A N 1
ATOM 4992 C CA . GLY A 1 639 ? -9.842 14.680 3.293 1.00 88.75 639 GLY A CA 1
ATOM 4993 C C . GLY A 1 639 ? -10.169 14.103 1.913 1.00 88.75 639 GLY A C 1
ATOM 4994 O O . GLY A 1 639 ? -11.239 14.394 1.386 1.00 88.75 639 GLY A O 1
ATOM 4995 N N . LEU A 1 640 ? -9.286 13.289 1.310 1.00 91.69 640 LEU A N 1
ATOM 4996 C CA . LEU A 1 640 ? -9.632 12.580 0.075 1.00 91.69 640 LEU A CA 1
ATOM 4997 C C . LEU A 1 640 ? -10.765 11.577 0.376 1.00 91.69 640 LEU A C 1
ATOM 4999 O O . LEU A 1 640 ? -10.622 10.794 1.321 1.00 91.69 640 LEU A O 1
ATOM 5003 N N . PRO A 1 641 ? -11.863 11.548 -0.405 1.00 88.56 641 PRO A N 1
ATOM 5004 C CA . PRO A 1 641 ? -12.969 10.641 -0.137 1.00 88.56 641 PRO A CA 1
ATOM 5005 C C . PRO A 1 641 ? -12.537 9.176 -0.114 1.00 88.56 641 PRO A C 1
ATOM 5007 O O . PRO A 1 641 ? -11.968 8.658 -1.074 1.00 88.56 641 PRO A O 1
ATOM 5010 N N . SER A 1 642 ? -12.869 8.480 0.974 1.00 87.62 642 SER A N 1
ATOM 5011 C CA . SER A 1 642 ? -12.509 7.074 1.207 1.00 87.62 642 SER A CA 1
ATOM 5012 C C . SER A 1 642 ? -13.108 6.103 0.174 1.00 87.62 642 SER A C 1
ATOM 5014 O O . SER A 1 642 ? -12.589 5.006 -0.009 1.00 87.62 642 SER A O 1
ATOM 5016 N N . ILE A 1 643 ? -14.155 6.519 -0.550 1.00 89.44 643 ILE A N 1
ATOM 5017 C CA . ILE A 1 643 ? -14.738 5.802 -1.698 1.00 89.44 643 ILE A CA 1
ATOM 5018 C C . ILE A 1 643 ? -13.916 5.943 -2.998 1.00 89.44 643 ILE A C 1
ATOM 5020 O O . ILE A 1 643 ? -14.045 5.117 -3.895 1.00 89.44 643 ILE A O 1
ATOM 5024 N N . MET A 1 644 ? -13.048 6.956 -3.099 1.00 94.31 644 MET A N 1
ATOM 5025 C CA . MET A 1 644 ? -12.193 7.233 -4.264 1.00 94.31 644 MET A CA 1
ATOM 5026 C C . MET A 1 644 ? -10.759 6.702 -4.091 1.00 94.31 644 MET A C 1
ATOM 5028 O O . MET A 1 644 ? -9.886 7.046 -4.887 1.00 94.31 644 MET A O 1
ATOM 5032 N N . LEU A 1 645 ? -10.494 5.903 -3.050 1.00 95.44 645 LEU A N 1
ATOM 5033 C CA . LEU A 1 645 ? -9.154 5.456 -2.663 1.00 95.44 645 LEU A CA 1
ATOM 5034 C C . LEU A 1 645 ? -9.075 3.929 -2.508 1.00 95.44 645 LEU A C 1
ATOM 5036 O O . LEU A 1 645 ? -9.890 3.319 -1.819 1.00 95.44 645 LEU A O 1
ATOM 5040 N N . ALA A 1 646 ? -8.026 3.320 -3.065 1.00 96.31 646 ALA A N 1
ATOM 5041 C CA . ALA A 1 646 ? -7.633 1.939 -2.777 1.00 96.31 646 ALA A CA 1
ATOM 5042 C C . ALA A 1 646 ? -6.229 1.878 -2.151 1.00 96.31 646 ALA A C 1
ATOM 5044 O O . ALA A 1 646 ? -5.230 2.101 -2.832 1.00 96.31 646 ALA A O 1
ATOM 5045 N N . GLU A 1 647 ? -6.142 1.541 -0.862 1.00 94.19 647 GLU A N 1
ATOM 5046 C CA . GLU A 1 647 ? -4.876 1.376 -0.128 1.00 94.19 647 GLU A CA 1
ATOM 5047 C C . GLU A 1 647 ? -4.375 -0.078 -0.249 1.00 94.19 647 GLU A C 1
ATOM 5049 O O . GLU A 1 647 ? -4.655 -0.937 0.587 1.00 94.19 647 GLU A O 1
ATOM 5054 N N . LEU A 1 648 ? -3.651 -0.374 -1.333 1.00 94.19 648 LEU A N 1
ATOM 5055 C CA . LEU A 1 648 ? -3.270 -1.731 -1.755 1.00 94.19 648 LEU A CA 1
ATOM 5056 C C . LEU A 1 648 ? -2.326 -2.469 -0.798 1.00 94.19 648 LEU A C 1
ATOM 5058 O O . LEU A 1 648 ? -2.265 -3.695 -0.839 1.00 94.19 648 LEU A O 1
ATOM 5062 N N . HIS A 1 649 ? -1.576 -1.746 0.032 1.00 91.88 649 HIS A N 1
ATOM 5063 C CA . HIS A 1 649 ? -0.682 -2.321 1.044 1.00 91.88 649 HIS A CA 1
ATOM 5064 C C . HIS A 1 649 ? -1.214 -2.117 2.477 1.00 91.88 649 HIS A C 1
ATOM 5066 O O . HIS A 1 649 ? -0.487 -2.335 3.450 1.00 91.88 649 HIS A O 1
ATOM 5072 N N . GLY A 1 650 ? -2.478 -1.700 2.610 1.00 91.12 650 GLY A N 1
ATOM 5073 C CA . GLY A 1 650 ? -3.079 -1.342 3.888 1.00 91.12 650 GLY A CA 1
ATOM 5074 C C . GLY A 1 650 ? -2.660 0.029 4.403 1.00 91.12 650 GLY A C 1
ATOM 5075 O O . GLY A 1 650 ? -1.984 0.801 3.730 1.00 91.12 650 GLY A O 1
ATOM 5076 N N . ASN A 1 651 ? -3.066 0.327 5.634 1.00 90.44 651 ASN A N 1
ATOM 5077 C CA . ASN A 1 651 ? -2.908 1.631 6.263 1.00 90.44 651 ASN A CA 1
ATOM 5078 C C . ASN A 1 651 ? -2.598 1.465 7.761 1.00 90.44 651 ASN A C 1
ATOM 5080 O O . ASN A 1 651 ? -3.286 0.745 8.487 1.00 90.44 651 ASN A O 1
ATOM 5084 N N . SER A 1 652 ? -1.547 2.148 8.232 1.00 88.75 652 SER A N 1
ATOM 5085 C CA . SER A 1 652 ? -1.019 2.046 9.606 1.00 88.75 652 SER A CA 1
ATOM 5086 C C . SER A 1 652 ? -2.010 2.459 10.693 1.00 88.75 652 SER A C 1
ATOM 5088 O O . SER A 1 652 ? -1.792 2.145 11.863 1.00 88.75 652 SER A O 1
ATOM 5090 N N . ASN A 1 653 ? -3.052 3.188 10.312 1.00 88.25 653 ASN A N 1
ATOM 5091 C CA . ASN A 1 653 ? -4.072 3.779 11.167 1.00 88.25 653 ASN A CA 1
ATOM 5092 C C . ASN A 1 653 ? -5.431 3.063 11.040 1.00 88.25 653 ASN A C 1
ATOM 5094 O O . ASN A 1 653 ? -6.376 3.403 11.750 1.00 88.25 653 ASN A O 1
ATOM 5098 N N . LEU A 1 654 ? -5.529 2.059 10.164 1.00 89.25 654 LEU A N 1
ATOM 5099 C CA . LEU A 1 654 ? -6.753 1.328 9.850 1.00 89.25 654 LEU A CA 1
ATOM 5100 C C . LEU A 1 654 ? -6.719 -0.087 10.444 1.00 89.25 654 LEU A C 1
ATOM 5102 O O . LEU A 1 654 ? -5.715 -0.802 10.350 1.00 89.25 654 LEU A O 1
ATOM 5106 N N . GLU A 1 655 ? -7.838 -0.509 11.027 1.00 90.94 655 GLU A N 1
ATOM 5107 C CA . GLU A 1 655 ? -8.099 -1.896 11.417 1.00 90.94 655 GLU A CA 1
ATOM 5108 C C . GLU A 1 655 ? -9.469 -2.361 10.908 1.00 90.94 655 GLU A C 1
ATOM 5110 O O . GLU A 1 655 ? -10.353 -1.555 10.629 1.00 90.94 655 GLU A O 1
ATOM 5115 N N . THR A 1 656 ? -9.644 -3.668 10.726 1.00 91.06 656 THR A N 1
ATOM 5116 C CA . THR A 1 656 ? -10.848 -4.269 10.131 1.00 91.06 656 THR A CA 1
ATOM 5117 C C . THR A 1 656 ? -11.282 -5.501 10.920 1.00 91.06 656 THR A C 1
ATOM 5119 O O . THR A 1 656 ? -10.456 -6.296 11.371 1.00 91.06 656 THR A O 1
ATOM 5122 N N . CYS A 1 657 ? -12.591 -5.694 11.078 1.00 90.56 657 CYS A N 1
ATOM 5123 C CA . CYS A 1 657 ? -13.132 -6.935 11.621 1.00 90.56 657 CYS A CA 1
ATOM 5124 C C . CYS A 1 657 ? -13.225 -8.016 10.535 1.00 90.56 657 CYS A C 1
ATOM 5126 O O . CYS A 1 657 ? -13.938 -7.844 9.549 1.00 90.56 657 CYS A O 1
ATOM 5128 N N . GLN A 1 658 ? -12.596 -9.177 10.730 1.00 89.31 658 GLN A N 1
ATOM 5129 C CA . GLN A 1 658 ? -12.689 -10.271 9.751 1.00 89.31 658 GLN A CA 1
ATOM 5130 C C . GLN A 1 658 ? -14.068 -10.966 9.710 1.00 89.31 658 GLN A C 1
ATOM 5132 O O . GLN A 1 658 ? -14.356 -11.651 8.735 1.00 89.31 658 GLN A O 1
ATOM 5137 N N . LYS A 1 659 ? -14.939 -10.770 10.717 1.00 91.19 659 LYS A N 1
ATOM 5138 C CA . LYS A 1 659 ? -16.280 -11.394 10.785 1.00 91.19 659 LYS A CA 1
ATOM 5139 C C . LYS A 1 659 ? -17.384 -10.595 10.081 1.00 91.19 659 LYS A C 1
ATOM 5141 O O . LYS A 1 659 ? -18.271 -11.193 9.486 1.00 91.19 659 LYS A O 1
ATOM 5146 N N . CYS A 1 660 ? -17.372 -9.268 10.204 1.00 89.19 660 CYS A N 1
ATOM 5147 C CA . CYS A 1 660 ? -18.421 -8.381 9.671 1.00 89.19 660 CYS A CA 1
ATOM 5148 C C . CYS A 1 660 ? -17.884 -7.277 8.745 1.00 89.19 660 CYS A C 1
ATOM 5150 O O . CYS A 1 660 ? -18.644 -6.428 8.294 1.00 89.19 660 CYS A O 1
ATOM 5152 N N . HIS A 1 661 ? -16.576 -7.273 8.478 1.00 87.94 661 HIS A N 1
ATOM 5153 C CA . HIS A 1 661 ? -15.878 -6.353 7.572 1.00 87.94 661 HIS A CA 1
ATOM 5154 C C . HIS A 1 661 ? -15.966 -4.858 7.923 1.00 87.94 661 HIS A C 1
ATOM 5156 O O . HIS A 1 661 ? -15.424 -4.032 7.191 1.00 87.94 661 HIS A O 1
ATOM 5162 N N . THR A 1 662 ? -16.537 -4.503 9.082 1.00 85.12 662 THR A N 1
ATOM 5163 C CA . THR A 1 662 ? -16.474 -3.148 9.640 1.00 85.12 662 THR A CA 1
ATOM 5164 C C . THR A 1 662 ? -15.019 -2.705 9.781 1.00 85.12 662 THR A C 1
ATOM 5166 O O . THR A 1 662 ? -14.221 -3.339 10.484 1.00 85.12 662 THR A O 1
ATOM 5169 N N . LYS A 1 663 ? -14.692 -1.612 9.093 1.00 86.94 663 LYS A N 1
ATOM 5170 C CA . LYS A 1 663 ? -13.428 -0.885 9.194 1.00 86.94 663 LYS A CA 1
ATOM 5171 C C . LYS A 1 663 ? -13.501 0.108 10.359 1.00 86.94 663 LYS A C 1
ATOM 5173 O O . LYS A 1 663 ? -14.576 0.615 10.658 1.00 86.94 663 LYS A O 1
ATOM 5178 N N . TYR A 1 664 ? -12.368 0.388 10.992 1.00 85.56 664 TYR A N 1
ATOM 5179 C CA . TYR A 1 664 ? -12.214 1.412 12.026 1.00 85.56 664 TYR A CA 1
ATOM 5180 C C . TYR A 1 664 ? -10.930 2.190 11.750 1.00 85.56 664 TYR A C 1
ATOM 5182 O O . TYR A 1 664 ? -9.846 1.601 11.699 1.00 85.56 664 TYR A O 1
ATOM 5190 N N . LEU A 1 665 ? -11.051 3.504 11.581 1.00 86.31 665 LEU A N 1
ATOM 5191 C CA . LEU A 1 665 ? -9.914 4.401 11.398 1.00 86.31 665 LEU A CA 1
ATOM 5192 C C . LEU A 1 665 ? -9.555 5.011 12.761 1.00 86.31 665 LEU A C 1
ATOM 5194 O O . LEU A 1 665 ? -10.427 5.340 13.563 1.00 86.31 665 LEU A O 1
ATOM 5198 N N . ARG A 1 666 ? -8.270 5.095 13.089 1.00 85.69 666 ARG A N 1
ATOM 5199 C CA . ARG A 1 666 ? -7.789 5.570 14.393 1.00 85.69 666 ARG A CA 1
ATOM 5200 C C . ARG A 1 666 ? -6.737 6.641 14.160 1.00 85.69 666 ARG A C 1
ATOM 5202 O O . ARG A 1 666 ? -5.901 6.486 13.278 1.00 85.69 666 ARG A O 1
ATOM 5209 N N . ASP A 1 667 ? -6.684 7.684 14.984 1.00 82.38 667 ASP A N 1
ATOM 5210 C CA . ASP A 1 667 ? -5.595 8.667 14.877 1.00 82.38 667 ASP A CA 1
ATOM 5211 C C . ASP A 1 667 ? -4.219 8.060 15.207 1.00 82.38 667 ASP A C 1
ATOM 5213 O O . ASP A 1 667 ? -3.180 8.513 14.725 1.00 82.38 667 ASP A O 1
ATOM 5217 N N . PHE A 1 668 ? -4.191 7.018 16.036 1.00 83.00 668 PHE A N 1
ATOM 5218 C CA . PHE A 1 668 ? -2.985 6.291 16.428 1.00 83.00 668 PHE A CA 1
ATOM 5219 C C . PHE A 1 668 ? -2.741 5.046 15.559 1.00 83.00 668 PHE A C 1
ATOM 5221 O O . PHE A 1 668 ? -3.653 4.490 14.950 1.00 83.00 668 PHE A O 1
ATOM 5228 N N . ARG A 1 669 ? -1.490 4.565 15.545 1.00 85.06 669 ARG A N 1
ATOM 5229 C CA . ARG A 1 669 ? -1.096 3.353 14.813 1.00 85.06 669 ARG A CA 1
ATOM 5230 C C . ARG A 1 669 ? -1.809 2.114 15.372 1.00 85.06 669 ARG A C 1
ATOM 5232 O O . ARG A 1 669 ? -1.684 1.827 16.559 1.00 85.06 669 ARG A O 1
ATOM 5239 N N . THR A 1 670 ? -2.503 1.355 14.528 1.00 88.25 670 THR A N 1
ATOM 5240 C CA . THR A 1 670 ? -3.369 0.244 14.960 1.00 88.25 670 THR A CA 1
ATOM 5241 C C . THR A 1 670 ? -2.608 -1.010 15.390 1.00 88.25 670 THR A C 1
ATOM 5243 O O . THR A 1 670 ? -3.050 -1.688 16.323 1.00 88.25 670 THR A O 1
ATOM 5246 N N . ARG A 1 671 ? -1.472 -1.308 14.749 1.00 84.88 671 ARG A N 1
ATOM 5247 C CA . ARG A 1 671 ? -0.656 -2.505 15.007 1.00 84.88 671 ARG A CA 1
ATOM 5248 C C . ARG A 1 671 ? -0.066 -2.533 16.422 1.00 84.88 671 ARG A C 1
ATOM 5250 O O . ARG A 1 671 ? 0.757 -1.685 16.766 1.00 84.88 671 ARG A O 1
ATOM 5257 N N . THR A 1 672 ? -0.420 -3.561 17.196 1.00 80.31 672 THR A N 1
ATOM 5258 C CA . THR A 1 672 ? 0.115 -3.829 18.551 1.00 80.31 672 THR A CA 1
ATOM 5259 C C . THR A 1 672 ? 1.014 -5.063 18.638 1.00 80.31 672 THR A C 1
ATOM 5261 O O . THR A 1 672 ? 1.766 -5.198 19.600 1.00 80.31 672 THR A O 1
ATOM 5264 N N . ALA A 1 673 ? 0.918 -5.980 17.675 1.00 75.31 673 ALA A N 1
ATOM 5265 C CA . ALA A 1 673 ? 1.615 -7.260 17.703 1.00 75.31 673 ALA A CA 1
ATOM 5266 C C . ALA A 1 673 ? 3.118 -7.141 17.387 1.00 75.31 673 ALA A C 1
ATOM 5268 O O . ALA A 1 673 ? 3.534 -6.328 16.559 1.00 75.31 673 ALA A O 1
ATOM 5269 N N . ALA A 1 674 ? 3.925 -7.991 18.031 1.00 70.62 674 ALA A N 1
ATOM 5270 C CA . ALA A 1 674 ? 5.383 -8.023 17.872 1.00 70.62 674 ALA A CA 1
ATOM 5271 C C . ALA A 1 674 ? 5.871 -8.949 16.738 1.00 70.62 674 ALA A C 1
ATOM 5273 O O . ALA A 1 674 ? 6.988 -8.778 16.250 1.00 70.62 674 ALA A O 1
ATOM 5274 N N . ALA A 1 675 ? 5.062 -9.930 16.321 1.00 81.19 675 ALA A N 1
ATOM 5275 C CA . ALA A 1 675 ? 5.380 -10.831 15.214 1.00 81.19 675 ALA A CA 1
ATOM 5276 C C . ALA A 1 675 ? 4.898 -10.249 13.874 1.00 81.19 675 ALA A C 1
ATOM 5278 O O . ALA A 1 675 ? 3.824 -9.659 13.803 1.00 81.19 675 ALA A O 1
ATOM 5279 N N . VAL A 1 676 ? 5.677 -10.436 12.801 1.00 78.75 676 VAL A N 1
ATOM 5280 C CA . VAL A 1 676 ? 5.461 -9.763 11.499 1.00 78.75 676 VAL A CA 1
ATOM 5281 C C . VAL A 1 676 ? 4.163 -10.178 10.798 1.00 78.75 676 VAL A C 1
ATOM 5283 O O . VAL A 1 676 ? 3.568 -9.340 10.132 1.00 78.75 676 VAL A O 1
ATOM 5286 N N . HIS A 1 677 ? 3.683 -11.403 11.009 1.00 83.50 677 HIS A N 1
ATOM 5287 C CA . HIS A 1 677 ? 2.428 -11.916 10.432 1.00 83.50 677 HIS A CA 1
ATOM 5288 C C . HIS A 1 677 ? 1.309 -12.071 11.479 1.00 83.50 677 HIS A C 1
ATOM 5290 O O . HIS A 1 677 ? 0.298 -12.723 11.232 1.00 83.50 677 HIS A O 1
ATOM 5296 N N . ASP A 1 678 ? 1.492 -11.490 12.670 1.00 87.56 678 ASP A N 1
ATOM 5297 C CA . ASP A 1 678 ? 0.398 -11.265 13.612 1.00 87.56 678 ASP A CA 1
ATOM 5298 C C . ASP A 1 678 ? -0.109 -9.830 13.431 1.00 87.56 678 ASP A C 1
ATOM 5300 O O . ASP A 1 678 ? 0.658 -8.866 13.527 1.00 87.56 678 ASP A O 1
ATOM 5304 N N . HIS A 1 679 ? -1.402 -9.713 13.142 1.00 90.06 679 HIS A N 1
ATOM 5305 C CA . HIS A 1 679 ? -2.116 -8.454 12.918 1.00 90.06 679 HIS A CA 1
ATOM 5306 C C . HIS A 1 679 ? -3.173 -8.208 14.002 1.00 90.06 679 HIS A C 1
ATOM 5308 O O . HIS A 1 679 ? -3.905 -7.222 13.927 1.00 90.06 679 HIS A O 1
ATOM 5314 N N . ALA A 1 680 ? -3.318 -9.103 14.988 1.00 91.19 680 ALA A N 1
ATOM 5315 C CA . ALA A 1 680 ? -4.343 -8.978 16.014 1.00 91.19 680 ALA A CA 1
ATOM 5316 C C . ALA A 1 680 ? -4.082 -7.731 16.871 1.00 91.19 680 ALA A C 1
ATOM 5318 O O . ALA A 1 680 ? -3.060 -7.605 17.551 1.00 91.19 680 ALA A O 1
ATOM 5319 N N . THR A 1 681 ? -5.030 -6.792 16.864 1.00 89.25 681 THR A N 1
ATOM 5320 C CA . THR A 1 681 ? -4.863 -5.506 17.561 1.00 89.25 681 THR A CA 1
ATOM 5321 C C . THR A 1 681 ? -5.306 -5.539 19.024 1.00 89.25 681 THR A C 1
ATOM 5323 O O . THR A 1 681 ? -5.232 -4.533 19.733 1.00 89.25 681 THR A O 1
ATOM 5326 N N . ASN A 1 682 ? -5.817 -6.695 19.461 1.00 86.00 682 ASN A N 1
ATOM 5327 C CA . ASN A 1 682 ? -6.455 -6.969 20.752 1.00 86.00 682 ASN A CA 1
ATOM 5328 C C . ASN A 1 682 ? -7.683 -6.098 21.098 1.00 86.00 682 ASN A C 1
ATOM 5330 O O . ASN A 1 682 ? -8.286 -6.303 22.149 1.00 86.00 682 ASN A O 1
ATOM 5334 N N . ARG A 1 683 ? -8.113 -5.195 20.206 1.00 87.31 683 ARG A N 1
ATOM 5335 C CA . ARG A 1 683 ? -9.370 -4.434 20.317 1.00 87.31 683 ARG A CA 1
ATOM 5336 C C . ARG A 1 683 ? -10.554 -5.231 19.772 1.00 87.31 683 ARG A C 1
ATOM 5338 O O . ARG A 1 683 ? -10.368 -6.174 18.990 1.00 87.31 683 ARG A O 1
ATOM 5345 N N . LYS A 1 684 ? -11.775 -4.871 20.179 1.00 87.94 684 LYS A N 1
ATOM 5346 C CA . LYS A 1 684 ? -13.002 -5.554 19.754 1.00 87.94 684 LYS A CA 1
ATOM 5347 C C . LYS A 1 684 ? -13.819 -4.720 18.774 1.00 87.94 684 LYS A C 1
ATOM 5349 O O . LYS A 1 684 ? -13.807 -3.494 18.768 1.00 87.94 684 LYS A O 1
ATOM 5354 N N . CYS A 1 685 ? -14.517 -5.422 17.890 1.00 87.19 685 CYS A N 1
ATOM 5355 C CA . CYS A 1 685 ? -15.468 -4.831 16.968 1.00 87.19 685 CYS A CA 1
ATOM 5356 C C . CYS A 1 685 ? -16.782 -4.551 17.699 1.00 87.19 685 CYS A C 1
ATOM 5358 O O . CYS A 1 685 ? -17.506 -5.486 18.044 1.00 87.19 685 CYS A O 1
ATOM 5360 N N . THR A 1 686 ? -17.124 -3.275 17.857 1.00 80.19 686 THR A N 1
ATOM 5361 C CA . THR A 1 686 ? -18.373 -2.820 18.487 1.00 80.19 686 THR A CA 1
ATOM 5362 C C . THR A 1 686 ? -19.650 -3.311 17.794 1.00 80.19 686 THR A C 1
ATOM 5364 O O . THR A 1 686 ? -20.701 -3.333 18.419 1.00 80.19 686 THR A O 1
ATOM 5367 N N . GLN A 1 687 ? -19.569 -3.784 16.543 1.00 82.38 687 GLN A N 1
ATOM 5368 C CA . GLN A 1 687 ? -20.706 -4.369 15.816 1.00 82.38 687 GLN A CA 1
ATOM 5369 C C . GLN A 1 687 ? -20.918 -5.875 16.075 1.00 82.38 687 GLN A C 1
ATOM 5371 O O . GLN A 1 687 ? -21.997 -6.393 15.802 1.00 82.38 687 GLN A O 1
ATOM 5376 N N . CYS A 1 688 ? -19.904 -6.627 16.537 1.00 88.19 688 CYS A N 1
ATOM 5377 C CA . CYS A 1 688 ? -20.017 -8.097 16.632 1.00 88.19 688 CYS A CA 1
ATOM 5378 C C . CYS A 1 688 ? -19.120 -8.803 17.673 1.00 88.19 688 CYS A C 1
ATOM 5380 O O . CYS A 1 688 ? -18.966 -10.030 17.614 1.00 88.19 688 CYS A O 1
ATOM 5382 N N . GLY A 1 689 ? -18.463 -8.061 18.571 1.00 87.50 689 GLY A N 1
ATOM 5383 C CA . GLY A 1 689 ? -17.606 -8.573 19.655 1.00 87.50 689 GLY A CA 1
ATOM 5384 C C . GLY A 1 689 ? -16.323 -9.297 19.216 1.00 87.50 689 GLY A C 1
ATOM 5385 O O . GLY A 1 689 ? -15.557 -9.779 20.050 1.00 87.50 689 GLY A O 1
ATOM 5386 N N . SER A 1 690 ? -16.068 -9.405 17.911 1.00 91.88 690 SER A N 1
ATOM 5387 C CA . SER A 1 690 ? -14.928 -10.153 17.364 1.00 91.88 690 SER A CA 1
ATOM 5388 C C . SER A 1 690 ? -13.650 -9.312 17.366 1.00 91.88 690 SER A C 1
ATOM 5390 O O . SER A 1 690 ? -13.713 -8.085 17.333 1.00 91.88 690 SER A O 1
ATOM 5392 N N . THR A 1 691 ? -12.485 -9.960 17.420 1.00 92.12 691 THR A N 1
ATOM 5393 C CA . THR A 1 691 ? -11.181 -9.272 17.422 1.00 92.12 691 THR A CA 1
ATOM 5394 C C . THR A 1 691 ? -10.964 -8.477 16.128 1.00 92.12 691 THR A C 1
ATOM 5396 O O . THR A 1 691 ? -11.350 -8.922 15.043 1.00 92.12 691 THR A O 1
ATOM 5399 N N . LEU A 1 692 ? -10.364 -7.292 16.256 1.00 91.56 692 LEU A N 1
ATOM 5400 C CA . LEU A 1 692 ? -9.933 -6.451 15.141 1.00 91.56 692 LEU A CA 1
ATOM 5401 C C . LEU A 1 692 ? -8.497 -6.791 14.714 1.00 91.56 692 LEU A C 1
ATOM 5403 O O . LEU A 1 692 ? -7.665 -7.195 15.530 1.00 91.56 692 LEU A O 1
ATOM 5407 N N . TYR A 1 693 ? -8.226 -6.620 13.422 1.00 93.56 693 TYR A N 1
ATOM 5408 C CA . TYR A 1 693 ? -6.927 -6.884 12.804 1.00 93.56 693 TYR A CA 1
ATOM 5409 C C . TYR A 1 693 ? -6.440 -5.633 12.072 1.00 93.56 693 TYR A C 1
ATOM 5411 O O . TYR A 1 693 ? -7.245 -4.965 11.419 1.00 93.56 693 TYR A O 1
ATOM 5419 N N . ASP A 1 694 ? -5.153 -5.294 12.176 1.00 93.62 694 ASP A N 1
ATOM 5420 C CA . ASP A 1 694 ? -4.587 -4.207 11.376 1.00 93.62 694 ASP A CA 1
ATOM 5421 C C . ASP A 1 694 ? -4.570 -4.568 9.882 1.00 93.62 694 ASP A C 1
ATOM 5423 O O . ASP A 1 694 ? -4.642 -5.736 9.501 1.00 93.62 694 ASP A O 1
ATOM 5427 N N . SER A 1 695 ? -4.570 -3.542 9.031 1.00 92.62 695 SER A N 1
ATOM 5428 C CA . SER A 1 695 ? -4.735 -3.715 7.582 1.00 92.62 695 SER A CA 1
ATOM 5429 C C . SER A 1 695 ? -3.427 -3.855 6.796 1.00 92.62 695 SER A C 1
ATOM 5431 O O . SER A 1 695 ? -3.488 -4.024 5.581 1.00 92.62 695 SER A O 1
ATOM 5433 N N . ILE A 1 696 ? -2.263 -3.744 7.451 1.00 91.81 696 ILE A N 1
ATOM 5434 C CA . ILE A 1 696 ? -0.952 -3.703 6.783 1.00 91.81 696 ILE A CA 1
ATOM 5435 C C . ILE A 1 696 ? -0.675 -5.023 6.067 1.00 91.81 696 ILE A C 1
ATOM 5437 O O . ILE A 1 696 ? -0.853 -6.079 6.659 1.00 91.81 696 ILE A O 1
ATOM 5441 N N . ILE A 1 697 ? -0.168 -4.949 4.835 1.00 89.06 697 ILE A N 1
ATOM 5442 C CA . ILE A 1 697 ? 0.288 -6.111 4.064 1.00 89.06 697 ILE A CA 1
ATOM 5443 C C . ILE A 1 697 ? 1.817 -6.218 4.152 1.00 89.06 697 ILE A C 1
ATOM 5445 O O . ILE A 1 697 ? 2.538 -5.291 3.777 1.00 89.06 697 ILE A O 1
ATOM 5449 N N . ASN A 1 698 ? 2.323 -7.350 4.640 1.00 85.56 698 ASN A N 1
ATOM 5450 C CA . ASN A 1 698 ? 3.747 -7.692 4.677 1.00 85.56 698 ASN A CA 1
ATOM 5451 C C . ASN A 1 698 ? 4.132 -8.578 3.469 1.00 85.56 698 ASN A C 1
ATOM 5453 O O . ASN A 1 698 ? 3.288 -9.078 2.725 1.00 85.56 698 ASN A O 1
ATOM 5457 N N . PHE A 1 699 ? 5.432 -8.812 3.260 1.00 76.88 699 PHE A N 1
ATOM 5458 C CA . PHE A 1 699 ? 5.898 -9.716 2.200 1.00 76.88 699 PHE A CA 1
ATOM 5459 C C . PHE A 1 699 ? 5.391 -11.151 2.413 1.00 76.88 699 PHE A C 1
ATOM 5461 O O . PHE A 1 699 ? 5.510 -11.698 3.506 1.00 76.88 699 PHE A O 1
ATOM 5468 N N . GLY A 1 700 ? 4.865 -11.763 1.347 1.00 77.25 700 GLY A N 1
ATOM 5469 C CA . GLY A 1 700 ? 4.268 -13.106 1.368 1.00 77.25 700 GLY A CA 1
ATOM 5470 C C . GLY A 1 700 ? 2.751 -13.128 1.594 1.00 77.25 700 GLY A C 1
ATOM 5471 O O . GLY A 1 700 ? 2.127 -14.164 1.377 1.00 77.25 700 GLY A O 1
ATOM 5472 N N . GLU A 1 701 ? 2.138 -12.004 1.969 1.00 84.50 701 GLU A N 1
ATOM 5473 C CA . GLU A 1 701 ? 0.683 -11.885 2.112 1.00 84.50 701 GLU A CA 1
ATOM 5474 C C . GLU A 1 701 ? -0.006 -11.498 0.794 1.00 84.50 701 GLU A C 1
ATOM 5476 O O . GLU A 1 701 ? 0.595 -10.951 -0.132 1.00 84.50 701 GLU A O 1
ATOM 5481 N N . SER A 1 702 ? -1.306 -11.790 0.702 1.00 87.12 702 SER A N 1
ATOM 5482 C CA . SER A 1 702 ? -2.137 -11.383 -0.437 1.00 87.12 702 SER A CA 1
ATOM 5483 C C . SER A 1 702 ? -2.654 -9.958 -0.263 1.00 87.12 702 SER A C 1
ATOM 5485 O O . SER A 1 702 ? -3.201 -9.627 0.787 1.00 87.12 702 SER A O 1
ATOM 5487 N N . LEU A 1 703 ? -2.580 -9.152 -1.325 1.00 90.50 703 LEU A N 1
ATOM 5488 C CA . LEU A 1 703 ? -3.209 -7.830 -1.367 1.00 90.50 703 LEU A CA 1
ATOM 5489 C C . LEU A 1 703 ? -4.737 -7.930 -1.134 1.00 90.50 703 LEU A C 1
ATOM 5491 O O . LEU A 1 703 ? -5.364 -8.916 -1.547 1.00 90.50 703 LEU A O 1
ATOM 5495 N N . PRO A 1 704 ? -5.362 -6.909 -0.518 1.00 88.62 704 PRO A N 1
ATOM 5496 C CA . PRO A 1 704 ? -6.787 -6.908 -0.209 1.00 88.62 704 PRO A CA 1
ATOM 5497 C C . PRO A 1 704 ? -7.632 -6.967 -1.493 1.00 88.62 704 PRO A C 1
ATOM 5499 O O . PRO A 1 704 ? -7.544 -6.119 -2.383 1.00 88.62 704 PRO A O 1
ATOM 5502 N N . LYS A 1 705 ? -8.443 -8.029 -1.606 1.00 88.69 705 LYS A N 1
ATOM 5503 C CA . LYS A 1 705 ? -9.089 -8.449 -2.865 1.00 88.69 705 LYS A CA 1
ATOM 5504 C C . LYS A 1 705 ? -10.062 -7.419 -3.443 1.00 88.69 705 LYS A C 1
ATOM 5506 O O . LYS A 1 705 ? -10.170 -7.319 -4.662 1.00 88.69 705 LYS A O 1
ATOM 5511 N N . HIS A 1 706 ? -10.781 -6.694 -2.587 1.00 89.31 706 HIS A N 1
ATOM 5512 C CA . HIS A 1 706 ? -11.765 -5.697 -3.003 1.00 89.31 706 HIS A CA 1
ATOM 5513 C C . HIS A 1 706 ? -11.062 -4.468 -3.593 1.00 89.31 706 HIS A C 1
ATOM 5515 O O . HIS A 1 706 ? -11.263 -4.143 -4.757 1.00 89.31 706 HIS A O 1
ATOM 5521 N N . GLU A 1 707 ? -10.154 -3.866 -2.832 1.00 93.00 707 GLU A N 1
ATOM 5522 C CA . GLU A 1 707 ? -9.341 -2.711 -3.208 1.00 93.00 707 GLU A CA 1
ATOM 5523 C C . GLU A 1 707 ? -8.524 -2.984 -4.485 1.00 93.00 707 GLU A C 1
ATOM 5525 O O . GLU A 1 707 ? -8.478 -2.142 -5.386 1.00 93.00 707 GLU A O 1
ATOM 5530 N N . LEU A 1 708 ? -7.945 -4.185 -4.616 1.00 93.69 708 LEU A N 1
ATOM 5531 C CA . LEU A 1 708 ? -7.233 -4.613 -5.824 1.00 93.69 708 LEU A CA 1
ATOM 5532 C C . LEU A 1 708 ? -8.169 -4.764 -7.037 1.00 93.69 708 LEU A C 1
ATOM 5534 O O . LEU A 1 708 ? -7.829 -4.295 -8.124 1.00 93.69 708 LEU A O 1
ATOM 5538 N N . LYS A 1 709 ? -9.353 -5.376 -6.869 1.00 94.56 709 LYS A N 1
ATOM 5539 C CA . LYS A 1 709 ? -10.362 -5.486 -7.939 1.00 94.56 709 LYS A CA 1
ATOM 5540 C C . LYS A 1 709 ? -10.809 -4.099 -8.406 1.00 94.56 709 LYS A C 1
ATOM 5542 O O . LYS A 1 709 ? -10.711 -3.808 -9.593 1.00 94.56 709 LYS A O 1
ATOM 5547 N N . THR A 1 710 ? -11.234 -3.242 -7.481 1.00 95.69 710 THR A N 1
ATOM 5548 C CA . THR A 1 710 ? -11.691 -1.873 -7.758 1.00 95.69 710 THR A CA 1
ATOM 5549 C C . THR A 1 710 ? -10.601 -1.070 -8.476 1.00 95.69 710 THR A C 1
ATOM 5551 O O . THR A 1 710 ? -10.879 -0.428 -9.486 1.00 95.69 710 THR A O 1
ATOM 5554 N N . SER A 1 711 ? -9.334 -1.199 -8.066 1.00 97.12 711 SER A N 1
ATOM 5555 C CA . SER A 1 711 ? -8.209 -0.554 -8.762 1.00 97.12 711 SER A CA 1
ATOM 5556 C C . SER A 1 711 ? -8.054 -1.013 -10.219 1.00 97.12 711 SER A C 1
ATOM 5558 O O . SER A 1 711 ? -7.826 -0.186 -11.102 1.00 97.12 711 SER A O 1
ATOM 5560 N N . PHE A 1 712 ? -8.209 -2.312 -10.502 1.00 97.00 712 PHE A N 1
ATOM 5561 C CA . PHE A 1 712 ? -8.200 -2.823 -11.878 1.00 97.00 712 PHE A CA 1
ATOM 5562 C C . PHE A 1 712 ? -9.437 -2.399 -12.679 1.00 97.00 712 PHE A C 1
ATOM 5564 O O . PHE A 1 712 ? -9.329 -2.136 -13.876 1.00 97.00 712 PHE A O 1
ATOM 5571 N N . ASP A 1 713 ? -10.602 -2.307 -12.043 1.00 97.12 713 ASP A N 1
ATOM 5572 C CA . ASP A 1 713 ? -11.839 -1.873 -12.693 1.00 97.12 713 ASP A CA 1
ATOM 5573 C C . ASP A 1 713 ? -11.771 -0.392 -13.093 1.00 97.12 713 ASP A C 1
ATOM 5575 O O . ASP A 1 713 ? -12.157 -0.049 -14.211 1.00 97.12 713 ASP A O 1
ATOM 5579 N N . HIS A 1 714 ? -11.189 0.473 -12.256 1.00 98.19 714 HIS A N 1
ATOM 5580 C CA . HIS A 1 714 ? -10.880 1.855 -12.637 1.00 98.19 714 HIS A CA 1
ATOM 5581 C C . HIS A 1 714 ? -9.774 1.935 -13.703 1.00 98.19 714 HIS A C 1
ATOM 5583 O O . HIS A 1 714 ? -9.910 2.718 -14.641 1.00 98.19 714 HIS A O 1
ATOM 5589 N N . ALA A 1 715 ? -8.727 1.103 -13.644 1.00 97.25 715 ALA A N 1
ATOM 5590 C CA . ALA A 1 715 ? -7.678 1.076 -14.673 1.00 97.25 715 ALA A CA 1
ATOM 5591 C C . ALA A 1 715 ? -8.203 0.700 -16.071 1.00 97.25 715 ALA A C 1
ATOM 5593 O O . ALA A 1 715 ? -7.786 1.294 -17.063 1.00 97.25 715 ALA A O 1
ATOM 5594 N N . ARG A 1 716 ? -9.157 -0.237 -16.173 1.00 96.44 716 ARG A N 1
ATOM 5595 C CA . ARG A 1 716 ? -9.791 -0.586 -17.461 1.00 96.44 716 ARG A CA 1
ATOM 5596 C C . ARG A 1 716 ? -10.697 0.515 -18.028 1.00 96.44 716 ARG A C 1
ATOM 5598 O O . ARG A 1 716 ? -11.009 0.465 -19.209 1.00 96.44 716 ARG A O 1
ATOM 5605 N N . GLN A 1 717 ? -11.105 1.488 -17.212 1.00 97.31 717 GLN A N 1
ATOM 5606 C CA . GLN A 1 717 ? -11.888 2.654 -17.642 1.00 97.31 717 GLN A CA 1
ATOM 5607 C C . GLN A 1 717 ? -11.013 3.884 -17.935 1.00 97.31 717 GLN A C 1
ATOM 5609 O O . GLN A 1 717 ? -11.427 4.757 -18.691 1.00 97.31 717 GLN A O 1
ATOM 5614 N N . ALA A 1 718 ? -9.819 3.968 -17.338 1.00 98.12 718 ALA A N 1
ATOM 5615 C CA . ALA A 1 718 ? -9.031 5.194 -17.318 1.00 98.12 718 ALA A CA 1
ATOM 5616 C C . ALA A 1 718 ? -8.390 5.551 -18.662 1.00 98.12 718 ALA A C 1
ATOM 5618 O O . ALA A 1 718 ? -7.509 4.837 -19.133 1.00 98.12 718 ALA A O 1
ATOM 5619 N N . ASP A 1 719 ? -8.752 6.696 -19.242 1.00 97.94 719 ASP A N 1
ATOM 5620 C CA . ASP A 1 719 ? -8.103 7.224 -20.447 1.00 97.94 719 ASP A CA 1
ATOM 5621 C C . ASP A 1 719 ? -6.845 8.057 -20.138 1.00 97.94 719 ASP A C 1
ATOM 5623 O O . ASP A 1 719 ? -6.012 8.261 -21.026 1.00 97.94 719 ASP A O 1
ATOM 5627 N N . VAL A 1 720 ? -6.649 8.456 -18.875 1.00 98.56 720 VAL A N 1
ATOM 5628 C CA . VAL A 1 720 ? -5.415 9.069 -18.357 1.00 98.56 720 VAL A CA 1
ATOM 5629 C C . VAL A 1 720 ? -5.033 8.440 -17.013 1.00 98.56 720 VAL A C 1
ATOM 5631 O O . VAL A 1 720 ? -5.858 8.344 -16.105 1.00 98.56 720 VAL A O 1
ATOM 5634 N N . CYS A 1 721 ? -3.763 8.059 -16.857 1.00 98.56 721 CYS A N 1
ATOM 5635 C CA . CYS A 1 721 ? -3.188 7.639 -15.579 1.00 98.56 721 CYS A CA 1
ATOM 5636 C C . CYS A 1 721 ? -1.891 8.399 -15.300 1.00 98.56 721 CYS A C 1
ATOM 5638 O O . CYS A 1 721 ? -0.972 8.379 -16.119 1.00 98.56 721 CYS A O 1
ATOM 5640 N N . LEU A 1 722 ? -1.811 9.040 -14.133 1.00 98.56 722 LEU A N 1
ATOM 5641 C CA . LEU A 1 722 ? -0.593 9.674 -13.631 1.00 98.56 722 LEU A CA 1
ATOM 5642 C C . LEU A 1 722 ? -0.024 8.849 -12.471 1.00 98.56 722 LEU A C 1
ATOM 5644 O O . LEU A 1 722 ? -0.644 8.740 -11.413 1.00 98.56 722 LEU A O 1
ATOM 5648 N N . VAL A 1 723 ? 1.164 8.282 -12.660 1.00 97.88 723 VAL A N 1
ATOM 5649 C CA . VAL A 1 723 ? 1.955 7.686 -11.578 1.00 97.88 723 VAL A CA 1
ATOM 5650 C C . VAL A 1 723 ? 2.732 8.788 -10.865 1.00 97.88 723 VAL A C 1
ATOM 5652 O O . VAL A 1 723 ? 3.363 9.612 -11.522 1.00 97.88 723 VAL A O 1
ATOM 5655 N N . LEU A 1 724 ? 2.729 8.774 -9.533 1.00 94.94 724 LEU A N 1
ATOM 5656 C CA . LEU A 1 724 ? 3.530 9.656 -8.684 1.00 94.94 724 LEU A CA 1
ATOM 5657 C C . LEU A 1 724 ? 4.373 8.812 -7.719 1.00 94.94 724 LEU A C 1
ATOM 5659 O O . LEU A 1 724 ? 3.825 8.059 -6.910 1.00 94.94 724 LEU A O 1
ATOM 5663 N N . GLY A 1 725 ? 5.699 8.932 -7.824 1.00 87.44 725 GLY A N 1
ATOM 5664 C CA . GLY A 1 725 ? 6.687 8.387 -6.880 1.00 87.44 725 GLY A CA 1
ATOM 5665 C C . GLY A 1 725 ? 6.980 6.889 -6.926 1.00 87.44 725 GLY A C 1
ATOM 5666 O O . GLY A 1 725 ? 7.969 6.437 -6.349 1.00 87.44 725 GLY A O 1
ATOM 5667 N N . SER A 1 726 ? 6.134 6.088 -7.577 1.00 87.75 726 SER A N 1
ATOM 5668 C CA . SER A 1 726 ? 6.322 4.639 -7.550 1.00 87.75 726 SER A CA 1
ATOM 5669 C C . SER A 1 726 ? 7.463 4.222 -8.473 1.00 87.75 726 SER A C 1
ATOM 5671 O O . SER A 1 726 ? 7.487 4.572 -9.652 1.00 87.75 726 SER A O 1
ATOM 5673 N N . SER A 1 727 ? 8.355 3.370 -7.963 1.00 83.38 727 SER A N 1
ATOM 5674 C CA . SER A 1 727 ? 9.341 2.653 -8.779 1.00 83.38 727 SER A CA 1
ATOM 5675 C C . SER A 1 727 ? 8.708 1.599 -9.698 1.00 83.38 727 SER A C 1
ATOM 5677 O O . SER A 1 727 ? 9.399 1.052 -10.555 1.00 83.38 727 SER A O 1
ATOM 5679 N N . LEU A 1 728 ? 7.412 1.292 -9.520 1.00 85.50 728 LEU A N 1
ATOM 5680 C CA . LEU A 1 728 ? 6.622 0.330 -10.303 1.00 85.50 728 LEU A CA 1
ATOM 5681 C C . LEU A 1 728 ? 7.224 -1.090 -10.365 1.00 85.50 728 LEU A C 1
ATOM 5683 O O . LEU A 1 728 ? 6.961 -1.839 -11.302 1.00 85.50 728 LEU A O 1
ATOM 5687 N N . ARG A 1 729 ? 8.005 -1.486 -9.348 1.00 81.94 729 ARG A N 1
ATOM 5688 C CA . ARG A 1 729 ? 8.622 -2.828 -9.256 1.00 81.94 729 ARG A CA 1
ATOM 5689 C C . ARG A 1 729 ? 7.766 -3.872 -8.519 1.00 81.94 729 ARG A C 1
ATOM 5691 O O . ARG A 1 729 ? 8.025 -5.062 -8.647 1.00 81.94 729 ARG A O 1
ATOM 5698 N N . VAL A 1 730 ? 6.752 -3.456 -7.750 1.00 80.38 730 VAL A N 1
ATOM 5699 C CA . VAL A 1 730 ? 5.918 -4.362 -6.930 1.00 80.38 730 VAL A CA 1
ATOM 5700 C C . VAL A 1 730 ? 4.668 -4.798 -7.696 1.00 80.38 730 VAL A C 1
ATOM 5702 O O . VAL A 1 730 ? 3.743 -4.009 -7.897 1.00 80.38 730 VAL A O 1
ATOM 5705 N N . THR A 1 731 ? 4.614 -6.065 -8.100 1.00 81.12 731 THR A N 1
ATOM 5706 C CA . THR A 1 731 ? 3.426 -6.700 -8.691 1.00 81.12 731 THR A CA 1
ATOM 5707 C C . THR A 1 731 ? 2.532 -7.310 -7.592 1.00 81.12 731 THR A C 1
ATOM 5709 O O . THR A 1 731 ? 3.026 -7.627 -6.512 1.00 81.12 731 THR A O 1
ATOM 5712 N N . PRO A 1 732 ? 1.204 -7.438 -7.797 1.00 88.12 732 PRO A N 1
ATOM 5713 C CA . PRO A 1 732 ? 0.437 -7.050 -8.981 1.00 88.12 732 PRO A CA 1
ATOM 5714 C C . PRO A 1 732 ? 0.112 -5.547 -9.054 1.00 88.12 732 PRO A C 1
ATOM 5716 O O . PRO A 1 732 ? -0.450 -5.115 -10.055 1.00 88.12 732 PRO A O 1
ATOM 5719 N N . ALA A 1 733 ? 0.462 -4.738 -8.045 1.00 88.38 733 ALA A N 1
ATOM 5720 C CA . ALA A 1 733 ? 0.113 -3.313 -8.002 1.00 88.38 733 ALA A CA 1
ATOM 5721 C C . ALA A 1 733 ? 0.625 -2.529 -9.231 1.00 88.38 733 ALA A C 1
ATOM 5723 O O . ALA A 1 733 ? -0.125 -1.764 -9.832 1.00 88.38 733 ALA A O 1
ATOM 5724 N N . ALA A 1 734 ? 1.857 -2.784 -9.680 1.00 89.94 734 ALA A N 1
ATOM 5725 C CA . ALA A 1 734 ? 2.430 -2.179 -10.885 1.00 89.94 734 ALA A CA 1
ATOM 5726 C C . ALA A 1 734 ? 1.674 -2.509 -12.192 1.00 89.94 734 ALA A C 1
ATOM 5728 O O . ALA A 1 734 ? 1.810 -1.785 -13.176 1.00 89.94 734 ALA A O 1
ATOM 5729 N N . HIS A 1 735 ? 0.836 -3.555 -12.225 1.00 91.88 735 HIS A N 1
ATOM 5730 C CA . HIS A 1 735 ? 0.026 -3.870 -13.408 1.00 91.88 735 HIS A CA 1
ATOM 5731 C C . HIS A 1 735 ? -1.109 -2.857 -13.641 1.00 91.88 735 HIS A C 1
ATOM 5733 O O . HIS A 1 735 ? -1.669 -2.811 -14.733 1.00 91.88 735 HIS A O 1
ATOM 5739 N N . ILE A 1 736 ? -1.461 -2.044 -12.641 1.00 95.38 736 ILE A N 1
ATOM 5740 C CA . ILE A 1 736 ? -2.589 -1.107 -12.709 1.00 95.38 736 ILE A CA 1
ATOM 5741 C C . ILE A 1 736 ? -2.296 0.040 -13.703 1.00 95.38 736 ILE A C 1
ATOM 5743 O O . ILE A 1 736 ? -3.050 0.163 -14.670 1.00 95.38 736 ILE A O 1
ATOM 5747 N N . PRO A 1 737 ? -1.179 0.797 -13.604 1.00 96.12 737 PRO A N 1
ATOM 5748 C CA . PRO A 1 737 ? -0.774 1.740 -14.657 1.00 96.12 737 PRO A CA 1
ATOM 5749 C C . PRO A 1 737 ? -0.437 1.064 -15.995 1.00 96.12 737 PRO A C 1
ATOM 5751 O O . PRO A 1 737 ? -0.676 1.636 -17.058 1.00 96.12 737 PRO A O 1
ATOM 5754 N N . MET A 1 738 ? 0.088 -0.168 -15.958 1.00 92.94 738 MET A N 1
ATOM 5755 C CA . MET A 1 738 ? 0.422 -0.941 -17.160 1.00 92.94 738 MET A CA 1
ATOM 5756 C C . MET A 1 738 ? -0.813 -1.221 -18.029 1.00 92.94 738 MET A C 1
ATOM 5758 O O . MET A 1 738 ? -0.756 -1.032 -19.241 1.00 92.94 738 MET A O 1
ATOM 5762 N N . ILE A 1 739 ? -1.937 -1.613 -17.417 1.00 93.69 739 ILE A N 1
ATOM 5763 C CA . ILE A 1 739 ? -3.205 -1.873 -18.118 1.00 93.69 739 ILE A CA 1
ATOM 5764 C C . ILE A 1 739 ? -3.725 -0.614 -18.820 1.00 93.69 739 ILE A C 1
ATOM 5766 O O . ILE A 1 739 ? -4.185 -0.710 -19.957 1.00 93.69 739 ILE A O 1
ATOM 5770 N N . VAL A 1 740 ? -3.587 0.560 -18.191 1.00 94.56 740 VAL A N 1
ATOM 5771 C CA . VAL A 1 740 ? -3.982 1.845 -18.794 1.00 94.56 740 VAL A CA 1
ATOM 5772 C C . VAL A 1 740 ? -3.190 2.132 -20.068 1.00 94.56 740 VAL A C 1
ATOM 5774 O O . VAL A 1 740 ? -3.767 2.526 -21.077 1.00 94.56 740 VAL A O 1
ATOM 5777 N N . ALA A 1 741 ? -1.874 1.903 -20.057 1.00 92.69 741 ALA A N 1
ATOM 5778 C CA . ALA A 1 741 ? -1.062 2.051 -21.262 1.00 92.69 741 ALA A CA 1
ATOM 5779 C C . ALA A 1 741 ? -1.409 0.995 -22.330 1.00 92.69 741 ALA A C 1
ATOM 5781 O O . ALA A 1 741 ? -1.505 1.323 -23.513 1.00 92.69 741 ALA A O 1
ATOM 5782 N N . GLN A 1 742 ? -1.626 -0.260 -21.919 1.00 88.62 742 GLN A N 1
ATOM 5783 C CA . GLN A 1 742 ? -1.874 -1.392 -22.820 1.00 88.62 742 GLN A CA 1
ATOM 5784 C C . GLN A 1 742 ? -3.207 -1.309 -23.575 1.00 88.62 742 GLN A C 1
ATOM 5786 O O . GLN A 1 742 ? -3.261 -1.749 -24.721 1.00 88.62 742 GLN A O 1
ATOM 5791 N N . HIS A 1 743 ? -4.263 -0.733 -22.986 1.00 90.69 743 HIS A N 1
ATOM 5792 C CA . HIS A 1 743 ? -5.541 -0.528 -23.691 1.00 90.69 743 HIS A CA 1
ATOM 5793 C C . HIS A 1 743 ? -5.589 0.754 -24.545 1.00 90.69 743 HIS A C 1
ATOM 5795 O O . HIS A 1 743 ? -6.568 0.994 -25.247 1.00 90.69 743 HIS A O 1
ATOM 5801 N N . GLY A 1 744 ? -4.507 1.544 -24.551 1.00 90.56 744 GLY A N 1
ATOM 5802 C CA . GLY A 1 744 ? -4.352 2.743 -25.381 1.00 90.56 744 GLY A CA 1
ATOM 5803 C C . GLY A 1 744 ? -4.477 4.071 -24.628 1.00 90.56 744 GLY A C 1
ATOM 5804 O O . GLY A 1 744 ? -4.185 5.120 -25.216 1.00 90.56 744 GLY A O 1
ATOM 5805 N N . GLY A 1 745 ? -4.824 4.045 -23.338 1.00 96.31 745 GLY A N 1
ATOM 5806 C CA . GLY A 1 745 ? -4.857 5.205 -22.443 1.00 96.31 745 GLY A CA 1
ATOM 5807 C C . GLY A 1 745 ? -3.518 5.947 -22.319 1.00 96.31 745 GLY A C 1
ATOM 5808 O O . GLY A 1 745 ? -2.473 5.548 -22.847 1.00 96.31 745 GLY A O 1
ATOM 5809 N N . LYS A 1 746 ? -3.536 7.117 -21.679 1.00 98.19 746 LYS A N 1
ATOM 5810 C CA . LYS A 1 746 ? -2.373 8.006 -21.563 1.00 98.19 746 LYS A CA 1
ATOM 5811 C C . LYS A 1 746 ? -1.693 7.836 -20.206 1.00 98.19 746 LYS A C 1
ATOM 5813 O O . LYS A 1 746 ? -2.118 8.429 -19.219 1.00 98.19 746 LYS A O 1
ATOM 5818 N N . LEU A 1 747 ? -0.630 7.033 -20.171 1.00 98.25 747 LEU A N 1
ATOM 5819 C CA . LEU A 1 747 ? 0.228 6.887 -18.996 1.00 98.25 747 LEU A CA 1
ATOM 5820 C C . LEU A 1 747 ? 1.270 8.018 -18.938 1.00 98.25 747 LEU A C 1
ATOM 5822 O O . LEU A 1 747 ? 2.057 8.186 -19.874 1.00 98.25 747 LEU A O 1
ATOM 5826 N N . ALA A 1 748 ? 1.288 8.747 -17.825 1.00 98.25 748 ALA A N 1
ATOM 5827 C CA . ALA A 1 748 ? 2.352 9.657 -17.417 1.00 98.25 748 ALA A CA 1
ATOM 5828 C C . ALA A 1 748 ? 3.001 9.151 -16.116 1.00 98.25 748 ALA A C 1
ATOM 5830 O O . ALA A 1 748 ? 2.300 8.663 -15.230 1.00 98.25 748 ALA A O 1
ATOM 5831 N N . ILE A 1 749 ? 4.323 9.269 -15.982 1.00 97.00 749 ILE A N 1
ATOM 5832 C CA . ILE A 1 749 ? 5.074 8.824 -14.798 1.00 97.00 749 ILE A CA 1
ATOM 5833 C C . ILE A 1 749 ? 5.905 9.983 -14.251 1.00 97.00 749 ILE A C 1
ATOM 5835 O O . ILE A 1 749 ? 6.876 10.393 -14.876 1.00 97.00 749 ILE A O 1
ATOM 5839 N N . GLY A 1 750 ? 5.527 10.493 -13.078 1.00 93.94 750 GLY A N 1
ATOM 5840 C CA . GLY A 1 750 ? 6.293 11.449 -12.284 1.00 93.94 750 GLY A CA 1
ATOM 5841 C C . GLY A 1 750 ? 7.186 10.740 -11.269 1.00 93.94 750 GLY A C 1
ATOM 5842 O O . GLY A 1 750 ? 6.700 10.329 -10.213 1.00 93.94 750 GLY A O 1
ATOM 5843 N N . ASN A 1 751 ? 8.478 10.586 -11.575 1.00 90.44 751 ASN A N 1
ATOM 5844 C CA . ASN A 1 751 ? 9.455 9.993 -10.659 1.00 90.44 751 ASN A CA 1
ATOM 5845 C C . ASN A 1 751 ? 10.901 10.423 -10.975 1.00 90.44 751 ASN A C 1
ATOM 5847 O O . ASN A 1 751 ? 11.271 10.563 -12.141 1.00 90.44 751 ASN A O 1
ATOM 5851 N N . LEU A 1 752 ? 11.739 10.575 -9.941 1.00 83.25 752 LEU A N 1
ATOM 5852 C CA . LEU A 1 752 ? 13.161 10.922 -10.098 1.00 83.25 752 LEU A CA 1
ATOM 5853 C C . LEU A 1 752 ? 13.958 9.793 -10.769 1.00 83.25 752 LEU A C 1
ATOM 5855 O O . LEU A 1 752 ? 14.745 10.044 -11.677 1.00 83.25 752 LEU A O 1
ATOM 5859 N N . GLN A 1 753 ? 13.743 8.547 -10.344 1.00 80.75 753 GLN A N 1
ATOM 5860 C CA . GLN A 1 753 ? 14.368 7.362 -10.941 1.00 80.75 753 GLN A CA 1
ATOM 5861 C C . GLN A 1 753 ? 13.566 6.858 -12.150 1.00 80.75 753 GLN A C 1
ATOM 5863 O O . GLN A 1 753 ? 12.337 6.990 -12.202 1.00 80.75 753 GLN A O 1
ATOM 5868 N N . SER A 1 754 ? 14.244 6.201 -13.092 1.00 82.25 754 SER A N 1
ATOM 5869 C CA . SER A 1 754 ? 13.574 5.465 -14.171 1.00 82.25 754 SER A CA 1
ATOM 5870 C C . SER A 1 754 ? 12.768 4.271 -13.627 1.00 82.25 754 SER A C 1
ATOM 5872 O O . SER A 1 754 ? 13.075 3.719 -12.569 1.00 82.25 754 SER A O 1
ATOM 5874 N N . THR A 1 755 ? 11.722 3.857 -14.347 1.00 85.31 755 THR A N 1
ATOM 5875 C CA . THR A 1 755 ? 10.800 2.786 -13.921 1.00 85.31 755 THR A CA 1
ATOM 5876 C C . THR A 1 755 ? 10.644 1.716 -15.009 1.00 85.31 755 THR A C 1
ATOM 5878 O O . THR A 1 755 ? 10.804 2.033 -16.189 1.00 85.31 755 THR A O 1
ATOM 5881 N N . PRO A 1 756 ? 10.269 0.463 -14.673 1.00 87.38 756 PRO A N 1
ATOM 5882 C CA . PRO A 1 756 ? 10.068 -0.598 -15.667 1.00 87.38 756 PRO A CA 1
ATOM 5883 C C . PRO A 1 756 ? 9.008 -0.288 -16.736 1.00 87.38 756 PRO A C 1
ATOM 5885 O O . PRO A 1 756 ? 9.040 -0.878 -17.810 1.00 87.38 756 PRO A O 1
ATOM 5888 N N . LEU A 1 757 ? 8.074 0.635 -16.467 1.00 89.19 757 LEU A N 1
ATOM 5889 C CA . LEU A 1 757 ? 7.028 1.035 -17.418 1.00 89.19 757 LEU A CA 1
ATOM 5890 C C . LEU A 1 757 ? 7.377 2.304 -18.214 1.00 89.19 757 LEU A C 1
ATOM 5892 O O . LEU A 1 757 ? 6.536 2.792 -18.969 1.00 89.19 757 LEU A O 1
ATOM 5896 N N . ALA A 1 758 ? 8.596 2.842 -18.088 1.00 90.25 758 ALA A N 1
ATOM 5897 C CA . ALA A 1 758 ? 8.996 4.080 -18.762 1.00 90.25 758 ALA A CA 1
ATOM 5898 C C . ALA A 1 758 ? 8.892 4.002 -20.299 1.00 90.25 758 ALA A C 1
ATOM 5900 O O . ALA A 1 758 ? 8.604 5.008 -20.943 1.00 90.25 758 ALA A O 1
ATOM 5901 N N . SER A 1 759 ? 9.053 2.814 -20.893 1.00 91.19 759 SER A N 1
ATOM 5902 C CA . SER A 1 759 ? 8.859 2.566 -22.332 1.00 91.19 759 SER A CA 1
ATOM 5903 C C . SER A 1 759 ? 7.388 2.538 -22.777 1.00 91.19 759 SER A C 1
ATOM 5905 O O . SER A 1 759 ? 7.112 2.680 -23.967 1.00 91.19 759 SER A O 1
ATOM 5907 N N . LEU A 1 760 ? 6.444 2.362 -21.844 1.00 91.31 760 LEU A N 1
ATOM 5908 C CA . LEU A 1 760 ? 4.995 2.395 -22.088 1.00 91.31 760 LEU A CA 1
ATOM 5909 C C . LEU A 1 760 ? 4.372 3.762 -21.756 1.00 91.31 760 LEU A C 1
ATOM 5911 O O . LEU A 1 760 ? 3.252 4.057 -22.179 1.00 91.31 760 LEU A O 1
ATOM 5915 N N . ALA A 1 761 ? 5.074 4.595 -20.988 1.00 94.94 761 ALA A N 1
ATOM 5916 C CA . ALA A 1 761 ? 4.632 5.935 -20.642 1.00 94.94 761 ALA A CA 1
ATOM 5917 C C . ALA A 1 761 ? 4.760 6.886 -21.840 1.00 94.94 761 ALA A C 1
ATOM 5919 O O . ALA A 1 761 ? 5.825 7.037 -22.434 1.00 94.94 761 ALA A O 1
ATOM 5920 N N . LYS A 1 762 ? 3.670 7.592 -22.156 1.00 96.75 762 LYS A N 1
ATOM 5921 C CA . LYS A 1 762 ? 3.664 8.665 -23.165 1.00 96.75 762 LYS A CA 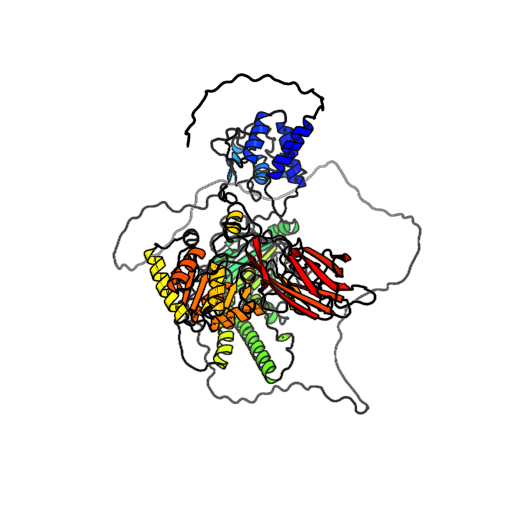1
ATOM 5922 C C . LYS A 1 762 ? 4.330 9.943 -22.632 1.00 96.75 762 LYS A C 1
ATOM 5924 O O . LYS A 1 762 ? 4.739 10.785 -23.422 1.00 96.75 762 LYS A O 1
ATOM 5929 N N . LEU A 1 763 ? 4.457 10.070 -21.308 1.00 96.81 763 LEU A N 1
ATOM 5930 C CA . LEU A 1 763 ? 5.244 11.094 -20.619 1.00 96.81 763 LEU A CA 1
ATOM 5931 C C . LEU A 1 763 ? 6.025 10.471 -19.453 1.00 96.81 763 LEU A C 1
ATOM 5933 O O . LEU A 1 763 ? 5.425 9.962 -18.512 1.00 96.81 763 LEU A O 1
ATOM 5937 N N . ASN A 1 764 ? 7.353 10.579 -19.473 1.00 95.88 764 ASN A N 1
ATOM 5938 C CA . ASN A 1 764 ? 8.196 10.389 -18.288 1.00 95.88 764 ASN A CA 1
ATOM 5939 C C . ASN A 1 764 ? 8.617 11.773 -17.789 1.00 95.88 764 ASN A C 1
ATOM 5941 O O . ASN A 1 764 ? 9.141 12.563 -18.575 1.00 95.88 764 ASN A O 1
ATOM 5945 N N . ILE A 1 765 ? 8.353 12.081 -16.522 1.00 95.19 765 ILE A N 1
ATOM 5946 C CA . ILE A 1 765 ? 8.551 13.392 -15.899 1.00 95.19 765 ILE A CA 1
ATOM 5947 C C . ILE A 1 765 ? 9.483 13.206 -14.702 1.00 95.19 765 ILE A C 1
ATOM 5949 O O . ILE A 1 765 ? 9.135 12.551 -13.719 1.00 95.19 765 ILE A O 1
ATOM 5953 N N . HIS A 1 766 ? 10.671 13.790 -14.789 1.00 91.06 766 HIS A N 1
ATOM 5954 C CA . HIS A 1 766 ? 11.729 13.628 -13.802 1.00 91.06 766 HIS A CA 1
ATOM 5955 C C . HIS A 1 766 ? 11.768 14.857 -12.895 1.00 91.06 766 HIS A C 1
ATOM 5957 O O . HIS A 1 766 ? 12.444 15.842 -13.176 1.00 91.06 766 HIS A O 1
ATOM 5963 N N . ALA A 1 767 ? 10.963 14.827 -11.834 1.00 87.44 767 ALA A N 1
ATOM 5964 C CA . ALA A 1 767 ? 10.820 15.925 -10.884 1.00 87.44 767 ALA A CA 1
ATOM 5965 C C . ALA A 1 767 ? 10.346 15.423 -9.512 1.00 87.44 767 ALA A C 1
ATOM 5967 O O . ALA A 1 767 ? 9.754 14.345 -9.396 1.00 87.44 767 ALA A O 1
ATOM 5968 N N . MET A 1 768 ? 10.540 16.248 -8.479 1.00 85.44 768 MET A N 1
ATOM 5969 C CA . MET A 1 768 ? 9.861 16.089 -7.191 1.00 85.44 768 MET A CA 1
ATOM 5970 C C . MET A 1 768 ? 8.344 16.134 -7.417 1.00 85.44 768 MET A C 1
ATOM 5972 O O . MET A 1 768 ? 7.847 17.070 -8.045 1.00 85.44 768 MET A O 1
ATOM 5976 N N . CYS A 1 769 ? 7.588 15.166 -6.888 1.00 88.62 769 CYS A N 1
ATOM 5977 C CA . CYS A 1 769 ? 6.132 15.121 -7.103 1.00 88.62 769 CYS A CA 1
ATOM 5978 C C . CYS A 1 769 ? 5.416 16.380 -6.597 1.00 88.62 769 CYS A C 1
ATOM 5980 O O . CYS A 1 769 ? 4.465 16.836 -7.220 1.00 88.62 769 CYS A O 1
ATOM 5982 N N . ASP A 1 770 ? 5.904 16.982 -5.513 1.00 88.69 770 ASP A N 1
ATOM 5983 C CA . ASP A 1 770 ? 5.294 18.172 -4.919 1.00 88.69 770 ASP A CA 1
ATOM 5984 C C . ASP A 1 770 ? 5.479 19.435 -5.790 1.00 88.69 770 ASP A C 1
ATOM 5986 O O . ASP A 1 770 ? 4.616 20.313 -5.791 1.00 88.69 770 ASP A O 1
ATOM 5990 N N . ASP A 1 771 ? 6.539 19.489 -6.605 1.00 89.50 771 ASP A N 1
ATOM 5991 C CA . ASP A 1 771 ? 6.799 20.583 -7.552 1.00 89.50 771 ASP A CA 1
ATOM 5992 C C . ASP A 1 771 ? 6.166 20.317 -8.925 1.00 89.50 771 ASP A C 1
ATOM 5994 O O . ASP A 1 771 ? 5.619 21.233 -9.541 1.00 89.50 771 ASP A O 1
ATOM 5998 N N . LEU A 1 772 ? 6.145 19.047 -9.353 1.00 93.81 772 LEU A N 1
ATOM 5999 C CA . LEU A 1 772 ? 5.345 18.556 -10.479 1.00 93.81 772 LEU A CA 1
ATOM 6000 C C . LEU A 1 772 ? 3.874 18.947 -10.280 1.00 93.81 772 LEU A C 1
ATOM 6002 O O . LEU A 1 772 ? 3.283 19.571 -11.156 1.00 93.81 772 LEU A O 1
ATOM 6006 N N . MET A 1 773 ? 3.301 18.640 -9.112 1.00 95.88 773 MET A N 1
ATOM 6007 C CA . MET A 1 773 ? 1.900 18.932 -8.806 1.00 95.88 773 MET A CA 1
ATOM 6008 C C . MET A 1 773 ? 1.632 20.426 -8.611 1.00 95.88 773 MET A C 1
ATOM 6010 O O . MET A 1 773 ? 0.606 20.890 -9.097 1.00 95.88 773 MET A O 1
ATOM 6014 N N . ARG A 1 774 ? 2.538 21.205 -7.991 1.00 95.12 774 ARG A N 1
ATOM 6015 C CA . ARG A 1 774 ? 2.425 22.681 -7.962 1.00 95.12 774 ARG A CA 1
ATOM 6016 C C . ARG A 1 774 ? 2.286 23.249 -9.375 1.00 95.12 774 ARG A C 1
ATOM 6018 O O . ARG A 1 774 ? 1.277 23.879 -9.683 1.00 95.12 774 ARG A O 1
ATOM 6025 N N . LYS A 1 775 ? 3.237 22.933 -10.256 1.00 95.69 775 LYS A N 1
ATOM 6026 C CA . LYS A 1 775 ? 3.234 23.414 -11.643 1.00 95.69 775 LYS A CA 1
ATOM 6027 C C . LYS A 1 775 ? 2.065 22.877 -12.468 1.00 95.69 775 LYS A C 1
ATOM 6029 O O . LYS A 1 775 ? 1.490 23.614 -13.259 1.00 95.69 775 LYS A O 1
ATOM 6034 N N . LEU A 1 776 ? 1.662 21.623 -12.275 1.00 97.88 776 LEU A N 1
ATOM 6035 C CA . LEU A 1 776 ? 0.490 21.060 -12.949 1.00 97.88 776 LEU A CA 1
ATOM 6036 C C . LEU A 1 776 ? -0.799 21.797 -12.552 1.00 97.88 776 LEU A C 1
ATOM 6038 O O . LEU A 1 776 ? -1.633 22.083 -13.406 1.00 97.88 776 LEU A O 1
ATOM 6042 N N . MET A 1 777 ? -0.943 22.144 -11.274 1.00 97.94 777 MET A N 1
ATOM 6043 C CA . MET A 1 777 ? -2.095 22.883 -10.751 1.00 97.94 777 MET A CA 1
ATOM 6044 C C . MET A 1 777 ? -2.095 24.348 -11.221 1.00 97.94 777 MET A C 1
ATOM 6046 O O . MET A 1 777 ? -3.144 24.847 -11.628 1.00 97.94 777 MET A O 1
ATOM 6050 N N . GLU A 1 778 ? -0.923 24.994 -11.307 1.00 97.38 778 GLU A N 1
ATOM 6051 C CA . GLU A 1 778 ? -0.738 26.288 -11.993 1.00 97.38 778 GLU A CA 1
ATOM 6052 C C . GLU A 1 778 ? -1.213 26.218 -13.459 1.00 97.38 778 GLU A C 1
ATOM 6054 O O . GLU A 1 778 ? -2.064 27.007 -13.871 1.00 97.38 778 GLU A O 1
ATOM 6059 N N . LYS A 1 779 ? -0.742 25.230 -14.238 1.00 97.25 779 LYS A N 1
ATOM 6060 C CA . LYS A 1 779 ? -1.142 25.008 -15.646 1.00 97.25 779 LYS A CA 1
ATOM 6061 C C . LYS A 1 779 ? -2.636 24.690 -15.807 1.00 97.25 779 LYS A C 1
ATOM 6063 O O . LYS A 1 779 ? -3.237 25.018 -16.834 1.00 97.25 779 LYS A O 1
ATOM 6068 N N . LEU A 1 780 ? -3.258 24.049 -14.817 1.00 97.12 780 LEU A N 1
ATOM 6069 C CA . LEU A 1 780 ? -4.701 23.789 -14.780 1.00 97.12 780 LEU A CA 1
ATOM 6070 C C . LEU A 1 780 ? -5.532 25.003 -14.318 1.00 97.12 780 LEU A C 1
ATOM 6072 O O . LEU A 1 780 ? -6.755 24.955 -14.430 1.00 97.12 780 LEU A O 1
ATOM 6076 N N . ASN A 1 781 ? -4.894 26.083 -13.847 1.00 97.31 781 ASN A N 1
ATOM 6077 C CA . ASN A 1 781 ? -5.521 27.232 -13.184 1.00 97.31 781 ASN A CA 1
ATOM 6078 C C . ASN A 1 781 ? -6.355 26.830 -11.946 1.00 97.31 781 ASN A C 1
ATOM 6080 O O . ASN A 1 781 ? -7.509 27.233 -11.772 1.00 97.31 781 ASN A O 1
ATOM 6084 N N . ILE A 1 782 ? -5.770 25.984 -11.094 1.00 97.44 782 ILE A N 1
ATOM 6085 C CA . ILE A 1 782 ? -6.375 25.478 -9.859 1.00 97.44 782 ILE A CA 1
ATOM 6086 C C . ILE A 1 782 ? -5.441 25.791 -8.684 1.00 97.44 782 ILE A C 1
ATOM 6088 O O . ILE A 1 782 ? -4.292 25.364 -8.655 1.00 97.44 782 ILE A O 1
ATOM 6092 N N . SER A 1 783 ? -5.940 26.508 -7.679 1.00 96.88 783 SER A N 1
ATOM 6093 C CA . SER A 1 783 ? -5.225 26.735 -6.420 1.00 96.88 783 SER A CA 1
ATOM 6094 C C . SER A 1 783 ? -5.164 25.453 -5.586 1.00 96.88 783 SER A C 1
ATOM 6096 O O . SER A 1 783 ? -6.211 24.875 -5.295 1.00 96.88 783 SER A O 1
ATOM 6098 N N . ILE A 1 784 ? -3.976 25.041 -5.136 1.00 95.50 784 ILE A N 1
ATOM 6099 C CA . ILE A 1 784 ? -3.852 23.986 -4.119 1.00 95.50 784 ILE A CA 1
ATOM 6100 C C . ILE A 1 784 ? -4.343 24.554 -2.771 1.00 95.50 784 ILE A C 1
ATOM 6102 O O . ILE A 1 784 ? -3.810 25.580 -2.342 1.00 95.50 784 ILE A O 1
ATOM 6106 N N . PRO A 1 785 ? -5.334 23.936 -2.101 1.00 92.94 785 PRO A N 1
ATOM 6107 C CA . PRO A 1 785 ? -5.821 24.402 -0.807 1.00 92.94 785 PRO A CA 1
ATOM 6108 C C . PRO A 1 785 ? -4.793 24.154 0.302 1.00 92.94 785 PRO A C 1
ATOM 6110 O O . PRO A 1 785 ? -4.010 23.201 0.254 1.00 92.94 785 PRO A O 1
ATOM 6113 N N . GLU A 1 786 ? -4.821 24.991 1.339 1.00 90.12 786 GLU A N 1
ATOM 6114 C CA . GLU A 1 786 ? -4.076 24.710 2.566 1.00 90.12 786 GLU A CA 1
ATOM 6115 C C . GLU A 1 786 ? -4.710 23.529 3.313 1.00 90.12 786 GLU A C 1
ATOM 6117 O O . GLU A 1 786 ? -5.924 23.330 3.267 1.00 90.12 786 GLU A O 1
ATOM 6122 N N . TRP A 1 787 ? -3.895 22.737 4.012 1.00 89.94 787 TRP A N 1
ATOM 6123 C CA . TRP A 1 787 ? -4.411 21.651 4.841 1.00 89.94 787 TRP A CA 1
ATOM 6124 C C . TRP A 1 787 ? -4.911 22.176 6.191 1.00 89.94 787 TRP A C 1
ATOM 6126 O O . TRP A 1 787 ? -4.125 22.680 6.997 1.00 89.94 787 TRP A O 1
ATOM 6136 N N . GLU A 1 788 ? -6.205 21.986 6.448 1.00 90.06 788 GLU A N 1
ATOM 6137 C CA . GLU A 1 788 ? -6.803 22.064 7.781 1.00 90.06 788 GLU A CA 1
ATOM 6138 C C . GLU A 1 788 ? -7.174 20.653 8.254 1.00 90.06 788 GLU A C 1
ATOM 6140 O O . GLU A 1 788 ? -7.629 19.808 7.479 1.00 90.06 788 GLU A O 1
ATOM 6145 N N . LEU A 1 789 ? -6.994 20.393 9.546 1.00 88.94 789 LEU A N 1
ATOM 6146 C CA . LEU A 1 789 ? -7.358 19.133 10.175 1.00 88.94 789 LEU A CA 1
ATOM 6147 C C . LEU A 1 789 ? -8.872 19.090 10.401 1.00 88.94 789 LEU A C 1
ATOM 6149 O O . LEU A 1 789 ? -9.376 19.635 11.384 1.00 88.94 789 LEU A O 1
ATOM 6153 N N . HIS A 1 790 ? -9.587 18.428 9.497 1.00 89.75 790 HIS A N 1
ATOM 6154 C CA . HIS A 1 790 ? -11.027 18.206 9.613 1.00 89.75 790 HIS A CA 1
ATOM 6155 C C . HIS A 1 790 ? -11.328 17.036 10.563 1.00 89.75 790 HIS A C 1
ATOM 6157 O O . HIS A 1 790 ? -10.751 15.954 10.441 1.00 89.75 790 HIS A O 1
ATOM 6163 N N . ARG A 1 791 ? -12.236 17.249 11.518 1.00 90.12 791 ARG A N 1
ATOM 6164 C CA . ARG A 1 791 ? -12.784 16.243 12.435 1.00 90.12 791 ARG A CA 1
ATOM 6165 C C . ARG A 1 791 ? -14.313 16.283 12.353 1.00 90.12 791 ARG A C 1
ATOM 6167 O O . ARG A 1 791 ? -14.904 17.345 12.532 1.00 90.12 791 ARG A O 1
ATOM 6174 N N . ARG A 1 792 ? -14.955 15.135 12.125 1.00 91.75 792 ARG A N 1
ATOM 6175 C CA . ARG A 1 792 ? -16.419 14.981 12.139 1.00 91.75 792 ARG A CA 1
ATOM 6176 C C . ARG A 1 792 ? -16.840 14.278 13.427 1.00 91.75 792 ARG A C 1
ATOM 6178 O O . ARG A 1 792 ? -16.272 13.243 13.775 1.00 91.75 792 ARG A O 1
ATOM 6185 N N . ILE A 1 793 ? -17.794 14.853 14.154 1.00 93.12 793 ILE A N 1
ATOM 6186 C CA . ILE A 1 793 ? -18.201 14.385 15.486 1.00 93.12 793 ILE A CA 1
ATOM 6187 C C . ILE A 1 793 ? -19.719 14.356 15.570 1.00 93.12 793 ILE A C 1
ATOM 6189 O O . ILE A 1 793 ? -20.375 15.324 15.197 1.00 93.12 793 ILE A O 1
ATOM 6193 N N . ARG A 1 794 ? -20.276 13.277 16.122 1.00 93.19 794 ARG A N 1
ATOM 6194 C CA . ARG A 1 794 ? -21.703 13.166 16.423 1.00 93.19 794 ARG A CA 1
ATOM 6195 C C . ARG A 1 794 ? -21.913 12.974 17.920 1.00 93.19 794 ARG A C 1
ATOM 6197 O O . ARG A 1 794 ? -21.264 12.140 18.551 1.00 93.19 794 ARG A O 1
ATOM 6204 N N . ILE A 1 795 ? -22.845 13.741 18.473 1.00 93.06 795 ILE A N 1
ATOM 6205 C CA . ILE A 1 795 ? -23.343 13.607 19.841 1.00 93.06 795 ILE A CA 1
ATOM 6206 C C . ILE A 1 795 ? -24.827 13.270 19.770 1.00 93.06 795 ILE A C 1
ATOM 6208 O O . ILE A 1 795 ? -25.579 13.906 19.035 1.00 93.06 795 ILE A O 1
ATOM 6212 N N . THR A 1 796 ? -25.255 12.277 20.541 1.00 93.94 796 THR A N 1
ATOM 6213 C CA . THR A 1 796 ? -26.668 11.921 20.715 1.00 93.94 796 THR A CA 1
ATOM 6214 C C . THR A 1 796 ? -26.997 11.895 22.200 1.00 93.94 796 THR A C 1
ATOM 6216 O O . THR A 1 796 ? -26.353 11.172 22.955 1.00 93.94 796 THR A O 1
ATOM 6219 N N . ILE A 1 797 ? -28.012 12.650 22.614 1.00 92.38 797 ILE A N 1
ATOM 6220 C CA . ILE A 1 797 ? -28.616 12.562 23.946 1.00 92.38 797 ILE A CA 1
ATOM 6221 C C . ILE A 1 797 ? -29.926 11.788 23.792 1.00 92.38 797 ILE A C 1
ATOM 6223 O O . ILE A 1 797 ? -30.782 12.188 23.003 1.00 92.38 797 ILE A O 1
ATOM 6227 N N . LYS A 1 798 ? -30.087 10.682 24.524 1.00 92.25 798 LYS A N 1
ATOM 6228 C CA . LYS A 1 798 ? -31.344 9.923 24.623 1.00 92.25 798 LYS A CA 1
ATOM 6229 C C . LYS A 1 798 ? -31.538 9.393 26.036 1.00 92.25 798 LYS A C 1
ATOM 6231 O O . LYS A 1 798 ? -30.679 8.670 26.534 1.00 92.25 798 LYS A O 1
ATOM 6236 N N . GLN A 1 799 ? -32.664 9.700 26.676 1.00 88.31 799 GLN A N 1
ATOM 6237 C CA . GLN A 1 799 ? -33.031 9.191 28.006 1.00 88.31 799 GLN A CA 1
ATOM 6238 C C . GLN A 1 799 ? -31.917 9.399 29.059 1.00 88.31 799 GLN A C 1
ATOM 6240 O O . GLN A 1 799 ? -31.530 8.472 29.772 1.00 88.31 799 GLN A O 1
ATOM 6245 N N . GLN A 1 800 ? -31.355 10.615 29.114 1.00 87.75 800 GLN A N 1
ATOM 6246 C CA . GLN A 1 800 ? -30.167 10.991 29.913 1.00 87.75 800 GLN A CA 1
ATOM 6247 C C . GLN A 1 800 ? -28.861 10.224 29.594 1.00 87.75 800 GLN A C 1
ATOM 6249 O O . GLN A 1 800 ? -27.850 10.408 30.272 1.00 87.75 800 GLN A O 1
ATOM 6254 N N . THR A 1 801 ? -28.836 9.395 28.552 1.00 90.50 801 THR A N 1
ATOM 6255 C CA . THR A 1 801 ? -27.614 8.755 28.050 1.00 90.50 801 THR A CA 1
ATOM 6256 C C . THR A 1 801 ? -27.014 9.617 26.948 1.00 90.50 801 THR A C 1
ATOM 6258 O O . THR A 1 801 ? -27.700 9.969 25.989 1.00 90.50 801 THR A O 1
ATOM 6261 N N . VAL A 1 802 ? -25.739 9.971 27.091 1.00 90.50 802 VAL A N 1
ATOM 6262 C CA . VAL A 1 802 ? -24.975 10.748 26.111 1.00 90.50 802 VAL A CA 1
ATOM 6263 C C . VAL A 1 802 ? -24.046 9.793 25.369 1.00 90.50 802 VAL A C 1
ATOM 6265 O O . VAL A 1 802 ? -23.199 9.157 25.989 1.00 90.50 802 VAL A O 1
ATOM 6268 N N . SER A 1 803 ? -24.207 9.691 24.053 1.00 90.56 803 SER A N 1
ATOM 6269 C CA . SER A 1 803 ? -23.338 8.928 23.153 1.00 90.56 803 SER A CA 1
ATOM 6270 C C . SER A 1 803 ? -22.501 9.906 22.326 1.00 90.56 803 SER A C 1
ATOM 6272 O O . SER A 1 803 ? -23.056 10.819 21.709 1.00 90.56 803 SER A O 1
ATOM 6274 N N . ILE A 1 804 ? -21.174 9.757 22.356 1.00 90.12 804 ILE A N 1
ATOM 6275 C CA . ILE A 1 804 ? -20.204 10.649 21.701 1.00 90.12 804 ILE A CA 1
ATOM 6276 C C . ILE A 1 804 ? -19.302 9.810 20.792 1.00 90.12 804 ILE A C 1
ATOM 6278 O O . ILE A 1 804 ? -18.653 8.868 21.251 1.00 90.12 804 ILE A O 1
ATOM 6282 N N . ILE A 1 805 ? -19.243 10.149 19.504 1.00 88.44 805 ILE A N 1
ATOM 6283 C CA . ILE A 1 805 ? -18.498 9.382 18.500 1.00 88.44 805 ILE A CA 1
ATOM 6284 C C . ILE A 1 805 ? -17.796 10.302 17.495 1.00 88.44 805 ILE A C 1
ATOM 6286 O O . ILE A 1 805 ? -18.396 11.237 16.961 1.00 88.44 805 ILE A O 1
ATOM 6290 N N . GLY A 1 806 ? -16.515 10.034 17.237 1.00 89.12 806 GLY A N 1
ATOM 6291 C CA . GLY A 1 806 ? -15.809 10.558 16.070 1.00 89.12 806 GLY A CA 1
ATOM 6292 C C . GLY A 1 806 ? -16.142 9.722 14.835 1.00 89.12 806 GLY A C 1
ATOM 6293 O O . GLY A 1 806 ? -16.328 8.509 14.941 1.00 89.12 806 GLY A O 1
ATOM 6294 N N . LEU A 1 807 ? -16.243 10.354 13.669 1.00 86.88 807 LEU A N 1
ATOM 6295 C CA . LEU A 1 807 ? -16.650 9.707 12.420 1.00 86.88 807 LEU A CA 1
ATOM 6296 C C . LEU A 1 807 ? -15.634 9.937 11.297 1.00 86.88 807 LEU A C 1
ATOM 6298 O O . LEU A 1 807 ? -14.941 10.957 11.272 1.00 86.88 807 LEU A O 1
ATOM 6302 N N . ASP A 1 808 ? -15.578 9.005 10.342 1.00 82.69 808 ASP A N 1
ATOM 6303 C CA . ASP A 1 808 ? -14.934 9.256 9.052 1.00 82.69 808 ASP A CA 1
ATOM 6304 C C . ASP A 1 808 ? -15.612 10.441 8.349 1.00 82.69 808 ASP A C 1
ATOM 6306 O O . ASP A 1 808 ? -16.829 10.641 8.425 1.00 82.69 808 ASP A O 1
ATOM 6310 N N . LEU A 1 809 ? -14.806 11.238 7.650 1.00 82.25 809 LEU A N 1
ATOM 6311 C CA . LEU A 1 809 ? -15.259 12.486 7.038 1.00 82.25 809 LEU A CA 1
ATOM 6312 C C . LEU A 1 809 ? -16.272 12.257 5.905 1.00 82.25 809 LEU A C 1
ATOM 6314 O O . LEU A 1 809 ? -17.035 13.163 5.587 1.00 82.25 809 LEU A O 1
ATOM 6318 N N . ASN A 1 810 ? -16.292 11.054 5.318 1.00 76.62 810 ASN A N 1
ATOM 6319 C CA . ASN A 1 810 ? -17.104 10.706 4.150 1.00 76.62 810 ASN A CA 1
ATOM 6320 C C . ASN A 1 810 ? -18.075 9.539 4.409 1.00 76.62 810 ASN A C 1
ATOM 6322 O O . ASN A 1 810 ? -18.895 9.227 3.547 1.00 76.62 810 ASN A O 1
ATOM 6326 N N . GLN A 1 811 ? -17.971 8.857 5.556 1.00 75.94 811 GLN A N 1
ATOM 6327 C CA . GLN A 1 811 ? -18.765 7.672 5.894 1.00 75.94 811 GLN A CA 1
ATOM 6328 C C . GLN A 1 811 ? -19.144 7.659 7.378 1.00 75.94 811 GLN A C 1
ATOM 6330 O O . GLN A 1 811 ? -18.414 8.155 8.230 1.00 75.94 811 GLN A O 1
ATOM 6335 N N . ASP A 1 812 ? -20.253 7.005 7.722 1.00 80.56 812 ASP A N 1
ATOM 6336 C CA . ASP A 1 812 ? -20.669 6.771 9.115 1.00 80.56 812 ASP A CA 1
ATOM 6337 C C . ASP A 1 812 ? -19.889 5.607 9.766 1.00 80.56 812 ASP A C 1
ATOM 6339 O O . ASP A 1 812 ? -20.441 4.680 10.356 1.00 80.56 812 ASP A O 1
ATOM 6343 N N . ILE A 1 813 ? -18.563 5.658 9.632 1.00 77.25 813 ILE A N 1
ATOM 6344 C CA . ILE A 1 813 ? -17.600 4.736 10.235 1.00 77.25 813 ILE A CA 1
ATOM 6345 C C . ILE A 1 813 ? -17.017 5.389 11.488 1.00 77.25 813 ILE A C 1
ATOM 6347 O O . ILE A 1 813 ? -16.621 6.550 11.447 1.00 77.25 813 ILE A O 1
ATOM 6351 N N . ALA A 1 814 ? -16.914 4.635 12.584 1.00 79.00 814 ALA A N 1
ATOM 6352 C CA . ALA A 1 814 ? -16.290 5.106 13.819 1.00 79.00 814 ALA A CA 1
ATOM 6353 C C . ALA A 1 814 ? -14.799 5.445 13.608 1.00 79.00 814 ALA A C 1
ATOM 6355 O O . ALA A 1 814 ? -14.006 4.577 13.219 1.00 79.00 814 ALA A O 1
ATOM 6356 N N . TYR A 1 815 ? -14.428 6.693 13.903 1.00 83.62 815 TYR A N 1
ATOM 6357 C CA . TYR A 1 815 ? -13.063 7.215 13.862 1.00 83.62 815 TYR A CA 1
ATOM 6358 C C . TYR A 1 815 ? -12.617 7.615 15.272 1.00 83.62 815 TYR A C 1
ATOM 6360 O O . TYR A 1 815 ? -13.221 8.500 15.877 1.00 83.62 815 TYR A O 1
ATOM 6368 N N . THR A 1 816 ? -11.500 7.062 15.760 1.00 82.44 816 THR A N 1
ATOM 6369 C CA . THR A 1 816 ? -10.989 7.428 17.096 1.00 82.44 816 THR A CA 1
ATOM 6370 C C . THR A 1 816 ? -10.169 8.696 17.122 1.00 82.44 816 THR A C 1
ATOM 6372 O O . THR A 1 816 ? -9.023 8.711 16.671 1.00 82.44 816 THR A O 1
ATOM 6375 N N . LEU A 1 817 ? -10.779 9.731 17.706 1.00 83.81 817 LEU A N 1
ATOM 6376 C CA . LEU A 1 817 ? -10.284 11.105 17.811 1.00 83.81 817 LEU A CA 1
ATOM 6377 C C . LEU A 1 817 ? -9.801 11.470 19.220 1.00 83.81 817 LEU A C 1
ATOM 6379 O O . LEU A 1 817 ? -8.879 12.273 19.373 1.00 83.81 817 LEU A O 1
ATOM 6383 N N . PHE A 1 818 ? -10.440 10.917 20.252 1.00 85.88 818 PHE A N 1
ATOM 6384 C CA . PHE A 1 818 ? -10.340 11.440 21.615 1.00 85.88 818 PHE A CA 1
ATOM 6385 C C . PHE A 1 818 ? -9.330 10.660 22.461 1.00 85.88 818 PHE A C 1
ATOM 6387 O O . PHE A 1 818 ? -9.254 9.434 22.383 1.00 85.88 818 PHE A O 1
ATOM 6394 N N . SER A 1 819 ? -8.557 11.357 23.295 1.00 84.81 819 SER A N 1
ATOM 6395 C CA . SER A 1 819 ? -7.719 10.754 24.343 1.00 84.81 819 SER A CA 1
ATOM 6396 C C . SER A 1 819 ? -8.466 10.670 25.676 1.00 84.81 819 SER A C 1
ATOM 6398 O O . SER A 1 819 ? -8.433 9.633 26.344 1.00 84.81 819 SER A O 1
ATOM 6400 N N . THR A 1 820 ? -9.180 11.741 26.036 1.00 86.06 820 THR A N 1
ATOM 6401 C CA . THR A 1 820 ? -10.146 11.807 27.141 1.00 86.06 820 THR A CA 1
ATOM 6402 C C . THR A 1 820 ? -11.292 12.754 26.785 1.00 86.06 820 THR A C 1
ATOM 6404 O O . THR A 1 820 ? -11.120 13.692 26.005 1.00 86.06 820 THR A O 1
ATOM 6407 N N . VAL A 1 821 ? -12.460 12.517 27.375 1.00 89.19 821 VAL A N 1
ATOM 6408 C CA . VAL A 1 821 ? -13.648 13.367 27.230 1.00 89.19 821 VAL A CA 1
ATOM 6409 C C . VAL A 1 821 ? -14.169 13.672 28.624 1.00 89.19 821 VAL A C 1
ATOM 6411 O O . VAL A 1 821 ? -14.230 12.777 29.460 1.00 89.19 821 VAL A O 1
ATOM 6414 N N . ARG A 1 822 ? -14.555 14.912 28.912 1.00 91.00 822 ARG A N 1
ATOM 6415 C CA . ARG A 1 822 ? -15.214 15.248 30.180 1.00 91.00 822 ARG A CA 1
ATOM 6416 C C . ARG A 1 822 ? -16.619 15.751 29.916 1.00 91.00 822 ARG A C 1
ATOM 6418 O O . ARG A 1 822 ? -16.823 16.615 29.070 1.00 91.00 822 ARG A O 1
ATOM 6425 N N . ILE A 1 823 ? -17.565 15.204 30.663 1.00 91.00 823 ILE A N 1
ATOM 6426 C CA . ILE A 1 823 ? -18.977 15.555 30.630 1.00 91.00 823 ILE A CA 1
ATOM 6427 C C . ILE A 1 823 ? -19.287 16.383 31.874 1.00 91.00 823 ILE A C 1
ATOM 6429 O O . ILE A 1 823 ? -19.123 15.921 33.002 1.00 91.00 823 ILE A O 1
ATOM 6433 N N . LEU A 1 824 ? -19.742 17.609 31.652 1.00 91.31 824 LEU A N 1
ATOM 6434 C CA . LEU A 1 824 ? -20.143 18.572 32.668 1.00 91.31 824 LEU A CA 1
ATOM 6435 C C . LEU A 1 824 ? -21.597 18.970 32.401 1.00 91.31 824 LEU A C 1
ATOM 6437 O O . LEU A 1 824 ? -21.921 19.335 31.276 1.00 91.31 824 LEU A O 1
ATOM 6441 N N . ILE A 1 825 ? -22.466 18.979 33.411 1.00 90.31 825 ILE A N 1
ATOM 6442 C CA . ILE A 1 825 ? -23.778 19.640 33.293 1.00 90.31 825 ILE A CA 1
ATOM 6443 C C . ILE A 1 825 ? -23.820 20.815 34.249 1.00 90.31 825 ILE A C 1
ATOM 6445 O O . ILE A 1 825 ? -23.492 20.682 35.433 1.00 90.31 825 ILE A O 1
ATOM 6449 N N . LYS A 1 826 ? -24.240 21.965 33.723 1.00 89.56 826 LYS A N 1
ATOM 6450 C CA . LYS A 1 826 ? -24.455 23.184 34.496 1.00 89.56 826 LYS A CA 1
ATOM 6451 C C . LYS A 1 826 ? -25.920 23.581 34.439 1.00 89.56 826 LYS A C 1
ATOM 6453 O O . LYS A 1 826 ? -26.524 23.571 33.368 1.00 89.56 826 LYS A O 1
ATOM 6458 N N . GLN A 1 827 ? -26.460 23.960 35.589 1.00 86.62 827 GLN A N 1
ATOM 6459 C CA . GLN A 1 827 ? -27.749 24.629 35.698 1.00 86.62 827 GLN A CA 1
ATOM 6460 C C . GLN A 1 827 ? -27.469 26.079 36.094 1.00 86.62 827 GLN A C 1
ATOM 6462 O O . GLN A 1 827 ? -26.816 26.336 37.109 1.00 86.62 827 GLN A O 1
ATOM 6467 N N . ASN A 1 828 ? -27.904 27.031 35.268 1.00 81.31 828 ASN A N 1
ATOM 6468 C CA . ASN A 1 828 ? -27.465 28.428 35.341 1.00 81.31 828 ASN A CA 1
ATOM 6469 C C . ASN A 1 828 ? -25.919 28.529 35.314 1.00 81.31 828 ASN A C 1
ATOM 6471 O O . ASN A 1 828 ? -25.301 28.259 34.287 1.00 81.31 828 ASN A O 1
ATOM 6475 N N . THR A 1 829 ? -25.283 28.879 36.436 1.00 78.94 829 THR A N 1
ATOM 6476 C CA . THR A 1 829 ? -23.818 28.964 36.592 1.00 78.94 829 THR A CA 1
ATOM 6477 C C . THR A 1 829 ? -23.202 27.802 37.379 1.00 78.94 829 THR A C 1
ATOM 6479 O O . THR A 1 829 ? -21.978 27.662 37.390 1.00 78.94 829 THR A O 1
ATOM 6482 N N . GLN A 1 830 ? -24.008 26.959 38.032 1.00 84.00 830 GLN A N 1
ATOM 6483 C CA . GLN A 1 830 ? -23.526 25.906 38.926 1.00 84.00 830 GLN A CA 1
ATOM 6484 C C . GLN A 1 830 ? -23.345 24.582 38.178 1.00 84.00 830 GLN A C 1
ATOM 6486 O O . GLN A 1 830 ? -24.291 24.064 37.586 1.00 84.00 830 GLN A O 1
ATOM 6491 N N . THR A 1 831 ? -22.148 23.996 38.254 1.00 87.94 831 THR A N 1
ATOM 6492 C CA . THR A 1 831 ? -21.915 22.604 37.843 1.00 87.94 831 THR A CA 1
ATOM 6493 C C . THR A 1 831 ? -22.651 21.664 38.798 1.00 87.94 831 THR A C 1
ATOM 6495 O O . THR A 1 831 ? -22.331 21.615 39.984 1.00 87.94 831 THR A O 1
ATOM 6498 N N . ILE A 1 832 ? -23.628 20.923 38.275 1.00 88.88 832 ILE A N 1
ATOM 6499 C CA . ILE A 1 832 ? -24.412 19.911 39.006 1.00 88.88 832 ILE A CA 1
ATOM 6500 C C . ILE A 1 832 ? -23.972 18.477 38.677 1.00 88.88 832 ILE A C 1
ATOM 6502 O O . ILE A 1 832 ? -24.319 17.545 39.397 1.00 88.88 832 ILE A O 1
ATOM 6506 N N . TYR A 1 833 ? -23.194 18.298 37.607 1.00 86.94 833 TYR A N 1
ATOM 6507 C CA . TYR A 1 833 ? -22.603 17.023 37.215 1.00 86.94 833 TYR A CA 1
ATOM 6508 C C . TYR A 1 833 ? -21.202 17.245 36.638 1.00 86.94 833 TYR A C 1
ATOM 6510 O O . TYR A 1 833 ? -21.019 18.153 35.828 1.00 86.94 833 TYR A O 1
ATOM 6518 N N . ASP A 1 834 ? -20.237 16.410 37.022 1.00 89.50 834 ASP A N 1
ATOM 6519 C CA . ASP A 1 834 ? -18.880 16.369 36.465 1.00 89.50 834 ASP A CA 1
ATOM 6520 C C . ASP A 1 834 ? -18.422 14.908 36.378 1.00 89.50 834 ASP A C 1
ATOM 6522 O O . ASP A 1 834 ? -18.454 14.175 37.369 1.00 89.50 834 ASP A O 1
ATOM 6526 N N . SER A 1 835 ? -18.020 14.469 35.188 1.00 85.06 835 SER A N 1
ATOM 6527 C CA . SER A 1 835 ? -17.453 13.146 34.957 1.00 85.06 835 SER A CA 1
ATOM 6528 C C . SER A 1 835 ? -16.351 13.215 33.905 1.00 85.06 835 SER A C 1
ATOM 6530 O O . SER A 1 835 ? -16.600 13.500 32.732 1.00 85.06 835 SER A O 1
ATOM 6532 N N . LYS A 1 836 ? -15.111 12.929 34.316 1.00 79.56 836 LYS A N 1
ATOM 6533 C CA . LYS A 1 836 ? -13.982 12.755 33.396 1.00 79.56 836 LYS A CA 1
ATOM 6534 C C . LYS A 1 836 ? -13.947 11.312 32.895 1.00 79.56 836 LYS A C 1
ATOM 6536 O O . LYS A 1 836 ? -13.505 10.414 33.608 1.00 79.56 836 LYS A O 1
ATOM 6541 N N . LEU A 1 837 ? -14.376 11.108 31.655 1.00 71.19 837 LEU A N 1
ATOM 6542 C CA . LEU A 1 837 ? -14.342 9.824 30.967 1.00 71.19 837 LEU A CA 1
ATOM 6543 C C . LEU A 1 837 ? -12.948 9.587 30.379 1.00 71.19 837 LEU A C 1
ATOM 6545 O O . LEU A 1 837 ? -12.409 10.387 29.606 1.00 71.19 837 LEU A O 1
ATOM 6549 N N . ILE A 1 838 ? -12.349 8.463 30.760 1.00 62.84 838 ILE A N 1
ATOM 6550 C CA . ILE A 1 838 ? -10.997 8.087 30.354 1.00 62.84 838 ILE A CA 1
ATOM 6551 C C . ILE A 1 838 ? -11.075 6.833 29.484 1.00 62.84 838 ILE A C 1
ATOM 6553 O O . ILE A 1 838 ? -11.326 5.743 29.985 1.00 62.84 838 ILE A O 1
ATOM 6557 N N . LYS A 1 839 ? -10.784 7.012 28.190 1.00 59.31 839 LYS A N 1
ATOM 6558 C CA . LYS A 1 839 ? -10.231 5.992 27.283 1.00 59.31 839 LYS A CA 1
ATOM 6559 C C . LYS A 1 839 ? -10.974 4.635 27.254 1.00 59.31 839 LYS A C 1
ATOM 6561 O O . LYS A 1 839 ? -10.413 3.612 27.642 1.00 59.31 839 LYS A O 1
ATOM 6566 N N . GLY A 1 840 ? -12.206 4.640 26.740 1.00 56.56 840 GLY A N 1
ATOM 6567 C CA . GLY A 1 840 ? -13.002 3.442 26.412 1.00 56.56 840 GLY A CA 1
ATOM 6568 C C . GLY A 1 840 ? -13.172 3.225 24.899 1.00 56.56 840 GLY A C 1
ATOM 6569 O O . GLY A 1 840 ? -12.714 4.044 24.103 1.00 56.56 840 GLY A O 1
ATOM 6570 N N . GLU A 1 841 ? -13.811 2.120 24.500 1.00 59.84 841 GLU A N 1
ATOM 6571 C CA . GLU A 1 841 ? -14.171 1.860 23.094 1.00 59.84 841 GLU A CA 1
ATOM 6572 C C . GLU A 1 841 ? -15.250 2.856 22.617 1.00 59.84 841 GLU A C 1
ATOM 6574 O O . GLU A 1 841 ? -16.153 3.195 23.375 1.00 59.84 841 GLU A O 1
ATOM 6579 N N . GLU A 1 842 ? -15.158 3.343 21.374 1.00 66.00 842 GLU A N 1
ATOM 6580 C CA . GLU A 1 842 ? -16.146 4.272 20.797 1.00 66.00 842 GLU A CA 1
ATOM 6581 C C . GLU A 1 842 ? -17.289 3.528 20.079 1.00 66.00 842 GLU A C 1
ATOM 6583 O O . GLU A 1 842 ? -17.008 2.568 19.348 1.00 66.00 842 GLU A O 1
ATOM 6588 N N . PRO A 1 843 ? -18.555 3.985 20.178 1.00 75.06 843 PRO A N 1
ATOM 6589 C CA . PRO A 1 843 ? -19.017 5.245 20.780 1.00 75.06 843 PRO A CA 1
ATOM 6590 C C . PRO A 1 843 ? -18.832 5.313 22.302 1.00 75.06 843 PRO A C 1
ATOM 6592 O O . PRO A 1 843 ? -19.071 4.342 23.011 1.00 75.06 843 PRO A O 1
ATOM 6595 N N . ILE A 1 844 ? -18.429 6.483 22.804 1.00 82.56 844 ILE A N 1
ATOM 6596 C CA . ILE A 1 844 ? -18.364 6.750 24.244 1.00 82.56 844 ILE A CA 1
ATOM 6597 C C . ILE A 1 844 ? -19.800 6.967 24.723 1.00 82.56 844 ILE A C 1
ATOM 6599 O O . ILE A 1 844 ? -20.346 8.062 24.579 1.00 82.56 844 ILE A O 1
ATOM 6603 N N . GLU A 1 845 ? -20.414 5.918 25.262 1.00 86.38 845 GLU A N 1
ATOM 6604 C CA . GLU A 1 845 ? -21.755 5.968 25.847 1.00 86.38 845 GLU A CA 1
ATOM 6605 C C . GLU A 1 845 ? -21.681 6.161 27.361 1.00 86.38 845 GLU A C 1
ATOM 6607 O O . GLU A 1 845 ? -21.040 5.390 28.076 1.00 86.38 845 GLU A O 1
ATOM 6612 N N . HIS A 1 846 ? -22.349 7.200 27.860 1.00 86.81 846 HIS A N 1
ATOM 6613 C CA . HIS A 1 846 ? -22.320 7.571 29.269 1.00 86.81 846 HIS A CA 1
ATOM 6614 C C . HIS A 1 846 ? -23.714 7.900 29.795 1.00 86.81 846 HIS A C 1
ATOM 6616 O O . HIS A 1 846 ? -24.363 8.839 29.330 1.00 86.81 846 HIS A O 1
ATOM 6622 N N . LYS A 1 847 ? -24.178 7.138 30.791 1.00 87.94 847 LYS A N 1
ATOM 6623 C CA . LYS A 1 847 ? -25.503 7.332 31.386 1.00 87.94 847 LYS A CA 1
ATOM 6624 C C . LYS A 1 847 ? -25.449 8.286 32.576 1.00 87.94 847 LYS A C 1
ATOM 6626 O O . LYS A 1 847 ? -24.975 7.941 33.663 1.00 87.94 847 LYS A O 1
ATOM 6631 N N . ILE A 1 848 ? -26.004 9.472 32.375 1.00 87.19 848 ILE A N 1
ATOM 6632 C CA . ILE A 1 848 ? -26.161 10.493 33.404 1.00 87.19 848 ILE A CA 1
ATOM 6633 C C . ILE A 1 848 ? -27.412 10.167 34.234 1.00 87.19 848 ILE A C 1
ATOM 6635 O O . ILE A 1 848 ? -28.370 9.575 33.739 1.00 87.19 848 ILE A O 1
ATOM 6639 N N . HIS A 1 849 ? -27.373 10.504 35.523 1.00 82.88 849 HIS A N 1
ATOM 6640 C CA . HIS A 1 849 ? -28.463 10.264 36.465 1.00 82.88 849 HIS A CA 1
ATOM 6641 C C . HIS A 1 849 ? -28.782 11.566 37.208 1.00 82.88 849 HIS A C 1
ATOM 6643 O O . HIS A 1 849 ? -28.161 11.886 38.219 1.00 82.88 849 HIS A O 1
ATOM 6649 N N . ILE A 1 850 ? -29.736 12.327 36.673 1.00 81.56 850 ILE A N 1
ATOM 6650 C CA . ILE A 1 850 ? -30.271 13.562 37.249 1.00 81.56 850 ILE A CA 1
ATOM 6651 C C . ILE A 1 850 ? -31.761 13.366 37.544 1.00 81.56 850 ILE A C 1
ATOM 6653 O O . ILE A 1 850 ? -32.554 13.001 36.671 1.00 81.56 850 ILE A O 1
ATOM 6657 N N . ASN A 1 851 ? -32.151 13.651 38.785 1.00 69.62 851 ASN A N 1
ATOM 6658 C CA . ASN A 1 851 ? -33.552 13.697 39.186 1.00 69.62 851 ASN A CA 1
ATOM 6659 C C . ASN A 1 851 ? -34.186 14.978 38.626 1.00 69.62 851 ASN A C 1
ATOM 6661 O O . ASN A 1 851 ? -33.727 16.067 38.951 1.00 69.62 851 ASN A O 1
ATOM 6665 N N . GLN A 1 852 ? -35.237 14.837 37.810 1.00 71.31 852 GLN A N 1
ATOM 6666 C CA . GLN A 1 852 ? -35.962 15.948 37.167 1.00 71.31 852 GLN A CA 1
ATOM 6667 C C . GLN A 1 852 ? -35.050 16.896 36.346 1.00 71.31 852 GLN A C 1
ATOM 6669 O O . GLN A 1 852 ? -34.827 18.048 36.736 1.00 71.31 852 GLN A O 1
ATOM 6674 N N . PRO A 1 853 ? -34.520 16.440 35.189 1.00 73.38 853 PRO A N 1
ATOM 6675 C CA . PRO A 1 853 ? -33.867 17.340 34.241 1.00 73.38 853 PRO A CA 1
ATOM 6676 C C . PRO A 1 853 ? -34.843 18.437 33.796 1.00 73.38 853 PRO A C 1
ATOM 6678 O O . PRO A 1 853 ? -36.043 18.195 33.661 1.00 73.38 853 PRO A O 1
ATOM 6681 N N . ASN A 1 854 ? -34.330 19.647 33.583 1.00 74.19 854 ASN A N 1
ATOM 6682 C CA . ASN A 1 854 ? -35.117 20.810 33.176 1.00 74.19 854 ASN A CA 1
ATOM 6683 C C . ASN A 1 854 ? -34.405 21.603 32.075 1.00 74.19 854 ASN A C 1
ATOM 6685 O O . ASN A 1 854 ? -33.193 21.496 31.906 1.00 74.19 854 ASN A O 1
ATOM 6689 N N . GLU A 1 855 ? -35.169 22.422 31.356 1.00 71.88 855 GLU A N 1
ATOM 6690 C CA . GLU A 1 855 ? -34.739 23.150 30.151 1.00 71.88 855 GLU A CA 1
ATOM 6691 C C . GLU A 1 855 ? -33.566 24.124 30.390 1.00 71.88 855 GLU A C 1
ATOM 6693 O O . GLU A 1 855 ? -32.856 24.476 29.453 1.00 71.88 855 GLU A O 1
ATOM 6698 N N . ASN A 1 856 ? -33.300 24.501 31.648 1.00 81.12 856 ASN A N 1
ATOM 6699 C CA . ASN A 1 856 ? -32.182 25.368 32.041 1.00 81.12 856 ASN A CA 1
ATOM 6700 C C . ASN A 1 856 ? -30.864 24.602 32.307 1.00 81.12 856 ASN A C 1
ATOM 6702 O O . ASN A 1 856 ? -29.907 25.181 32.832 1.00 81.12 856 ASN A O 1
ATOM 6706 N N . MET A 1 857 ? -30.805 23.303 31.993 1.00 87.75 857 MET A N 1
ATOM 6707 C CA . MET A 1 857 ? -29.593 22.483 32.082 1.00 87.75 857 MET A CA 1
ATOM 6708 C C . MET A 1 857 ? -28.852 22.440 30.740 1.00 87.75 857 MET A C 1
ATOM 6710 O O . MET A 1 857 ? -29.390 21.973 29.738 1.00 87.75 857 MET A O 1
ATOM 6714 N N . ASN A 1 858 ? -27.585 22.857 30.735 1.00 90.56 858 ASN A N 1
ATOM 6715 C CA . ASN A 1 858 ? -26.698 22.749 29.575 1.00 90.56 858 ASN A CA 1
ATOM 6716 C C . ASN A 1 858 ? -25.610 21.696 29.807 1.00 90.56 858 ASN A C 1
ATOM 6718 O O . ASN A 1 858 ? -24.960 21.669 30.858 1.00 90.56 858 ASN A O 1
ATOM 6722 N N . LEU A 1 859 ? -25.409 20.850 28.798 1.00 91.19 859 LEU A N 1
ATOM 6723 C CA . LEU A 1 859 ? -24.350 19.858 28.699 1.00 91.19 859 LEU A CA 1
ATOM 6724 C C . LEU A 1 859 ? -23.126 20.482 28.018 1.00 91.19 859 LEU A C 1
ATOM 6726 O O . LEU A 1 859 ? -23.162 20.861 26.847 1.00 91.19 859 LEU A O 1
ATOM 6730 N N . TYR A 1 860 ? -22.026 20.526 28.762 1.00 92.62 860 TYR A N 1
ATOM 6731 C CA . TYR A 1 860 ? -20.703 20.902 28.290 1.00 92.62 860 TYR A CA 1
ATOM 6732 C C . TYR A 1 860 ? -19.850 19.641 28.120 1.00 92.62 860 TYR A C 1
ATOM 6734 O O . TYR A 1 860 ? -19.744 18.825 29.039 1.00 92.62 860 TYR A O 1
ATOM 6742 N N . ILE A 1 861 ? -19.226 19.487 26.955 1.00 92.19 861 ILE A N 1
ATOM 6743 C CA . ILE A 1 861 ? -18.353 18.354 26.630 1.00 92.19 861 ILE A CA 1
ATOM 6744 C C . ILE A 1 861 ? -16.964 18.906 26.311 1.00 92.19 861 ILE A C 1
ATOM 6746 O O . ILE A 1 861 ? -16.779 19.543 25.276 1.00 92.19 861 ILE A O 1
ATOM 6750 N N . GLU A 1 862 ? -15.995 18.664 27.195 1.00 92.88 862 GLU A N 1
ATOM 6751 C CA . GLU A 1 862 ? -14.587 19.023 26.983 1.00 92.88 862 GLU A CA 1
ATOM 6752 C C . GLU A 1 862 ? -13.878 17.865 26.260 1.00 92.88 862 GLU A C 1
ATOM 6754 O O . GLU A 1 862 ? -13.674 16.786 26.828 1.00 92.88 862 GLU A O 1
ATOM 6759 N N . LEU A 1 863 ? -13.518 18.077 24.993 1.00 90.94 863 LEU A N 1
ATOM 6760 C CA . LEU A 1 863 ? -12.842 17.106 24.134 1.00 90.94 863 LEU A CA 1
ATOM 6761 C C . LEU A 1 863 ? -11.327 17.318 24.164 1.00 90.94 863 LEU A C 1
ATOM 6763 O O . LEU A 1 863 ? -10.840 18.401 23.835 1.00 90.94 863 LEU A O 1
ATOM 6767 N N . ASN A 1 864 ? -10.584 16.263 24.504 1.00 89.19 864 ASN A N 1
ATOM 6768 C CA . ASN A 1 864 ? -9.125 16.228 24.417 1.00 89.19 864 ASN A CA 1
ATOM 6769 C C . ASN A 1 864 ? -8.713 15.220 23.336 1.00 89.19 864 ASN A C 1
ATOM 6771 O O . ASN A 1 864 ? -9.233 14.104 23.278 1.00 89.19 864 ASN A O 1
ATOM 6775 N N . TRP A 1 865 ? -7.782 15.620 22.476 1.00 87.81 865 TRP A N 1
ATOM 6776 C CA . TRP A 1 865 ? -7.409 14.911 21.247 1.00 87.81 865 TRP A CA 1
ATOM 6777 C C . TRP A 1 865 ? -6.250 13.935 21.473 1.00 87.81 865 TRP A C 1
ATOM 6779 O O . TRP A 1 865 ? -5.699 13.861 22.569 1.00 87.81 865 TRP A O 1
ATOM 6789 N N . GLN A 1 866 ? -5.834 13.205 20.437 1.00 82.44 866 GLN A N 1
ATOM 6790 C CA . GLN A 1 866 ? -4.622 12.368 20.477 1.00 82.44 866 GLN A CA 1
ATOM 6791 C C . GLN A 1 866 ? -3.302 13.182 20.373 1.00 82.44 866 GLN A C 1
ATOM 6793 O O . GLN A 1 866 ? -2.227 12.589 20.329 1.00 82.44 866 GLN A O 1
ATOM 6798 N N . GLU A 1 867 ? -3.380 14.523 20.387 1.00 70.12 867 GLU A N 1
ATOM 6799 C CA . GLU A 1 867 ? -2.256 15.479 20.458 1.00 70.12 867 GLU A CA 1
ATOM 6800 C C . GLU A 1 867 ? -1.202 15.312 19.347 1.00 70.12 867 GLU A C 1
ATOM 6802 O O . GLU A 1 867 ? 0.015 15.428 19.556 1.00 70.12 867 GLU A O 1
ATOM 6807 N N . HIS A 1 868 ? -1.652 15.065 18.118 1.00 75.50 868 HIS A N 1
ATOM 6808 C CA . HIS A 1 868 ? -0.754 14.867 16.980 1.00 75.50 868 HIS A CA 1
ATOM 6809 C C . HIS A 1 868 ? -0.174 16.182 16.469 1.00 75.50 868 HIS A C 1
ATOM 6811 O O . HIS A 1 868 ? 1.020 16.241 16.169 1.00 75.50 868 HIS A O 1
ATOM 6817 N N . TYR A 1 869 ? -0.967 17.249 16.485 1.00 80.88 869 TYR A N 1
ATOM 6818 C CA . TYR A 1 869 ? -0.651 18.547 15.888 1.00 80.88 869 TYR A CA 1
ATOM 6819 C C . TYR A 1 869 ? -0.633 19.701 16.903 1.00 80.88 869 TYR A C 1
ATOM 6821 O O . TYR A 1 869 ? -0.442 20.852 16.519 1.00 80.88 869 TYR A O 1
ATOM 6829 N N . ASN A 1 870 ? -0.749 19.378 18.197 1.00 82.44 870 ASN A N 1
ATOM 6830 C CA . ASN A 1 870 ? -0.985 20.313 19.306 1.00 82.44 870 ASN A CA 1
ATOM 6831 C C . ASN A 1 870 ? -2.387 20.951 19.245 1.00 82.44 870 ASN A C 1
ATOM 6833 O O . ASN A 1 870 ? -2.562 22.136 19.529 1.00 82.44 870 ASN A O 1
ATOM 6837 N N . GLU A 1 871 ? -3.389 20.155 18.863 1.00 88.81 871 GLU A N 1
ATOM 6838 C CA . GLU A 1 871 ? -4.792 20.563 18.896 1.00 88.81 871 GLU A CA 1
ATOM 6839 C C . GLU A 1 871 ? -5.214 20.979 20.323 1.00 88.81 871 GLU A C 1
ATOM 6841 O O . GLU A 1 871 ? -5.126 20.156 21.240 1.00 88.81 871 GLU A O 1
ATOM 6846 N N . PRO A 1 872 ? -5.700 22.213 20.554 1.00 90.31 872 PRO A N 1
ATOM 6847 C CA . PRO A 1 872 ? -6.179 22.616 21.867 1.00 90.31 872 PRO A CA 1
ATOM 6848 C C . PRO A 1 872 ? -7.507 21.925 22.194 1.00 90.31 872 PRO A C 1
ATOM 6850 O O . PRO A 1 872 ? -8.298 21.598 21.300 1.00 90.31 872 PRO A O 1
ATOM 6853 N N . MET A 1 873 ? -7.759 21.734 23.491 1.00 91.25 873 MET A N 1
ATOM 6854 C CA . MET A 1 873 ? -9.029 21.223 24.009 1.00 91.25 873 MET A CA 1
ATOM 6855 C C . MET A 1 873 ? -10.200 22.049 23.461 1.00 91.25 873 MET A C 1
ATOM 6857 O O . MET A 1 873 ? -10.155 23.279 23.478 1.00 91.25 873 MET A O 1
ATOM 6861 N N . TYR A 1 874 ? -11.243 21.373 22.987 1.00 92.75 874 TYR A N 1
ATOM 6862 C CA . TYR A 1 874 ? -12.430 22.016 22.426 1.00 92.75 874 TYR A CA 1
ATOM 6863 C C . TYR A 1 874 ? -13.652 21.719 23.299 1.00 92.75 874 TYR A C 1
ATOM 6865 O O . TYR A 1 874 ? -13.844 20.578 23.719 1.00 92.75 874 TYR A O 1
ATOM 6873 N N . THR A 1 875 ? -14.479 22.731 23.571 1.00 93.56 875 THR A N 1
ATOM 6874 C CA . THR A 1 875 ? -15.646 22.599 24.457 1.00 93.56 875 THR A CA 1
ATOM 6875 C C . THR A 1 875 ? -16.936 22.798 23.679 1.00 93.56 875 THR A C 1
ATOM 6877 O O . THR A 1 875 ? -17.250 23.910 23.261 1.00 93.56 875 THR A O 1
ATOM 6880 N N . ILE A 1 876 ? -17.717 21.729 23.545 1.00 92.69 876 ILE A N 1
ATOM 6881 C CA . ILE A 1 876 ? -19.066 21.772 22.971 1.00 92.69 876 ILE A CA 1
ATOM 6882 C C . ILE A 1 876 ? -20.050 22.153 24.077 1.00 92.69 876 ILE A C 1
ATOM 6884 O O . ILE A 1 876 ? -19.928 21.662 25.197 1.00 92.69 876 ILE A O 1
ATOM 6888 N N . ASN A 1 877 ? -21.030 23.000 23.763 1.00 92.31 877 ASN A N 1
ATOM 6889 C CA . ASN A 1 877 ? -22.133 23.370 24.649 1.00 92.31 877 ASN A CA 1
ATOM 6890 C C . ASN A 1 877 ? -23.465 23.116 23.929 1.00 92.31 877 ASN A C 1
ATOM 6892 O O . ASN A 1 877 ? -23.688 23.683 22.859 1.00 92.31 877 ASN A O 1
ATOM 6896 N N . ILE A 1 878 ? -24.330 22.274 24.497 1.00 91.81 878 ILE A N 1
ATOM 6897 C CA . ILE A 1 878 ? -25.670 21.962 23.971 1.00 91.81 878 ILE A CA 1
ATOM 6898 C C . ILE A 1 878 ? -26.688 21.815 25.119 1.00 91.81 878 ILE A C 1
ATOM 6900 O O . ILE A 1 878 ? -26.303 21.395 26.211 1.00 91.81 878 ILE A O 1
ATOM 6904 N N . PRO A 1 879 ? -27.986 22.104 24.906 1.00 91.12 879 PRO A N 1
ATOM 6905 C CA . PRO A 1 879 ? -29.018 21.852 25.914 1.00 91.12 879 PRO A CA 1
ATOM 6906 C C . PRO A 1 879 ? -29.086 20.368 26.302 1.00 91.12 879 PRO A C 1
ATOM 6908 O O . PRO A 1 879 ? -28.977 19.492 25.442 1.00 91.12 879 PRO A O 1
ATOM 6911 N N . PHE A 1 880 ? -29.293 20.063 27.586 1.00 90.25 880 PHE A N 1
ATOM 6912 C CA . PHE A 1 880 ? -29.393 18.684 28.079 1.00 90.25 880 PHE A CA 1
ATOM 6913 C C . PHE A 1 880 ? -30.806 18.109 27.874 1.00 90.25 880 PHE A C 1
ATOM 6915 O O . PHE A 1 880 ? -31.544 17.839 28.820 1.00 90.25 880 PHE A O 1
ATOM 6922 N N . VAL A 1 881 ? -31.180 17.943 26.604 1.00 88.94 881 VAL A N 1
ATOM 6923 C CA . VAL A 1 881 ? -32.465 17.388 26.152 1.00 88.94 881 VAL A CA 1
ATOM 6924 C C . VAL A 1 881 ? -32.236 16.330 25.074 1.00 88.94 881 VAL A C 1
ATOM 6926 O O . VAL A 1 881 ? -31.216 16.366 24.381 1.00 88.94 881 VAL A O 1
ATOM 6929 N N . ASP A 1 882 ? -33.177 15.396 24.913 1.00 90.75 882 ASP A N 1
ATOM 6930 C CA . ASP A 1 882 ? -33.080 14.330 23.910 1.00 90.75 882 ASP A CA 1
ATOM 6931 C C . ASP A 1 882 ? -32.948 14.922 22.493 1.00 90.75 882 ASP A C 1
ATOM 6933 O O . ASP A 1 882 ? -33.826 15.633 22.003 1.00 90.75 882 ASP A O 1
ATOM 6937 N N . SER A 1 883 ? -31.800 14.683 21.859 1.00 92.75 883 SER A N 1
ATOM 6938 C CA . SER A 1 883 ? -31.343 15.409 20.670 1.00 92.75 883 SER A CA 1
ATOM 6939 C C . SER A 1 883 ? -30.188 14.687 19.968 1.00 92.75 883 SER A C 1
ATOM 6941 O O . SER A 1 883 ? -29.591 13.748 20.499 1.00 92.75 883 SER A O 1
ATOM 6943 N N . MET A 1 884 ? -29.854 15.128 18.755 1.00 93.81 884 MET A N 1
ATOM 6944 C CA . MET A 1 884 ? -28.653 14.705 18.036 1.00 93.81 884 MET A CA 1
ATOM 6945 C C . MET A 1 884 ? -28.032 15.929 17.361 1.00 93.81 884 MET A C 1
ATOM 6947 O O . MET A 1 884 ? -28.734 16.652 16.654 1.00 93.81 884 MET A O 1
ATOM 6951 N N . LYS A 1 885 ? -26.735 16.162 17.588 1.00 92.81 885 LYS A N 1
ATOM 6952 C CA . LYS A 1 885 ? -25.948 17.186 16.891 1.00 92.81 885 LYS A CA 1
ATOM 6953 C C . LYS A 1 885 ? -24.754 16.521 16.211 1.00 92.81 885 LYS A C 1
ATOM 6955 O O . LYS A 1 885 ? -23.988 15.804 16.856 1.00 92.81 885 LYS A O 1
ATOM 6960 N N . GLU A 1 886 ? -24.585 16.803 14.928 1.00 94.00 886 GLU A N 1
ATOM 6961 C CA . GLU A 1 886 ? -23.344 16.558 14.197 1.00 94.00 886 GLU A CA 1
ATOM 6962 C C . GLU A 1 886 ? -22.561 17.872 14.084 1.00 94.00 886 GLU A C 1
ATOM 6964 O O . GLU A 1 886 ? -23.159 18.948 14.065 1.00 94.00 886 GLU A O 1
ATOM 6969 N N . ILE A 1 887 ? -21.233 17.787 14.114 1.00 93.25 887 ILE A N 1
ATOM 6970 C CA . ILE A 1 887 ? -20.326 18.933 14.189 1.00 93.25 887 ILE A CA 1
ATOM 6971 C C . ILE A 1 887 ? -19.131 18.671 13.278 1.00 93.25 887 ILE A C 1
ATOM 6973 O O . ILE A 1 887 ? -18.479 17.624 13.396 1.00 93.25 887 ILE A O 1
ATOM 6977 N N . HIS A 1 888 ? -18.812 19.636 12.417 1.00 94.06 888 HIS A N 1
ATOM 6978 C CA . HIS A 1 888 ? -17.593 19.633 11.622 1.00 94.06 888 HIS A CA 1
ATOM 6979 C C . HIS A 1 888 ? -16.609 20.652 12.198 1.00 94.06 888 HIS A C 1
ATOM 6981 O O . HIS A 1 888 ? -16.873 21.849 12.238 1.00 94.06 888 HIS A O 1
ATOM 6987 N N . LEU A 1 889 ? -15.462 20.167 12.673 1.00 93.25 889 LEU A N 1
ATOM 6988 C CA . LEU A 1 889 ? -14.415 20.998 13.259 1.00 93.25 889 LEU A CA 1
ATOM 6989 C C . LEU A 1 889 ? -13.177 21.004 12.367 1.00 93.25 889 LEU A C 1
ATOM 6991 O O . LEU A 1 889 ? -12.661 19.948 12.007 1.00 93.25 889 LEU A O 1
ATOM 6995 N N . PHE A 1 890 ? -12.669 22.191 12.058 1.00 92.56 890 PHE A N 1
ATOM 6996 C CA . PHE A 1 890 ? -11.457 22.408 11.277 1.00 92.56 890 PHE A CA 1
ATOM 6997 C C . PHE A 1 890 ? -10.402 23.058 12.170 1.00 92.56 890 PHE A C 1
ATOM 6999 O O . PHE A 1 890 ? -10.617 24.153 12.691 1.00 92.56 890 PHE A O 1
ATOM 7006 N N . TYR A 1 891 ? -9.270 22.386 12.377 1.00 91.50 891 TYR A N 1
ATOM 7007 C CA . TYR A 1 891 ? -8.124 22.945 13.096 1.00 91.50 891 TYR A CA 1
ATOM 7008 C C . TYR A 1 891 ? -7.033 23.364 12.119 1.00 91.50 891 TYR A C 1
ATOM 7010 O O . TYR A 1 891 ? -6.532 22.553 11.337 1.00 91.50 891 TYR A O 1
ATOM 7018 N N . ASN A 1 892 ? -6.629 24.629 12.196 1.00 88.81 892 ASN A N 1
ATOM 7019 C CA . ASN A 1 892 ? -5.538 25.149 11.389 1.00 88.81 892 ASN A CA 1
ATOM 7020 C C . ASN A 1 892 ? -4.214 25.076 12.183 1.00 88.81 892 ASN A C 1
ATOM 7022 O O . ASN A 1 892 ? -4.049 25.799 13.171 1.00 88.81 892 ASN A O 1
ATOM 7026 N N . PRO A 1 893 ? -3.238 24.244 11.768 1.00 83.94 893 PRO A N 1
ATOM 7027 C CA . PRO A 1 893 ? -2.009 24.008 12.532 1.00 83.94 893 PRO A CA 1
ATOM 7028 C C . PRO A 1 893 ? -1.028 25.191 12.513 1.00 83.94 893 PRO A C 1
ATOM 7030 O O . PRO A 1 893 ? -0.024 25.153 13.221 1.00 83.94 893 PRO A O 1
ATOM 7033 N N . LYS A 1 894 ? -1.268 26.225 11.692 1.00 83.50 894 LYS A N 1
ATOM 7034 C CA . LYS A 1 894 ? -0.426 27.431 11.640 1.00 83.50 894 LYS A CA 1
ATOM 7035 C C . LYS A 1 894 ? -0.868 28.487 12.648 1.00 83.50 894 LYS A C 1
ATOM 7037 O O . LYS A 1 894 ? -0.025 29.166 13.225 1.00 83.50 894 LYS A O 1
ATOM 7042 N N . THR A 1 895 ? -2.179 28.645 12.834 1.00 87.50 895 THR A N 1
ATOM 7043 C CA . THR A 1 895 ? -2.772 29.623 13.763 1.00 87.50 895 THR A CA 1
ATOM 7044 C C . THR A 1 895 ? -3.076 29.022 15.134 1.00 87.50 895 THR A C 1
ATOM 7046 O O . THR A 1 895 ? -3.209 29.764 16.103 1.00 87.50 895 THR A O 1
ATOM 7049 N N . GLY A 1 896 ? -3.212 27.695 15.226 1.00 86.25 896 GLY A N 1
ATOM 7050 C CA . GLY A 1 896 ? -3.642 26.997 16.437 1.00 86.25 896 GLY A CA 1
ATOM 7051 C C . GLY A 1 896 ? -5.143 27.129 16.734 1.00 86.25 896 GLY A C 1
ATOM 7052 O O . GLY A 1 896 ? -5.570 26.784 17.834 1.00 86.25 896 GLY A O 1
ATOM 7053 N N . SER A 1 897 ? -5.945 27.632 15.789 1.00 88.75 897 SER A N 1
ATOM 7054 C CA . SER A 1 897 ? -7.375 27.905 15.983 1.00 88.75 897 SER A CA 1
ATOM 7055 C C . SER A 1 897 ? -8.278 26.787 15.458 1.00 88.75 897 SER A C 1
ATOM 7057 O O . SER A 1 897 ? -8.058 26.271 14.361 1.00 88.75 897 SER A O 1
ATOM 7059 N N . TRP A 1 898 ? -9.346 26.495 16.204 1.00 91.25 898 TRP A N 1
ATOM 7060 C CA . TRP A 1 898 ? -10.503 25.735 15.724 1.00 91.25 898 TRP A CA 1
ATOM 7061 C C . TRP A 1 898 ? -11.519 26.639 15.016 1.00 91.25 898 TRP A C 1
ATOM 7063 O O . TRP A 1 898 ? -11.705 27.796 15.397 1.00 91.25 898 TRP A O 1
ATOM 7073 N N . ARG A 1 899 ? -12.219 26.068 14.037 1.00 93.19 899 ARG A N 1
ATOM 7074 C CA . ARG A 1 899 ? -13.370 26.626 13.323 1.00 93.19 899 ARG A CA 1
ATOM 7075 C C . ARG A 1 899 ? -14.464 25.555 13.269 1.00 93.19 899 ARG A C 1
ATOM 7077 O O . ARG A 1 899 ? -14.156 24.401 12.991 1.00 93.19 899 ARG A O 1
ATOM 7084 N N . GLU A 1 900 ? -15.701 25.927 13.576 1.00 90.62 900 GLU A N 1
ATOM 7085 C CA . GLU A 1 900 ? -16.884 25.056 13.493 1.00 90.62 900 GLU A CA 1
ATOM 7086 C C . GLU A 1 900 ? -17.678 25.407 12.224 1.00 90.62 900 GLU A C 1
ATOM 7088 O O . GLU A 1 900 ? -17.796 26.592 11.896 1.00 90.62 900 GLU A O 1
ATOM 7093 N N . GLU A 1 901 ? -18.185 24.388 11.525 1.00 86.88 901 GLU A N 1
ATOM 7094 C CA . GLU A 1 901 ? -19.201 24.471 10.459 1.00 86.88 901 GLU A CA 1
ATOM 7095 C C . GLU A 1 901 ? -20.424 23.610 10.827 1.00 86.88 901 GLU A C 1
ATOM 7097 O O . GLU A 1 901 ? -20.219 22.483 11.350 1.00 86.88 901 GLU A O 1
#